Protein 3I4F (pdb70)

Secondary structure (DSSP, 8-state):
---EEEETTTTSHHHHHHHHHHHHTT-EEEEEESS-HHHHHHHHHHTGGGGGGEEEEE--TTSHHHHHHHHHHHHHHHS---EEE--------S---GGG--HHHHHHHHIIIIIHHHHHHHHHHHHHHHHT-EEEEEE--TTGGG----TT-HHHHHHHHHHHHHHHHHHHHHGGGTEEEEEEEE----GGGGS--HHHHHH-----HHHHHHHHHHHHSGGGTT--S-EEEES-S-----/---EEEETT-SSHHHHHHHHHHHHTT-EEEEEESS-SHHHHHHHHHTGGGGGGEEEEE--TTSHHHHHHHHHHHHHHHS---EEE--------S---GGG--HHHHHHHHIIIIIHHHHHHHHHHHHHHHHT-EEEEEE--TTGGG----TT-HHHHHHHHHHHHHHHHHHHHHGGGTEEEEEEEE----GGGGG--HHHHHT-----HHHHHHHHHHHHSGGGTT--S-EEEES-S-----/---EEEETT-SSHHHHHHHHHHHHTT-EEEEEE---HHHHHHHHTGGGGGGEEEEE--TT-HHHHHHHHHHHHHHHS---EEE--------S---GGG--HHHHHHHHIIIIIHHHHHHHHHHHHHHHHT-EEEEEE--TTGGG----TT-HHHHHHHHHHHHHHHHHHHHHGGGTEEEEEEEE----GGGGT--HHHHHH-----HHHHHHHHHHHHSTT-TT--S-EEEES-S-----/---EEEETTTTSHHHHHHHHHHHHTT-EEEEEE--HHHHHHHHHTGGGGGGEEEEE--TT-HHHHHHHHHHHHHHHS---EEEE-------S---GGG--HHHHHHHHIIIIIHHHHHHHHHHHHHHHHT-EEEEEE--TTGGG----TT-HHHHHHHHHHHHHHHHHHHHHGGGTEEEEEEEE----GGGGS--HHHHHH---SPP-HHHHHHHHHHHHSGGGTT--S-EEEESTT-----

CATH classification: 3.40.50.720

Nearest PDB structures (foldseek):
  3i4f-assembly1_B  TM=1.004E+00  e=1.789E-51  Bacillus thuringiensis serovar kurstaki str. T03a001
  3i4f-assembly1_C  TM=9.992E-01  e=1.287E-49  Bacillus thuringiensis serovar kurstaki str. T03a001
  7krm-assembly1_A  TM=8.337E-01  e=8.372E-19  Acinetobacter baumannii
  2bgl-assembly1_A  TM=7.981E-01  e=5.604E-16  Podophyllum peltatum
  7btm-assembly3_H-2  TM=8.554E-01  e=1.242E-14  Streptomyces lusitanus

Foldseek 3Di:
DFAEAEEEQLLDFLNVLLVVLCVVVVAAYEYEDEPPPVSVVVVCVVCVVVNLRYHYDYADLLDLVRLVVSLVVCCVSPVAHQEYAHPWADADPDQDAPVPDDPVRLCRRQSRQAVSVVSNCVRHVVRLLVVLHHEYEHEAAPPLQVLDAFHSRRSNSVNRNVVLVVQLVCQVVCLVSLYAGEYEHEYCQDDPQSNDAPVVCVVVVGHHSNLVSVVSVVCSDSVNSVDHSYYHYSYVPDDDRD/DAAEAEEEQQLDFLNVLLVVLCVVVVAAYEYEHEPDPVSVVVVCVVPVVPNLRYHYDYADLLDLVRLCVSLVVRCVRPVAHAEYAHPDADFDPFQDAPVPDDPVNLSCRQSGLAVSVVSNCVRHVVRLLVVLHYEYEHEAAPPLCVLDAFHSRRSNSVNRNVVLVVQQVCQVVRLRSLYAGEYEHEYDQDDPQRNDAPVVCVVVVGHHSNLVSVVSVVCSDPVNSVDHSYYHYPYVPDDDRD/DAAEAEEEQLLDFLNVLLVVLCVVVVAAYEYEDCDVSVVVVCVVVVVPNLRYHYAYADLLDLVRLVVSLVVCCVSPVAHQEYHHPWADFDPDQDAPVPDDPVRLSCRQSRQAVSVVSNCVRHVVRLLVVLHHEYEHEAAPPLCVLDAFHSRHSNSVNRNVVLVVQQVCQVVRLRSHYAGEYEHEYDDDDPQRNDDPVVCVVVVGHHSNLVSVVSVVCSDPVVSVDHSYYHYPYVPDDHRD/DAAEAEEEQQLDFLNVLLVVLQVVVVAAYEYEHCPVSVVVVCVVCVVVNLSYHYDYADLLDLVRLVVSLVVCCVSPVAHQEYAHPFADADPDQDAPVPDDPVRLSCLQSRQAVSVVSNCVRHLVRLLVVLHHEYEHEAAPPLCVLDAFHSRHSNSVNRNVVLVVQQVCQVVRLVSLYAGEYEHEYDQDDPQRNDDPVVQQVPLHGGHHSNLVSVVSVVCSDSVNSVDHSYYHYPYNPDDDRD

B-factor: mean 38.09, std 6.53, range [19.84, 70.98]

Solvent-accessible surface area: 34879 Å² total; per-residue (Å²): 151,81,66,0,0,0,0,4,37,0,7,115,18,21,0,52,12,0,0,46,51,0,4,89,110,28,27,3,0,0,0,2,30,111,87,52,79,93,12,30,91,82,4,86,125,100,42,75,108,46,52,93,65,11,23,30,4,70,2,24,20,33,108,95,129,35,2,94,76,0,10,100,68,0,62,87,130,52,48,54,0,2,0,0,0,9,21,20,34,24,68,16,150,88,169,49,26,3,9,82,1,46,60,119,36,0,50,94,1,6,56,6,2,0,8,8,9,2,10,4,2,62,47,0,2,56,22,0,52,185,53,100,22,0,2,0,2,1,12,6,10,23,23,0,32,34,0,15,3,23,61,83,26,0,0,20,0,0,0,11,0,0,2,0,0,0,1,22,0,4,0,84,1,3,40,139,73,33,3,5,0,0,0,0,0,19,13,85,16,143,46,79,35,70,61,8,40,5,71,97,2,120,91,162,104,50,8,0,0,30,3,0,1,23,0,0,3,13,1,0,52,73,53,1,36,20,3,7,8,2,13,1,31,3,8,19,22,83,75,41,11,114,147,76,66,0,0,0,0,3,38,0,12,110,16,28,0,54,10,0,0,40,51,1,10,88,107,33,33,3,0,0,0,1,32,108,96,49,81,100,21,22,83,86,8,86,132,92,46,58,106,38,97,141,52,17,18,37,6,67,1,24,17,35,109,86,126,34,1,105,78,0,10,60,61,0,59,86,122,51,53,50,0,3,1,0,0,9,21,18,38,25,67,14,155,109,179,49,27,4,13,78,1,105,64,117,35,0,57,89,1,4,66,3,1,0,2,7,9,1,10,4,2,63,54,0,3,55,32,0,58,193,56,103,25,0,3,1,1,1,14,7,10,23,16,0,32,38,0,16,4,27,73,82,10,0,0,21,0,0,0,9,0,0,2,0,0,0,1,25,0,5,0,84,2,5,14,107,73,28,2,5,0,2,0,0,0,19,13,90,9,126,42,82,44,74,69,2,40,5,62,98,2,110,134,165,106,38,10,0,0,34,3,0,1,21,0,0,4,9,2,1,61,75,50,1,38,19,3,8,8,2,14,0,32,3,10,21,26,79,63,41,8,118,146,83,70,0,0,0,0,3,33,0,5,125,13,27,0,49,20,0,0,48,49,1,9,91,98,34,32,5,0,0,0,2,36,155,98,102,25,25,73,86,3,99,129,98,43,72,134,42,69,128,43,17,19,35,4,99,2,32,19,45,118,94,132,39,1,88,76,0,13,92,57,0,59,96,128,50,50,49,0,5,1,0,0,6,22,17,31,30,62,18,148,108,165,51,32,5,16,70,2,113,68,114,32,0,45,84,1,3,59,3,2,0,1,6,7,2,16,3,1,67,48,0,0,55,29,0,58,190,54,105,25,0,3,0,1,1,11,6,9,23,18,0,31,35,0,15,5,25,68,73,10,0,0,22,0,0,0,7,0,0,1,0,0,0,2,23,0,2,0,94,4,3,39,131,65,34,3,6,0,1,0,0,0,18,11,89,14,132,52,81,30,67,75,6,42,5,101,93,2,102,136,165,95,49,5,0,0,29,3,0,1,26,0,0,4,12,1,1,61,79,55,1,38,19,2,8,4,2,14,1,33,1,7,20,24,73,69,33,9,117,145,78,70,0,0,0,0,2,34,0,5,132,17,26,0,64,23,0,0,52,57,0,7,87,95,34,34,5,0,0,0,2,30,153,114,108,33,27,87,84,8,100,101,101,45,137,138,47,108,116,50,12,20,36,4,113,4,33,17,45,111,103,130,43,1,94,85,0,12,103,56,0,58,85,131,44,51,52,0,3,0,0,0,6,20,15,33,29,94,19,160,92,167,34,30,2,13,66,0,101,63,116,40,0,54,88,0,1,56,2,1,0,0,5,7,2,19,2,1,68,50,0,1,62,29,0,62,176,57,99,23,0,1,1,1,1,11,6,8,19,19,0,30,40,0,15,6,24,66,76,13,0,0,18,0,0,0,6,0,0,1,0,0,0,2,21,0,3,0,82,1,3,37,135,68,31,3,5,0,0,0,0,0,20,15,99,15,70,55,94,32,87,72,10,36,4,125,100,3,114,148,192,114,64,43,49,5,0,0,38,3,0,2,25,0,0,5,13,0,0,58,77,60,0,35,17,2,5,12,3,14,0,34,2,11,6,14,64,69,38,10,117

Structure (mmCIF, N/CA/C/O backbone):
data_3I4F
#
_entry.id   3I4F
#
_cell.length_a   69.418
_cell.length_b   86.592
_cell.length_c   78.413
_cell.angle_alpha   90.000
_cell.angle_beta   97.050
_cell.angle_gamma   90.000
#
_symmetry.space_group_name_H-M   'P 1 21 1'
#
loop_
_entity.id
_entity.type
_entity.pdbx_description
1 polymer '3-oxoacyl-[acyl-carrier protein] reductase'
2 water water
#
loop_
_atom_site.group_PDB
_atom_site.id
_atom_site.type_symbol
_atom_site.label_atom_id
_atom_site.label_alt_id
_atom_site.label_comp_id
_atom_site.label_asym_id
_atom_site.label_entity_id
_atom_site.label_seq_id
_atom_site.pdbx_PDB_ins_code
_atom_site.Cartn_x
_atom_site.Cartn_y
_atom_site.Cartn_z
_atom_site.occupancy
_atom_site.B_iso_or_equiv
_atom_site.auth_seq_id
_atom_site.auth_comp_id
_atom_site.auth_asym_id
_atom_site.auth_atom_id
_atom_site.pdbx_PDB_model_num
ATOM 1 N N . PHE A 1 6 ? 22.543 10.769 -1.187 1.00 40.39 37 PHE A N 1
ATOM 2 C CA . PHE A 1 6 ? 21.598 11.296 -0.162 1.00 40.15 37 PHE A CA 1
ATOM 3 C C . PHE A 1 6 ? 20.868 10.163 0.579 1.00 40.05 37 PHE A C 1
ATOM 4 O O . PHE A 1 6 ? 19.744 10.351 1.059 1.00 40.43 37 PHE A O 1
ATOM 6 N N . VAL A 1 7 ? 21.524 9.002 0.692 1.00 39.37 38 VAL A N 1
ATOM 7 C CA . VAL A 1 7 ? 20.930 7.795 1.305 1.00 38.15 38 VAL A CA 1
ATOM 8 C C . VAL A 1 7 ? 21.584 7.404 2.660 1.00 37.36 38 VAL A C 1
ATOM 9 O O . VAL A 1 7 ? 22.794 7.561 2.847 1.00 36.85 38 VAL A O 1
ATOM 13 N N . ARG A 1 8 ? 20.772 6.889 3.585 1.00 36.23 39 ARG A N 1
ATOM 14 C CA . ARG A 1 8 ? 21.184 6.685 4.979 1.00 35.54 39 ARG A CA 1
ATOM 15 C C . ARG A 1 8 ? 22.240 5.593 5.168 1.00 34.79 39 ARG A C 1
ATOM 16 O O . ARG A 1 8 ? 22.078 4.461 4.691 1.00 34.87 39 ARG A O 1
ATOM 24 N N . HIS A 1 9 ? 23.314 5.938 5.876 1.00 33.44 40 HIS A N 1
ATOM 25 C CA . HIS A 1 9 ? 24.372 4.983 6.173 1.00 32.74 40 HIS A CA 1
ATOM 26 C C . HIS A 1 9 ? 24.346 4.506 7.627 1.00 32.40 40 HIS A C 1
ATOM 27 O O . HIS A 1 9 ? 24.117 5.289 8.540 1.00 32.05 40 HIS A O 1
ATOM 34 N N . ALA A 1 10 ? 24.589 3.213 7.819 1.00 32.18 41 ALA A N 1
ATOM 35 C CA . ALA A 1 10 ? 24.655 2.618 9.140 1.00 32.33 41 ALA A CA 1
ATOM 36 C C . ALA A 1 10 ? 26.037 2.080 9.458 1.00 32.55 41 ALA A C 1
ATOM 37 O O . ALA A 1 10 ? 26.724 1.566 8.583 1.00 32.46 41 ALA A O 1
ATOM 39 N N . LEU A 1 11 ? 26.418 2.184 10.728 1.00 32.84 42 LEU A N 1
ATOM 40 C CA . LEU A 1 11 ? 27.615 1.542 11.250 1.00 32.92 42 LEU A CA 1
ATOM 41 C C . LEU A 1 11 ? 27.195 0.521 12.291 1.00 33.78 42 LEU A C 1
ATOM 42 O O . LEU A 1 11 ? 26.641 0.877 13.338 1.00 34.33 42 LEU A O 1
ATOM 47 N N . ILE A 1 12 ? 27.427 -0.752 11.990 1.00 34.28 43 ILE A N 1
ATOM 48 C CA . ILE A 1 12 ? 27.080 -1.830 12.910 1.00 34.66 43 ILE A CA 1
ATOM 49 C C . ILE A 1 12 ? 28.290 -2.682 13.302 1.00 34.54 43 ILE A C 1
ATOM 50 O O . ILE A 1 12 ? 28.942 -3.315 12.466 1.00 34.78 43 ILE A O 1
ATOM 55 N N . THR A 1 13 ? 28.580 -2.672 14.591 1.00 34.15 44 THR A N 1
ATOM 56 C CA . THR A 1 13 ? 29.670 -3.430 15.137 1.00 34.19 44 THR A CA 1
ATOM 57 C C . THR A 1 13 ? 29.293 -4.910 15.253 1.00 34.36 44 THR A C 1
ATOM 58 O O . THR A 1 13 ? 28.231 -5.239 15.766 1.00 34.10 44 THR A O 1
ATOM 62 N N . ALA A 1 14 ? 30.182 -5.779 14.764 1.00 34.56 45 ALA A N 1
ATOM 63 C CA . ALA A 1 14 ? 30.006 -7.237 14.764 1.00 34.71 45 ALA A CA 1
ATOM 64 C C . ALA A 1 14 ? 28.830 -7.660 13.897 1.00 35.01 45 ALA A C 1
ATOM 65 O O . ALA A 1 14 ? 28.063 -8.539 14.266 1.00 35.26 45 ALA A O 1
ATOM 67 N N . GLY A 1 15 ? 28.721 -7.049 12.723 1.00 35.36 46 GLY A N 1
ATOM 68 C CA . GLY A 1 15 ? 27.565 -7.234 11.860 1.00 36.17 46 GLY A CA 1
ATOM 69 C C . GLY A 1 15 ? 27.544 -8.414 10.897 1.00 36.68 46 GLY A C 1
ATOM 70 O O . GLY A 1 15 ? 26.645 -8.491 10.052 1.00 36.67 46 GLY A O 1
ATOM 71 N N . THR A 1 16 ? 28.500 -9.336 11.010 1.00 36.91 47 THR A N 1
ATOM 72 C CA . THR A 1 16 ? 28.512 -10.512 10.130 1.00 37.13 47 THR A CA 1
ATOM 73 C C . THR A 1 16 ? 28.138 -11.816 10.844 1.00 37.28 47 THR A C 1
ATOM 74 O O . THR A 1 16 ? 28.093 -12.873 10.229 1.00 37.09 47 THR A O 1
ATOM 78 N N . LYS A 1 17 ? 27.866 -11.745 12.139 1.00 37.98 48 LYS A N 1
ATOM 79 C CA . LYS A 1 17 ? 27.493 -12.945 12.902 1.00 38.33 48 LYS A CA 1
ATOM 80 C C . LYS A 1 17 ? 26.336 -12.679 13.844 1.00 38.06 48 LYS A C 1
ATOM 81 O O . LYS A 1 17 ? 26.030 -11.523 14.161 1.00 38.43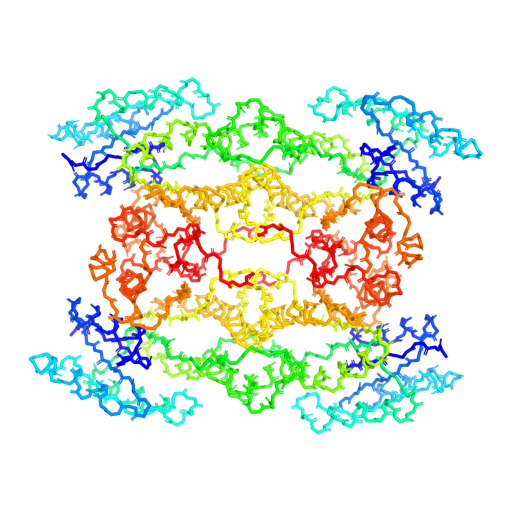 48 LYS A O 1
ATOM 87 N N . GLY A 1 18 ? 25.709 -13.760 14.301 1.00 37.85 49 GLY A N 1
ATOM 88 C CA . GLY A 1 18 ? 24.626 -13.694 15.275 1.00 37.18 49 GLY A CA 1
ATOM 89 C C . GLY A 1 18 ? 23.591 -12.644 14.941 1.00 37.24 49 GLY A C 1
ATOM 90 O O . GLY A 1 18 ? 23.218 -12.463 13.777 1.00 37.00 49 GLY A O 1
ATOM 91 N N . LEU A 1 19 ? 23.137 -11.943 15.973 1.00 37.35 50 LEU A N 1
ATOM 92 C CA . LEU A 1 19 ? 22.112 -10.912 15.844 1.00 37.52 50 LEU A CA 1
ATOM 93 C C . LEU A 1 19 ? 22.456 -9.893 14.756 1.00 37.58 50 LEU A C 1
ATOM 94 O O . LEU A 1 19 ? 21.630 -9.612 13.882 1.00 37.99 50 LEU A O 1
ATOM 99 N N . GLY A 1 20 ? 23.686 -9.370 14.806 1.00 37.37 51 GLY A N 1
ATOM 100 C CA . GLY A 1 20 ? 24.195 -8.400 13.834 1.00 36.45 51 GLY A CA 1
ATOM 101 C C . GLY A 1 20 ? 23.970 -8.781 12.388 1.00 35.90 51 GLY A C 1
ATOM 102 O O . GLY A 1 20 ? 23.728 -7.911 11.547 1.00 35.68 51 GLY A O 1
ATOM 103 N N . LYS A 1 21 ? 24.033 -10.080 12.099 1.00 35.63 52 LYS A N 1
ATOM 104 C CA . LYS A 1 21 ? 23.846 -10.586 10.729 1.00 35.00 52 LYS A CA 1
ATOM 105 C C . LYS A 1 21 ? 22.447 -10.244 10.197 1.00 34.90 52 LYS A C 1
ATOM 106 O O . LYS A 1 21 ? 22.297 -9.749 9.060 1.00 34.29 52 LYS A O 1
ATOM 112 N N . GLN A 1 22 ? 21.431 -10.485 11.029 1.00 34.45 53 GLN A N 1
ATOM 113 C CA . GLN A 1 22 ? 20.056 -10.170 10.653 1.00 34.31 53 GLN A CA 1
ATOM 114 C C . GLN A 1 22 ? 19.839 -8.666 10.583 1.00 33.67 53 GLN A C 1
ATOM 115 O O . GLN A 1 22 ? 19.125 -8.181 9.718 1.00 33.68 53 GLN A O 1
ATOM 121 N N . VAL A 1 23 ? 20.493 -7.932 11.470 1.00 33.24 54 VAL A N 1
ATOM 122 C CA . VAL A 1 23 ? 20.355 -6.491 11.489 1.00 32.97 54 VAL A CA 1
ATOM 123 C C . VAL A 1 23 ? 20.918 -5.937 10.203 1.00 32.90 54 VAL A C 1
ATOM 124 O O . VAL A 1 23 ? 20.224 -5.190 9.524 1.00 33.05 54 VAL A O 1
ATOM 128 N N . THR A 1 24 ? 22.151 -6.328 9.852 1.00 32.98 55 THR A N 1
ATOM 129 C CA . THR A 1 24 ? 22.740 -5.958 8.562 1.00 33.48 55 THR A CA 1
ATOM 130 C C . THR A 1 24 ? 21.847 -6.362 7.386 1.00 33.81 55 THR A C 1
ATOM 131 O O . THR A 1 24 ? 21.672 -5.591 6.435 1.00 34.05 55 THR A O 1
ATOM 135 N N . GLU A 1 25 ? 21.303 -7.574 7.420 1.00 34.13 56 GLU A N 1
ATOM 136 C CA . GLU A 1 25 ? 20.467 -8.021 6.292 1.00 35.03 56 GLU A CA 1
ATOM 137 C C . GLU A 1 25 ? 19.207 -7.169 6.161 1.00 34.64 56 GLU A C 1
ATOM 138 O O . GLU A 1 25 ? 18.776 -6.877 5.050 1.00 34.61 56 GLU A O 1
ATOM 144 N N . LYS A 1 26 ? 18.652 -6.746 7.298 1.00 34.13 57 LYS A N 1
ATOM 145 C CA . LYS A 1 26 ? 17.452 -5.909 7.313 1.00 33.68 57 LYS A CA 1
ATOM 146 C C . LYS A 1 26 ? 17.702 -4.527 6.695 1.00 33.02 57 LYS A C 1
ATOM 147 O O . LYS A 1 26 ? 16.941 -4.083 5.833 1.00 33.15 57 LYS A O 1
ATOM 153 N N . LEU A 1 27 ? 18.773 -3.865 7.134 1.00 32.22 58 LEU A N 1
ATOM 154 C CA . LEU A 1 27 ? 19.101 -2.508 6.688 1.00 31.19 58 LEU A CA 1
ATOM 155 C C . LEU A 1 27 ? 19.457 -2.474 5.207 1.00 30.48 58 LEU A C 1
ATOM 156 O O . LEU A 1 27 ? 19.136 -1.508 4.523 1.00 30.13 58 LEU A O 1
ATOM 161 N N . LEU A 1 28 ? 20.122 -3.523 4.724 1.00 30.32 59 LEU A N 1
ATOM 162 C CA . LEU A 1 28 ? 20.410 -3.673 3.284 1.00 30.37 59 LEU A CA 1
ATOM 163 C C . LEU A 1 28 ? 19.144 -3.821 2.474 1.00 30.74 59 LEU A C 1
ATOM 164 O O . LEU A 1 28 ? 19.004 -3.196 1.424 1.00 30.89 59 LEU A O 1
ATOM 169 N N . ALA A 1 29 ? 18.230 -4.647 2.980 1.00 31.54 60 ALA A N 1
ATOM 170 C CA . ALA A 1 29 ? 16.892 -4.841 2.393 1.00 32.19 60 ALA A CA 1
ATOM 171 C C . ALA A 1 29 ? 16.026 -3.567 2.383 1.00 32.48 60 ALA A C 1
ATOM 172 O O . ALA A 1 29 ? 15.235 -3.373 1.473 1.00 32.72 60 ALA A O 1
ATOM 174 N N . LYS A 1 30 ? 16.165 -2.717 3.397 1.00 33.11 61 LYS A N 1
ATOM 175 C CA . LYS A 1 30 ? 15.469 -1.429 3.413 1.00 33.76 61 LYS A CA 1
ATOM 176 C C . LYS A 1 30 ? 16.139 -0.376 2.516 1.00 33.96 61 LYS A C 1
ATOM 177 O O . LYS A 1 30 ? 15.676 0.755 2.434 1.00 34.39 61 LYS A O 1
ATOM 183 N N . GLY A 1 31 ? 17.233 -0.748 1.853 1.00 34.16 62 GLY A N 1
ATOM 184 C CA . GLY A 1 31 ? 17.913 0.139 0.905 1.00 33.98 62 GLY A CA 1
ATOM 185 C C . GLY A 1 31 ? 19.103 0.918 1.446 1.00 33.95 62 GLY A C 1
ATOM 186 O O . GLY A 1 31 ? 19.727 1.690 0.711 1.00 34.45 62 GLY A O 1
ATOM 187 N N . TYR A 1 32 ? 19.434 0.703 2.718 1.00 33.30 63 TYR A N 1
ATOM 188 C CA . TYR A 1 32 ? 20.494 1.445 3.390 1.00 32.50 63 TYR A CA 1
ATOM 189 C C . TYR A 1 32 ? 21.886 0.970 3.020 1.00 31.87 63 TYR A C 1
ATOM 190 O O . TYR A 1 32 ? 22.072 -0.197 2.671 1.00 31.89 63 TYR A O 1
ATOM 199 N N . SER A 1 33 ? 22.855 1.885 3.098 1.00 31.17 64 SER A N 1
ATOM 200 C CA . SER A 1 33 ? 24.277 1.512 3.067 1.00 30.65 64 SER A CA 1
ATOM 201 C C . SER A 1 33 ? 24.772 1.176 4.489 1.00 30.36 64 SER A C 1
ATOM 202 O O . SER A 1 33 ? 24.280 1.728 5.472 1.00 29.87 64 SER A O 1
ATOM 205 N N . VAL A 1 34 ? 25.722 0.246 4.577 1.00 30.02 65 VAL A N 1
ATOM 206 C CA . VAL A 1 34 ? 26.200 -0.259 5.855 1.00 29.84 65 VAL A CA 1
ATOM 207 C C . VAL A 1 34 ? 27.716 -0.458 5.877 1.00 29.75 65 VAL A C 1
ATOM 208 O O . VAL A 1 34 ? 28.304 -0.985 4.919 1.00 29.71 65 VAL A O 1
ATOM 212 N N . THR A 1 35 ? 28.345 -0.003 6.962 1.00 29.58 66 THR A N 1
ATOM 213 C CA . THR A 1 35 ? 29.710 -0.394 7.290 1.00 28.92 66 THR A CA 1
ATOM 214 C C . THR A 1 35 ? 29.594 -1.399 8.421 1.00 29.28 66 THR A C 1
ATOM 215 O O . THR A 1 35 ? 29.072 -1.080 9.490 1.00 28.87 66 THR A O 1
ATOM 219 N N . VAL A 1 36 ? 30.088 -2.609 8.183 1.00 29.49 67 VAL A N 1
ATOM 220 C CA . VAL A 1 36 ? 30.039 -3.663 9.189 1.00 30.28 67 VAL A CA 1
ATOM 221 C C . VAL A 1 36 ? 31.451 -4.005 9.684 1.00 30.33 67 VAL A C 1
ATOM 222 O O . VAL A 1 36 ? 32.406 -4.031 8.905 1.00 30.77 67 VAL A O 1
ATOM 226 N N . THR A 1 37 ? 31.586 -4.240 10.980 1.00 30.65 68 THR A N 1
ATOM 227 C CA . THR A 1 37 ? 32.873 -4.605 11.540 1.00 31.09 68 THR A CA 1
ATOM 228 C C . THR A 1 37 ? 32.905 -6.093 11.776 1.00 31.75 68 THR A C 1
ATOM 229 O O . THR A 1 37 ? 31.871 -6.713 12.005 1.00 31.90 68 THR A O 1
ATOM 233 N N . TYR A 1 38 ? 34.098 -6.661 11.694 1.00 33.03 69 TYR A N 1
ATOM 234 C CA . TYR A 1 38 ? 34.334 -8.047 12.055 1.00 34.66 69 TYR A CA 1
ATOM 235 C C . TYR A 1 38 ? 35.676 -8.141 12.776 1.00 36.09 69 TYR A C 1
ATOM 236 O O . TYR A 1 38 ? 36.666 -7.539 12.355 1.00 36.22 69 TYR A O 1
ATOM 245 N N . HIS A 1 39 ? 35.692 -8.884 13.873 1.00 37.84 70 HIS A N 1
ATOM 246 C CA . HIS A 1 39 ? 36.908 -9.149 14.613 1.00 39.42 70 HIS A CA 1
ATOM 247 C C . HIS A 1 39 ? 37.767 -10.161 13.851 1.00 40.67 70 HIS A C 1
ATOM 248 O O . HIS A 1 39 ? 38.583 -9.796 12.994 1.00 41.01 70 HIS A O 1
ATOM 255 N N . SER A 1 40 ? 37.551 -11.438 14.145 1.00 41.92 71 SER A N 1
ATOM 256 C CA . SER A 1 40 ? 38.425 -12.495 13.659 1.00 43.12 71 SER A CA 1
ATOM 257 C C . SER A 1 40 ? 37.883 -13.255 12.449 1.00 43.82 71 SER A C 1
ATOM 258 O O . SER A 1 40 ? 38.595 -13.436 11.459 1.00 43.87 71 SER A O 1
ATOM 261 N N . ASP A 1 41 ? 36.627 -13.691 12.539 1.00 44.76 72 ASP A N 1
ATOM 262 C CA . ASP A 1 41 ? 36.043 -14.626 11.574 1.00 45.70 72 ASP A CA 1
ATOM 263 C C . ASP A 1 41 ? 35.979 -14.076 10.145 1.00 45.87 72 ASP A C 1
ATOM 264 O O . ASP A 1 41 ? 34.963 -13.514 9.725 1.00 45.74 72 ASP A O 1
ATOM 269 N N . THR A 1 42 ? 37.068 -14.260 9.401 1.00 46.29 73 THR A N 1
ATOM 270 C CA . THR A 1 42 ? 37.102 -13.833 8.007 1.00 46.72 73 THR A CA 1
ATOM 271 C C . THR A 1 42 ? 36.075 -14.599 7.175 1.00 47.09 73 THR A C 1
ATOM 272 O O . THR A 1 42 ? 35.456 -14.010 6.295 1.00 47.41 73 THR A O 1
ATOM 276 N N . THR A 1 43 ? 35.880 -15.891 7.477 1.00 47.37 74 THR A N 1
ATOM 277 C CA . THR A 1 43 ? 34.909 -16.750 6.760 1.00 47.67 74 THR A CA 1
ATOM 278 C C . THR A 1 43 ? 33.485 -16.183 6.764 1.00 48.03 74 THR A C 1
ATOM 279 O O . THR A 1 43 ? 32.782 -16.246 5.746 1.00 48.09 74 THR A O 1
ATOM 283 N N . ALA A 1 44 ? 33.068 -15.634 7.906 1.00 48.30 75 ALA A N 1
ATOM 284 C CA . ALA A 1 44 ? 31.746 -15.031 8.025 1.00 48.57 75 ALA A CA 1
ATOM 285 C C . ALA A 1 44 ? 31.573 -13.883 7.029 1.00 48.90 75 ALA A C 1
ATOM 286 O O . ALA A 1 44 ? 30.627 -13.889 6.234 1.00 48.80 75 ALA A O 1
ATOM 288 N N . MET A 1 45 ? 32.504 -12.926 7.052 1.00 49.28 76 MET A N 1
ATOM 289 C CA . MET A 1 45 ? 32.436 -11.763 6.162 1.00 49.71 76 MET A CA 1
ATOM 290 C C . MET A 1 45 ? 32.589 -12.143 4.687 1.00 49.78 76 MET A C 1
ATOM 291 O O . MET A 1 45 ? 32.135 -11.412 3.810 1.00 49.83 76 MET A O 1
ATOM 296 N N . GLU A 1 46 ? 33.211 -13.293 4.435 1.00 49.90 77 GLU A N 1
ATOM 297 C CA . GLU A 1 46 ? 33.418 -13.799 3.079 1.00 50.12 77 GLU A CA 1
ATOM 298 C C . GLU A 1 46 ? 32.126 -14.291 2.437 1.00 50.06 77 GLU A C 1
ATOM 299 O O . GLU A 1 46 ? 31.886 -14.053 1.254 1.00 49.84 77 GLU A O 1
ATOM 305 N N . THR A 1 47 ? 31.298 -14.973 3.224 1.00 50.14 78 THR A N 1
ATOM 306 C CA . THR A 1 47 ? 30.016 -15.484 2.735 1.00 50.23 78 THR A CA 1
ATOM 307 C C . THR A 1 47 ? 28.945 -14.390 2.677 1.00 49.89 78 THR A C 1
ATOM 308 O O . THR A 1 47 ? 27.948 -14.537 1.969 1.00 49.84 78 THR A O 1
ATOM 312 N N . MET A 1 48 ? 29.158 -13.304 3.422 1.00 49.60 79 MET A N 1
ATOM 313 C CA . MET A 1 48 ? 28.317 -12.109 3.329 1.00 49.36 79 MET A CA 1
ATOM 314 C C . MET A 1 48 ? 28.807 -11.205 2.189 1.00 49.27 79 MET A C 1
ATOM 315 O O . MET A 1 48 ? 28.022 -10.460 1.596 1.00 49.25 79 MET A O 1
ATOM 320 N N . LYS A 1 49 ? 30.105 -11.281 1.895 1.00 49.09 80 LYS A N 1
ATOM 321 C CA . LYS A 1 49 ? 30.685 -10.660 0.702 1.00 49.30 80 LYS A CA 1
ATOM 322 C C . LYS A 1 49 ? 29.990 -11.150 -0.565 1.00 49.12 80 LYS A C 1
ATOM 323 O O . LYS A 1 49 ? 29.479 -10.349 -1.348 1.00 48.98 80 LYS A O 1
ATOM 329 N N . GLU A 1 50 ? 29.968 -12.470 -0.745 1.00 49.13 81 GLU A N 1
ATOM 330 C CA . GLU A 1 50 ? 29.462 -13.084 -1.973 1.00 49.20 81 GLU A CA 1
ATOM 331 C C . GLU A 1 50 ? 27.938 -12.974 -2.095 1.00 49.03 81 GLU A C 1
ATOM 332 O O . GLU A 1 50 ? 27.430 -12.636 -3.165 1.00 49.08 81 GLU A O 1
ATOM 338 N N . THR A 1 51 ? 27.222 -13.238 -1.000 1.00 48.92 82 THR A N 1
ATOM 339 C CA . THR A 1 51 ? 25.764 -13.053 -0.958 1.00 48.71 82 THR A CA 1
ATOM 340 C C . THR A 1 51 ? 25.362 -11.692 -1.541 1.00 48.59 82 THR A C 1
ATOM 341 O O . THR A 1 51 ? 24.423 -11.604 -2.333 1.00 48.69 82 THR A O 1
ATOM 345 N N . TYR A 1 52 ? 26.102 -10.649 -1.167 1.00 48.41 83 TYR A N 1
ATOM 346 C CA . TYR A 1 52 ? 25.751 -9.272 -1.516 1.00 48.19 83 TYR A CA 1
ATOM 347 C C . TYR A 1 52 ? 26.644 -8.613 -2.574 1.00 47.91 83 TYR A C 1
ATOM 348 O O . TYR A 1 52 ? 26.707 -7.383 -2.653 1.00 48.12 83 TYR A O 1
ATOM 357 N N . LYS A 1 53 ? 27.311 -9.425 -3.393 1.00 47.43 84 LYS A N 1
ATOM 358 C CA . LYS A 1 53 ? 28.129 -8.918 -4.501 1.00 47.07 84 LYS A CA 1
ATOM 359 C C . LYS A 1 53 ? 27.367 -7.919 -5.393 1.00 46.90 84 LYS A C 1
ATOM 360 O O . LYS A 1 53 ? 27.923 -6.893 -5.799 1.00 46.74 84 LYS A O 1
ATOM 363 N N . ASP A 1 54 ? 26.099 -8.228 -5.683 1.00 46.64 85 ASP A N 1
ATOM 364 C CA . ASP A 1 54 ? 25.226 -7.364 -6.495 1.00 46.45 85 ASP A CA 1
ATOM 365 C C . ASP A 1 54 ? 25.095 -5.938 -5.930 1.00 46.25 85 ASP A C 1
ATOM 366 O O . ASP A 1 54 ? 25.123 -4.958 -6.686 1.00 46.17 85 ASP A O 1
ATOM 368 N N . VAL A 1 55 ? 24.963 -5.836 -4.607 1.00 45.77 86 VAL A N 1
ATOM 369 C CA . VAL A 1 55 ? 24.900 -4.546 -3.916 1.00 45.30 86 VAL A CA 1
ATOM 370 C C . VAL A 1 55 ? 26.239 -4.164 -3.266 1.00 45.02 86 VAL A C 1
ATOM 371 O O . VAL A 1 55 ? 26.255 -3.508 -2.217 1.00 45.27 86 VAL A O 1
ATOM 375 N N . GLU A 1 56 ? 27.348 -4.573 -3.887 1.00 44.40 87 GLU A N 1
ATOM 376 C CA . GLU A 1 56 ? 28.707 -4.255 -3.406 1.00 43.95 87 GLU A CA 1
ATOM 377 C C . GLU A 1 56 ? 28.905 -2.789 -2.995 1.00 43.66 87 GLU A C 1
ATOM 378 O O . GLU A 1 56 ? 29.528 -2.505 -1.968 1.00 43.73 87 GLU A O 1
ATOM 380 N N . GLU A 1 57 ? 28.369 -1.871 -3.798 1.00 43.12 88 GLU A N 1
ATOM 381 C CA . GLU A 1 57 ? 28.521 -0.433 -3.570 1.00 42.35 88 GLU A CA 1
ATOM 382 C C . GLU A 1 57 ? 27.979 0.026 -2.211 1.00 41.68 88 GLU A C 1
ATOM 383 O O . GLU A 1 57 ? 28.553 0.914 -1.587 1.00 41.68 88 GLU A O 1
ATOM 385 N N . ARG A 1 58 ? 26.896 -0.600 -1.749 1.00 40.92 89 ARG A N 1
ATOM 386 C CA . ARG A 1 58 ? 26.228 -0.218 -0.489 1.00 39.99 89 ARG A CA 1
ATOM 387 C C . ARG A 1 58 ? 26.822 -0.825 0.801 1.00 39.36 89 ARG A C 1
ATOM 388 O O . ARG A 1 58 ? 26.405 -0.481 1.920 1.00 39.10 89 ARG A O 1
ATOM 396 N N . LEU A 1 59 ? 27.793 -1.717 0.647 1.00 38.22 90 LEU A N 1
ATOM 397 C CA . LEU A 1 59 ? 28.258 -2.519 1.767 1.00 37.75 90 LEU A CA 1
ATOM 398 C C . LEU A 1 59 ? 29.787 -2.521 1.901 1.00 37.52 90 LEU A C 1
ATOM 399 O O . LEU A 1 59 ? 30.504 -2.579 0.904 1.00 38.14 90 LEU A O 1
ATOM 404 N N . GLN A 1 60 ? 30.268 -2.465 3.139 1.00 37.26 91 GLN A N 1
ATOM 405 C CA . GLN A 1 60 ? 31.689 -2.300 3.440 1.00 37.10 91 GLN A CA 1
ATOM 406 C C . GLN A 1 60 ? 32.089 -3.007 4.733 1.00 37.04 91 GLN A C 1
ATOM 407 O O . GLN A 1 60 ? 31.572 -2.692 5.805 1.00 37.11 91 GLN A O 1
ATOM 413 N N . PHE A 1 61 ? 33.022 -3.948 4.613 1.00 36.96 92 PHE A N 1
ATOM 414 C CA . PHE A 1 61 ? 33.554 -4.699 5.745 1.00 36.91 92 PHE A CA 1
ATOM 415 C C . PHE A 1 61 ? 34.821 -4.044 6.292 1.00 36.96 92 PHE A C 1
ATOM 416 O O . PHE A 1 61 ? 35.722 -3.678 5.535 1.00 36.90 92 PHE A O 1
ATOM 424 N N . VAL A 1 62 ? 34.883 -3.881 7.610 1.00 36.96 93 VAL A N 1
ATOM 425 C CA . VAL A 1 62 ? 36.073 -3.328 8.244 1.00 36.64 93 VAL A CA 1
ATOM 426 C C . VAL A 1 62 ? 36.466 -4.211 9.418 1.00 36.97 93 VAL A C 1
ATOM 427 O O . VAL A 1 62 ? 35.652 -4.445 10.318 1.00 36.80 93 VAL A O 1
ATOM 431 N N . GLN A 1 63 ? 37.705 -4.707 9.401 1.00 37.27 94 GLN A N 1
ATOM 432 C CA . GLN A 1 63 ? 38.247 -5.492 10.520 1.00 37.77 94 GLN A CA 1
ATOM 433 C C . GLN A 1 63 ? 38.507 -4.586 11.722 1.00 37.81 94 GLN A C 1
ATOM 434 O O . GLN A 1 63 ? 39.118 -3.531 11.581 1.00 37.73 94 GLN A O 1
ATOM 440 N N . ALA A 1 64 ? 38.023 -4.993 12.895 1.00 38.26 95 ALA A N 1
ATOM 441 C CA . ALA A 1 64 ? 38.203 -4.208 14.117 1.00 38.62 95 ALA A CA 1
ATOM 442 C C . ALA A 1 64 ? 37.975 -5.006 15.393 1.00 39.05 95 ALA A C 1
ATOM 443 O O . ALA A 1 64 ? 37.001 -5.749 15.524 1.00 39.18 95 ALA A O 1
ATOM 445 N N . ASP A 1 65 ? 38.893 -4.852 16.333 1.00 39.49 96 ASP A N 1
ATOM 446 C CA . ASP A 1 65 ? 38.645 -5.269 17.694 1.00 40.34 96 ASP A CA 1
ATOM 447 C C . ASP A 1 65 ? 37.985 -4.061 18.373 1.00 40.51 96 ASP A C 1
ATOM 448 O O . ASP A 1 65 ? 38.644 -3.051 18.645 1.00 40.32 96 ASP A O 1
ATOM 453 N N . VAL A 1 66 ? 36.679 -4.158 18.622 1.00 40.97 97 VAL A N 1
ATOM 454 C CA . VAL A 1 66 ? 35.896 -3.003 19.096 1.00 41.53 97 VAL A CA 1
ATOM 455 C C . VAL A 1 66 ? 36.100 -2.667 20.584 1.00 41.74 97 VAL A C 1
ATOM 456 O O . VAL A 1 66 ? 35.445 -1.784 21.129 1.00 41.98 97 VAL A O 1
ATOM 460 N N . THR A 1 67 ? 37.025 -3.371 21.219 1.00 41.97 98 THR A N 1
ATOM 461 C CA . THR A 1 67 ? 37.417 -3.112 22.598 1.00 42.19 98 THR A CA 1
ATOM 462 C C . THR A 1 67 ? 38.665 -2.214 22.638 1.00 42.14 98 THR A C 1
ATOM 463 O O . THR A 1 67 ? 39.091 -1.783 23.714 1.00 41.98 98 THR A O 1
ATOM 467 N N . LYS A 1 68 ? 39.248 -1.962 21.461 1.00 41.70 99 LYS A N 1
ATOM 468 C CA . LYS A 1 68 ? 40.446 -1.134 21.313 1.00 41.38 99 LYS A CA 1
ATOM 469 C C . LYS A 1 68 ? 40.095 0.239 20.769 1.00 41.23 99 LYS A C 1
ATOM 470 O O . LYS A 1 68 ? 39.468 0.351 19.716 1.00 41.00 99 LYS A O 1
ATOM 476 N N . LYS A 1 69 ? 40.526 1.281 21.476 1.00 41.29 100 LYS A N 1
ATOM 477 C CA . LYS A 1 69 ? 40.223 2.658 21.099 1.00 41.08 100 LYS A CA 1
ATOM 478 C C . LYS A 1 69 ? 40.658 2.930 19.657 1.00 40.98 100 LYS A C 1
ATOM 479 O O . LYS A 1 69 ? 39.896 3.496 18.861 1.00 40.73 100 LYS A O 1
ATOM 485 N N . GLU A 1 70 ? 41.873 2.489 19.328 1.00 40.55 101 GLU A N 1
ATOM 486 C CA . GLU A 1 70 ? 42.472 2.718 18.016 1.00 40.35 101 GLU A CA 1
ATOM 487 C C . GLU A 1 70 ? 41.653 2.115 16.879 1.00 39.94 101 GLU A C 1
ATOM 488 O O . GLU A 1 70 ? 41.485 2.736 15.835 1.00 39.47 101 GLU A O 1
ATOM 494 N N . ASP A 1 71 ? 41.132 0.912 17.092 1.00 39.81 102 ASP A N 1
ATOM 495 C CA . ASP A 1 71 ? 40.258 0.276 16.104 1.00 39.80 102 ASP A CA 1
ATOM 496 C C . ASP A 1 71 ? 38.880 0.962 15.975 1.00 38.91 102 ASP A C 1
ATOM 497 O O . ASP A 1 71 ? 38.294 0.984 14.894 1.00 38.57 102 ASP A O 1
ATOM 502 N N . LEU A 1 72 ? 38.387 1.542 17.064 1.00 38.26 103 LEU A N 1
ATOM 503 C CA . LEU A 1 72 ? 37.139 2.300 17.020 1.00 37.97 103 LEU A CA 1
ATOM 504 C C . LEU A 1 72 ? 37.269 3.549 16.162 1.00 37.89 103 LEU A C 1
ATOM 505 O O . LEU A 1 72 ? 36.352 3.876 15.395 1.00 38.28 103 LEU A O 1
ATOM 510 N N . HIS A 1 73 ? 38.406 4.233 16.286 1.00 37.59 104 HIS A N 1
ATOM 511 C CA A HIS A 1 73 ? 38.699 5.379 15.429 0.50 37.42 104 HIS A CA 1
ATOM 512 C CA B HIS A 1 73 ? 38.743 5.371 15.442 0.50 37.41 104 HIS A CA 1
ATOM 513 C C . HIS A 1 73 ? 38.811 4.957 13.971 1.00 37.30 104 HIS A C 1
ATOM 514 O O . HIS A 1 73 ? 38.448 5.720 13.081 1.00 37.52 104 HIS A O 1
ATOM 527 N N . LYS A 1 74 ? 39.295 3.742 13.724 1.00 37.08 105 LYS A N 1
ATOM 528 C CA . LYS A 1 74 ? 39.537 3.296 12.355 1.00 36.90 105 LYS A CA 1
ATOM 529 C C . LYS A 1 74 ? 38.250 3.039 11.580 1.00 36.77 105 LYS A C 1
ATOM 530 O O . LYS A 1 74 ? 38.140 3.421 10.405 1.00 36.91 105 LYS A O 1
ATOM 536 N N . ILE A 1 75 ? 37.288 2.392 12.236 1.00 36.25 106 ILE A N 1
ATOM 537 C CA . ILE A 1 75 ? 35.979 2.136 11.630 1.00 35.98 106 ILE A CA 1
ATOM 538 C C . ILE A 1 75 ? 35.227 3.427 11.309 1.00 35.69 106 ILE A C 1
ATOM 539 O O . ILE A 1 75 ? 34.652 3.546 10.223 1.00 35.84 106 ILE A O 1
ATOM 544 N N . VAL A 1 76 ? 35.259 4.396 12.226 1.00 35.24 107 VAL A N 1
ATOM 545 C CA . VAL A 1 76 ? 34.603 5.689 11.993 1.00 35.00 107 VAL A CA 1
ATOM 546 C C . VAL A 1 76 ? 35.259 6.407 10.825 1.00 35.40 107 VAL A C 1
ATOM 547 O O . VAL A 1 76 ? 34.578 6.868 9.910 1.00 35.65 107 VAL A O 1
ATOM 551 N N . GLU A 1 77 ? 36.583 6.462 10.847 1.00 35.71 108 GLU A N 1
ATOM 552 C CA . GLU A 1 77 ? 37.352 7.081 9.776 1.00 36.25 108 GLU A CA 1
ATOM 553 C C . GLU A 1 77 ? 37.117 6.393 8.427 1.00 36.21 108 GLU A C 1
ATOM 554 O O . GLU A 1 77 ? 37.139 7.052 7.383 1.00 36.53 108 GLU A O 1
ATOM 560 N N . GLU A 1 78 ? 36.893 5.082 8.439 1.00 35.94 109 GLU A N 1
ATOM 561 C CA . GLU A 1 78 ? 36.659 4.368 7.184 1.00 36.14 109 GLU A CA 1
ATOM 562 C C . GLU A 1 78 ? 35.234 4.538 6.631 1.00 35.88 109 GLU A C 1
ATOM 563 O O . GLU A 1 78 ? 35.052 4.667 5.420 1.00 35.61 109 GLU A O 1
ATOM 569 N N . ALA A 1 79 ? 34.233 4.542 7.518 1.00 35.66 110 ALA A N 1
ATOM 570 C CA . ALA A 1 79 ? 32.862 4.861 7.115 1.00 35.31 110 ALA A CA 1
ATOM 571 C C . ALA A 1 79 ? 32.750 6.285 6.563 1.00 34.97 110 ALA A C 1
ATOM 572 O O . ALA A 1 79 ? 32.135 6.492 5.514 1.00 35.11 110 ALA A O 1
ATOM 574 N N . MET A 1 80 ? 33.345 7.251 7.266 1.00 34.34 111 MET A N 1
ATOM 575 C CA . MET A 1 80 ? 33.357 8.639 6.813 1.00 34.01 111 MET A CA 1
ATOM 576 C C . MET A 1 80 ? 34.079 8.769 5.486 1.00 33.88 111 MET A C 1
ATOM 577 O O . MET A 1 80 ? 33.694 9.580 4.658 1.00 33.72 111 MET A O 1
ATOM 582 N N . SER A 1 81 ? 35.109 7.948 5.290 1.00 34.15 112 SER A N 1
ATOM 583 C CA . SER A 1 81 ? 35.887 7.926 4.047 1.00 34.24 112 SER A CA 1
ATOM 584 C C . SER A 1 81 ? 35.052 7.557 2.838 1.00 34.27 112 SER A C 1
ATOM 585 O O . SER A 1 81 ? 35.017 8.296 1.863 1.00 34.45 112 SER A O 1
ATOM 588 N N . HIS A 1 82 ? 34.386 6.409 2.919 1.00 34.49 113 HIS A N 1
ATOM 589 C CA . HIS A 1 82 ? 33.631 5.856 1.800 1.00 34.89 113 HIS A CA 1
ATOM 590 C C . HIS A 1 82 ? 32.245 6.475 1.608 1.00 34.72 113 HIS A C 1
ATOM 591 O O . HIS A 1 82 ? 31.801 6.665 0.471 1.00 34.73 113 HIS A O 1
ATOM 598 N N . PHE A 1 83 ? 31.568 6.801 2.709 1.00 34.32 114 PHE A N 1
ATOM 599 C CA . PHE A 1 83 ? 30.182 7.245 2.609 1.00 34.01 114 PHE A CA 1
ATOM 600 C C . PHE A 1 83 ? 29.937 8.684 3.036 1.00 33.66 114 PHE A C 1
ATOM 601 O O . PHE A 1 83 ? 28.887 9.235 2.748 1.00 33.80 114 PHE A O 1
ATOM 609 N N . GLY A 1 84 ? 30.910 9.297 3.698 1.00 33.50 115 GLY A N 1
ATOM 610 C CA . GLY A 1 84 ? 30.778 10.693 4.122 1.00 33.41 115 GLY A CA 1
ATOM 611 C C . GLY A 1 84 ? 29.840 10.940 5.300 1.00 33.16 115 GLY A C 1
ATOM 612 O O . GLY A 1 84 ? 29.755 12.062 5.795 1.00 33.57 115 GLY A O 1
ATOM 613 N N . LYS A 1 85 ? 29.135 9.907 5.754 1.00 32.36 116 LYS A N 1
ATOM 614 C CA . LYS A 1 85 ? 28.192 10.069 6.878 1.00 32.07 116 LYS A CA 1
ATOM 615 C C . LYS A 1 85 ? 27.979 8.821 7.745 1.00 31.54 116 LYS A C 1
ATOM 616 O O . LYS A 1 85 ? 28.191 7.691 7.308 1.00 31.08 116 LYS A O 1
ATOM 622 N N . ILE A 1 86 ? 27.584 9.044 8.989 1.00 31.90 117 ILE A N 1
ATOM 623 C CA . ILE A 1 86 ? 27.074 7.961 9.835 1.00 32.14 117 ILE A CA 1
ATOM 624 C C . ILE A 1 86 ? 25.703 8.398 10.344 1.00 32.38 117 ILE A C 1
ATOM 625 O O . ILE A 1 86 ? 25.596 9.321 11.147 1.00 32.73 117 ILE A O 1
ATOM 630 N N . ASP A 1 87 ? 24.660 7.746 9.843 1.00 32.83 118 ASP A N 1
ATOM 631 C CA . ASP A 1 87 ? 23.285 8.085 10.191 1.00 33.17 118 ASP A CA 1
ATOM 632 C C . ASP A 1 87 ? 22.760 7.237 11.332 1.00 32.70 118 ASP A C 1
ATOM 633 O O . ASP A 1 87 ? 22.084 7.756 12.217 1.00 32.53 118 ASP A O 1
ATOM 638 N N . PHE A 1 88 ? 23.042 5.931 11.289 1.00 32.64 119 PHE A N 1
ATOM 639 C CA . PHE A 1 88 ? 22.683 5.015 12.387 1.00 32.68 119 PHE A CA 1
ATOM 640 C C . PHE A 1 88 ? 23.924 4.349 12.999 1.00 32.29 119 PHE A C 1
ATOM 641 O O . PHE A 1 88 ? 24.786 3.830 12.272 1.00 32.74 119 PHE A O 1
ATOM 649 N N . LEU A 1 89 ? 24.022 4.381 14.324 1.00 31.57 120 LEU A N 1
ATOM 650 C CA . LEU A 1 89 ? 25.048 3.633 15.038 1.00 31.13 120 LEU A CA 1
ATOM 651 C C . LEU A 1 89 ? 24.378 2.510 15.800 1.00 31.49 120 LEU A C 1
ATOM 652 O O . LEU A 1 89 ? 23.518 2.759 16.661 1.00 31.04 120 LEU A O 1
ATOM 657 N N . ILE A 1 90 ? 24.754 1.278 15.462 1.00 31.72 121 ILE A N 1
ATOM 658 C CA . ILE A 1 90 ? 24.145 0.092 16.053 1.00 32.37 121 ILE A CA 1
ATOM 659 C C . ILE A 1 90 ? 25.235 -0.709 16.734 1.00 33.19 121 ILE A C 1
ATOM 660 O O . ILE A 1 90 ? 26.042 -1.385 16.075 1.00 32.55 121 ILE A O 1
ATOM 665 N N . ASN A 1 91 ? 25.234 -0.604 18.066 1.00 33.92 122 ASN A N 1
ATOM 666 C CA . ASN A 1 91 ? 26.250 -1.175 18.934 1.00 35.08 122 ASN A CA 1
ATOM 667 C C . ASN A 1 91 ? 25.942 -2.635 19.232 1.00 36.04 122 ASN A C 1
ATOM 668 O O . ASN A 1 91 ? 25.645 -3.027 20.368 1.00 36.09 122 ASN A O 1
ATOM 673 N N . ASN A 1 92 ? 26.023 -3.432 18.180 1.00 36.98 123 ASN A N 1
ATOM 674 C CA . ASN A 1 92 ? 25.632 -4.825 18.234 1.00 38.75 123 ASN A CA 1
ATOM 675 C C . ASN A 1 92 ? 26.677 -5.694 18.945 1.00 39.61 123 ASN A C 1
ATOM 676 O O . ASN A 1 92 ? 26.331 -6.716 19.533 1.00 39.92 123 ASN A O 1
ATOM 681 N N . ALA A 1 93 ? 27.942 -5.277 18.910 1.00 40.67 124 ALA A N 1
ATOM 682 C CA . ALA A 1 93 ? 29.006 -6.031 19.576 1.00 41.99 124 ALA A CA 1
ATOM 683 C C . ALA A 1 93 ? 28.909 -5.942 21.099 1.00 43.06 124 ALA A C 1
ATOM 684 O O . ALA A 1 93 ? 28.220 -5.072 21.654 1.00 43.29 124 ALA A O 1
ATOM 686 N N . GLY A 1 94 ? 29.596 -6.858 21.773 1.00 44.09 125 GLY A N 1
ATOM 687 C CA . GLY A 1 94 ? 29.562 -6.899 23.225 1.00 45.31 125 GLY A CA 1
ATOM 688 C C . GLY A 1 94 ? 29.932 -8.268 23.741 1.00 45.69 125 GLY A C 1
ATOM 689 O O . GLY A 1 94 ? 29.153 -9.215 23.616 1.00 46.47 125 GLY A O 1
ATOM 690 N N . PRO A 1 95 ? 31.140 -8.384 24.300 1.00 45.67 126 PRO A N 1
ATOM 691 C CA . PRO A 1 95 ? 31.651 -9.566 24.990 1.00 45.56 126 PRO A CA 1
ATOM 692 C C . PRO A 1 95 ? 30.635 -10.152 25.984 1.00 45.39 126 PRO A C 1
ATOM 693 O O . PRO A 1 95 ? 29.873 -9.411 26.616 1.00 44.97 126 PRO A O 1
ATOM 697 N N . TYR A 1 96 ? 30.638 -11.473 26.120 1.00 45.51 127 TYR A N 1
ATOM 698 C CA . TYR A 1 96 ? 29.749 -12.165 27.059 1.00 45.72 127 TYR A CA 1
ATOM 699 C C . TYR A 1 96 ? 30.483 -13.349 27.664 1.00 45.45 127 TYR A C 1
ATOM 700 O O . TYR A 1 96 ? 31.020 -14.194 26.938 1.00 45.70 127 TYR A O 1
ATOM 709 N N . VAL A 1 97 ? 30.524 -13.397 28.991 1.00 45.06 128 VAL A N 1
ATOM 710 C CA . VAL A 1 97 ? 31.149 -14.506 29.694 1.00 44.74 128 VAL A CA 1
ATOM 711 C C . VAL A 1 97 ? 30.113 -15.616 29.845 1.00 44.56 128 VAL A C 1
ATOM 712 O O . VAL A 1 97 ? 29.182 -15.506 30.644 1.00 44.82 128 VAL A O 1
ATOM 716 N N . PHE A 1 98 ? 30.272 -16.673 29.051 1.00 44.40 129 PHE A N 1
ATOM 717 C CA . PHE A 1 98 ? 29.345 -17.801 29.066 1.00 44.27 129 PHE A CA 1
ATOM 718 C C . PHE A 1 98 ? 29.389 -18.630 30.364 1.00 43.83 129 PHE A C 1
ATOM 719 O O . PHE A 1 98 ? 28.358 -19.159 30.777 1.00 44.02 129 PHE A O 1
ATOM 727 N N . GLU A 1 99 ? 30.556 -18.729 31.012 1.00 43.05 130 GLU A N 1
ATOM 728 C CA . GLU A 1 99 ? 30.660 -19.440 32.297 1.00 42.48 130 GLU A CA 1
ATOM 729 C C . GLU A 1 99 ? 29.817 -18.754 33.372 1.00 41.40 130 GLU A C 1
ATOM 730 O O . GLU A 1 99 ? 29.834 -17.531 33.505 1.00 41.35 130 GLU A O 1
ATOM 736 N N . ARG A 1 100 ? 29.079 -19.558 34.131 1.00 40.20 131 ARG A N 1
ATOM 737 C CA . ARG A 1 100 ? 28.301 -19.069 35.259 1.00 38.97 131 ARG A CA 1
ATOM 738 C C . ARG A 1 100 ? 29.182 -19.146 36.498 1.00 37.79 131 ARG A C 1
ATOM 739 O O . ARG A 1 100 ? 29.582 -20.227 36.928 1.00 37.40 131 ARG A O 1
ATOM 747 N N . LYS A 1 101 ? 29.507 -17.980 37.041 1.00 36.57 132 LYS A N 1
ATOM 748 C CA . LYS A 1 101 ? 30.364 -17.869 38.220 1.00 35.18 132 LYS A CA 1
ATOM 749 C C . LYS A 1 101 ? 30.051 -16.607 39.027 1.00 34.03 132 LYS A C 1
ATOM 750 O O . LYS A 1 101 ? 29.729 -15.544 38.472 1.00 32.90 132 LYS A O 1
ATOM 756 N N . LYS A 1 102 ? 30.141 -16.745 40.346 1.00 33.09 133 LYS A N 1
ATOM 757 C CA . LYS A 1 102 ? 29.918 -15.626 41.250 1.00 31.98 133 LYS A CA 1
ATOM 758 C C . LYS A 1 102 ? 30.977 -14.561 41.024 1.00 31.65 133 LYS A C 1
ATOM 759 O O . LYS A 1 102 ? 32.089 -14.870 40.591 1.00 31.21 133 LYS A O 1
ATOM 765 N N . LEU A 1 103 ? 30.612 -13.307 41.281 1.00 31.58 134 LEU A N 1
ATOM 766 C CA . LEU A 1 103 ? 31.519 -12.164 41.122 1.00 31.53 134 LEU A CA 1
ATOM 767 C C . LEU A 1 103 ? 32.850 -12.351 41.859 1.00 31.61 134 LEU A C 1
ATOM 768 O O . LEU A 1 103 ? 33.909 -11.995 41.339 1.00 31.55 134 LEU A O 1
ATOM 773 N N . VAL A 1 104 ? 32.785 -12.899 43.070 1.00 31.44 135 VAL A N 1
ATOM 774 C CA . VAL A 1 104 ? 33.968 -13.103 43.892 1.00 31.77 135 VAL A CA 1
ATOM 775 C C . VAL A 1 104 ? 34.951 -14.080 43.222 1.00 32.52 135 VAL A C 1
ATOM 776 O O . VAL A 1 104 ? 36.089 -14.251 43.674 1.00 32.38 135 VAL A O 1
ATOM 780 N N . ASP A 1 105 ? 34.502 -14.730 42.153 1.00 33.08 136 ASP A N 1
ATOM 781 C CA . ASP A 1 105 ? 35.342 -15.693 41.457 1.00 34.00 136 ASP A CA 1
ATOM 782 C C . ASP A 1 105 ? 35.885 -15.137 40.148 1.00 33.74 136 ASP A C 1
ATOM 783 O O . ASP A 1 105 ? 36.704 -15.774 39.504 1.00 34.34 136 ASP A O 1
ATOM 788 N N . TYR A 1 106 ? 35.442 -13.944 39.773 1.00 33.74 137 TYR A N 1
ATOM 789 C CA . TYR A 1 106 ? 35.889 -13.301 38.537 1.00 33.95 137 TYR A CA 1
ATOM 790 C C . TYR A 1 106 ? 37.359 -12.898 38.586 1.00 33.95 137 TYR A C 1
ATOM 791 O O . TYR A 1 106 ? 37.810 -12.266 39.539 1.00 33.46 137 TYR A O 1
ATOM 800 N N . GLU A 1 107 ? 38.100 -13.276 37.551 1.00 34.35 138 GLU A N 1
ATOM 801 C CA . GLU A 1 107 ? 39.446 -12.762 37.350 1.00 34.87 138 GLU A CA 1
ATOM 802 C C . GLU A 1 107 ? 39.354 -11.302 36.905 1.00 35.42 138 GLU A C 1
ATOM 803 O O . GLU A 1 107 ? 38.377 -10.891 36.272 1.00 35.33 138 GLU A O 1
ATOM 805 N N . GLU A 1 108 ? 40.366 -10.519 37.254 1.00 36.33 139 GLU A N 1
ATOM 806 C CA . GLU A 1 108 ? 40.378 -9.093 36.961 1.00 37.28 139 GLU A CA 1
ATOM 807 C C . GLU A 1 108 ? 40.240 -8.835 35.467 1.00 37.26 139 GLU A C 1
ATOM 808 O O . GLU A 1 108 ? 39.598 -7.873 35.062 1.00 37.43 139 GLU A O 1
ATOM 814 N N . ASP A 1 109 ? 40.857 -9.695 34.664 1.00 37.65 140 ASP A N 1
ATOM 815 C CA . ASP A 1 109 ? 40.798 -9.606 33.204 1.00 38.15 140 ASP A CA 1
ATOM 816 C C . ASP A 1 109 ? 39.377 -9.782 32.705 1.00 37.43 140 ASP A C 1
ATOM 817 O O . ASP A 1 109 ? 38.953 -9.073 31.796 1.00 37.75 140 ASP A O 1
ATOM 822 N N . GLU A 1 110 ? 38.644 -10.723 33.303 1.00 37.02 141 GLU A N 1
ATOM 823 C CA . GLU A 1 110 ? 37.230 -10.960 32.952 1.00 36.42 141 GLU A CA 1
ATOM 824 C C . GLU A 1 110 ? 36.379 -9.723 33.233 1.00 35.03 141 GLU A C 1
ATOM 825 O O . GLU A 1 110 ? 35.681 -9.235 32.359 1.00 34.80 141 GLU A O 1
ATOM 831 N N . TRP A 1 111 ? 36.462 -9.210 34.456 1.00 34.08 142 TRP A N 1
ATOM 832 C CA . TRP A 1 111 ? 35.743 -8.010 34.839 1.00 33.32 142 TRP A CA 1
ATOM 833 C C . TRP A 1 111 ? 36.015 -6.851 33.879 1.00 33.44 142 TRP A C 1
ATOM 834 O O . TRP A 1 111 ? 35.095 -6.171 33.438 1.00 32.47 142 TRP A O 1
ATOM 845 N N . ASN A 1 112 ? 37.288 -6.628 33.574 1.00 33.85 143 ASN A N 1
ATOM 846 C CA . ASN A 1 112 ? 37.676 -5.549 32.680 1.00 34.40 143 ASN A CA 1
ATOM 847 C C . ASN A 1 112 ? 37.204 -5.729 31.234 1.00 34.87 143 ASN A C 1
ATOM 848 O O . ASN A 1 112 ? 36.845 -4.754 30.589 1.00 35.38 143 ASN A O 1
ATOM 853 N N . GLU A 1 113 ? 37.162 -6.962 30.734 1.00 35.32 144 GLU A N 1
ATOM 854 C CA . GLU A 1 113 ? 36.651 -7.187 29.379 1.00 36.16 144 GLU A CA 1
ATOM 855 C C . GLU A 1 113 ? 35.175 -6.800 29.279 1.00 35.77 144 GLU A C 1
ATOM 856 O O . GLU A 1 113 ? 34.767 -6.148 28.307 1.00 35.67 144 GLU A O 1
ATOM 862 N N . MET A 1 114 ? 34.397 -7.201 30.288 1.00 35.34 145 MET A N 1
ATOM 863 C CA . MET A 1 114 ? 32.971 -6.892 30.371 1.00 34.89 145 MET A CA 1
ATOM 864 C C . MET A 1 114 ? 32.698 -5.394 30.406 1.00 35.38 145 MET A C 1
ATOM 865 O O . MET A 1 114 ? 31.863 -4.893 29.649 1.00 35.51 145 MET A O 1
ATOM 870 N N . ILE A 1 115 ? 33.403 -4.679 31.276 1.00 35.85 146 ILE A N 1
ATOM 871 C CA . ILE A 1 115 ? 33.203 -3.246 31.406 1.00 36.72 146 ILE A CA 1
ATOM 872 C C . ILE A 1 115 ? 33.663 -2.544 30.133 1.00 37.04 146 ILE A C 1
ATOM 873 O O . ILE A 1 115 ? 32.915 -1.776 29.540 1.00 37.60 146 ILE A O 1
ATOM 878 N N . GLN A 1 116 ? 34.893 -2.827 29.718 1.00 37.38 147 GLN A N 1
ATOM 879 C CA . GLN A 1 116 ? 35.486 -2.170 28.565 1.00 37.53 147 GLN A CA 1
ATOM 880 C C . GLN A 1 116 ? 34.702 -2.473 27.285 1.00 36.90 147 GLN A C 1
ATOM 881 O O . GLN A 1 116 ? 34.483 -1.586 26.465 1.00 37.28 147 GLN A O 1
ATOM 887 N N . GLY A 1 117 ? 34.250 -3.708 27.122 1.00 36.09 148 GLY A N 1
ATOM 888 C CA . GLY A 1 117 ? 33.593 -4.096 25.876 1.00 35.33 148 GLY A CA 1
ATOM 889 C C . GLY A 1 117 ? 32.139 -3.669 25.741 1.00 34.89 148 GLY A C 1
ATOM 890 O O . GLY A 1 117 ? 31.672 -3.434 24.631 1.00 34.31 148 GLY A O 1
ATOM 891 N N . ASN A 1 118 ? 31.432 -3.567 26.870 1.00 34.64 149 ASN A N 1
ATOM 892 C CA . ASN A 1 118 ? 29.994 -3.285 26.879 1.00 34.60 149 ASN A CA 1
ATOM 893 C C . ASN A 1 118 ? 29.613 -1.878 27.298 1.00 34.91 149 ASN A C 1
ATOM 894 O O . ASN A 1 118 ? 28.496 -1.433 27.021 1.00 35.62 149 ASN A O 1
ATOM 899 N N . LEU A 1 119 ? 30.511 -1.192 27.996 1.00 34.84 150 LEU A N 1
ATOM 900 C CA . LEU A 1 119 ? 30.206 0.148 28.481 1.00 34.39 150 LEU A CA 1
ATOM 901 C C . LEU A 1 119 ? 31.192 1.178 27.925 1.00 34.22 150 LEU A C 1
ATOM 902 O O . LEU A 1 119 ? 30.804 2.042 27.130 1.00 34.24 150 LEU A O 1
ATOM 907 N N . THR A 1 120 ? 32.460 1.068 28.327 1.00 33.46 151 THR A N 1
ATOM 908 C CA . THR A 1 120 ? 33.494 1.983 27.857 1.00 32.47 151 THR A CA 1
ATOM 909 C C . THR A 1 120 ? 33.611 2.042 26.322 1.00 31.91 151 THR A C 1
ATOM 910 O O . THR A 1 120 ? 33.844 3.105 25.773 1.00 31.92 151 THR A O 1
ATOM 914 N N . ALA A 1 121 ? 33.431 0.922 25.632 1.00 31.57 152 ALA A N 1
ATOM 915 C CA . ALA A 1 121 ? 33.555 0.935 24.160 1.00 31.75 152 ALA A CA 1
ATOM 916 C C . ALA A 1 121 ? 32.493 1.800 23.512 1.00 31.40 152 ALA A C 1
ATOM 917 O O . ALA A 1 121 ? 32.775 2.479 22.535 1.00 32.29 152 ALA A O 1
ATOM 919 N N . VAL A 1 122 ? 31.284 1.774 24.065 1.00 30.62 153 VAL A N 1
ATOM 920 C CA . VAL A 1 122 ? 30.198 2.637 23.624 1.00 30.40 153 VAL A CA 1
ATOM 921 C C . VAL A 1 122 ? 30.540 4.107 23.823 1.00 30.64 153 VAL A C 1
ATOM 922 O O . VAL A 1 122 ? 30.340 4.913 22.916 1.00 31.15 153 VAL A O 1
ATOM 926 N N . PHE A 1 123 ? 31.037 4.458 25.005 1.00 30.36 154 PHE A N 1
ATOM 927 C CA . PHE A 1 123 ? 31.458 5.816 25.259 1.00 30.57 154 PHE A CA 1
ATOM 928 C C . PHE A 1 123 ? 32.479 6.248 24.199 1.00 30.89 154 PHE A C 1
ATOM 929 O O . PHE A 1 123 ? 32.391 7.354 23.672 1.00 30.53 154 PHE A O 1
ATOM 937 N N . HIS A 1 124 ? 33.428 5.366 23.879 1.00 31.58 155 HIS A N 1
ATOM 938 C CA . HIS A 1 124 ? 34.449 5.669 22.868 1.00 32.07 155 HIS A CA 1
ATOM 939 C C . HIS A 1 124 ? 33.864 5.880 21.477 1.00 32.06 155 HIS A C 1
ATOM 940 O O . HIS A 1 124 ? 34.321 6.755 20.747 1.00 32.48 155 HIS A O 1
ATOM 947 N N . LEU A 1 125 ? 32.868 5.076 21.109 1.00 31.98 156 LEU A N 1
ATOM 948 C CA . LEU A 1 125 ? 32.185 5.250 19.826 1.00 32.31 156 LEU A CA 1
ATOM 949 C C . LEU A 1 125 ? 31.335 6.512 19.756 1.00 32.41 156 LEU A C 1
ATOM 950 O O . LEU A 1 125 ? 31.335 7.216 18.749 1.00 32.45 156 LEU A O 1
ATOM 955 N N . LEU A 1 126 ? 30.604 6.774 20.828 1.00 32.62 157 LEU A N 1
ATOM 956 C CA . LEU A 1 126 ? 29.786 7.964 20.938 1.00 33.26 157 LEU A CA 1
ATOM 957 C C . LEU A 1 126 ? 30.659 9.195 20.784 1.00 33.50 157 LEU A C 1
ATOM 958 O O . LEU A 1 126 ? 30.363 10.068 19.973 1.00 34.10 157 LEU A O 1
ATOM 963 N N . LYS A 1 127 ? 31.749 9.228 21.542 1.00 33.53 158 LYS A N 1
ATOM 964 C CA . LYS A 1 127 ? 32.756 10.283 21.476 1.00 33.73 158 LYS A CA 1
ATOM 965 C C . LYS A 1 127 ? 33.187 10.608 20.021 1.00 33.30 158 LYS A C 1
ATOM 966 O O . LYS A 1 127 ? 33.391 11.769 19.687 1.00 33.13 158 LYS A O 1
ATOM 972 N N . LEU A 1 128 ? 33.278 9.593 19.161 1.00 32.88 159 LEU A N 1
ATOM 973 C CA . LEU A 1 128 ? 33.628 9.794 17.742 1.00 32.69 159 LEU A CA 1
ATOM 974 C C . LEU A 1 128 ? 32.445 10.109 16.838 1.00 32.73 159 LEU A C 1
ATOM 975 O O . LEU A 1 128 ? 32.527 10.981 15.976 1.00 33.01 159 LEU A O 1
ATOM 980 N N . VAL A 1 129 ? 31.349 9.387 17.029 1.00 32.68 160 VAL A N 1
ATOM 981 C CA . VAL A 1 129 ? 30.235 9.424 16.083 1.00 32.41 160 VAL A CA 1
ATOM 982 C C . VAL A 1 129 ? 29.242 10.553 16.351 1.00 32.48 160 VAL A C 1
ATOM 983 O O . VAL A 1 129 ? 28.647 11.077 15.409 1.00 32.76 160 VAL A O 1
ATOM 987 N N . VAL A 1 130 ? 29.053 10.910 17.623 1.00 32.26 161 VAL A N 1
ATOM 988 C CA . VAL A 1 130 ? 28.092 11.954 17.994 1.00 32.22 161 VAL A CA 1
ATOM 989 C C . VAL A 1 130 ? 28.428 13.332 17.384 1.00 32.37 161 VAL A C 1
ATOM 990 O O . VAL A 1 130 ? 27.522 14.009 16.907 1.00 32.68 161 VAL A O 1
ATOM 994 N N . PRO A 1 131 ? 29.720 13.740 17.372 1.00 32.38 162 PRO A N 1
ATOM 995 C CA . PRO A 1 131 ? 30.052 15.009 16.704 1.00 32.40 162 PRO A CA 1
ATOM 996 C C . PRO A 1 131 ? 29.585 15.016 15.251 1.00 32.55 162 PRO A C 1
ATOM 997 O O . PRO A 1 131 ? 29.064 16.027 14.782 1.00 33.13 162 PRO A O 1
ATOM 1001 N N . VAL A 1 132 ? 29.731 13.892 14.554 1.00 32.32 163 VAL A N 1
ATOM 1002 C CA . VAL A 1 132 ? 29.308 13.813 13.152 1.00 32.21 163 VAL A CA 1
ATOM 1003 C C . VAL A 1 132 ? 27.779 13.907 13.026 1.00 32.40 163 VAL A C 1
ATOM 1004 O O . VAL A 1 132 ? 27.259 14.523 12.081 1.00 32.54 163 VAL A O 1
ATOM 1008 N N . MET A 1 133 ? 27.064 13.290 13.969 1.00 31.66 164 MET A N 1
ATOM 1009 C CA . MET A 1 133 ? 25.606 13.314 13.935 1.00 31.49 164 MET A CA 1
ATOM 1010 C C . MET A 1 133 ? 25.079 14.733 14.166 1.00 32.04 164 MET A C 1
ATOM 1011 O O . MET A 1 133 ? 24.120 15.149 13.518 1.00 32.05 164 MET A O 1
ATOM 1016 N N . ARG A 1 134 ? 25.716 15.466 15.080 1.00 32.90 165 ARG A N 1
ATOM 1017 C CA . ARG A 1 134 ? 25.356 16.867 15.348 1.00 33.80 165 ARG A CA 1
ATOM 1018 C C . ARG A 1 134 ? 25.440 17.678 14.074 1.00 33.75 165 ARG A C 1
ATOM 1019 O O . ARG A 1 134 ? 24.498 18.389 13.733 1.00 34.01 165 ARG A O 1
ATOM 1027 N N . LYS A 1 135 ? 26.565 17.545 13.369 1.00 33.99 166 LYS A N 1
ATOM 1028 C CA . LYS A 1 135 ? 26.769 18.201 12.071 1.00 34.29 166 LYS A CA 1
ATOM 1029 C C . LYS A 1 135 ? 25.650 17.889 11.094 1.00 34.10 166 LYS A C 1
ATOM 1030 O O . LYS A 1 135 ? 25.137 18.789 10.441 1.00 34.10 166 LYS A O 1
ATOM 1036 N N . GLN A 1 136 ? 25.283 16.608 11.017 1.00 34.25 167 GLN A N 1
ATOM 1037 C CA . GLN A 1 136 ? 24.208 16.103 10.152 1.00 34.19 167 GLN A CA 1
ATOM 1038 C C . GLN A 1 136 ? 22.808 16.552 10.580 1.00 34.20 167 GLN A C 1
ATOM 1039 O O . GLN A 1 136 ? 21.860 16.492 9.783 1.00 33.66 167 GLN A O 1
ATOM 1045 N N . ASN A 1 137 ? 22.684 16.977 11.841 1.00 34.31 168 ASN A N 1
ATOM 1046 C CA . ASN A 1 137 ? 21.384 17.199 12.473 1.00 34.67 168 ASN A CA 1
ATOM 1047 C C . ASN A 1 137 ? 20.488 15.973 12.335 1.00 34.41 168 ASN A C 1
ATOM 1048 O O . ASN A 1 137 ? 19.306 16.083 12.008 1.00 35.09 168 ASN A O 1
ATOM 1053 N N . PHE A 1 138 ? 21.080 14.802 12.561 1.00 33.49 169 PHE A N 1
ATOM 1054 C CA . PHE A 1 138 ? 20.385 13.538 12.451 1.00 32.69 169 PHE A CA 1
ATOM 1055 C C . PHE A 1 138 ? 21.221 12.412 13.041 1.00 32.41 169 PHE A C 1
ATOM 1056 O O . PHE A 1 138 ? 22.372 12.214 12.654 1.00 32.51 169 PHE A O 1
ATOM 1064 N N . GLY A 1 139 ? 20.626 11.660 13.958 1.00 31.90 170 GLY A N 1
ATOM 1065 C CA . GLY A 1 139 ? 21.288 10.495 14.509 1.00 31.28 170 GLY A CA 1
ATOM 1066 C C . GLY A 1 139 ? 20.340 9.478 15.098 1.00 31.00 170 GLY A C 1
ATOM 1067 O O . GLY A 1 139 ? 19.300 9.824 15.669 1.00 30.54 170 GLY A O 1
ATOM 1068 N N . ARG A 1 140 ? 20.713 8.212 14.943 1.00 30.88 171 ARG A N 1
ATOM 1069 C CA . ARG A 1 140 ? 20.020 7.102 15.581 1.00 30.53 171 ARG A CA 1
ATOM 1070 C C . ARG A 1 140 ? 21.043 6.199 16.251 1.00 30.46 171 ARG A C 1
ATOM 1071 O O . ARG A 1 140 ? 21.835 5.541 15.575 1.00 30.88 171 ARG A O 1
ATOM 1079 N N . ILE A 1 141 ? 21.013 6.160 17.576 1.00 30.03 172 ILE A N 1
ATOM 1080 C CA . ILE A 1 141 ? 21.926 5.331 18.340 1.00 29.89 172 ILE A CA 1
ATOM 1081 C C . ILE A 1 141 ? 21.150 4.159 18.902 1.00 30.06 172 ILE A C 1
ATOM 1082 O O . ILE A 1 141 ? 20.134 4.334 19.566 1.00 30.18 172 ILE A O 1
ATOM 1087 N N . ILE A 1 142 ? 21.620 2.952 18.618 1.00 30.55 173 ILE A N 1
ATOM 1088 C CA . ILE A 1 142 ? 21.009 1.763 19.185 1.00 30.94 173 ILE A CA 1
ATOM 1089 C C . ILE A 1 142 ? 22.008 0.989 20.024 1.00 31.41 173 ILE A C 1
ATOM 1090 O O . ILE A 1 142 ? 23.075 0.612 19.541 1.00 31.79 173 ILE A O 1
ATOM 1095 N N . ASN A 1 143 ? 21.639 0.766 21.279 1.00 31.78 174 ASN A N 1
ATOM 1096 C CA . ASN A 1 143 ? 22.391 -0.067 22.205 1.00 32.54 174 ASN A CA 1
ATOM 1097 C C . ASN A 1 143 ? 21.598 -1.332 22.572 1.00 33.41 174 ASN A C 1
ATOM 1098 O O . ASN A 1 143 ? 20.384 -1.417 22.341 1.00 33.74 174 ASN A O 1
ATOM 1103 N N . TYR A 1 144 ? 22.289 -2.321 23.125 1.00 34.07 175 TYR A N 1
ATOM 1104 C CA . TYR A 1 144 ? 21.669 -3.597 23.454 1.00 35.31 175 TYR A CA 1
ATOM 1105 C C . TYR A 1 144 ? 21.721 -3.757 24.960 1.00 35.51 175 TYR A C 1
ATOM 1106 O O . TYR A 1 144 ? 22.742 -3.451 25.577 1.00 36.11 175 TYR A O 1
ATOM 1115 N N . GLY A 1 145 ? 20.617 -4.226 25.535 1.00 35.39 176 GLY A N 1
ATOM 1116 C CA . GLY A 1 145 ? 20.578 -4.622 26.918 1.00 35.39 176 GLY A CA 1
ATOM 1117 C C . GLY A 1 145 ? 20.164 -6.080 27.009 1.00 36.22 176 GLY A C 1
ATOM 1118 O O . GLY A 1 145 ? 20.577 -6.917 26.199 1.00 36.37 176 GLY A O 1
ATOM 1119 N N . PHE A 1 146 ? 19.338 -6.382 28.004 1.00 36.45 177 PHE A N 1
ATOM 1120 C CA . PHE A 1 146 ? 18.897 -7.730 28.261 1.00 36.72 177 PHE A CA 1
ATOM 1121 C C . PHE A 1 146 ? 17.589 -7.611 29.015 1.00 37.49 177 PHE A C 1
ATOM 1122 O O . PHE A 1 146 ? 17.298 -6.568 29.602 1.00 37.53 177 PHE A O 1
ATOM 1130 N N . GLN A 1 147 ? 16.814 -8.687 29.021 1.00 38.38 178 GLN A N 1
ATOM 1131 C CA . GLN A 1 147 ? 15.464 -8.663 29.557 1.00 39.04 178 GLN A CA 1
ATOM 1132 C C . GLN A 1 147 ? 15.398 -8.228 31.013 1.00 38.67 178 GLN A C 1
ATOM 1133 O O . GLN A 1 147 ? 16.053 -8.828 31.870 1.00 38.69 178 GLN A O 1
ATOM 1139 N N . GLY A 1 148 ? 14.594 -7.200 31.285 1.00 38.15 179 GLY A N 1
ATOM 1140 C CA . GLY A 1 148 ? 14.429 -6.674 32.629 1.00 38.01 179 GLY A CA 1
ATOM 1141 C C . GLY A 1 148 ? 15.446 -5.613 33.016 1.00 38.21 179 GLY A C 1
ATOM 1142 O O . GLY A 1 148 ? 15.344 -5.028 34.101 1.00 37.97 179 GLY A O 1
ATOM 1143 N N . ALA A 1 149 ? 16.403 -5.344 32.124 1.00 38.33 180 ALA A N 1
ATOM 1144 C CA . ALA A 1 149 ? 17.470 -4.364 32.371 1.00 39.05 180 ALA A CA 1
ATOM 1145 C C . ALA A 1 149 ? 16.988 -3.005 32.862 1.00 39.30 180 ALA A C 1
ATOM 1146 O O . ALA A 1 149 ? 17.690 -2.332 33.621 1.00 39.63 180 ALA A O 1
ATOM 1148 N N . ASP A 1 150 ? 15.806 -2.591 32.423 1.00 39.39 181 ASP A N 1
ATOM 1149 C CA . ASP A 1 150 ? 15.320 -1.253 32.730 1.00 39.94 181 ASP A CA 1
ATOM 1150 C C . ASP A 1 150 ? 15.075 -1.047 34.234 1.00 39.30 181 ASP A C 1
ATOM 1151 O O . ASP A 1 150 ? 15.016 0.086 34.719 1.00 39.91 181 ASP A O 1
ATOM 1156 N N . SER A 1 151 ? 14.935 -2.132 34.981 1.00 37.94 182 SER A N 1
ATOM 1157 C CA . SER A 1 151 ? 14.734 -1.990 36.406 1.00 36.91 182 SER A CA 1
ATOM 1158 C C . SER A 1 151 ? 16.038 -2.169 37.225 1.00 35.79 182 SER A C 1
ATOM 1159 O O . SER A 1 151 ? 15.995 -2.325 38.451 1.00 35.24 182 SER A O 1
ATOM 1162 N N . ALA A 1 152 ? 17.186 -2.121 36.540 1.00 34.64 183 ALA A N 1
ATOM 1163 C CA . ALA A 1 152 ? 18.508 -2.307 37.169 1.00 33.63 183 ALA A CA 1
ATOM 1164 C C . ALA A 1 152 ? 18.583 -3.547 38.103 1.00 32.72 183 ALA A C 1
ATOM 1165 O O . ALA A 1 152 ? 18.911 -3.418 39.289 1.00 31.84 183 ALA A O 1
ATOM 1167 N N . PRO A 1 153 ? 18.277 -4.748 37.562 1.00 32.00 184 PRO A N 1
ATOM 1168 C CA . PRO A 1 153 ? 18.263 -5.960 38.372 1.00 31.59 184 PRO A CA 1
ATOM 1169 C C . PRO A 1 153 ? 19.654 -6.542 38.621 1.00 31.29 184 PRO A C 1
ATOM 1170 O O . PRO A 1 153 ? 20.601 -6.279 37.868 1.00 30.80 184 PRO A O 1
ATOM 1174 N N . GLY A 1 154 ? 19.761 -7.331 39.682 1.00 31.25 185 GLY A N 1
ATOM 1175 C CA . GLY A 1 154 ? 20.873 -8.250 39.825 1.00 31.58 185 GLY A CA 1
ATOM 1176 C C . GLY A 1 154 ? 20.682 -9.394 38.848 1.00 31.69 185 GLY A C 1
ATOM 1177 O O . GLY A 1 154 ? 19.582 -9.610 38.339 1.00 32.80 185 GLY A O 1
ATOM 1178 N N . TRP A 1 155 ? 21.758 -10.102 38.544 1.00 31.00 186 TRP A N 1
ATOM 1179 C CA . TRP A 1 155 ? 21.687 -11.286 37.716 1.00 30.46 186 TRP A CA 1
ATOM 1180 C C . TRP A 1 155 ? 22.780 -12.209 38.216 1.00 30.56 186 TRP A C 1
ATOM 1181 O O . TRP A 1 155 ? 23.958 -12.045 37.881 1.00 30.23 186 TRP A O 1
ATOM 1192 N N . ILE A 1 156 ? 22.359 -13.164 39.042 1.00 30.78 187 ILE A N 1
ATOM 1193 C CA . ILE A 1 156 ? 23.219 -14.171 39.628 1.00 31.17 187 ILE A CA 1
ATOM 1194 C C . ILE A 1 156 ? 23.996 -14.901 38.527 1.00 30.99 187 ILE A C 1
ATOM 1195 O O . ILE A 1 156 ? 23.432 -15.262 37.491 1.00 31.11 187 ILE A O 1
ATOM 1200 N N . TYR A 1 157 ? 25.304 -15.030 38.747 1.00 30.92 188 TYR A N 1
ATOM 1201 C CA . TYR A 1 157 ? 26.288 -15.605 37.797 1.00 31.13 188 TYR A CA 1
ATOM 1202 C C . TYR A 1 157 ? 26.624 -14.740 36.584 1.00 31.19 188 TYR A C 1
ATOM 1203 O O . TYR A 1 157 ? 27.418 -15.158 35.731 1.00 31.38 188 TYR A O 1
ATOM 1212 N N . ARG A 1 158 ? 26.050 -13.533 36.537 1.00 31.07 189 ARG A N 1
ATOM 1213 C CA . ARG A 1 158 ? 26.256 -12.589 35.429 1.00 30.82 189 ARG A CA 1
ATOM 1214 C C . ARG A 1 158 ? 26.579 -11.175 35.919 1.00 30.09 189 ARG A C 1
ATOM 1215 O O . ARG A 1 158 ? 26.328 -10.192 35.219 1.00 30.05 189 ARG A O 1
ATOM 1223 N N . SER A 1 159 ? 27.128 -11.069 37.123 1.00 29.46 190 SER A N 1
ATOM 1224 C CA . SER A 1 159 ? 27.366 -9.772 37.746 1.00 28.59 190 SER A CA 1
ATOM 1225 C C . SER A 1 159 ? 28.032 -8.735 36.812 1.00 28.40 190 SER A C 1
ATOM 1226 O O . SER A 1 159 ? 27.491 -7.653 36.599 1.00 28.14 190 SER A O 1
ATOM 1229 N N . ALA A 1 160 ? 29.189 -9.066 36.247 1.00 28.17 191 ALA A N 1
ATOM 1230 C CA . ALA A 1 160 ? 29.895 -8.117 35.380 1.00 28.05 191 ALA A CA 1
ATOM 1231 C C . ALA A 1 160 ? 29.084 -7.716 34.141 1.00 28.21 191 ALA A C 1
ATOM 1232 O O . ALA A 1 160 ? 29.005 -6.539 33.813 1.00 28.43 191 ALA A O 1
ATOM 1234 N N . PHE A 1 161 ? 28.459 -8.676 33.468 1.00 28.56 192 PHE A N 1
ATOM 1235 C CA . PHE A 1 161 ? 27.608 -8.348 32.314 1.00 29.20 192 PHE A CA 1
ATOM 1236 C C . PHE A 1 161 ? 26.369 -7.521 32.695 1.00 29.16 192 PHE A C 1
ATOM 1237 O O . PHE A 1 161 ? 26.052 -6.544 32.022 1.00 29.40 192 PHE A O 1
ATOM 1245 N N . ALA A 1 162 ? 25.676 -7.901 33.770 1.00 29.04 193 ALA A N 1
ATOM 1246 C CA . ALA A 1 162 ? 24.500 -7.144 34.213 1.00 28.79 193 ALA A CA 1
ATOM 1247 C C . ALA A 1 162 ? 24.892 -5.720 34.570 1.00 29.03 193 ALA A C 1
ATOM 1248 O O . ALA A 1 162 ? 24.321 -4.762 34.050 1.00 30.20 193 ALA A O 1
ATOM 1250 N N . ALA A 1 163 ? 25.920 -5.571 35.392 1.00 29.02 194 ALA A N 1
ATOM 1251 C CA . ALA A 1 163 ? 26.375 -4.242 35.780 1.00 29.26 194 ALA A CA 1
ATOM 1252 C C . ALA A 1 163 ? 26.714 -3.362 34.562 1.00 29.34 194 ALA A C 1
ATOM 1253 O O . ALA A 1 163 ? 26.265 -2.223 34.470 1.00 29.89 194 ALA A O 1
ATOM 1255 N N . ALA A 1 164 ? 27.473 -3.893 33.613 1.00 29.71 195 ALA A N 1
ATOM 1256 C CA . ALA A 1 164 ? 27.866 -3.106 32.443 1.00 29.45 195 ALA A CA 1
ATOM 1257 C C . ALA A 1 164 ? 26.683 -2.720 31.556 1.00 29.44 195 ALA A C 1
ATOM 1258 O O . ALA A 1 164 ? 26.623 -1.603 31.070 1.00 30.31 195 ALA A O 1
ATOM 1260 N N . LYS A 1 165 ? 25.731 -3.622 31.353 1.00 29.59 196 LYS A N 1
ATOM 1261 C CA . LYS A 1 165 ? 24.561 -3.295 30.529 1.00 29.62 196 LYS A CA 1
ATOM 1262 C C . LYS A 1 165 ? 23.538 -2.407 31.254 1.00 29.62 196 LYS A C 1
ATOM 1263 O O . LYS A 1 165 ? 22.777 -1.694 30.615 1.00 29.59 196 LYS A O 1
ATOM 1269 N N . VAL A 1 166 ? 23.516 -2.458 32.584 1.00 29.62 197 VAL A N 1
ATOM 1270 C CA . VAL A 1 166 ? 22.611 -1.620 33.357 1.00 28.80 197 VAL A CA 1
ATOM 1271 C C . VAL A 1 166 ? 23.142 -0.191 33.429 1.00 28.51 197 VAL A C 1
ATOM 1272 O O . VAL A 1 166 ? 22.392 0.766 33.298 1.00 28.70 197 VAL A O 1
ATOM 1276 N N . GLY A 1 167 ? 24.449 -0.043 33.586 1.00 28.71 198 GLY A N 1
ATOM 1277 C CA . GLY A 1 167 ? 25.093 1.257 33.406 1.00 28.03 198 GLY A CA 1
ATOM 1278 C C . GLY A 1 167 ? 24.840 1.801 32.007 1.00 28.13 198 GLY A C 1
ATOM 1279 O O . GLY A 1 167 ? 24.670 3.007 31.831 1.00 28.48 198 GLY A O 1
ATOM 1280 N N . LEU A 1 168 ? 24.785 0.916 31.019 1.00 27.83 199 LEU A N 1
ATOM 1281 C CA . LEU A 1 168 ? 24.511 1.312 29.643 1.00 28.56 199 LEU A CA 1
ATOM 1282 C C . LEU A 1 168 ? 23.070 1.787 29.458 1.00 29.23 199 LEU A C 1
ATOM 1283 O O . LEU A 1 168 ? 22.807 2.642 28.614 1.00 29.11 199 LEU A O 1
ATOM 1288 N N . VAL A 1 169 ? 22.141 1.236 30.247 1.00 29.96 200 VAL A N 1
ATOM 1289 C CA . VAL A 1 169 ? 20.748 1.705 30.241 1.00 30.24 200 VAL A CA 1
ATOM 1290 C C . VAL A 1 169 ? 20.690 3.210 30.583 1.00 30.88 200 VAL A C 1
ATOM 1291 O O . VAL A 1 169 ? 20.011 3.997 29.926 1.00 31.51 200 VAL A O 1
ATOM 1295 N N . SER A 1 170 ? 21.438 3.591 31.606 1.00 31.21 201 SER A N 1
ATOM 1296 C CA . SER A 1 170 ? 21.453 4.946 32.112 1.00 31.49 201 SER A CA 1
ATOM 1297 C C . SER A 1 170 ? 22.161 5.875 31.142 1.00 31.48 201 SER A C 1
ATOM 1298 O O . SER A 1 170 ? 21.718 6.996 30.909 1.00 31.12 201 SER A O 1
ATOM 1301 N N . LEU A 1 171 ? 23.279 5.388 30.606 1.00 32.00 202 LEU A N 1
ATOM 1302 C CA . LEU A 1 171 ? 24.068 6.091 29.607 1.00 32.08 202 LEU A CA 1
ATOM 1303 C C . LEU A 1 171 ? 23.230 6.412 28.378 1.00 32.34 202 LEU A C 1
ATOM 1304 O O . LEU A 1 171 ? 23.292 7.537 27.867 1.00 32.74 202 LEU A O 1
ATOM 1309 N N . THR A 1 172 ? 22.459 5.424 27.918 1.00 32.37 203 THR A N 1
ATOM 1310 C CA . THR A 1 172 ? 21.593 5.547 26.754 1.00 32.53 203 THR A CA 1
ATOM 1311 C C . THR A 1 172 ? 20.570 6.670 26.954 1.00 32.95 203 THR A C 1
ATOM 1312 O O . THR A 1 172 ? 20.351 7.487 26.051 1.00 33.21 203 THR A O 1
ATOM 1316 N N . LYS A 1 173 ? 19.955 6.710 28.137 1.00 32.75 204 LYS A N 1
ATOM 1317 C CA . LYS A 1 173 ? 18.991 7.753 28.469 1.00 33.03 204 LYS A CA 1
ATOM 1318 C C . LYS A 1 173 ? 19.668 9.119 28.591 1.00 32.95 204 LYS A C 1
ATOM 1319 O O . LYS A 1 173 ? 19.139 10.117 28.116 1.00 33.13 204 LYS A O 1
ATOM 1325 N N . THR A 1 174 ? 20.839 9.159 29.223 1.00 32.80 205 THR A N 1
ATOM 1326 C CA . THR A 1 174 ? 21.559 10.417 29.385 1.00 32.64 205 THR A CA 1
ATOM 1327 C C . THR A 1 174 ? 21.892 11.015 28.018 1.00 32.49 205 THR A C 1
ATOM 1328 O O . THR A 1 174 ? 21.591 12.171 27.757 1.00 32.60 205 THR A O 1
ATOM 1332 N N . VAL A 1 175 ? 22.492 10.208 27.150 1.00 32.79 206 VAL A N 1
ATOM 1333 C CA . VAL A 1 175 ? 22.799 10.605 25.777 1.00 32.48 206 VAL A CA 1
ATOM 1334 C C . VAL A 1 175 ? 21.548 11.069 25.024 1.00 32.49 206 VAL A C 1
ATOM 1335 O O . VAL A 1 175 ? 21.582 12.080 24.333 1.00 33.08 206 VAL A O 1
ATOM 1339 N N . ALA A 1 176 ? 20.438 10.357 25.191 1.00 32.71 207 ALA A N 1
ATOM 1340 C CA . ALA A 1 176 ? 19.147 10.827 24.686 1.00 32.97 207 ALA A CA 1
ATOM 1341 C C . ALA A 1 176 ? 18.761 12.252 25.142 1.00 33.42 207 ALA A C 1
ATOM 1342 O O . ALA A 1 176 ? 18.281 13.039 24.328 1.00 33.08 207 ALA A O 1
ATOM 1344 N N . TYR A 1 177 ? 18.947 12.584 26.423 1.00 34.34 208 TYR A N 1
ATOM 1345 C CA . TYR A 1 177 ? 18.569 13.926 26.903 1.00 35.62 208 TYR A CA 1
ATOM 1346 C C . TYR A 1 177 ? 19.531 14.983 26.371 1.00 35.54 208 TYR A C 1
ATOM 1347 O O . TYR A 1 177 ? 19.120 16.090 26.021 1.00 35.57 208 TYR A O 1
ATOM 1356 N N . GLU A 1 178 ? 20.807 14.617 26.301 1.00 35.54 209 GLU A N 1
ATOM 1357 C CA . GLU A 1 178 ? 21.861 15.554 25.953 1.00 35.70 209 GLU A CA 1
ATOM 1358 C C . GLU A 1 178 ? 21.860 15.866 24.465 1.00 35.64 209 GLU A C 1
ATOM 1359 O O . GLU A 1 178 ? 22.304 16.923 24.065 1.00 35.65 209 GLU A O 1
ATOM 1365 N N . GLU A 1 179 ? 21.344 14.962 23.643 1.00 36.17 210 GLU A N 1
ATOM 1366 C CA . GLU A 1 179 ? 21.492 15.130 22.201 1.00 36.85 210 GLU A CA 1
ATOM 1367 C C . GLU A 1 179 ? 20.180 15.310 21.441 1.00 36.95 210 GLU A C 1
ATOM 1368 O O . GLU A 1 179 ? 20.170 15.319 20.208 1.00 36.91 210 GLU A O 1
ATOM 1374 N N . ALA A 1 180 ? 19.080 15.459 22.174 1.00 37.28 211 ALA A N 1
ATOM 1375 C CA . ALA A 1 180 ? 17.763 15.620 21.559 1.00 37.73 211 ALA A CA 1
ATOM 1376 C C . ALA A 1 180 ? 17.681 16.878 20.692 1.00 38.20 211 ALA A C 1
ATOM 1377 O O . ALA A 1 180 ? 17.023 16.864 19.654 1.00 38.62 211 ALA A O 1
ATOM 1379 N N . GLU A 1 181 ? 18.365 17.944 21.110 1.00 38.63 212 GLU A N 1
ATOM 1380 C CA . GLU A 1 181 ? 18.414 19.209 20.358 1.00 39.24 212 GLU A CA 1
ATOM 1381 C C . GLU A 1 181 ? 18.995 19.065 18.962 1.00 38.75 212 GLU A C 1
ATOM 1382 O O . GLU A 1 181 ? 18.737 19.885 18.102 1.00 38.77 212 GLU A O 1
ATOM 1388 N N . TYR A 1 182 ? 19.813 18.043 18.758 1.00 38.51 213 TYR A N 1
ATOM 1389 C CA . TYR A 1 182 ? 20.534 17.882 17.513 1.00 38.24 213 TYR A CA 1
ATOM 1390 C C . TYR A 1 182 ? 19.831 16.957 16.513 1.00 37.96 213 TYR A C 1
ATOM 1391 O O . TYR A 1 182 ? 20.352 16.691 15.429 1.00 38.44 213 TYR A O 1
ATOM 1400 N N . GLY A 1 183 ? 18.641 16.485 16.867 1.00 37.25 214 GLY A N 1
ATOM 1401 C CA . GLY A 1 183 ? 17.930 15.513 16.042 1.00 36.33 214 GLY A CA 1
ATOM 1402 C C . GLY A 1 183 ? 18.487 14.109 16.179 1.00 35.87 214 GLY A C 1
ATOM 1403 O O . GLY A 1 183 ? 18.457 13.336 15.224 1.00 35.83 214 GLY A O 1
ATOM 1404 N N . ILE A 1 184 ? 18.986 13.790 17.376 1.00 35.29 215 ILE A N 1
ATOM 1405 C CA . ILE A 1 184 ? 19.602 12.502 17.677 1.00 34.80 215 ILE A CA 1
ATOM 1406 C C . ILE A 1 184 ? 18.834 11.747 18.767 1.00 34.70 215 ILE A C 1
ATOM 1407 O O . ILE A 1 184 ? 18.641 12.255 19.881 1.00 34.47 215 ILE A O 1
ATOM 1412 N N . THR A 1 185 ? 18.407 10.530 18.438 1.00 34.20 216 THR A N 1
ATOM 1413 C CA . THR A 1 185 ? 17.760 9.655 19.407 1.00 33.93 216 THR A CA 1
ATOM 1414 C C . THR A 1 185 ? 18.720 8.563 19.865 1.00 33.50 216 THR A C 1
ATOM 1415 O O . THR A 1 185 ? 19.630 8.165 19.133 1.00 33.25 216 THR A O 1
ATOM 1419 N N . ALA A 1 186 ? 18.509 8.085 21.084 1.00 33.06 217 ALA A N 1
ATOM 1420 C CA . ALA A 1 186 ? 19.280 6.971 21.614 1.00 32.65 217 ALA A CA 1
ATOM 1421 C C . ALA A 1 186 ? 18.309 6.047 22.301 1.00 32.27 217 ALA A C 1
ATOM 1422 O O . ALA A 1 186 ? 17.578 6.461 23.193 1.00 31.91 217 ALA A O 1
ATOM 1424 N N . ASN A 1 187 ? 18.294 4.797 21.860 1.00 32.39 218 ASN A N 1
ATOM 1425 C CA . ASN A 1 187 ? 17.401 3.799 22.409 1.00 32.83 218 ASN A CA 1
ATOM 1426 C C . ASN A 1 187 ? 18.099 2.467 22.635 1.00 33.31 218 ASN A C 1
ATOM 1427 O O . ASN A 1 187 ? 19.181 2.219 22.100 1.00 33.11 218 ASN A O 1
ATOM 1432 N N . MET A 1 188 ? 17.453 1.616 23.422 1.00 33.88 219 MET A N 1
ATOM 1433 C CA . MET A 1 188 ? 17.948 0.284 23.714 1.00 34.89 219 MET A CA 1
ATOM 1434 C C . MET A 1 188 ? 16.945 -0.815 23.305 1.00 35.32 219 MET A C 1
ATOM 1435 O O . MET A 1 188 ? 15.752 -0.700 23.554 1.00 35.74 219 MET A O 1
ATOM 1440 N N . VAL A 1 189 ? 17.447 -1.854 22.649 1.00 35.92 220 VAL A N 1
ATOM 1441 C CA . VAL A 1 189 ? 16.690 -3.060 22.355 1.00 36.65 220 VAL A CA 1
ATOM 1442 C C . VAL A 1 189 ? 17.221 -4.195 23.248 1.00 37.56 220 VAL A C 1
ATOM 1443 O O . VAL A 1 189 ? 18.439 -4.418 23.342 1.00 37.32 220 VAL A O 1
ATOM 1447 N N . CYS A 1 190 ? 16.307 -4.893 23.910 1.00 38.45 221 CYS A N 1
ATOM 1448 C CA . CYS A 1 190 ? 16.667 -6.001 24.773 1.00 40.05 221 CYS A CA 1
ATOM 1449 C C . CYS A 1 190 ? 16.272 -7.356 24.184 1.00 41.19 221 CYS A C 1
ATOM 1450 O O . CYS A 1 190 ? 15.108 -7.766 24.267 1.00 41.33 221 CYS A O 1
ATOM 1453 N N . PRO A 1 191 ? 17.241 -8.066 23.590 1.00 42.30 222 PRO A N 1
ATOM 1454 C CA . PRO A 1 191 ? 16.892 -9.383 23.096 1.00 43.29 222 PRO A CA 1
ATOM 1455 C C . PRO A 1 191 ? 16.665 -10.358 24.244 1.00 44.60 222 PRO A C 1
ATOM 1456 O O . PRO A 1 191 ? 17.215 -10.190 25.334 1.00 44.83 222 PRO A O 1
ATOM 1460 N N . GLY A 1 192 ? 15.841 -11.367 23.995 1.00 46.14 223 GLY A N 1
ATOM 1461 C CA . GLY A 1 192 ? 15.704 -12.489 24.909 1.00 47.62 223 GLY A CA 1
ATOM 1462 C C . GLY A 1 192 ? 16.821 -13.475 24.643 1.00 48.78 223 GLY A C 1
ATOM 1463 O O . GLY A 1 192 ? 17.708 -13.222 23.811 1.00 48.51 223 GLY A O 1
ATOM 1464 N N . ASP A 1 193 ? 16.770 -14.607 25.342 1.00 49.90 224 ASP A N 1
ATOM 1465 C CA . ASP A 1 193 ? 17.812 -15.623 25.238 1.00 51.01 224 ASP A CA 1
ATOM 1466 C C . ASP A 1 193 ? 17.620 -16.456 23.966 1.00 51.22 224 ASP A C 1
ATOM 1467 O O . ASP A 1 193 ? 17.297 -17.648 24.019 1.00 51.35 224 ASP A O 1
ATOM 1472 N N . ILE A 1 194 ? 17.804 -15.796 22.825 1.00 51.49 225 ILE A N 1
ATOM 1473 C CA . ILE A 1 194 ? 17.786 -16.435 21.512 1.00 51.51 225 ILE A CA 1
ATOM 1474 C C . ILE A 1 194 ? 19.088 -17.212 21.404 1.00 51.24 225 ILE A C 1
ATOM 1475 O O . ILE A 1 194 ? 20.174 -16.626 21.392 1.00 51.64 225 ILE A O 1
ATOM 1480 N N . ILE A 1 195 ? 18.988 -18.533 21.345 1.00 50.76 226 ILE A N 1
ATOM 1481 C CA . ILE A 1 195 ? 20.180 -19.369 21.458 1.00 50.22 226 ILE A CA 1
ATOM 1482 C C . ILE A 1 195 ? 20.604 -19.996 20.129 1.00 49.34 226 ILE A C 1
ATOM 1483 O O . ILE A 1 195 ? 19.900 -20.851 19.585 1.00 49.39 226 ILE A O 1
ATOM 1488 N N . GLY A 1 196 ? 21.756 -19.555 19.625 1.00 48.34 227 GLY A N 1
ATOM 1489 C CA . GLY A 1 196 ? 22.462 -20.238 18.541 1.00 46.91 227 GLY A CA 1
ATOM 1490 C C . GLY A 1 196 ? 22.117 -19.821 17.126 1.00 45.75 227 GLY A C 1
ATOM 1491 O O . GLY A 1 196 ? 22.373 -18.684 16.723 1.00 45.53 227 GLY A O 1
ATOM 1492 N N . GLU A 1 197 ? 21.548 -20.763 16.377 1.00 44.66 228 GLU A N 1
ATOM 1493 C CA . GLU A 1 197 ? 21.195 -20.568 14.968 1.00 43.72 228 GLU A CA 1
ATOM 1494 C C . GLU A 1 197 ? 19.989 -19.644 14.789 1.00 42.97 228 GLU A C 1
ATOM 1495 O O . GLU A 1 197 ? 19.810 -19.040 13.731 1.00 42.92 228 GLU A O 1
ATOM 1497 N N . MET A 1 198 ? 19.168 -19.542 15.830 1.00 42.01 229 MET A N 1
ATOM 1498 C CA . MET A 1 198 ? 18.023 -18.643 15.831 1.00 40.93 229 MET A CA 1
ATOM 1499 C C . MET A 1 198 ? 18.436 -17.174 15.779 1.00 40.68 229 MET A C 1
ATOM 1500 O O . MET A 1 198 ? 17.672 -16.341 15.296 1.00 40.64 229 MET A O 1
ATOM 1505 N N . LYS A 1 199 ? 19.646 -16.871 16.260 1.00 40.17 230 LYS A N 1
ATOM 1506 C CA . LYS A 1 199 ? 20.207 -15.514 16.214 1.00 39.90 230 LYS A CA 1
ATOM 1507 C C . LYS A 1 199 ? 20.353 -14.970 14.788 1.00 39.64 230 LYS A C 1
ATOM 1508 O O . LYS A 1 199 ? 20.213 -13.769 14.558 1.00 39.66 230 LYS A O 1
ATOM 1514 N N . GLU A 1 200 ? 20.639 -15.848 13.834 1.00 39.27 231 GLU A N 1
ATOM 1515 C CA . GLU A 1 200 ? 20.690 -15.432 12.437 1.00 39.25 231 GLU A CA 1
ATOM 1516 C C . GLU A 1 200 ? 19.559 -15.981 11.563 1.00 38.65 231 GLU A C 1
ATOM 1517 O O . GLU A 1 200 ? 19.568 -15.814 10.345 1.00 38.56 231 GLU A O 1
ATOM 1523 N N . ALA A 1 201 ? 18.583 -16.628 12.194 1.00 38.10 232 ALA A N 1
ATOM 1524 C CA . ALA A 1 201 ? 17.390 -17.084 11.490 1.00 37.39 232 ALA A CA 1
ATOM 1525 C C . ALA A 1 201 ? 16.416 -15.922 11.295 1.00 36.90 232 ALA A C 1
ATOM 1526 O O . ALA A 1 201 ? 16.485 -14.911 12.001 1.00 36.41 232 ALA A O 1
ATOM 1528 N N . THR A 1 202 ? 15.532 -16.073 10.313 1.00 36.10 233 THR A N 1
ATOM 1529 C CA . THR A 1 202 ? 14.427 -15.148 10.103 1.00 35.45 233 THR A CA 1
ATOM 1530 C C . THR A 1 202 ? 13.189 -15.631 10.860 1.00 35.05 233 THR A C 1
ATOM 1531 O O . THR A 1 202 ? 13.163 -16.740 11.399 1.00 34.82 233 THR A O 1
ATOM 1535 N N . ILE A 1 203 ? 12.161 -14.791 10.877 1.00 34.47 234 ILE A N 1
ATOM 1536 C CA . ILE A 1 203 ? 10.886 -15.120 11.494 1.00 34.06 234 ILE A CA 1
ATOM 1537 C C . ILE A 1 203 ? 10.205 -16.282 10.759 1.00 34.09 234 ILE A C 1
ATOM 1538 O O . ILE A 1 203 ? 9.662 -17.203 11.396 1.00 34.04 234 ILE A O 1
ATOM 1543 N N . GLN A 1 204 ? 10.243 -16.239 9.425 1.00 33.80 235 GLN A N 1
ATOM 1544 C CA . GLN A 1 204 ? 9.675 -17.305 8.604 1.00 33.91 235 GLN A CA 1
ATOM 1545 C C . GLN A 1 204 ? 10.314 -18.650 8.966 1.00 33.86 235 GLN A C 1
ATOM 1546 O O . GLN A 1 204 ? 9.613 -19.648 9.150 1.00 33.64 235 GLN A O 1
ATOM 1548 N N . GLU A 1 205 ? 11.637 -18.654 9.098 1.00 33.75 236 GLU A N 1
ATOM 1549 C CA . GLU A 1 205 ? 12.365 -19.840 9.537 1.00 34.18 236 GLU A CA 1
ATOM 1550 C C . GLU A 1 205 ? 11.970 -20.324 10.941 1.00 34.07 236 GLU A C 1
ATOM 1551 O O . GLU A 1 205 ? 12.003 -21.521 11.202 1.00 33.97 236 GLU A O 1
ATOM 1557 N N . ALA A 1 206 ? 11.588 -19.411 11.835 1.00 34.24 237 ALA A N 1
ATOM 1558 C CA . ALA A 1 206 ? 11.088 -19.820 13.153 1.00 34.64 237 ALA A CA 1
ATOM 1559 C C . ALA A 1 206 ? 9.669 -20.401 13.082 1.00 34.90 237 ALA A C 1
ATOM 1560 O O . ALA A 1 206 ? 9.325 -21.308 13.844 1.00 34.85 237 ALA A O 1
ATOM 1562 N N . ARG A 1 207 ? 8.865 -19.887 12.151 1.00 35.15 238 ARG A N 1
ATOM 1563 C CA . ARG A 1 207 ? 7.486 -20.327 11.989 1.00 35.13 238 ARG A CA 1
ATOM 1564 C C . ARG A 1 207 ? 7.401 -21.715 11.354 1.00 35.48 238 ARG A C 1
ATOM 1565 O O . ARG A 1 207 ? 6.443 -22.465 11.607 1.00 35.30 238 ARG A O 1
ATOM 1573 N N . GLN A 1 208 ? 8.394 -22.049 10.528 1.00 35.60 239 GLN A N 1
ATOM 1574 C CA . GLN A 1 208 ? 8.510 -23.390 9.946 1.00 35.71 239 GLN A CA 1
ATOM 1575 C C . GLN A 1 208 ? 8.811 -24.421 11.044 1.00 35.78 239 GLN A C 1
ATOM 1576 O O . GLN A 1 208 ? 8.223 -25.509 11.063 1.00 36.20 239 GLN A O 1
ATOM 1578 N N . LEU A 1 209 ? 9.730 -24.067 11.944 1.00 35.51 240 LEU A N 1
ATOM 1579 C CA . LEU A 1 209 ? 9.944 -24.784 13.203 1.00 35.34 240 LEU A CA 1
ATOM 1580 C C . LEU A 1 209 ? 8.779 -24.537 14.160 1.00 35.28 240 LEU A C 1
ATOM 1581 O O . LEU A 1 209 ? 7.806 -25.288 14.174 1.00 35.49 240 LEU A O 1
ATOM 1586 N N . ARG A 1 218 ? 6.672 -19.934 19.305 1.00 34.53 249 ARG A N 1
ATOM 1587 C CA . ARG A 1 218 ? 7.817 -19.934 18.396 1.00 34.64 249 ARG A CA 1
ATOM 1588 C C . ARG A 1 218 ? 9.029 -19.243 19.014 1.00 34.63 249 ARG A C 1
ATOM 1589 O O . ARG A 1 218 ? 8.892 -18.437 19.945 1.00 34.90 249 ARG A O 1
ATOM 1597 N N . SER A 1 219 ? 10.213 -19.549 18.488 1.00 34.19 250 SER A N 1
ATOM 1598 C CA . SER A 1 219 ? 11.426 -18.947 18.995 1.00 33.95 250 SER A CA 1
ATOM 1599 C C . SER A 1 219 ? 11.573 -17.502 18.517 1.00 33.90 250 SER A C 1
ATOM 1600 O O . SER A 1 219 ? 11.085 -17.141 17.439 1.00 33.76 250 SER A O 1
ATOM 1603 N N . GLY A 1 220 ? 12.249 -16.689 19.334 1.00 33.71 251 GLY A N 1
ATOM 1604 C CA . GLY A 1 220 ? 12.744 -15.382 18.923 1.00 33.51 251 GLY A CA 1
ATOM 1605 C C . GLY A 1 220 ? 13.885 -15.547 17.926 1.00 33.78 251 GLY A C 1
ATOM 1606 O O . GLY A 1 220 ? 14.516 -16.617 17.855 1.00 33.74 251 GLY A O 1
ATOM 1607 N N . THR A 1 221 ? 14.138 -14.499 17.139 1.00 33.48 252 THR A N 1
ATOM 1608 C CA . THR A 1 221 ? 15.163 -14.546 16.092 1.00 33.05 252 THR A CA 1
ATOM 1609 C C . THR A 1 221 ? 15.871 -13.205 15.969 1.00 33.12 252 THR A C 1
ATOM 1610 O O . THR A 1 221 ? 15.465 -12.220 16.586 1.00 32.60 252 THR A O 1
ATOM 1614 N N . GLY A 1 222 ? 16.927 -13.175 15.157 1.00 33.34 253 GLY A N 1
ATOM 1615 C CA . GLY A 1 222 ? 17.589 -11.920 14.819 1.00 33.53 253 GLY A CA 1
ATOM 1616 C C . GLY A 1 222 ? 16.644 -10.942 14.135 1.00 33.55 253 GLY A C 1
ATOM 1617 O O . GLY A 1 222 ? 16.716 -9.746 14.381 1.00 33.39 253 GLY A O 1
ATOM 1618 N N . GLU A 1 223 ? 15.756 -11.449 13.282 1.00 33.73 254 GLU A N 1
ATOM 1619 C CA . GLU A 1 223 ? 14.796 -10.588 12.585 1.00 34.50 254 GLU A CA 1
ATOM 1620 C C . GLU A 1 223 ? 13.876 -9.804 13.539 1.00 34.19 254 GLU A C 1
ATOM 1621 O O . GLU A 1 223 ? 13.632 -8.622 13.330 1.00 34.05 254 GLU A O 1
ATOM 1627 N N . ASP A 1 224 ? 13.370 -10.456 14.576 1.00 34.29 255 ASP A N 1
ATOM 1628 C CA . ASP A 1 224 ? 12.555 -9.762 15.576 1.00 34.81 255 ASP A CA 1
ATOM 1629 C C . ASP A 1 224 ? 13.300 -8.537 16.130 1.00 34.56 255 ASP A C 1
ATOM 1630 O O . ASP A 1 224 ? 12.711 -7.474 16.338 1.00 34.59 255 ASP A O 1
ATOM 1635 N N . ILE A 1 225 ? 14.601 -8.699 16.346 1.00 34.26 256 ILE A N 1
ATOM 1636 C CA . ILE A 1 225 ? 15.459 -7.619 16.805 1.00 34.59 256 ILE A CA 1
ATOM 1637 C C . ILE A 1 225 ? 15.679 -6.600 15.693 1.00 34.24 256 ILE A C 1
ATOM 1638 O O . ILE A 1 225 ? 15.620 -5.382 15.916 1.00 34.21 256 ILE A O 1
ATOM 1643 N N . ALA A 1 226 ? 15.927 -7.116 14.494 1.00 34.07 257 ALA A N 1
ATOM 1644 C CA . ALA A 1 226 ? 16.309 -6.288 13.367 1.00 33.61 257 ALA A CA 1
ATOM 1645 C C . ALA A 1 226 ? 15.154 -5.378 12.979 1.00 33.27 257 ALA A C 1
ATOM 1646 O O . ALA A 1 226 ? 15.351 -4.195 12.737 1.00 33.54 257 ALA A O 1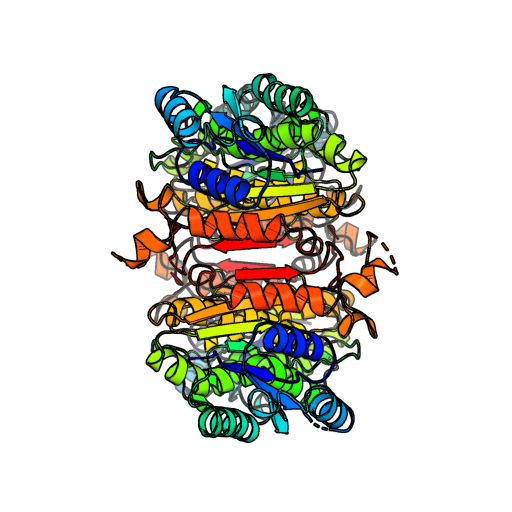
ATOM 1648 N N . ARG A 1 227 ? 13.945 -5.915 12.955 1.00 33.15 258 ARG A N 1
ATOM 1649 C CA . ARG A 1 227 ? 12.798 -5.104 12.563 1.00 33.37 258 ARG A CA 1
ATOM 1650 C C . ARG A 1 227 ? 12.438 -4.035 13.600 1.00 33.25 258 ARG A C 1
ATOM 1651 O O . ARG A 1 227 ? 11.929 -2.983 13.225 1.00 32.82 258 ARG A O 1
ATOM 1659 N N . THR A 1 228 ? 12.721 -4.303 14.881 1.00 33.73 259 THR A N 1
ATOM 1660 C CA . THR A 1 228 ? 12.623 -3.285 15.933 1.00 34.11 259 THR A CA 1
ATOM 1661 C C . THR A 1 228 ? 13.631 -2.156 15.701 1.00 34.39 259 THR A C 1
ATOM 1662 O O . THR A 1 228 ? 13.279 -0.978 15.758 1.00 34.44 259 THR A O 1
ATOM 1666 N N . ILE A 1 229 ? 14.879 -2.524 15.422 1.00 34.46 260 ILE A N 1
ATOM 1667 C CA . ILE A 1 229 ? 15.923 -1.553 15.122 1.00 34.53 260 ILE A CA 1
ATOM 1668 C C . ILE A 1 229 ? 15.550 -0.661 13.913 1.00 34.71 260 ILE A C 1
ATOM 1669 O O . ILE A 1 229 ? 15.683 0.576 13.972 1.00 35.10 260 ILE A O 1
ATOM 1674 N N . SER A 1 230 ? 15.054 -1.271 12.837 1.00 34.17 261 SER A N 1
ATOM 1675 C CA . SER A 1 230 ? 14.722 -0.498 11.645 1.00 33.77 261 SER A CA 1
ATOM 1676 C C . SER A 1 230 ? 13.447 0.356 11.804 1.00 33.68 261 SER A C 1
ATOM 1677 O O . SER A 1 230 ? 13.315 1.399 11.175 1.00 33.79 261 SER A O 1
ATOM 1680 N N . PHE A 1 231 ? 12.524 -0.052 12.669 1.00 33.52 262 PHE A N 1
ATOM 1681 C CA . PHE A 1 231 ? 11.456 0.869 13.062 1.00 33.50 262 PHE A CA 1
ATOM 1682 C C . PHE A 1 231 ? 12.053 2.128 13.738 1.00 33.66 262 PHE A C 1
ATOM 1683 O O . PHE A 1 231 ? 11.651 3.243 13.430 1.00 33.32 262 PHE A O 1
ATOM 1691 N N . LEU A 1 232 ? 13.031 1.928 14.625 1.00 34.10 263 LEU A N 1
ATOM 1692 C CA . LEU A 1 232 ? 13.640 3.013 15.405 1.00 34.74 263 LEU A CA 1
ATOM 1693 C C . LEU A 1 232 ? 14.516 3.937 14.568 1.00 35.21 263 LEU A C 1
ATOM 1694 O O . LEU A 1 232 ? 14.649 5.115 14.880 1.00 34.84 263 LEU A O 1
ATOM 1699 N N . CYS A 1 233 ? 15.092 3.405 13.497 1.00 36.23 264 CYS A N 1
ATOM 1700 C CA . CYS A 1 233 ? 15.958 4.188 12.622 1.00 37.51 264 CYS A CA 1
ATOM 1701 C C . CYS A 1 233 ? 15.210 5.023 11.585 1.00 38.04 264 CYS A C 1
ATOM 1702 O O . CYS A 1 233 ? 15.808 5.879 10.916 1.00 38.50 264 CYS A O 1
ATOM 1705 N N . GLU A 1 234 ? 13.906 4.780 11.461 1.00 38.35 265 GLU A N 1
ATOM 1706 C CA . GLU A 1 234 ? 13.052 5.561 10.572 1.00 38.71 265 GLU A CA 1
ATOM 1707 C C . GLU A 1 234 ? 13.065 7.041 10.946 1.00 38.53 265 GLU A C 1
ATOM 1708 O O . GLU A 1 234 ? 13.230 7.391 12.119 1.00 38.16 265 GLU A O 1
ATOM 1714 N N . ASP A 1 235 ? 12.926 7.895 9.934 1.00 38.56 266 ASP A N 1
ATOM 1715 C CA . ASP A 1 235 ? 12.908 9.351 10.114 1.00 38.86 266 ASP A CA 1
ATOM 1716 C C . ASP A 1 235 ? 11.810 9.824 11.067 1.00 38.72 266 ASP A C 1
ATOM 1717 O O . ASP A 1 235 ? 12.055 10.678 11.917 1.00 38.94 266 ASP A O 1
ATOM 1722 N N . ASP A 1 236 ? 10.614 9.252 10.927 1.00 38.51 267 ASP A N 1
ATOM 1723 C CA . ASP A 1 236 ? 9.451 9.650 11.714 1.00 38.50 267 ASP A CA 1
ATOM 1724 C C . ASP A 1 236 ? 9.446 9.056 13.127 1.00 38.32 267 ASP A C 1
ATOM 1725 O O . ASP A 1 236 ? 8.475 9.229 13.878 1.00 38.38 267 ASP A O 1
ATOM 1730 N N . SER A 1 237 ? 10.534 8.367 13.479 1.00 37.78 268 SER A N 1
ATOM 1731 C CA . SER A 1 237 ? 10.744 7.833 14.831 1.00 37.42 268 SER A CA 1
ATOM 1732 C C . SER A 1 237 ? 11.476 8.817 15.751 1.00 37.14 268 SER A C 1
ATOM 1733 O O . SER A 1 237 ? 11.922 8.449 16.834 1.00 36.86 268 SER A O 1
ATOM 1736 N N . ASP A 1 238 ? 11.593 10.069 15.322 1.00 37.04 269 ASP A N 1
ATOM 1737 C CA . ASP A 1 238 ? 12.320 11.073 16.096 1.00 36.67 269 ASP A CA 1
ATOM 1738 C C . ASP A 1 238 ? 11.760 11.415 17.486 1.00 36.12 269 ASP A C 1
ATOM 1739 O O . ASP A 1 238 ? 12.480 11.962 18.314 1.00 36.19 269 ASP A O 1
ATOM 1744 N N . MET A 1 239 ? 10.514 11.066 17.778 1.00 35.57 270 MET A N 1
ATOM 1745 C CA . MET A 1 239 ? 10.026 11.269 19.154 1.00 35.51 270 MET A CA 1
ATOM 1746 C C . MET A 1 239 ? 10.280 10.083 20.099 1.00 35.02 270 MET A C 1
ATOM 1747 O O . MET A 1 239 ? 10.060 10.185 21.310 1.00 34.90 270 MET A O 1
ATOM 1752 N N . ILE A 1 240 ? 10.739 8.962 19.556 1.00 34.74 271 ILE A N 1
ATOM 1753 C CA . ILE A 1 240 ? 11.073 7.812 20.391 1.00 34.97 271 ILE A CA 1
ATOM 1754 C C . ILE A 1 240 ? 12.540 7.868 20.801 1.00 35.12 271 ILE A C 1
ATOM 1755 O O . ILE A 1 240 ? 13.446 7.629 19.986 1.00 35.48 271 ILE A O 1
ATOM 1760 N N . THR A 1 241 ? 12.777 8.192 22.063 1.00 35.05 272 THR A N 1
ATOM 1761 C CA . THR A 1 241 ? 14.141 8.294 22.551 1.00 35.44 272 THR A CA 1
ATOM 1762 C C . THR A 1 241 ? 14.205 8.054 24.055 1.00 35.98 272 THR A C 1
ATOM 1763 O O . THR A 1 241 ? 13.269 8.387 24.775 1.00 36.21 272 THR A O 1
ATOM 1767 N N . GLY A 1 242 ? 15.312 7.466 24.509 1.00 36.51 273 GLY A N 1
ATOM 1768 C CA . GLY A 1 242 ? 15.483 7.059 25.888 1.00 37.56 273 GLY A CA 1
ATOM 1769 C C . GLY A 1 242 ? 14.634 5.858 26.284 1.00 38.84 273 GLY A C 1
ATOM 1770 O O . GLY A 1 242 ? 14.370 5.649 27.471 1.00 38.82 273 GLY A O 1
ATOM 1771 N N . THR A 1 243 ? 14.200 5.059 25.311 1.00 39.72 274 THR A N 1
ATOM 1772 C CA . THR A 1 243 ? 13.328 3.928 25.633 1.00 41.21 274 THR A CA 1
ATOM 1773 C C . THR A 1 243 ? 14.021 2.581 25.492 1.00 41.42 274 THR A C 1
ATOM 1774 O O . THR A 1 243 ? 14.866 2.384 24.629 1.00 41.27 274 THR A O 1
ATOM 1778 N N . ILE A 1 244 ? 13.664 1.667 26.382 1.00 42.43 275 ILE A N 1
ATOM 1779 C CA . ILE A 1 244 ? 14.231 0.333 26.401 1.00 43.37 275 ILE A CA 1
ATOM 1780 C C . ILE A 1 244 ? 13.133 -0.611 25.924 1.00 43.53 275 ILE A C 1
ATOM 1781 O O . ILE A 1 244 ? 12.169 -0.859 26.644 1.00 43.82 275 ILE A O 1
ATOM 1786 N N . ILE A 1 245 ? 13.256 -1.092 24.690 1.00 43.53 276 ILE A N 1
ATOM 1787 C CA . ILE A 1 245 ? 12.230 -1.937 24.087 1.00 43.42 276 ILE A CA 1
ATOM 1788 C C . ILE A 1 245 ? 12.620 -3.395 24.229 1.00 43.77 276 ILE A C 1
ATOM 1789 O O . ILE A 1 245 ? 13.660 -3.824 23.724 1.00 43.94 276 ILE A O 1
ATOM 1794 N N . GLU A 1 246 ? 11.782 -4.156 24.919 1.00 43.89 277 GLU A N 1
ATOM 1795 C CA . GLU A 1 246 ? 12.010 -5.586 25.089 1.00 44.34 277 GLU A CA 1
ATOM 1796 C C . GLU A 1 246 ? 11.379 -6.421 23.972 1.00 44.00 277 GLU A C 1
ATOM 1797 O O . GLU A 1 246 ? 10.195 -6.312 23.690 1.00 43.79 277 GLU A O 1
ATOM 1803 N N . VAL A 1 247 ? 12.201 -7.252 23.347 1.00 44.31 278 VAL A N 1
ATOM 1804 C CA . VAL A 1 247 ? 11.782 -8.154 22.285 1.00 44.87 278 VAL A CA 1
ATOM 1805 C C . VAL A 1 247 ? 12.099 -9.556 22.773 1.00 45.95 278 VAL A C 1
ATOM 1806 O O . VAL A 1 247 ? 13.040 -10.192 22.300 1.00 46.20 278 VAL A O 1
ATOM 1810 N N . THR A 1 248 ? 11.319 -10.026 23.740 1.00 47.53 279 THR A N 1
ATOM 1811 C CA . THR A 1 248 ? 11.602 -11.290 24.424 1.00 48.93 279 THR A CA 1
ATOM 1812 C C . THR A 1 248 ? 10.541 -12.349 24.150 1.00 49.66 279 THR A C 1
ATOM 1813 O O . THR A 1 248 ? 10.850 -13.532 24.070 1.00 50.16 279 THR A O 1
ATOM 1817 N N . GLY A 1 249 ? 9.290 -11.915 24.026 1.00 50.57 280 GLY A N 1
ATOM 1818 C CA . GLY A 1 249 ? 8.154 -12.823 23.934 1.00 51.41 280 GLY A CA 1
ATOM 1819 C C . GLY A 1 249 ? 7.655 -13.324 25.284 1.00 52.31 280 GLY A C 1
ATOM 1820 O O . GLY A 1 249 ? 7.080 -14.415 25.363 1.00 52.13 280 GLY A O 1
ATOM 1821 N N . ALA A 1 250 ? 7.872 -12.538 26.344 1.00 53.16 281 ALA A N 1
ATOM 1822 C CA . ALA A 1 250 ? 7.350 -12.849 27.689 1.00 54.24 281 ALA A CA 1
ATOM 1823 C C . ALA A 1 250 ? 7.874 -14.184 28.223 1.00 54.99 281 ALA A C 1
ATOM 1824 O O . ALA A 1 250 ? 7.116 -15.136 28.446 1.00 54.93 281 ALA A O 1
ATOM 1826 N N . VAL A 1 251 ? 9.183 -14.238 28.431 1.00 56.11 282 VAL A N 1
ATOM 1827 C CA . VAL A 1 251 ? 9.858 -15.489 28.731 1.00 57.08 282 VAL A CA 1
ATOM 1828 C C . VAL A 1 251 ? 11.050 -15.183 29.628 1.00 57.75 282 VAL A C 1
ATOM 1829 O O . VAL A 1 251 ? 12.091 -14.717 29.162 1.00 58.00 282 VAL A O 1
ATOM 1833 N N . ASP A 1 252 ? 10.889 -15.439 30.921 1.00 58.60 283 ASP A N 1
ATOM 1834 C CA . ASP A 1 252 ? 11.917 -15.086 31.893 1.00 59.34 283 ASP A CA 1
ATOM 1835 C C . ASP A 1 252 ? 13.284 -15.732 31.622 1.00 59.61 283 ASP A C 1
ATOM 1836 O O . ASP A 1 252 ? 13.382 -16.937 31.390 1.00 59.55 283 ASP A O 1
ATOM 1841 N N . VAL A 1 253 ? 14.328 -14.904 31.657 1.00 60.11 284 VAL A N 1
ATOM 1842 C CA . VAL A 1 253 ? 15.707 -15.338 31.409 1.00 60.29 284 VAL A CA 1
ATOM 1843 C C . VAL A 1 253 ? 16.553 -15.264 32.687 1.00 60.32 284 VAL A C 1
ATOM 1844 O O . VAL A 1 253 ? 17.329 -16.178 32.981 1.00 60.25 284 VAL A O 1
ATOM 1848 N N . ILE A 1 254 ? 16.366 -14.187 33.452 1.00 60.44 285 ILE A N 1
ATOM 1849 C CA . ILE A 1 254 ? 17.280 -13.815 34.539 1.00 60.58 285 ILE A CA 1
ATOM 1850 C C . ILE A 1 254 ? 16.892 -14.284 35.967 1.00 60.82 285 ILE A C 1
ATOM 1851 O O . ILE A 1 254 ? 17.516 -13.861 36.951 1.00 60.73 285 ILE A O 1
ATOM 1856 N N . HIS A 1 255 ? 15.889 -15.165 36.073 1.00 60.88 286 HIS A N 1
ATOM 1857 C CA . HIS A 1 255 ? 15.476 -15.737 37.370 1.00 60.99 286 HIS A CA 1
ATOM 1858 C C . HIS A 1 255 ? 15.355 -17.267 37.331 1.00 60.72 286 HIS A C 1
ATOM 1859 O O . HIS A 1 255 ? 16.175 -17.962 36.729 1.00 60.31 286 HIS A O 1
ATOM 1866 N N . PHE B 1 6 ? 2.223 12.615 76.066 1.00 41.47 37 PHE B N 1
ATOM 1867 C CA . PHE B 1 6 ? 3.286 12.899 75.032 1.00 41.36 37 PHE B CA 1
ATOM 1868 C C . PHE B 1 6 ? 3.961 11.617 74.497 1.00 41.20 37 PHE B C 1
ATOM 1869 O O . PHE B 1 6 ? 5.103 11.638 74.003 1.00 41.44 37 PHE B O 1
ATOM 1871 N N . VAL B 1 7 ? 3.241 10.504 74.615 1.00 40.45 38 VAL B N 1
ATOM 1872 C CA . VAL B 1 7 ? 3.634 9.215 74.038 1.00 39.26 38 VAL B CA 1
ATOM 1873 C C . VAL B 1 7 ? 3.019 9.102 72.633 1.00 38.20 38 VAL B C 1
ATOM 1874 O O . VAL B 1 7 ? 1.855 9.448 72.427 1.00 38.00 38 VAL B O 1
ATOM 1878 N N . ARG B 1 8 ? 3.806 8.631 71.672 1.00 37.08 39 ARG B N 1
ATOM 1879 C CA . ARG B 1 8 ? 3.379 8.592 70.277 1.00 36.17 39 ARG B CA 1
ATOM 1880 C C . ARG B 1 8 ? 2.340 7.498 70.046 1.00 35.54 39 ARG B C 1
ATOM 1881 O O . ARG B 1 8 ? 2.441 6.398 70.594 1.00 36.17 39 ARG B O 1
ATOM 1889 N N . HIS B 1 9 ? 1.335 7.796 69.240 1.00 34.11 40 HIS B N 1
ATOM 1890 C CA . HIS B 1 9 ? 0.270 6.837 69.037 1.00 32.99 40 HIS B CA 1
ATOM 1891 C C . HIS B 1 9 ? 0.258 6.203 67.633 1.00 32.45 40 HIS B C 1
ATOM 1892 O O . HIS B 1 9 ? 0.280 6.909 66.627 1.00 31.64 40 HIS B O 1
ATOM 1899 N N . ALA B 1 10 ? 0.226 4.872 67.585 1.00 31.69 41 ALA B N 1
ATOM 1900 C CA . ALA B 1 10 ? 0.107 4.170 66.317 1.00 32.01 41 ALA B CA 1
ATOM 1901 C C . ALA B 1 10 ? -1.303 3.590 66.050 1.00 31.62 41 ALA B C 1
ATOM 1902 O O . ALA B 1 10 ? -1.995 3.132 66.967 1.00 31.45 41 ALA B O 1
ATOM 1904 N N . LEU B 1 11 ? -1.708 3.645 64.785 1.00 30.75 42 LEU B N 1
ATOM 1905 C CA . LEU B 1 11 ? -2.911 2.990 64.315 1.00 30.84 42 LEU B CA 1
ATOM 1906 C C . LEU B 1 11 ? -2.520 1.926 63.292 1.00 30.83 42 LEU B C 1
ATOM 1907 O O . LEU B 1 11 ? -1.875 2.215 62.269 1.00 30.67 42 LEU B O 1
ATOM 1912 N N . ILE B 1 12 ? -2.896 0.691 63.597 1.00 31.43 43 ILE B N 1
ATOM 1913 C CA . ILE B 1 12 ? -2.480 -0.461 62.821 1.00 32.55 43 ILE B CA 1
ATOM 1914 C C . ILE B 1 12 ? -3.641 -1.362 62.441 1.00 32.84 43 ILE B C 1
ATOM 1915 O O . ILE B 1 12 ? -4.298 -1.961 63.297 1.00 33.42 43 ILE B O 1
ATOM 1920 N N . THR B 1 13 ? -3.882 -1.450 61.142 1.00 33.08 44 THR B N 1
ATOM 1921 C CA . THR B 1 13 ? -4.923 -2.312 60.620 1.00 33.61 44 THR B CA 1
ATOM 1922 C C . THR B 1 13 ? -4.536 -3.788 60.710 1.00 33.98 44 THR B C 1
ATOM 1923 O O . THR B 1 13 ? -3.419 -4.159 60.344 1.00 34.00 44 THR B O 1
ATOM 1927 N N . ALA B 1 14 ? -5.457 -4.617 61.215 1.00 34.13 45 ALA B N 1
ATOM 1928 C CA . ALA B 1 14 ? -5.250 -6.067 61.311 1.00 34.37 45 ALA B CA 1
ATOM 1929 C C . ALA B 1 14 ? -4.013 -6.408 62.134 1.00 34.90 45 ALA B C 1
ATOM 1930 O O . ALA B 1 14 ? -3.083 -7.064 61.644 1.00 35.87 45 ALA B O 1
ATOM 1932 N N . GLY B 1 15 ? -3.997 -5.972 63.385 1.00 34.94 46 GLY B N 1
ATOM 1933 C CA . GLY B 1 15 ? -2.807 -6.130 64.205 1.00 35.21 46 GLY B CA 1
ATOM 1934 C C . GLY B 1 15 ? -2.813 -7.157 65.318 1.00 35.50 46 GLY B C 1
ATOM 1935 O O . GLY B 1 15 ? -1.937 -7.102 66.186 1.00 35.56 46 GLY B O 1
ATOM 1936 N N . THR B 1 16 ? -3.789 -8.070 65.313 1.00 35.92 47 THR B N 1
ATOM 1937 C CA . THR B 1 16 ? -3.871 -9.159 66.308 1.00 36.33 47 THR B CA 1
ATOM 1938 C C . THR B 1 16 ? -3.404 -10.506 65.751 1.00 36.69 47 THR B C 1
ATOM 1939 O O . THR B 1 16 ? -3.342 -11.485 66.475 1.00 36.99 47 THR B O 1
ATOM 1943 N N . LYS B 1 17 ? -3.074 -10.551 64.464 1.00 37.43 48 LYS B N 1
ATOM 1944 C CA . LYS B 1 17 ? -2.642 -11.792 63.815 1.00 38.10 48 LYS B CA 1
ATOM 1945 C C . LYS B 1 17 ? -1.493 -11.551 62.846 1.00 37.81 48 LYS B C 1
ATOM 1946 O O . LYS B 1 17 ? -1.333 -10.447 62.337 1.00 37.77 48 LYS B O 1
ATOM 1952 N N . GLY B 1 18 ? -0.716 -12.600 62.576 1.00 37.76 49 GLY B N 1
ATOM 1953 C CA . GLY B 1 18 ? 0.275 -12.594 61.491 1.00 37.25 49 GLY B CA 1
ATOM 1954 C C . GLY B 1 18 ? 1.310 -11.511 61.669 1.00 36.91 49 GLY B C 1
ATOM 1955 O O . GLY B 1 18 ? 1.670 -11.171 62.795 1.00 36.74 49 GLY B O 1
ATOM 1956 N N . LEU B 1 19 ? 1.789 -10.956 60.560 1.00 36.71 50 LEU B N 1
ATOM 1957 C CA . LEU B 1 19 ? 2.773 -9.880 60.641 1.00 36.59 50 LEU B CA 1
ATOM 1958 C C . LEU B 1 19 ? 2.293 -8.782 61.604 1.00 36.37 50 LEU B C 1
ATOM 1959 O O . LEU B 1 19 ? 3.069 -8.301 62.428 1.00 36.25 50 LEU B O 1
ATOM 1964 N N . GLY B 1 20 ? 1.005 -8.436 61.521 1.00 35.77 51 GLY B N 1
ATOM 1965 C CA . GLY B 1 20 ? 0.421 -7.353 62.309 1.00 35.45 51 GLY B CA 1
ATOM 1966 C C . GLY B 1 20 ? 0.698 -7.474 63.792 1.00 34.89 51 GLY B C 1
ATOM 1967 O O . GLY B 1 20 ? 1.069 -6.495 64.448 1.00 34.50 51 GLY B O 1
ATOM 1968 N N . LYS B 1 21 ? 0.543 -8.691 64.301 1.00 34.63 52 LYS B N 1
ATOM 1969 C CA . LYS B 1 21 ? 0.812 -9.001 65.701 1.00 34.79 52 LYS B CA 1
ATOM 1970 C C . LYS B 1 21 ? 2.235 -8.640 66.136 1.00 34.09 52 LYS B C 1
ATOM 1971 O O . LYS B 1 21 ? 2.432 -8.081 67.223 1.00 33.91 52 LYS B O 1
ATOM 1977 N N . GLN B 1 22 ? 3.220 -8.965 65.302 1.00 33.43 53 GLN B N 1
ATOM 1978 C CA . GLN B 1 22 ? 4.604 -8.662 65.654 1.00 32.89 53 GLN B CA 1
ATOM 1979 C C . GLN B 1 22 ? 4.839 -7.155 65.641 1.00 32.20 53 GLN B C 1
ATOM 1980 O O . GLN B 1 22 ? 5.444 -6.611 66.551 1.00 32.24 53 GLN B O 1
ATOM 1986 N N . VAL B 1 23 ? 4.308 -6.473 64.641 1.00 31.43 54 VAL B N 1
ATOM 1987 C CA . VAL B 1 23 ? 4.455 -5.035 64.606 1.00 31.06 54 VAL B CA 1
ATOM 1988 C C . VAL B 1 23 ? 3.852 -4.427 65.872 1.00 31.05 54 VAL B C 1
ATOM 1989 O O . VAL B 1 23 ? 4.474 -3.593 66.519 1.00 30.83 54 VAL B O 1
ATOM 1993 N N . THR B 1 24 ? 2.650 -4.868 66.227 1.00 31.14 55 THR B N 1
ATOM 1994 C CA . THR B 1 24 ? 1.980 -4.374 67.417 1.00 31.68 55 THR B CA 1
ATOM 1995 C C . THR B 1 24 ? 2.828 -4.595 68.675 1.00 32.12 55 THR B C 1
ATOM 1996 O O . THR B 1 24 ? 3.049 -3.657 69.439 1.00 32.25 55 THR B O 1
ATOM 2000 N N . GLU B 1 25 ? 3.332 -5.809 68.866 1.00 32.52 56 GLU B N 1
ATOM 2001 C CA . GLU B 1 25 ? 4.182 -6.082 70.015 1.00 33.54 56 GLU B CA 1
ATOM 2002 C C . GLU B 1 25 ? 5.434 -5.210 70.064 1.00 33.18 56 GLU B C 1
ATOM 2003 O O . GLU B 1 25 ? 5.819 -4.774 71.136 1.00 33.36 56 GLU B O 1
ATOM 2009 N N . LYS B 1 26 ? 6.045 -4.941 68.912 1.00 33.02 57 LYS B N 1
ATOM 2010 C CA . LYS B 1 26 ? 7.239 -4.081 68.834 1.00 33.17 57 LYS B CA 1
ATOM 2011 C C . LYS B 1 26 ? 6.962 -2.647 69.301 1.00 32.72 57 LYS B C 1
ATOM 2012 O O . LYS B 1 26 ? 7.694 -2.102 70.126 1.00 32.46 57 LYS B O 1
ATOM 2018 N N . LEU B 1 27 ? 5.899 -2.048 68.771 1.00 32.11 58 LEU B N 1
ATOM 2019 C CA . LEU B 1 27 ? 5.537 -0.684 69.127 1.00 31.25 58 LEU B CA 1
ATOM 2020 C C . LEU B 1 27 ? 5.267 -0.560 70.629 1.00 31.15 58 LEU B C 1
ATOM 2021 O O . LEU B 1 27 ? 5.751 0.367 71.264 1.00 31.67 58 LEU B O 1
ATOM 2026 N N . LEU B 1 28 ? 4.548 -1.517 71.200 1.00 30.79 59 LEU B N 1
ATOM 2027 C CA . LEU B 1 28 ? 4.358 -1.559 72.652 1.00 31.23 59 LEU B CA 1
ATOM 2028 C C . LEU B 1 28 ? 5.681 -1.595 73.414 1.00 30.92 59 LEU B C 1
ATOM 2029 O O . LEU B 1 28 ? 5.872 -0.841 74.359 1.00 30.44 59 LEU B O 1
ATOM 2034 N N . ALA B 1 29 ? 6.594 -2.455 72.974 1.00 31.11 60 ALA B N 1
ATOM 2035 C CA . ALA B 1 29 ? 7.934 -2.554 73.565 1.00 31.54 60 ALA B CA 1
ATOM 2036 C C . ALA B 1 29 ? 8.764 -1.281 73.386 1.00 31.91 60 ALA B C 1
ATOM 2037 O O . ALA B 1 29 ? 9.707 -1.045 74.131 1.00 32.54 60 ALA B O 1
ATOM 2039 N N . LYS B 1 30 ? 8.405 -0.453 72.414 1.00 32.66 61 LYS B N 1
ATOM 2040 C CA . LYS B 1 30 ? 9.106 0.808 72.201 1.00 33.33 61 LYS B CA 1
ATOM 2041 C C . LYS B 1 30 ? 8.524 1.989 72.994 1.00 33.33 61 LYS B C 1
ATOM 2042 O O . LYS B 1 30 ? 9.015 3.112 72.870 1.00 33.49 61 LYS B O 1
ATOM 2048 N N . GLY B 1 31 ? 7.494 1.722 73.804 1.00 33.29 62 GLY B N 1
ATOM 2049 C CA . GLY B 1 31 ? 6.848 2.730 74.653 1.00 32.86 62 GLY B CA 1
ATOM 2050 C C . GLY B 1 31 ? 5.605 3.393 74.061 1.00 32.97 62 GLY B C 1
ATOM 2051 O O . GLY B 1 31 ? 4.989 4.261 74.693 1.00 32.68 62 GLY B O 1
ATOM 2052 N N . TYR B 1 32 ? 5.222 2.999 72.851 1.00 32.80 63 TYR B N 1
ATOM 2053 C CA . TYR B 1 32 ? 4.101 3.664 72.178 1.00 32.65 63 TYR B CA 1
ATOM 2054 C C . TYR B 1 32 ? 2.743 3.162 72.660 1.00 32.26 63 TYR B C 1
ATOM 2055 O O . TYR B 1 32 ? 2.639 2.082 73.253 1.00 32.19 63 TYR B O 1
ATOM 2064 N N . SER B 1 33 ? 1.714 3.977 72.432 1.00 31.73 64 SER B N 1
ATOM 2065 C CA . SER B 1 33 ? 0.339 3.500 72.497 1.00 31.39 64 SER B CA 1
ATOM 2066 C C . SER B 1 33 ? -0.129 3.060 71.092 1.00 31.38 64 SER B C 1
ATOM 2067 O O . SER B 1 33 ? 0.367 3.558 70.078 1.00 30.95 64 SER B O 1
ATOM 2070 N N . VAL B 1 34 ? -1.060 2.109 71.057 1.00 31.27 65 VAL B N 1
ATOM 2071 C CA . VAL B 1 34 ? -1.546 1.537 69.818 1.00 31.17 65 VAL B CA 1
ATOM 2072 C C . VAL B 1 34 ? -3.057 1.308 69.824 1.00 31.19 65 VAL B C 1
ATOM 2073 O O . VAL B 1 34 ? -3.613 0.803 70.806 1.00 30.75 65 VAL B O 1
ATOM 2077 N N . THR B 1 35 ? -3.702 1.719 68.729 1.00 31.34 66 THR B N 1
ATOM 2078 C CA . THR B 1 35 ? -5.032 1.253 68.355 1.00 31.89 66 THR B CA 1
ATOM 2079 C C . THR B 1 35 ? -4.862 0.157 67.302 1.00 32.48 66 THR B C 1
ATOM 2080 O O . THR B 1 35 ? -4.368 0.422 66.188 1.00 32.49 66 THR B O 1
ATOM 2084 N N . VAL B 1 36 ? -5.259 -1.063 67.653 1.00 32.96 67 VAL B N 1
ATOM 2085 C CA . VAL B 1 36 ? -5.251 -2.183 66.708 1.00 33.89 67 VAL B CA 1
ATOM 2086 C C . VAL B 1 36 ? -6.667 -2.601 66.269 1.00 34.72 67 VAL B C 1
ATOM 2087 O O . VAL B 1 36 ? -7.591 -2.699 67.076 1.00 34.06 67 VAL B O 1
ATOM 2091 N N . THR B 1 37 ? -6.817 -2.827 64.965 1.00 36.05 68 THR B N 1
ATOM 2092 C CA . THR B 1 37 ? -8.077 -3.262 64.407 1.00 37.15 68 THR B CA 1
ATOM 2093 C C . THR B 1 37 ? -8.068 -4.761 64.172 1.00 38.50 68 THR B C 1
ATOM 2094 O O . THR B 1 37 ? -7.034 -5.348 63.862 1.00 38.90 68 THR B O 1
ATOM 2098 N N . TYR B 1 38 ? -9.228 -5.377 64.351 1.00 39.99 69 TYR B N 1
ATOM 2099 C CA . TYR B 1 38 ? -9.418 -6.773 64.027 1.00 41.44 69 TYR B CA 1
ATOM 2100 C C . TYR B 1 38 ? -10.729 -6.930 63.266 1.00 43.01 69 TYR B C 1
ATOM 2101 O O . TYR B 1 38 ? -11.701 -6.216 63.522 1.00 43.14 69 TYR B O 1
ATOM 2110 N N . HIS B 1 39 ? -10.738 -7.856 62.315 1.00 45.14 70 HIS B N 1
ATOM 2111 C CA . HIS B 1 39 ? -11.917 -8.150 61.513 1.00 46.97 70 HIS B CA 1
ATOM 2112 C C . HIS B 1 39 ? -12.807 -9.187 62.234 1.00 48.03 70 HIS B C 1
ATOM 2113 O O . HIS B 1 39 ? -13.550 -8.849 63.162 1.00 47.95 70 HIS B O 1
ATOM 2120 N N . SER B 1 40 ? -12.713 -10.448 61.824 1.00 49.54 71 SER B N 1
ATOM 2121 C CA . SER B 1 40 ? -13.603 -11.484 62.348 1.00 51.11 71 SER B CA 1
ATOM 2122 C C . SER B 1 40 ? -13.220 -11.955 63.751 1.00 51.97 71 SER B C 1
ATOM 2123 O O . SER B 1 40 ? -13.940 -11.673 64.710 1.00 52.25 71 SER B O 1
ATOM 2126 N N . ASP B 1 41 ? -12.076 -12.643 63.854 1.00 52.91 72 ASP B N 1
ATOM 2127 C CA . ASP B 1 41 ? -11.682 -13.410 65.050 1.00 53.41 72 ASP B CA 1
ATOM 2128 C C . ASP B 1 41 ? -11.633 -12.597 66.327 1.00 53.55 72 ASP B C 1
ATOM 2129 O O . ASP B 1 41 ? -10.886 -11.629 66.438 1.00 53.77 72 ASP B O 1
ATOM 2134 N N . THR B 1 42 ? -12.417 -13.037 67.298 1.00 53.68 73 THR B N 1
ATOM 2135 C CA . THR B 1 42 ? -12.521 -12.358 68.572 1.00 53.68 73 THR B CA 1
ATOM 2136 C C . THR B 1 42 ? -11.676 -13.037 69.658 1.00 53.62 73 THR B C 1
ATOM 2137 O O . THR B 1 42 ? -11.291 -12.393 70.639 1.00 53.84 73 THR B O 1
ATOM 2141 N N . THR B 1 43 ? -11.386 -14.327 69.475 1.00 53.30 74 THR B N 1
ATOM 2142 C CA . THR B 1 43 ? -10.551 -15.075 70.422 1.00 52.91 74 THR B CA 1
ATOM 2143 C C . THR B 1 43 ? -9.119 -14.537 70.395 1.00 52.52 74 THR B C 1
ATOM 2144 O O . THR B 1 43 ? -8.500 -14.344 71.451 1.00 52.52 74 THR B O 1
ATOM 2148 N N . ALA B 1 44 ? -8.613 -14.292 69.183 1.00 51.69 75 ALA B N 1
ATOM 2149 C CA . ALA B 1 44 ? -7.278 -13.727 68.980 1.00 50.94 75 ALA B CA 1
ATOM 2150 C C . ALA B 1 44 ? -7.078 -12.386 69.685 1.00 50.33 75 ALA B C 1
ATOM 2151 O O . ALA B 1 44 ? -6.044 -12.167 70.308 1.00 50.11 75 ALA B O 1
ATOM 2153 N N . MET B 1 45 ? -8.061 -11.494 69.589 1.00 49.72 76 MET B N 1
ATOM 2154 C CA . MET B 1 45 ? -7.932 -10.189 70.225 1.00 49.45 76 MET B CA 1
ATOM 2155 C C . MET B 1 45 ? -8.099 -10.247 71.754 1.00 49.12 76 MET B C 1
ATOM 2156 O O . MET B 1 45 ? -7.496 -9.441 72.459 1.00 49.25 76 MET B O 1
ATOM 2161 N N . GLU B 1 46 ? -8.885 -11.204 72.254 1.00 48.71 77 GLU B N 1
ATOM 2162 C CA . GLU B 1 46 ? -9.009 -11.432 73.708 1.00 48.50 77 GLU B CA 1
ATOM 2163 C C . GLU B 1 46 ? -7.720 -11.961 74.340 1.00 47.91 77 GLU B C 1
ATOM 2164 O O . GLU B 1 46 ? -7.398 -11.627 75.484 1.00 47.69 77 GLU B O 1
ATOM 2170 N N . THR B 1 47 ? -7.000 -12.791 73.587 1.00 47.20 78 THR B N 1
ATOM 2171 C CA . THR B 1 47 ? -5.743 -13.382 74.044 1.00 46.67 78 THR B CA 1
ATOM 2172 C C . THR B 1 47 ? -4.636 -12.337 74.126 1.00 46.24 78 THR B C 1
ATOM 2173 O O . THR B 1 47 ? -3.850 -12.334 75.077 1.00 46.32 78 THR B O 1
ATOM 2177 N N . MET B 1 48 ? -4.590 -11.456 73.128 1.00 45.64 79 MET B N 1
ATOM 2178 C CA . MET B 1 48 ? -3.663 -10.340 73.111 1.00 45.07 79 MET B CA 1
ATOM 2179 C C . MET B 1 48 ? -3.986 -9.364 74.240 1.00 45.00 79 MET B C 1
ATOM 2180 O O . MET B 1 48 ? -3.078 -8.852 74.903 1.00 45.09 79 MET B O 1
ATOM 2185 N N . LYS B 1 49 ? -5.281 -9.125 74.459 1.00 44.65 80 LYS B N 1
ATOM 2186 C CA . LYS B 1 49 ? -5.761 -8.245 75.527 1.00 44.61 80 LYS B CA 1
ATOM 2187 C C . LYS B 1 49 ? -5.455 -8.800 76.928 1.00 44.34 80 LYS B C 1
ATOM 2188 O O . LYS B 1 49 ? -5.265 -8.027 77.866 1.00 44.41 80 LYS B O 1
ATOM 2194 N N . GLU B 1 50 ? -5.400 -10.128 77.059 1.00 43.89 81 GLU B N 1
ATOM 2195 C CA . GLU B 1 50 ? -4.913 -10.780 78.283 1.00 43.47 81 GLU B CA 1
ATOM 2196 C C . GLU B 1 50 ? -3.410 -10.546 78.460 1.00 42.83 81 GLU B C 1
ATOM 2197 O O . GLU B 1 50 ? -2.976 -10.032 79.498 1.00 42.42 81 GLU B O 1
ATOM 2203 N N . THR B 1 51 ? -2.640 -10.917 77.433 1.00 41.97 82 THR B N 1
ATOM 2204 C CA . THR B 1 51 ? -1.178 -10.818 77.438 1.00 41.44 82 THR B CA 1
ATOM 2205 C C . THR B 1 51 ? -0.702 -9.452 77.910 1.00 41.12 82 THR B C 1
ATOM 2206 O O . THR B 1 51 ? 0.305 -9.359 78.602 1.00 41.29 82 THR B O 1
ATOM 2210 N N . TYR B 1 52 ? -1.430 -8.398 77.547 1.00 40.76 83 TYR B N 1
ATOM 2211 C CA . TYR B 1 52 ? -1.013 -7.034 77.866 1.00 40.42 83 TYR B CA 1
ATOM 2212 C C . TYR B 1 52 ? -1.869 -6.277 78.889 1.00 40.13 83 TYR B C 1
ATOM 2213 O O . TYR B 1 52 ? -1.970 -5.053 78.823 1.00 39.93 83 TYR B O 1
ATOM 2222 N N . LYS B 1 53 ? -2.459 -6.998 79.839 1.00 40.03 84 LYS B N 1
ATOM 2223 C CA . LYS B 1 53 ? -3.263 -6.378 80.903 1.00 40.43 84 LYS B CA 1
ATOM 2224 C C . LYS B 1 53 ? -2.538 -5.211 81.583 1.00 40.57 84 LYS B C 1
ATOM 2225 O O . LYS B 1 53 ? -3.127 -4.153 81.811 1.00 40.55 84 LYS B O 1
ATOM 2227 N N . ASP B 1 54 ? -1.257 -5.407 81.888 1.00 40.87 85 ASP B N 1
ATOM 2228 C CA . ASP B 1 54 ? -0.466 -4.410 82.608 1.00 41.24 85 ASP B CA 1
ATOM 2229 C C . ASP B 1 54 ? -0.217 -3.104 81.825 1.00 41.57 85 ASP B C 1
ATOM 2230 O O . ASP B 1 54 ? 0.245 -2.117 82.402 1.00 41.76 85 ASP B O 1
ATOM 2232 N N . VAL B 1 55 ? -0.508 -3.096 80.524 1.00 41.38 86 VAL B N 1
ATOM 2233 C CA . VAL B 1 55 ? -0.374 -1.873 79.730 1.00 41.41 86 VAL B CA 1
ATOM 2234 C C . VAL B 1 55 ? -1.662 -1.530 78.960 1.00 41.37 86 VAL B C 1
ATOM 2235 O O . VAL B 1 55 ? -1.611 -0.988 77.847 1.00 40.91 86 VAL B O 1
ATOM 2239 N N . GLU B 1 56 ? -2.809 -1.842 79.572 1.00 41.24 87 GLU B N 1
ATOM 2240 C CA . GLU B 1 56 ? -4.131 -1.630 78.954 1.00 41.52 87 GLU B CA 1
ATOM 2241 C C . GLU B 1 56 ? -4.344 -0.222 78.394 1.00 41.09 87 GLU B C 1
ATOM 2242 O O . GLU B 1 56 ? -4.865 -0.069 77.292 1.00 40.81 87 GLU B O 1
ATOM 2248 N N . GLU B 1 57 ? -3.922 0.782 79.164 1.00 40.61 88 GLU B N 1
ATOM 2249 C CA . GLU B 1 57 ? -3.990 2.204 78.792 1.00 40.40 88 GLU B CA 1
ATOM 2250 C C . GLU B 1 57 ? -3.325 2.584 77.450 1.00 39.82 88 GLU B C 1
ATOM 2251 O O . GLU B 1 57 ? -3.738 3.561 76.805 1.00 40.08 88 GLU B O 1
ATOM 2257 N N . ARG B 1 58 ? -2.303 1.832 77.038 1.00 38.70 89 ARG B N 1
ATOM 2258 C CA . ARG B 1 58 ? -1.602 2.098 75.768 1.00 37.65 89 ARG B CA 1
ATOM 2259 C C . ARG B 1 58 ? -2.058 1.197 74.600 1.00 36.85 89 ARG B C 1
ATOM 2260 O O . ARG B 1 58 ? -1.465 1.230 73.506 1.00 36.32 89 ARG B O 1
ATOM 2268 N N . LEU B 1 59 ? -3.105 0.404 74.832 1.00 35.80 90 LEU B N 1
ATOM 2269 C CA . LEU B 1 59 ? -3.577 -0.577 73.855 1.00 35.37 90 LEU B CA 1
ATOM 2270 C C . LEU B 1 59 ? -5.110 -0.584 73.719 1.00 35.38 90 LEU B C 1
ATOM 2271 O O . LEU B 1 59 ? -5.831 -0.905 74.667 1.00 35.51 90 LEU B O 1
ATOM 2276 N N . GLN B 1 60 ? -5.593 -0.227 72.533 1.00 35.22 91 GLN B N 1
ATOM 2277 C CA . GLN B 1 60 ? -7.017 -0.136 72.262 1.00 35.00 91 GLN B CA 1
ATOM 2278 C C . GLN B 1 60 ? -7.383 -1.030 71.088 1.00 35.67 91 GLN B C 1
ATOM 2279 O O . GLN B 1 60 ? -6.768 -0.957 70.016 1.00 35.83 91 GLN B O 1
ATOM 2285 N N . PHE B 1 61 ? -8.392 -1.866 71.291 1.00 36.04 92 PHE B N 1
ATOM 2286 C CA . PHE B 1 61 ? -8.899 -2.738 70.240 1.00 36.54 92 PHE B CA 1
ATOM 2287 C C . PHE B 1 61 ? -10.189 -2.195 69.654 1.00 36.85 92 PHE B C 1
ATOM 2288 O O . PHE B 1 61 ? -11.082 -1.758 70.389 1.00 36.51 92 PHE B O 1
ATOM 2296 N N . VAL B 1 62 ? -10.277 -2.237 68.327 1.00 37.26 93 VAL B N 1
ATOM 2297 C CA . VAL B 1 62 ? -11.457 -1.778 67.606 1.00 38.15 93 VAL B CA 1
ATOM 2298 C C . VAL B 1 62 ? -11.780 -2.753 66.477 1.00 38.58 93 VAL B C 1
ATOM 2299 O O . VAL B 1 62 ? -10.925 -3.059 65.654 1.00 38.48 93 VAL B O 1
ATOM 2303 N N . GLN B 1 63 ? -13.017 -3.244 66.456 1.00 39.37 94 GLN B N 1
ATOM 2304 C CA . GLN B 1 63 ? -13.488 -4.151 65.410 1.00 40.24 94 GLN B CA 1
ATOM 2305 C C . GLN B 1 63 ? -13.695 -3.364 64.113 1.00 40.38 94 GLN B C 1
ATOM 2306 O O . GLN B 1 63 ? -14.287 -2.283 64.140 1.00 40.24 94 GLN B O 1
ATOM 2312 N N . ALA B 1 64 ? -13.209 -3.890 62.986 1.00 40.74 95 ALA B N 1
ATOM 2313 C CA . ALA B 1 64 ? -13.342 -3.181 61.709 1.00 41.42 95 ALA B CA 1
ATOM 2314 C C . ALA B 1 64 ? -13.065 -4.007 60.463 1.00 41.97 95 ALA B C 1
ATOM 2315 O O . ALA B 1 64 ? -12.039 -4.674 60.359 1.00 42.16 95 ALA B O 1
ATOM 2317 N N . ASP B 1 65 ? -13.970 -3.924 59.496 1.00 42.55 96 ASP B N 1
ATOM 2318 C CA . ASP B 1 65 ? -13.650 -4.359 58.146 1.00 42.99 96 ASP B CA 1
ATOM 2319 C C . ASP B 1 65 ? -13.026 -3.169 57.420 1.00 43.17 96 ASP B C 1
ATOM 2320 O O . ASP B 1 65 ? -13.667 -2.129 57.261 1.00 43.39 96 ASP B O 1
ATOM 2325 N N . VAL B 1 66 ? -11.780 -3.325 56.978 1.00 43.40 97 VAL B N 1
ATOM 2326 C CA . VAL B 1 66 ? -11.035 -2.216 56.382 1.00 43.80 97 VAL B CA 1
ATOM 2327 C C . VAL B 1 66 ? -11.434 -1.903 54.934 1.00 44.14 97 VAL B C 1
ATOM 2328 O O . VAL B 1 66 ? -11.009 -0.898 54.373 1.00 44.66 97 VAL B O 1
ATOM 2332 N N . THR B 1 67 ? -12.252 -2.755 54.335 1.00 44.41 98 THR B N 1
ATOM 2333 C CA . THR B 1 67 ? -12.721 -2.527 52.970 1.00 44.53 98 THR B CA 1
ATOM 2334 C C . THR B 1 67 ? -14.012 -1.712 52.972 1.00 44.56 98 THR B C 1
ATOM 2335 O O . THR B 1 67 ? -14.585 -1.441 51.908 1.00 44.26 98 THR B O 1
ATOM 2339 N N . LYS B 1 68 ? -14.470 -1.350 54.175 1.00 44.30 99 LYS B N 1
ATOM 2340 C CA . LYS B 1 68 ? -15.685 -0.559 54.376 1.00 43.70 99 LYS B CA 1
ATOM 2341 C C . LYS B 1 68 ? -15.341 0.850 54.853 1.00 43.08 99 LYS B C 1
ATOM 2342 O O . LYS B 1 68 ? -14.781 1.026 55.946 1.00 42.92 99 LYS B O 1
ATOM 2348 N N . LYS B 1 69 ? -15.679 1.851 54.040 1.00 42.34 100 LYS B N 1
ATOM 2349 C CA . LYS B 1 69 ? -15.439 3.260 54.391 1.00 41.79 100 LYS B CA 1
ATOM 2350 C C . LYS B 1 69 ? -15.921 3.621 55.814 1.00 41.12 100 LYS B C 1
ATOM 2351 O O . LYS B 1 69 ? -15.202 4.290 56.572 1.00 40.45 100 LYS B O 1
ATOM 2357 N N . GLU B 1 70 ? -17.121 3.162 56.172 1.00 40.26 101 GLU B N 1
ATOM 2358 C CA . GLU B 1 70 ? -17.711 3.477 57.473 1.00 39.86 101 GLU B CA 1
ATOM 2359 C C . GLU B 1 70 ? -16.905 2.943 58.668 1.00 39.63 101 GLU B C 1
ATOM 2360 O O . GLU B 1 70 ? -16.816 3.609 59.706 1.00 39.44 101 GLU B O 1
ATOM 2366 N N . ASP B 1 71 ? -16.310 1.763 58.514 1.00 39.02 102 ASP B N 1
ATOM 2367 C CA . ASP B 1 71 ? -15.479 1.190 59.570 1.00 38.80 102 ASP B CA 1
ATOM 2368 C C . ASP B 1 71 ? -14.136 1.921 59.712 1.00 38.05 102 ASP B C 1
ATOM 2369 O O . ASP B 1 71 ? -13.605 2.045 60.818 1.00 37.42 102 ASP B O 1
ATOM 2374 N N . LEU B 1 72 ? -13.611 2.410 58.589 1.00 37.18 103 LEU B N 1
ATOM 2375 C CA . LEU B 1 72 ? -12.412 3.240 58.588 1.00 36.60 103 LEU B CA 1
ATOM 2376 C C . LEU B 1 72 ? -12.619 4.545 59.362 1.00 36.70 103 LEU B C 1
ATOM 2377 O O . LEU B 1 72 ? -11.763 4.906 60.173 1.00 37.09 103 LEU B O 1
ATOM 2382 N N . HIS B 1 73 ? -13.737 5.240 59.129 1.00 36.50 104 HIS B N 1
ATOM 2383 C CA A HIS B 1 73 ? -14.080 6.411 59.944 0.50 36.42 104 HIS B CA 1
ATOM 2384 C CA B HIS B 1 73 ? -14.118 6.408 59.928 0.50 36.32 104 HIS B CA 1
ATOM 2385 C C . HIS B 1 73 ? -14.190 6.026 61.410 1.00 36.44 104 HIS B C 1
ATOM 2386 O O . HIS B 1 73 ? -13.903 6.837 62.289 1.00 36.75 104 HIS B O 1
ATOM 2399 N N . LYS B 1 74 ? -14.599 4.785 61.675 1.00 36.18 105 LYS B N 1
ATOM 2400 C CA . LYS B 1 74 ? -14.852 4.348 63.028 1.00 35.71 105 LYS B CA 1
ATOM 2401 C C . LYS B 1 74 ? -13.565 4.220 63.815 1.00 35.30 105 LYS B C 1
ATOM 2402 O O . LYS B 1 74 ? -13.482 4.713 64.939 1.00 34.83 105 LYS B O 1
ATOM 2408 N N . ILE B 1 75 ? -12.562 3.578 63.216 1.00 34.91 106 ILE B N 1
ATOM 2409 C CA . ILE B 1 75 ? -11.275 3.394 63.873 1.00 34.42 106 ILE B CA 1
ATOM 2410 C C . ILE B 1 75 ? -10.506 4.689 64.087 1.00 34.56 106 ILE B C 1
ATOM 2411 O O . ILE B 1 75 ? -9.937 4.900 65.157 1.00 34.43 106 ILE B O 1
ATOM 2416 N N . VAL B 1 76 ? -10.496 5.565 63.089 1.00 34.79 107 VAL B N 1
ATOM 2417 C CA . VAL B 1 76 ? -9.846 6.857 63.268 1.00 35.34 107 VAL B CA 1
ATOM 2418 C C . VAL B 1 76 ? -10.540 7.603 64.425 1.00 35.76 107 VAL B C 1
ATOM 2419 O O . VAL B 1 76 ? -9.886 8.108 65.332 1.00 35.55 107 VAL B O 1
ATOM 2423 N N . GLU B 1 77 ? -11.869 7.615 64.387 1.00 36.28 108 GLU B N 1
ATOM 2424 C CA . GLU B 1 77 ? -12.710 8.260 65.383 1.00 36.95 108 GLU B CA 1
ATOM 2425 C C . GLU B 1 77 ? -12.440 7.708 66.775 1.00 37.46 108 GLU B C 1
ATOM 2426 O O . GLU B 1 77 ? -12.391 8.463 67.741 1.00 37.50 108 GLU B O 1
ATOM 2429 N N . GLU B 1 78 ? -12.257 6.393 66.868 1.00 37.97 109 GLU B N 1
ATOM 2430 C CA . GLU B 1 78 ? -12.068 5.735 68.151 1.00 38.53 109 GLU B CA 1
ATOM 2431 C C . GLU B 1 78 ? -10.689 6.031 68.702 1.00 38.43 109 GLU B C 1
ATOM 2432 O O . GLU B 1 78 ? -10.507 6.182 69.914 1.00 39.03 109 GLU B O 1
ATOM 2438 N N . ALA B 1 79 ? -9.727 6.117 67.792 1.00 38.38 110 ALA B N 1
ATOM 2439 C CA . ALA B 1 79 ? -8.349 6.434 68.117 1.00 38.21 110 ALA B CA 1
ATOM 2440 C C . ALA B 1 79 ? -8.244 7.842 68.685 1.00 37.89 110 ALA B C 1
ATOM 2441 O O . ALA B 1 79 ? -7.677 8.032 69.752 1.00 37.31 110 ALA B O 1
ATOM 2443 N N . MET B 1 80 ? -8.787 8.814 67.948 1.00 38.05 111 MET B N 1
ATOM 2444 C CA . MET B 1 80 ? -8.797 10.218 68.368 1.00 38.31 111 MET B CA 1
ATOM 2445 C C . MET B 1 80 ? -9.493 10.404 69.721 1.00 38.50 111 MET B C 1
ATOM 2446 O O . MET B 1 80 ? -9.046 11.197 70.537 1.00 38.50 111 MET B O 1
ATOM 2451 N N . SER B 1 81 ? -10.567 9.654 69.963 1.00 39.05 112 SER B N 1
ATOM 2452 C CA . SER B 1 81 ? -11.348 9.783 71.197 1.00 39.63 112 SER B CA 1
ATOM 2453 C C . SER B 1 81 ? -10.531 9.463 72.434 1.00 39.81 112 SER B C 1
ATOM 2454 O O . SER B 1 81 ? -10.722 10.079 73.482 1.00 39.81 112 SER B O 1
ATOM 2457 N N . HIS B 1 82 ? -9.630 8.494 72.308 1.00 39.69 113 HIS B N 1
ATOM 2458 C CA . HIS B 1 82 ? -8.920 7.976 73.464 1.00 39.75 113 HIS B CA 1
ATOM 2459 C C . HIS B 1 82 ? -7.523 8.549 73.592 1.00 39.37 113 HIS B C 1
ATOM 2460 O O . HIS B 1 82 ? -7.002 8.680 74.708 1.00 39.93 113 HIS B O 1
ATOM 2467 N N . PHE B 1 83 ? -6.925 8.908 72.460 1.00 38.41 114 PHE B N 1
ATOM 2468 C CA . PHE B 1 83 ? -5.534 9.332 72.444 1.00 37.62 114 PHE B CA 1
ATOM 2469 C C . PHE B 1 83 ? -5.311 10.754 71.940 1.00 37.35 114 PHE B C 1
ATOM 2470 O O . PHE B 1 83 ? -4.284 11.351 72.231 1.00 36.87 114 PHE B O 1
ATOM 2478 N N . GLY B 1 84 ? -6.279 11.292 71.205 1.00 37.39 115 GLY B N 1
ATOM 2479 C CA . GLY B 1 84 ? -6.229 12.683 70.740 1.00 37.47 115 GLY B CA 1
ATOM 2480 C C . GLY B 1 84 ? -5.184 12.957 69.670 1.00 37.76 115 GLY B C 1
ATOM 2481 O O . GLY B 1 84 ? -4.877 14.112 69.382 1.00 37.91 115 GLY B O 1
ATOM 2482 N N . LYS B 1 85 ? -4.648 11.897 69.071 1.00 37.77 116 LYS B N 1
ATOM 2483 C CA . LYS B 1 85 ? -3.549 12.010 68.115 1.00 37.81 116 LYS B CA 1
ATOM 2484 C C . LYS B 1 85 ? -3.331 10.701 67.383 1.00 37.51 116 LYS B C 1
ATOM 2485 O O . LYS B 1 85 ? -3.553 9.626 67.940 1.00 37.24 116 LYS B O 1
ATOM 2491 N N . ILE B 1 86 ? -2.890 10.799 66.131 1.00 37.52 117 ILE B N 1
ATOM 2492 C CA . ILE B 1 86 ? -2.403 9.633 65.401 1.00 37.10 117 ILE B CA 1
ATOM 2493 C C . ILE B 1 86 ? -1.032 9.930 64.804 1.00 36.69 117 ILE B C 1
ATOM 2494 O O . ILE B 1 86 ? -0.908 10.698 63.847 1.00 36.87 117 ILE B O 1
ATOM 2499 N N . ASP B 1 87 ? -0.010 9.304 65.381 1.00 36.07 118 ASP B N 1
ATOM 2500 C CA . ASP B 1 87 ? 1.379 9.538 64.987 1.00 35.52 118 ASP B CA 1
ATOM 2501 C C . ASP B 1 87 ? 1.891 8.613 63.905 1.00 34.58 118 ASP B C 1
ATOM 2502 O O . ASP B 1 87 ? 2.624 9.060 63.018 1.00 34.44 118 ASP B O 1
ATOM 2507 N N . PHE B 1 88 ? 1.544 7.326 63.989 1.00 33.93 119 PHE B N 1
ATOM 2508 C CA . PHE B 1 88 ? 1.915 6.364 62.934 1.00 33.30 119 PHE B CA 1
ATOM 2509 C C . PHE B 1 88 ? 0.697 5.671 62.362 1.00 32.42 119 PHE B C 1
ATOM 2510 O O . PHE B 1 88 ? -0.208 5.274 63.093 1.00 32.14 119 PHE B O 1
ATOM 2518 N N . LEU B 1 89 ? 0.680 5.536 61.046 1.00 31.80 120 LEU B N 1
ATOM 2519 C CA . LEU B 1 89 ? -0.349 4.772 60.371 1.00 31.30 120 LEU B CA 1
ATOM 2520 C C . LEU B 1 89 ? 0.308 3.565 59.707 1.00 31.35 120 LEU B C 1
ATOM 2521 O O . LEU B 1 89 ? 1.049 3.705 58.752 1.00 31.16 120 LEU B O 1
ATOM 2526 N N . ILE B 1 90 ? 0.056 2.380 60.252 1.00 32.12 121 ILE B N 1
ATOM 2527 C CA . ILE B 1 90 ? 0.617 1.156 59.684 1.00 32.67 121 ILE B CA 1
ATOM 2528 C C . ILE B 1 90 ? -0.501 0.365 59.023 1.00 33.84 121 ILE B C 1
ATOM 2529 O O . ILE B 1 90 ? -1.336 -0.276 59.702 1.00 34.07 121 ILE B O 1
ATOM 2534 N N . ASN B 1 91 ? -0.524 0.465 57.692 1.00 34.34 122 ASN B N 1
ATOM 2535 C CA . ASN B 1 91 ? -1.526 -0.181 56.864 1.00 35.82 122 ASN B CA 1
ATOM 2536 C C . ASN B 1 91 ? -1.188 -1.656 56.636 1.00 36.59 122 ASN B C 1
ATOM 2537 O O . ASN B 1 91 ? -0.865 -2.083 55.518 1.00 35.87 122 ASN B O 1
ATOM 2542 N N . ASN B 1 92 ? -1.282 -2.422 57.718 1.00 37.14 123 ASN B N 1
ATOM 2543 C CA . ASN B 1 92 ? -0.903 -3.817 57.711 1.00 38.35 123 ASN B CA 1
ATOM 2544 C C . ASN B 1 92 ? -1.909 -4.713 56.979 1.00 39.35 123 ASN B C 1
ATOM 2545 O O . ASN B 1 92 ? -1.510 -5.652 56.305 1.00 39.38 123 ASN B O 1
ATOM 2550 N N . ALA B 1 93 ? -3.202 -4.425 57.123 1.00 40.76 124 ALA B N 1
ATOM 2551 C CA . ALA B 1 93 ? -4.254 -5.171 56.421 1.00 42.58 124 ALA B CA 1
ATOM 2552 C C . ALA B 1 93 ? -4.031 -5.229 54.903 1.00 43.94 124 ALA B C 1
ATOM 2553 O O . ALA B 1 93 ? -3.478 -4.306 54.301 1.00 44.40 124 ALA B O 1
ATOM 2555 N N . GLY B 1 94 ? -4.449 -6.334 54.299 1.00 45.32 125 GLY B N 1
ATOM 2556 C CA . GLY B 1 94 ? -4.278 -6.540 52.868 1.00 46.42 125 GLY B CA 1
ATOM 2557 C C . GLY B 1 94 ? -5.016 -7.793 52.454 1.00 47.25 125 GLY B C 1
ATOM 2558 O O . GLY B 1 94 ? -4.539 -8.905 52.713 1.00 47.39 125 GLY B O 1
ATOM 2559 N N . PRO B 1 95 ? -6.210 -7.628 51.854 1.00 47.71 126 PRO B N 1
ATOM 2560 C CA . PRO B 1 95 ? -6.922 -8.737 51.206 1.00 48.14 126 PRO B CA 1
ATOM 2561 C C . PRO B 1 95 ? -6.032 -9.423 50.156 1.00 48.36 126 PRO B C 1
ATOM 2562 O O . PRO B 1 95 ? -5.290 -8.750 49.436 1.00 48.12 126 PRO B O 1
ATOM 2566 N N . TYR B 1 96 ? -6.110 -10.748 50.081 1.00 48.98 127 TYR B N 1
ATOM 2567 C CA . TYR B 1 96 ? -5.244 -11.526 49.196 1.00 49.66 127 TYR B CA 1
ATOM 2568 C C . TYR B 1 96 ? -5.994 -12.727 48.628 1.00 49.33 127 TYR B C 1
ATOM 2569 O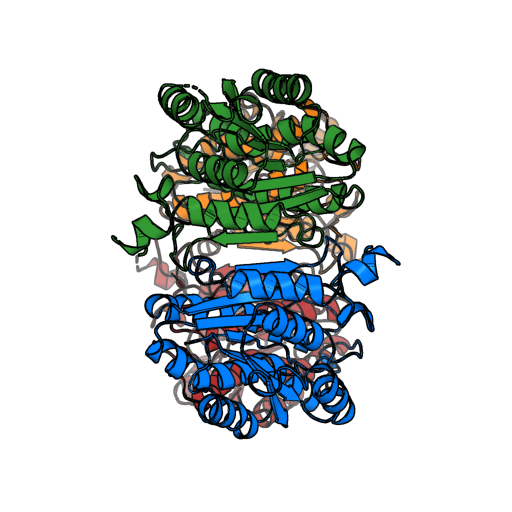 O . TYR B 1 96 ? -6.468 -13.564 49.387 1.00 49.56 127 TYR B O 1
ATOM 2578 N N . VAL B 1 97 ? -6.112 -12.814 47.304 1.00 49.08 128 VAL B N 1
ATOM 2579 C CA . VAL B 1 97 ? -6.746 -13.987 46.675 1.00 48.78 128 VAL B CA 1
ATOM 2580 C C . VAL B 1 97 ? -5.723 -15.125 46.611 1.00 48.60 128 VAL B C 1
ATOM 2581 O O . VAL B 1 97 ? -4.766 -15.065 45.831 1.00 48.65 128 VAL B O 1
ATOM 2585 N N . PHE B 1 98 ? -5.917 -16.145 47.445 1.00 48.28 129 PHE B N 1
ATOM 2586 C CA . PHE B 1 98 ? -4.977 -17.276 47.508 1.00 48.13 129 PHE B CA 1
ATOM 2587 C C . PHE B 1 98 ? -5.042 -18.175 46.266 1.00 47.10 129 PHE B C 1
ATOM 2588 O O . PHE B 1 98 ? -4.012 -18.675 45.808 1.00 46.93 129 PHE B O 1
ATOM 2596 N N . GLU B 1 99 ? -6.248 -18.355 45.727 1.00 46.07 1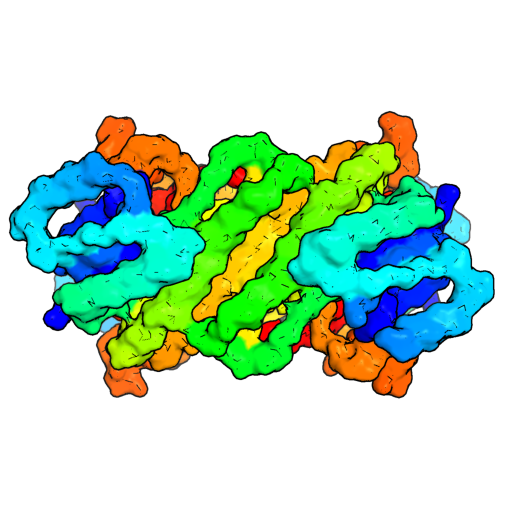30 GLU B N 1
ATOM 2597 C CA . GLU B 1 99 ? -6.466 -19.037 44.444 1.00 45.61 130 GLU B CA 1
ATOM 2598 C C . GLU B 1 99 ? -5.614 -18.435 43.315 1.00 44.29 130 GLU B C 1
ATOM 2599 O O . GLU B 1 99 ? -5.666 -17.235 43.051 1.00 44.33 130 GLU B O 1
ATOM 2605 N N . ARG B 1 100 ? -4.830 -19.284 42.666 1.00 42.88 131 ARG B N 1
ATOM 2606 C CA . ARG B 1 100 ? -3.970 -18.875 41.571 1.00 41.64 131 ARG B CA 1
ATOM 2607 C C . ARG B 1 100 ? -4.692 -18.995 40.232 1.00 40.49 131 ARG B C 1
ATOM 2608 O O . ARG B 1 100 ? -4.757 -20.079 39.642 1.00 39.94 131 ARG B O 1
ATOM 2616 N N . LYS B 1 101 ? -5.237 -17.883 39.750 1.00 39.11 132 LYS B N 1
ATOM 2617 C CA . LYS B 1 101 ? -5.890 -17.883 38.440 1.00 37.85 132 LYS B CA 1
ATOM 2618 C C . LYS B 1 101 ? -5.552 -16.694 37.547 1.00 36.97 132 LYS B C 1
ATOM 2619 O O . LYS B 1 101 ? -5.134 -15.633 38.013 1.00 36.36 132 LYS B O 1
ATOM 2625 N N . LYS B 1 102 ? -5.742 -16.893 36.251 1.00 36.25 133 LYS B N 1
ATOM 2626 C CA . LYS B 1 102 ? -5.528 -15.847 35.270 1.00 35.89 133 LYS B CA 1
ATOM 2627 C C . LYS B 1 102 ? -6.581 -14.750 35.413 1.00 36.08 133 LYS B C 1
ATOM 2628 O O . LYS B 1 102 ? -7.700 -14.999 35.874 1.00 35.87 133 LYS B O 1
ATOM 2634 N N . LEU B 1 103 ? -6.193 -13.539 35.035 1.00 36.25 134 LEU B N 1
ATOM 2635 C CA . LEU B 1 103 ? -7.045 -12.361 35.132 1.00 37.02 134 LEU B CA 1
ATOM 2636 C C . LEU B 1 103 ? -8.432 -12.514 34.484 1.00 37.14 134 LEU B C 1
ATOM 2637 O O . LEU B 1 103 ? -9.431 -12.094 35.066 1.00 36.92 134 LEU B O 1
ATOM 2642 N N . VAL B 1 104 ? -8.485 -13.103 33.289 1.00 37.43 135 VAL B N 1
ATOM 2643 C CA . VAL B 1 104 ? -9.746 -13.298 32.575 1.00 37.98 135 VAL B CA 1
ATOM 2644 C C . VAL B 1 104 ? -10.766 -14.139 33.389 1.00 38.63 135 VAL B C 1
ATOM 2645 O O . VAL B 1 104 ? -11.978 -13.978 33.234 1.00 38.75 135 VAL B O 1
ATOM 2649 N N . ASP B 1 105 ? -10.269 -15.016 34.264 1.00 39.31 136 ASP B N 1
ATOM 2650 C CA . ASP B 1 105 ? -11.118 -15.863 35.112 1.00 39.68 136 ASP B CA 1
ATOM 2651 C C . ASP B 1 105 ? -11.495 -15.181 36.423 1.00 39.67 136 ASP B C 1
ATOM 2652 O O . ASP B 1 105 ? -12.084 -15.803 37.296 1.00 39.99 136 ASP B O 1
ATOM 2657 N N . TYR B 1 106 ? -11.152 -13.908 36.569 1.00 39.84 137 TYR B N 1
ATOM 2658 C CA . TYR B 1 106 ? -11.525 -13.152 37.765 1.00 40.23 137 TYR B CA 1
ATOM 2659 C C . TYR B 1 106 ? -12.995 -12.735 37.778 1.00 40.34 137 TYR B C 1
ATOM 2660 O O . TYR B 1 106 ? -13.509 -12.229 36.786 1.00 40.33 137 TYR B O 1
ATOM 2669 N N . GLU B 1 107 ? -13.664 -12.956 38.905 1.00 40.83 138 GLU B N 1
ATOM 2670 C CA . GLU B 1 107 ? -15.023 -12.451 39.115 1.00 41.65 138 GLU B CA 1
ATOM 2671 C C . GLU B 1 107 ? -14.982 -10.957 39.367 1.00 41.43 138 GLU B C 1
ATOM 2672 O O . GLU B 1 107 ? -14.099 -10.479 40.065 1.00 41.73 138 GLU B O 1
ATOM 2678 N N . GLU B 1 108 ? -15.946 -10.223 38.820 1.00 41.71 139 GLU B N 1
ATOM 2679 C CA . GLU B 1 108 ? -16.034 -8.778 39.034 1.00 42.15 139 GLU B CA 1
ATOM 2680 C C . GLU B 1 108 ? -15.795 -8.438 40.499 1.00 41.66 139 GLU B C 1
ATOM 2681 O O . GLU B 1 108 ? -15.138 -7.447 40.810 1.00 41.44 139 GLU B O 1
ATOM 2687 N N . ASP B 1 109 ? -16.318 -9.293 41.380 1.00 41.52 140 ASP B N 1
ATOM 2688 C CA . ASP B 1 109 ? -16.164 -9.166 42.832 1.00 41.32 140 ASP B CA 1
ATOM 2689 C C . ASP B 1 109 ? -14.767 -9.432 43.395 1.00 40.51 140 ASP B C 1
ATOM 2690 O O . ASP B 1 109 ? -14.398 -8.850 44.414 1.00 40.36 140 ASP B O 1
ATOM 2695 N N . GLU B 1 110 ? -14.003 -10.326 42.772 1.00 39.61 141 GLU B N 1
ATOM 2696 C CA . GLU B 1 110 ? -12.638 -10.587 43.252 1.00 39.08 141 GLU B CA 1
ATOM 2697 C C . GLU B 1 110 ? -11.711 -9.410 42.946 1.00 37.93 141 GLU B C 1
ATOM 2698 O O . GLU B 1 110 ? -10.963 -8.947 43.813 1.00 36.98 141 GLU B O 1
ATOM 2704 N N . TRP B 1 111 ? -11.794 -8.932 41.708 1.00 36.93 142 TRP B N 1
ATOM 2705 C CA . TRP B 1 111 ? -11.108 -7.732 41.287 1.00 36.07 142 TRP B CA 1
ATOM 2706 C C . TRP B 1 111 ? -11.384 -6.563 42.236 1.00 36.10 142 TRP B C 1
ATOM 2707 O O . TRP B 1 111 ? -10.449 -5.899 42.703 1.00 35.39 142 TRP B O 1
ATOM 2718 N N . ASN B 1 112 ? -12.664 -6.318 42.511 1.00 36.53 143 ASN B N 1
ATOM 2719 C CA . ASN B 1 112 ? -13.082 -5.197 43.360 1.00 37.59 143 ASN B CA 1
ATOM 2720 C C . ASN B 1 112 ? -12.580 -5.239 44.805 1.00 38.15 143 ASN B C 1
ATOM 2721 O O . ASN B 1 112 ? -12.238 -4.205 45.371 1.00 38.74 143 ASN B O 1
ATOM 2726 N N . GLU B 1 113 ? -12.515 -6.429 45.392 1.00 38.68 144 GLU B N 1
ATOM 2727 C CA . GLU B 1 113 ? -11.973 -6.584 46.740 1.00 39.34 144 GLU B CA 1
ATOM 2728 C C . GLU B 1 113 ? -10.485 -6.267 46.774 1.00 38.69 144 GLU B C 1
ATOM 2729 O O . GLU B 1 113 ? -10.003 -5.623 47.726 1.00 38.79 144 GLU B O 1
ATOM 2735 N N . MET B 1 114 ? -9.756 -6.714 45.752 1.00 37.79 145 MET B N 1
ATOM 2736 C CA . MET B 1 114 ? -8.315 -6.448 45.680 1.00 37.19 145 MET B CA 1
ATOM 2737 C C . MET B 1 114 ? -8.007 -4.936 45.621 1.00 37.13 145 MET B C 1
ATOM 2738 O O . MET B 1 114 ? -7.182 -4.424 46.390 1.00 37.02 145 MET B O 1
ATOM 2743 N N . ILE B 1 115 ? -8.696 -4.231 44.733 1.00 37.01 146 ILE B N 1
ATOM 2744 C CA . ILE B 1 115 ? -8.515 -2.798 44.577 1.00 37.14 146 ILE B CA 1
ATOM 2745 C C . ILE B 1 115 ? -9.021 -2.082 45.818 1.00 37.48 146 ILE B C 1
ATOM 2746 O O . ILE B 1 115 ? -8.326 -1.250 46.395 1.00 37.67 146 ILE B O 1
ATOM 2751 N N . GLN B 1 116 ? -10.236 -2.405 46.232 1.00 37.89 147 GLN B N 1
ATOM 2752 C CA . GLN B 1 116 ? -10.840 -1.698 47.347 1.00 38.62 147 GLN B CA 1
ATOM 2753 C C . GLN B 1 116 ? -10.040 -1.878 4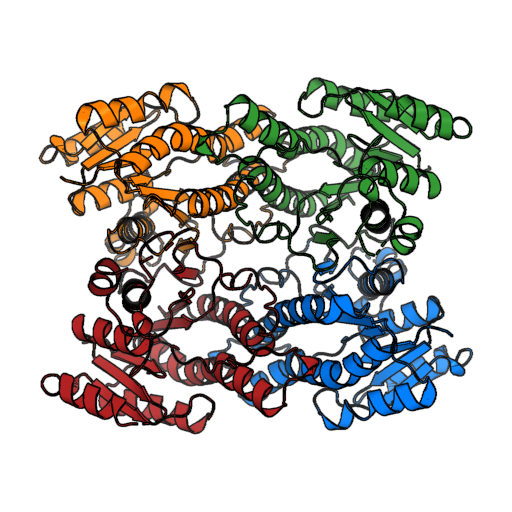8.632 1.00 38.26 147 GLN B C 1
ATOM 2754 O O . GLN B 1 116 ? -9.904 -0.931 49.396 1.00 38.64 147 GLN B O 1
ATOM 2760 N N . GLY B 1 117 ? -9.492 -3.073 48.845 1.00 37.57 148 GLY B N 1
ATOM 2761 C CA . GLY B 1 117 ? -8.788 -3.385 50.081 1.00 37.65 148 GLY B CA 1
ATOM 2762 C C . GLY B 1 117 ? -7.310 -3.023 50.127 1.00 37.61 148 GLY B C 1
ATOM 2763 O O . GLY B 1 117 ? -6.779 -2.729 51.194 1.00 37.69 148 GLY B O 1
ATOM 2764 N N . ASN B 1 118 ? -6.639 -3.051 48.982 1.00 37.42 149 ASN B N 1
ATOM 2765 C CA . ASN B 1 118 ? -5.220 -2.738 48.940 1.00 37.70 149 ASN B CA 1
ATOM 2766 C C . ASN B 1 118 ? -4.902 -1.289 48.540 1.00 37.66 149 ASN B C 1
ATOM 2767 O O . ASN B 1 118 ? -3.828 -0.789 48.869 1.00 38.04 149 ASN B O 1
ATOM 2772 N N . LEU B 1 119 ? -5.831 -0.606 47.870 1.00 36.98 150 LEU B N 1
ATOM 2773 C CA . LEU B 1 119 ? -5.536 0.713 47.307 1.00 36.70 150 LEU B CA 1
ATOM 2774 C C . LEU B 1 119 ? -6.512 1.832 47.728 1.00 36.27 150 LEU B C 1
ATOM 2775 O O . LEU B 1 119 ? -6.101 2.869 48.257 1.00 36.22 150 LEU B O 1
ATOM 2780 N N . THR B 1 120 ? -7.795 1.621 47.477 1.00 35.66 151 THR B N 1
ATOM 2781 C CA . THR B 1 120 ? -8.818 2.571 47.853 1.00 35.55 151 THR B CA 1
ATOM 2782 C C . THR B 1 120 ? -8.933 2.734 49.374 1.00 35.46 151 THR B C 1
ATOM 2783 O O . THR B 1 120 ? -9.120 3.852 49.866 1.00 35.68 151 THR B O 1
ATOM 2787 N N . ALA B 1 121 ? -8.809 1.628 50.105 1.00 35.21 152 ALA B N 1
ATOM 2788 C CA . ALA B 1 121 ? -8.862 1.643 51.566 1.00 35.03 152 ALA B CA 1
ATOM 2789 C C . ALA B 1 121 ? -7.790 2.552 52.130 1.00 35.13 152 ALA B C 1
ATOM 2790 O O . ALA B 1 121 ? -8.020 3.266 53.110 1.00 35.17 152 ALA B O 1
ATOM 2792 N N . VAL B 1 122 ? -6.617 2.516 51.509 1.00 34.80 153 VAL B N 1
ATOM 2793 C CA . VAL B 1 122 ? -5.512 3.346 51.939 1.00 35.09 153 VAL B CA 1
ATOM 2794 C C . VAL B 1 122 ? -5.849 4.815 51.694 1.00 35.00 153 VAL B C 1
ATOM 2795 O O . VAL B 1 122 ? -5.657 5.655 52.577 1.00 35.31 153 VAL B O 1
ATOM 2799 N N . PHE B 1 123 ? -6.380 5.111 50.510 1.00 34.69 154 PHE B N 1
ATOM 2800 C CA . PHE B 1 123 ? -6.834 6.454 50.178 1.00 34.34 154 PHE B CA 1
ATOM 2801 C C . PHE B 1 123 ? -7.815 6.997 51.222 1.00 34.50 154 PHE B C 1
ATOM 2802 O O . PHE B 1 123 ? -7.648 8.125 51.685 1.00 34.40 154 PHE B O 1
ATOM 2810 N N . HIS B 1 124 ? -8.826 6.201 51.588 1.00 34.49 155 HIS B N 1
ATOM 2811 C CA . HIS B 1 124 ? -9.820 6.620 52.584 1.00 34.42 155 HIS B CA 1
ATOM 2812 C C . HIS B 1 124 ? -9.179 6.912 53.930 1.00 34.68 155 HIS B C 1
ATOM 2813 O O . HIS B 1 124 ? -9.478 7.939 54.537 1.00 35.03 155 HIS B O 1
ATOM 2820 N N . LEU B 1 125 ? -8.301 6.021 54.393 1.00 34.53 156 LEU B N 1
ATOM 2821 C CA . LEU B 1 125 ? -7.525 6.263 55.615 1.00 34.79 156 LEU B CA 1
ATOM 2822 C C . LEU B 1 125 ? -6.634 7.489 55.558 1.00 35.18 156 LEU B C 1
ATOM 2823 O O . LEU B 1 125 ? -6.547 8.237 56.526 1.00 35.18 156 LEU B O 1
ATOM 2828 N N . LEU B 1 126 ? -5.955 7.689 54.432 1.00 35.90 157 LEU B N 1
ATOM 2829 C CA . LEU B 1 126 ? -5.115 8.872 54.267 1.00 36.27 157 LEU B CA 1
ATOM 2830 C C . LEU B 1 126 ? -5.998 10.122 54.273 1.00 36.20 157 LEU B C 1
ATOM 2831 O O . LEU B 1 126 ? -5.627 11.154 54.828 1.00 36.31 157 LEU B O 1
ATOM 2836 N N . LYS B 1 127 ? -7.178 10.003 53.676 1.00 35.89 158 LYS B N 1
ATOM 2837 C CA . LYS B 1 127 ? -8.139 11.088 53.646 1.00 36.33 158 LYS B CA 1
ATOM 2838 C C . LYS B 1 127 ? -8.505 11.499 55.089 1.00 35.66 158 LYS B C 1
ATOM 2839 O O . LYS B 1 127 ? -8.705 12.679 55.379 1.00 35.63 158 LYS B O 1
ATOM 2845 N N . LEU B 1 128 ? -8.526 10.527 55.994 1.00 35.08 159 LEU B N 1
ATOM 2846 C CA . LEU B 1 128 ? -8.896 10.763 57.390 1.00 34.25 159 LEU B CA 1
ATOM 2847 C C . LEU B 1 128 ? -7.725 11.096 58.316 1.00 33.93 159 LEU B C 1
ATOM 2848 O O . LEU B 1 128 ? -7.855 11.911 59.229 1.00 33.97 159 LEU B O 1
ATOM 2853 N N . VAL B 1 129 ? -6.578 10.473 58.079 1.00 33.51 160 VAL B N 1
ATOM 2854 C CA . VAL B 1 129 ? -5.457 10.579 59.016 1.00 32.60 160 VAL B CA 1
ATOM 2855 C C . VAL B 1 129 ? -4.469 11.703 58.674 1.00 32.86 160 VAL B C 1
ATOM 2856 O O . VAL B 1 129 ? -3.918 12.348 59.576 1.00 32.89 160 VAL B O 1
ATOM 2860 N N . VAL B 1 130 ? -4.250 11.938 57.383 1.00 32.81 161 VAL B N 1
ATOM 2861 C CA . VAL B 1 130 ? -3.325 12.988 56.939 1.00 33.24 161 VAL B CA 1
ATOM 2862 C C . VAL B 1 130 ? -3.671 14.383 57.503 1.00 33.91 161 VAL B C 1
ATOM 2863 O O . VAL B 1 130 ? -2.760 15.111 57.913 1.00 34.36 161 VAL B O 1
ATOM 2867 N N . PRO B 1 131 ? -4.970 14.757 57.554 1.00 33.99 162 PRO B N 1
ATOM 2868 C CA . PRO B 1 131 ? -5.217 16.089 58.101 1.00 34.32 162 PRO B CA 1
ATOM 2869 C C . PRO B 1 131 ? -4.923 16.193 59.589 1.00 34.50 162 PRO B C 1
ATOM 2870 O O . PRO B 1 131 ? -4.618 17.285 60.065 1.00 35.33 162 PRO B O 1
ATOM 2874 N N . VAL B 1 132 ? -4.992 15.079 60.311 1.00 34.59 163 VAL B N 1
ATOM 2875 C CA . VAL B 1 132 ? -4.607 15.067 61.723 1.00 34.56 163 VAL B CA 1
ATOM 2876 C C . VAL B 1 132 ? -3.087 15.226 61.867 1.00 34.58 163 VAL B C 1
ATOM 2877 O O . VAL B 1 132 ? -2.610 16.009 62.698 1.00 34.87 163 VAL B O 1
ATOM 2881 N N . MET B 1 133 ? -2.339 14.487 61.046 1.00 34.37 164 MET B N 1
ATOM 2882 C CA . MET B 1 133 ? -0.871 14.568 61.020 1.00 33.97 164 MET B CA 1
ATOM 2883 C C . MET B 1 133 ? -0.359 15.982 60.694 1.00 34.00 164 MET B C 1
ATOM 2884 O O . MET B 1 133 ? 0.607 16.451 61.287 1.00 33.52 164 MET B O 1
ATOM 2889 N N . ARG B 1 134 ? -1.027 16.654 59.766 1.00 34.67 165 ARG B N 1
ATOM 2890 C CA . ARG B 1 134 ? -0.662 18.012 59.387 1.00 35.83 165 ARG B CA 1
ATOM 2891 C C . ARG B 1 134 ? -0.639 18.945 60.594 1.00 36.14 165 ARG B C 1
ATOM 2892 O O . ARG B 1 134 ? 0.342 19.664 60.817 1.00 36.27 165 ARG B O 1
ATOM 2900 N N . LYS B 1 135 ? -1.711 18.896 61.379 1.00 36.37 166 LYS B N 1
ATOM 2901 C CA . LYS B 1 135 ? -1.865 19.758 62.541 1.00 36.29 166 LYS B CA 1
ATOM 2902 C C . LYS B 1 135 ? -0.854 19.446 63.622 1.00 35.85 166 LYS B C 1
ATOM 2903 O O . LYS B 1 135 ? -0.400 20.353 64.327 1.00 35.90 166 LYS B O 1
ATOM 2909 N N . GLN B 1 136 ? -0.512 18.166 63.754 1.00 35.37 167 GLN B N 1
ATOM 2910 C CA . GLN B 1 136 ? 0.543 17.726 64.669 1.00 34.77 167 GLN B CA 1
ATOM 2911 C C . GLN B 1 136 ? 1.916 18.126 64.135 1.00 34.75 167 GLN B C 1
ATOM 2912 O O . GLN B 1 136 ? 2.900 18.085 64.863 1.00 34.85 167 GLN B O 1
ATOM 2918 N N . ASN B 1 137 ? 1.997 18.461 62.848 1.00 34.67 168 ASN B N 1
ATOM 2919 C CA . ASN B 1 137 ? 3.288 18.653 62.187 1.00 34.60 168 ASN B CA 1
ATOM 2920 C C . ASN B 1 137 ? 4.184 17.382 62.236 1.00 34.04 168 ASN B C 1
ATOM 2921 O O . ASN B 1 137 ? 5.424 17.466 62.176 1.00 33.69 168 ASN B O 1
ATOM 2926 N N . PHE B 1 138 ? 3.547 16.209 62.323 1.00 33.02 169 PHE B N 1
ATOM 2927 C CA . PHE B 1 138 ? 4.268 14.939 62.450 1.00 32.34 169 PHE B CA 1
ATOM 2928 C C . PHE B 1 138 ? 3.485 13.737 61.910 1.00 32.33 169 PHE B C 1
ATOM 2929 O O . PHE B 1 138 ? 2.292 13.569 62.184 1.00 32.18 169 PHE B O 1
ATOM 2937 N N . GLY B 1 139 ? 4.171 12.887 61.153 1.00 32.51 170 GLY B N 1
ATOM 2938 C CA . GLY B 1 139 ? 3.533 11.692 60.617 1.00 32.26 170 GLY B CA 1
ATOM 2939 C C . GLY B 1 139 ? 4.455 10.656 60.024 1.00 32.23 170 GLY B C 1
ATOM 2940 O O . GLY B 1 139 ? 5.457 10.972 59.378 1.00 32.56 170 GLY B O 1
ATOM 2941 N N . ARG B 1 140 ? 4.095 9.400 60.239 1.00 32.22 171 ARG B N 1
ATOM 2942 C CA . ARG B 1 140 ? 4.801 8.283 59.646 1.00 31.97 171 ARG B CA 1
ATOM 2943 C C . ARG B 1 140 ? 3.772 7.367 59.022 1.00 32.43 171 ARG B C 1
ATOM 2944 O O . ARG B 1 140 ? 2.957 6.769 59.728 1.00 32.91 171 ARG B O 1
ATOM 2952 N N . ILE B 1 141 ? 3.785 7.284 57.696 1.00 32.41 172 ILE B N 1
ATOM 2953 C CA . ILE B 1 141 ? 2.879 6.380 56.990 1.00 32.31 172 ILE B CA 1
ATOM 2954 C C . ILE B 1 141 ? 3.676 5.179 56.512 1.00 32.27 172 ILE B C 1
ATOM 2955 O O . ILE B 1 141 ? 4.719 5.327 55.873 1.00 32.13 172 ILE B O 1
ATOM 2960 N N . ILE B 1 142 ? 3.186 3.996 56.868 1.00 32.65 173 ILE B N 1
ATOM 2961 C CA . ILE B 1 142 ? 3.747 2.723 56.422 1.00 33.19 173 ILE B CA 1
ATOM 2962 C C . ILE B 1 142 ? 2.731 1.890 55.605 1.00 33.39 173 ILE B C 1
ATOM 2963 O O . ILE B 1 142 ? 1.691 1.491 56.104 1.00 33.55 173 ILE B O 1
ATOM 2968 N N . ASN B 1 143 ? 3.056 1.643 54.346 1.00 34.20 174 ASN B N 1
ATOM 2969 C CA . ASN B 1 143 ? 2.302 0.733 53.484 1.00 34.72 174 ASN B CA 1
ATOM 2970 C C . ASN B 1 143 ? 3.094 -0.552 53.221 1.00 35.02 174 ASN B C 1
ATOM 2971 O O . ASN B 1 143 ? 4.318 -0.602 53.410 1.00 34.35 174 ASN B O 1
ATOM 2976 N N . TYR B 1 144 ? 2.391 -1.595 52.793 1.00 35.50 175 TYR B N 1
ATOM 2977 C CA . TYR B 1 144 ? 3.029 -2.864 52.465 1.00 36.39 175 TYR B CA 1
ATOM 2978 C C . TYR B 1 144 ? 2.990 -3.115 50.968 1.00 36.13 175 TYR B C 1
ATOM 2979 O O . TYR B 1 144 ? 2.007 -2.825 50.304 1.00 36.40 175 TYR B O 1
ATOM 2988 N N . GLY B 1 145 ? 4.079 -3.646 50.439 1.00 36.09 176 GLY B N 1
ATOM 2989 C CA . GLY B 1 145 ? 4.101 -4.099 49.064 1.00 35.88 176 GLY B CA 1
ATOM 2990 C C . GLY B 1 145 ? 4.494 -5.557 49.038 1.00 35.76 176 GLY B C 1
ATOM 2991 O O . GLY B 1 145 ? 4.306 -6.282 50.010 1.00 36.15 176 GLY B O 1
ATOM 2992 N N . PHE B 1 146 ? 5.053 -5.988 47.921 1.00 35.60 177 PHE B N 1
ATOM 2993 C CA . PHE B 1 146 ? 5.545 -7.350 47.794 1.00 35.23 177 PHE B CA 1
ATOM 2994 C C . PHE B 1 146 ? 6.946 -7.271 47.206 1.00 35.82 177 PHE B C 1
ATOM 2995 O O . PHE B 1 146 ? 7.349 -6.226 46.693 1.00 35.93 177 PHE B O 1
ATOM 3003 N N . GLN B 1 147 ? 7.694 -8.361 47.287 1.00 36.78 178 GLN B N 1
ATOM 3004 C CA . GLN B 1 147 ? 9.068 -8.370 46.785 1.00 37.39 178 GLN B CA 1
ATOM 3005 C C . GLN B 1 147 ? 9.083 -7.955 45.322 1.00 36.89 178 GLN B C 1
ATOM 3006 O O . GLN B 1 147 ? 8.378 -8.537 44.505 1.00 37.22 178 GLN B O 1
ATOM 3012 N N . GLY B 1 148 ? 9.883 -6.947 45.001 1.00 36.70 179 GLY B N 1
ATOM 3013 C CA . GLY B 1 148 ? 10.036 -6.491 43.621 1.00 36.79 179 GLY B CA 1
ATOM 3014 C C . GLY B 1 148 ? 8.979 -5.507 43.122 1.00 36.94 179 GLY B C 1
ATOM 3015 O O . GLY B 1 148 ? 9.048 -5.056 41.974 1.00 37.00 179 GLY B O 1
ATOM 3016 N N . ALA B 1 149 ? 8.017 -5.163 43.975 1.00 36.85 180 ALA B N 1
ATOM 3017 C CA . ALA B 1 149 ? 7.002 -4.164 43.637 1.00 37.57 180 ALA B CA 1
ATOM 3018 C C . ALA B 1 149 ? 7.558 -2.841 43.088 1.00 37.93 180 ALA B C 1
ATOM 3019 O O . ALA B 1 149 ? 6.914 -2.197 42.263 1.00 38.46 180 ALA B O 1
ATOM 3021 N N . ASP B 1 150 ? 8.753 -2.448 43.531 1.00 38.44 181 ASP B N 1
ATOM 3022 C CA . ASP B 1 150 ? 9.356 -1.171 43.139 1.00 38.86 181 ASP B CA 1
ATOM 3023 C C . ASP B 1 150 ? 9.571 -1.067 41.625 1.00 38.30 181 ASP B C 1
ATOM 3024 O O . ASP B 1 150 ? 9.600 0.036 41.084 1.00 38.77 181 ASP B O 1
ATOM 3029 N N . SER B 1 151 ? 9.719 -2.200 40.940 1.00 37.19 182 SER B N 1
ATOM 3030 C CA . SER B 1 151 ? 9.897 -2.169 39.489 1.00 36.49 182 SER B CA 1
ATOM 3031 C C . SER B 1 151 ? 8.599 -2.398 38.677 1.00 35.62 182 SER B C 1
ATOM 3032 O O . SER B 1 151 ? 8.654 -2.716 37.497 1.00 34.26 182 SER B O 1
ATOM 3035 N N . ALA B 1 152 ? 7.437 -2.230 39.321 1.00 35.52 183 ALA B N 1
ATOM 3036 C CA . ALA B 1 152 ? 6.125 -2.404 38.659 1.00 34.90 183 ALA B CA 1
ATOM 3037 C C . ALA B 1 152 ? 6.071 -3.642 37.736 1.00 34.20 183 ALA B C 1
ATOM 3038 O O . ALA B 1 152 ? 5.852 -3.520 36.525 1.00 33.40 183 ALA B O 1
ATOM 3040 N N . PRO B 1 153 ? 6.301 -4.838 38.309 1.00 33.76 184 PRO B N 1
ATOM 3041 C CA . PRO B 1 153 ? 6.305 -6.043 37.476 1.00 33.26 184 PRO B CA 1
ATOM 3042 C C . PRO B 1 153 ? 4.901 -6.621 37.307 1.00 32.84 184 PRO B C 1
ATOM 3043 O O . PRO B 1 153 ? 3.986 -6.263 38.043 1.00 32.77 184 PRO B O 1
ATOM 3047 N N . GLY B 1 154 ? 4.749 -7.525 36.358 1.00 32.73 185 GLY B N 1
ATOM 3048 C CA . GLY B 1 154 ? 3.592 -8.411 36.338 1.00 33.02 185 GLY B CA 1
ATOM 3049 C C . GLY B 1 154 ? 3.817 -9.573 37.289 1.00 33.02 185 GLY B C 1
ATOM 3050 O O . GLY B 1 154 ? 4.946 -9.848 37.687 1.00 32.91 185 GLY B O 1
ATOM 3051 N N . TRP B 1 155 ? 2.738 -10.246 37.671 1.00 33.23 186 TRP B N 1
ATOM 3052 C CA . TRP B 1 155 ? 2.833 -11.422 38.534 1.00 32.85 186 TRP B CA 1
ATOM 3053 C C . TRP B 1 155 ? 1.726 -12.389 38.146 1.00 32.66 186 TRP B C 1
ATOM 3054 O O . TRP B 1 155 ? 0.578 -12.236 38.569 1.00 32.57 186 TRP B O 1
ATOM 3065 N N . ILE B 1 156 ? 2.072 -13.376 37.324 1.00 32.85 187 ILE B N 1
ATOM 3066 C CA . ILE B 1 156 ? 1.106 -14.373 36.844 1.00 32.88 187 ILE B CA 1
ATOM 3067 C C . ILE B 1 156 ? 0.321 -14.994 37.992 1.00 32.52 187 ILE B C 1
ATOM 3068 O O . ILE B 1 156 ? 0.873 -15.282 39.047 1.00 32.33 187 ILE B O 1
ATOM 3073 N N . TYR B 1 157 ? -0.984 -15.130 37.791 1.00 32.49 188 TYR B N 1
ATOM 3074 C CA . TYR B 1 157 ? -1.908 -15.668 38.799 1.00 32.73 188 TYR B CA 1
ATOM 3075 C C . TYR B 1 157 ? -2.120 -14.784 40.015 1.00 32.93 188 TYR B C 1
ATOM 3076 O O . TYR B 1 157 ? -2.799 -15.191 40.953 1.00 33.81 188 TYR B O 1
ATOM 3085 N N . ARG B 1 158 ? -1.559 -13.577 39.991 1.00 33.14 189 ARG B N 1
ATOM 3086 C CA . ARG B 1 158 ? -1.697 -12.622 41.091 1.00 33.28 189 ARG B CA 1
ATOM 3087 C C . ARG B 1 158 ? -1.947 -11.222 40.561 1.00 33.16 189 ARG B C 1
ATOM 3088 O O . ARG B 1 158 ? -1.634 -10.241 41.241 1.00 33.68 189 ARG B O 1
ATOM 3096 N N . SER B 1 159 ? -2.517 -11.134 39.356 1.00 32.49 190 SER B N 1
ATOM 3097 C CA . SER B 1 159 ? -2.699 -9.858 38.656 1.00 31.54 190 SER B CA 1
ATOM 3098 C C . SER B 1 159 ? -3.370 -8.737 39.457 1.00 31.38 190 SER B C 1
ATOM 3099 O O . SER B 1 159 ? -2.888 -7.596 39.467 1.00 31.07 190 SER B O 1
ATOM 3102 N N . ALA B 1 160 ? -4.494 -9.039 40.099 1.00 30.83 191 ALA B N 1
ATOM 3103 C CA . ALA B 1 160 ? -5.233 -7.996 40.800 1.00 30.44 191 ALA B CA 1
ATOM 3104 C C . ALA B 1 160 ? -4.430 -7.488 42.009 1.00 30.19 191 ALA B C 1
ATOM 3105 O O . ALA B 1 160 ? -4.327 -6.275 42.230 1.00 29.80 191 ALA B O 1
ATOM 3107 N N . PHE B 1 161 ? -3.833 -8.416 42.755 1.00 29.80 192 PHE B N 1
ATOM 3108 C CA . PHE B 1 161 ? -2.994 -8.060 43.894 1.00 29.98 192 PHE B CA 1
ATOM 3109 C C . PHE B 1 161 ? -1.755 -7.266 43.449 1.00 30.00 192 PHE B C 1
ATOM 3110 O O . PHE B 1 161 ? -1.453 -6.215 44.020 1.00 30.80 192 PHE B O 1
ATOM 3118 N N . ALA B 1 162 ? -1.056 -7.746 42.426 1.00 29.46 193 ALA B N 1
ATOM 3119 C CA . ALA B 1 162 ? 0.111 -7.026 41.898 1.00 29.61 193 ALA B CA 1
ATOM 3120 C C . ALA B 1 162 ? -0.238 -5.610 41.457 1.00 29.66 193 ALA B C 1
ATOM 3121 O O . ALA B 1 162 ? 0.429 -4.654 41.856 1.00 29.62 193 ALA B O 1
ATOM 3123 N N . ALA B 1 163 ? -1.302 -5.484 40.666 1.00 29.63 194 ALA B N 1
ATOM 3124 C CA . ALA B 1 163 ? -1.740 -4.192 40.164 1.00 30.26 194 ALA B CA 1
ATOM 3125 C C . ALA B 1 163 ? -2.057 -3.229 41.308 1.00 30.36 194 ALA B C 1
ATOM 3126 O O . ALA B 1 163 ? -1.617 -2.073 41.302 1.00 30.74 194 ALA B O 1
ATOM 3128 N N . ALA B 1 164 ? -2.815 -3.700 42.284 1.00 30.71 195 ALA B N 1
ATOM 3129 C CA . ALA B 1 164 ? -3.194 -2.846 43.415 1.00 31.18 195 ALA B CA 1
ATOM 3130 C C . ALA B 1 164 ? -1.965 -2.459 44.247 1.00 31.56 195 ALA B C 1
ATOM 3131 O O . ALA B 1 164 ? -1.864 -1.317 44.713 1.00 32.19 195 ALA B O 1
ATOM 3133 N N . LYS B 1 165 ? -1.019 -3.386 44.400 1.00 31.52 196 LYS B N 1
ATOM 3134 C CA . LYS B 1 165 ? 0.169 -3.107 45.206 1.00 31.82 196 LYS B CA 1
ATOM 3135 C C . LYS B 1 165 ? 1.194 -2.223 44.495 1.00 31.45 196 LYS B C 1
ATOM 3136 O O . LYS B 1 165 ? 1.900 -1.434 45.144 1.00 31.55 196 LYS B O 1
ATOM 3142 N N . VAL B 1 166 ? 1.281 -2.362 43.174 1.00 30.66 197 VAL B N 1
ATOM 3143 C CA . VAL B 1 166 ? 2.156 -1.527 42.370 1.00 29.80 197 VAL B CA 1
ATOM 3144 C C . VAL B 1 166 ? 1.583 -0.109 42.293 1.00 30.16 197 VAL B C 1
ATOM 3145 O O . VAL B 1 166 ? 2.316 0.873 42.400 1.00 30.39 197 VAL B O 1
ATOM 3149 N N . GLY B 1 167 ? 0.263 0.007 42.168 1.00 30.36 198 GLY B N 1
ATOM 3150 C CA . GLY B 1 167 ? -0.389 1.315 42.223 1.00 29.83 198 GLY B CA 1
ATOM 3151 C C . GLY B 1 167 ? -0.141 1.981 43.571 1.00 30.10 198 GLY B C 1
ATOM 3152 O O . GLY B 1 167 ? 0.031 3.209 43.656 1.00 30.07 198 GLY B O 1
ATOM 3153 N N . LEU B 1 168 ? -0.118 1.165 44.624 1.00 29.85 199 LEU B N 1
ATOM 3154 C CA . LEU B 1 168 ? 0.140 1.642 45.970 1.00 30.11 199 LEU B CA 1
ATOM 3155 C C . LEU B 1 168 ? 1.573 2.147 46.128 1.00 30.27 199 LEU B C 1
ATOM 3156 O O . LEU B 1 168 ? 1.809 3.084 46.876 1.00 30.41 199 LEU B O 1
ATOM 3161 N N . VAL B 1 169 ? 2.526 1.522 45.438 1.00 30.37 200 VAL B N 1
ATOM 3162 C CA . VAL B 1 169 ? 3.895 2.030 45.407 1.00 31.03 200 VAL B CA 1
ATOM 3163 C C . VAL B 1 169 ? 3.938 3.512 45.014 1.00 31.22 200 VAL B C 1
ATOM 3164 O O . VAL B 1 169 ? 4.585 4.332 45.669 1.00 31.18 200 VAL B O 1
ATOM 3168 N N . SER B 1 170 ? 3.263 3.822 43.911 1.00 31.63 201 SER B N 1
ATOM 3169 C CA . SER B 1 170 ? 3.222 5.151 43.348 1.00 31.75 201 SER B CA 1
ATOM 3170 C C . SER B 1 170 ? 2.509 6.104 44.320 1.00 31.65 201 SER B C 1
ATOM 3171 O O . SER B 1 170 ? 2.989 7.185 44.627 1.00 31.73 201 SER B O 1
ATOM 3174 N N . LEU B 1 171 ? 1.359 5.670 44.803 1.00 32.02 202 LEU B N 1
ATOM 3175 C CA . LEU B 1 171 ? 0.574 6.438 45.744 1.00 32.13 202 LEU B CA 1
ATOM 3176 C C . LEU B 1 171 ? 1.435 6.862 46.957 1.00 32.35 202 LEU B C 1
ATOM 3177 O O . LEU B 1 171 ? 1.360 8.020 47.414 1.00 31.87 202 LEU B O 1
ATOM 3182 N N . THR B 1 172 ? 2.250 5.921 47.442 1.00 32.41 203 THR B N 1
ATOM 3183 C CA . THR B 1 172 ? 3.147 6.116 48.574 1.00 33.08 203 THR B CA 1
ATOM 3184 C C . THR B 1 172 ? 4.134 7.251 48.341 1.00 33.27 203 THR B C 1
ATOM 3185 O O . THR B 1 172 ? 4.315 8.112 49.201 1.00 34.17 203 THR B O 1
ATOM 3189 N N . LYS B 1 173 ? 4.775 7.248 47.183 1.00 33.39 204 LYS B N 1
ATOM 3190 C CA . LYS B 1 173 ? 5.744 8.278 46.849 1.00 33.73 204 LYS B CA 1
ATOM 3191 C C . LYS B 1 173 ? 5.067 9.642 46.682 1.00 33.89 204 LYS B C 1
ATOM 3192 O O . LYS B 1 173 ? 5.602 10.662 47.137 1.00 33.83 204 LYS B O 1
ATOM 3198 N N . THR B 1 174 ? 3.907 9.647 46.014 1.00 33.93 205 THR B N 1
ATOM 3199 C CA . THR B 1 174 ? 3.133 10.862 45.783 1.00 33.94 205 THR B CA 1
ATOM 3200 C C . THR B 1 174 ? 2.773 11.501 47.123 1.00 34.60 205 THR B C 1
ATOM 3201 O O . THR B 1 174 ? 3.003 12.695 47.315 1.00 35.33 205 THR B O 1
ATOM 3205 N N . VAL B 1 175 ? 2.217 10.703 48.038 1.00 34.73 206 VAL B N 1
ATOM 3206 C CA . VAL B 1 175 ? 1.906 11.157 49.386 1.00 34.83 206 VAL B CA 1
ATOM 3207 C C . VAL B 1 175 ? 3.157 11.692 50.065 1.00 35.19 206 VAL B C 1
ATOM 3208 O O . VAL B 1 175 ? 3.111 12.737 50.718 1.00 35.21 206 VAL B O 1
ATOM 3212 N N . ALA B 1 176 ? 4.277 10.996 49.884 1.00 35.41 207 ALA B N 1
ATOM 3213 C CA . ALA B 1 176 ? 5.567 11.462 50.418 1.00 35.71 207 ALA B CA 1
ATOM 3214 C C . ALA B 1 176 ? 5.958 12.874 49.949 1.00 36.13 207 ALA B C 1
ATOM 3215 O O . ALA B 1 176 ? 6.381 13.689 50.773 1.00 36.03 207 ALA B O 1
ATOM 3217 N N . TYR B 1 177 ? 5.808 13.169 48.650 1.00 36.89 208 TYR B N 1
ATOM 3218 C CA . TYR B 1 177 ? 6.193 14.497 48.125 1.00 38.05 208 TYR B CA 1
ATOM 3219 C C . TYR B 1 177 ? 5.221 15.583 48.546 1.00 38.02 208 TYR B C 1
ATOM 3220 O O . TYR B 1 177 ? 5.639 16.664 48.944 1.00 38.52 208 TYR B O 1
ATOM 3229 N N . GLU B 1 178 ? 3.929 15.278 48.462 1.00 38.21 209 GLU B N 1
ATOM 3230 C CA . GLU B 1 178 ? 2.870 16.208 48.839 1.00 38.19 209 GLU B CA 1
ATOM 3231 C C . GLU B 1 178 ? 2.868 16.576 50.333 1.00 38.59 209 GLU B C 1
ATOM 3232 O O . GLU B 1 178 ? 2.477 17.689 50.691 1.00 38.96 209 GLU B O 1
ATOM 3238 N N . GLU B 1 179 ? 3.331 15.676 51.197 1.00 38.82 210 GLU B N 1
ATOM 3239 C CA . GLU B 1 179 ? 3.184 15.888 52.643 1.00 38.97 210 GLU B CA 1
ATOM 3240 C C . GLU B 1 179 ? 4.489 16.120 53.432 1.00 39.06 210 GLU B C 1
ATOM 3241 O O . GLU B 1 179 ? 4.458 16.269 54.652 1.00 38.63 210 GLU B O 1
ATOM 3247 N N . ALA B 1 180 ? 5.623 16.181 52.737 1.00 39.52 211 ALA B N 1
ATOM 3248 C CA . ALA B 1 180 ? 6.918 16.432 53.390 1.00 39.99 211 ALA B CA 1
ATOM 3249 C C . ALA B 1 180 ? 6.973 17.765 54.157 1.00 40.42 211 ALA B C 1
ATOM 3250 O O . ALA B 1 180 ? 7.554 17.837 55.243 1.00 40.58 211 ALA B O 1
ATOM 3252 N N . GLU B 1 181 ? 6.347 18.799 53.595 1.00 40.64 212 GLU B N 1
ATOM 3253 C CA . GLU B 1 181 ? 6.210 20.116 54.235 1.00 41.01 212 GLU B CA 1
ATOM 3254 C C . GLU B 1 181 ? 5.721 20.063 55.682 1.00 40.40 212 GLU B C 1
ATOM 3255 O O . GLU B 1 181 ? 6.090 20.909 56.497 1.00 40.11 212 GLU B O 1
ATOM 3261 N N . TYR B 1 182 ? 4.889 19.070 55.985 1.00 39.86 213 TYR B N 1
ATOM 3262 C CA . TYR B 1 182 ? 4.218 18.978 57.272 1.00 39.08 213 TYR B CA 1
ATOM 3263 C C . TYR B 1 182 ? 4.904 18.006 58.221 1.00 38.68 213 TYR B C 1
ATOM 3264 O O . TYR B 1 182 ? 4.354 17.678 59.280 1.00 38.84 213 TYR B O 1
ATOM 3273 N N . GLY B 1 183 ? 6.085 17.526 57.846 1.00 37.75 214 GLY B N 1
ATOM 3274 C CA . GLY B 1 183 ? 6.807 16.577 58.688 1.00 36.96 214 GLY B CA 1
ATOM 3275 C C . GLY B 1 183 ? 6.201 15.186 58.634 1.00 36.33 214 GLY B C 1
ATOM 3276 O O . GLY B 1 183 ? 6.345 14.399 59.563 1.00 36.25 214 GLY B O 1
ATOM 3277 N N . ILE B 1 184 ? 5.509 14.898 57.539 1.00 35.90 215 ILE B N 1
ATOM 3278 C CA . ILE B 1 184 ? 4.951 13.578 57.294 1.00 35.75 215 ILE B CA 1
ATOM 3279 C C . ILE B 1 184 ? 5.802 12.826 56.267 1.00 35.25 215 ILE B C 1
ATOM 3280 O O . ILE B 1 184 ? 6.101 13.347 55.198 1.00 35.89 215 ILE B O 1
ATOM 3285 N N . THR B 1 185 ? 6.216 11.616 56.618 1.00 34.68 216 THR B N 1
ATOM 3286 C CA . THR B 1 185 ? 6.933 10.740 55.700 1.00 33.76 216 THR B CA 1
ATOM 3287 C C . THR B 1 185 ? 6.026 9.580 55.312 1.00 33.54 216 THR B C 1
ATOM 3288 O O . THR B 1 185 ? 5.106 9.222 56.049 1.00 33.48 216 THR B O 1
ATOM 3292 N N . ALA B 1 186 ? 6.282 8.988 54.155 1.00 33.24 217 ALA B N 1
ATOM 3293 C CA . ALA B 1 186 ? 5.515 7.820 53.731 1.00 32.69 217 ALA B CA 1
ATOM 3294 C C . ALA B 1 186 ? 6.447 6.842 53.069 1.00 32.27 217 ALA B C 1
ATOM 3295 O O . ALA B 1 186 ? 7.144 7.190 52.110 1.00 32.10 217 ALA B O 1
ATOM 3297 N N . ASN B 1 187 ? 6.464 5.620 53.591 1.00 32.00 218 ASN B N 1
ATOM 3298 C CA . ASN B 1 187 ? 7.362 4.588 53.088 1.00 32.40 218 ASN B CA 1
ATOM 3299 C C . ASN B 1 187 ? 6.666 3.256 52.940 1.00 33.09 218 ASN B C 1
ATOM 3300 O O . ASN B 1 187 ? 5.614 3.009 53.546 1.00 32.97 218 ASN B O 1
ATOM 3305 N N . MET B 1 188 ? 7.269 2.397 52.134 1.00 34.01 219 MET B N 1
ATOM 3306 C CA . MET B 1 188 ? 6.775 1.046 51.932 1.00 35.06 219 MET B CA 1
ATOM 3307 C C . MET B 1 188 ? 7.764 0.004 52.455 1.00 35.34 219 MET B C 1
ATOM 3308 O O . MET B 1 188 ? 8.984 0.130 52.290 1.00 35.38 219 MET B O 1
ATOM 3313 N N . VAL B 1 189 ? 7.218 -1.025 53.084 1.00 35.87 220 VAL B N 1
ATOM 3314 C CA . VAL B 1 189 ? 7.969 -2.223 53.405 1.00 36.71 220 VAL B CA 1
ATOM 3315 C C . VAL B 1 189 ? 7.424 -3.379 52.563 1.00 37.63 220 VAL B C 1
ATOM 3316 O O . VAL B 1 189 ? 6.190 -3.568 52.451 1.00 37.90 220 VAL B O 1
ATOM 3320 N N . CYS B 1 190 ? 8.336 -4.141 51.959 1.00 38.13 221 CYS B N 1
ATOM 3321 C CA . CYS B 1 190 ? 7.954 -5.326 51.196 1.00 39.59 221 CYS B CA 1
ATOM 3322 C C . CYS B 1 190 ? 8.391 -6.632 51.874 1.00 40.80 221 CYS B C 1
ATOM 3323 O O . CYS B 1 190 ? 9.563 -7.013 51.793 1.00 40.54 221 CYS B O 1
ATOM 3326 N N . PRO B 1 191 ? 7.451 -7.321 52.556 1.00 42.17 222 PRO B N 1
ATOM 3327 C CA . PRO B 1 191 ? 7.791 -8.624 53.126 1.00 43.38 222 PRO B CA 1
ATOM 3328 C C . PRO B 1 191 ? 7.988 -9.629 52.010 1.00 44.96 222 PRO B C 1
ATOM 3329 O O . PRO B 1 191 ? 7.376 -9.494 50.955 1.00 45.45 222 PRO B O 1
ATOM 3333 N N . GLY B 1 192 ? 8.858 -10.611 52.226 1.00 46.75 223 GLY B N 1
ATOM 3334 C CA . GLY B 1 192 ? 9.019 -11.715 51.285 1.00 48.73 223 GLY B CA 1
ATOM 3335 C C . GLY B 1 192 ? 8.010 -12.775 51.671 1.00 50.32 223 GLY B C 1
ATOM 3336 O O . GLY B 1 192 ? 7.024 -12.473 52.350 1.00 50.84 223 GLY B O 1
ATOM 3337 N N . ASP B 1 193 ? 8.252 -14.016 51.260 1.00 51.64 224 ASP B N 1
ATOM 3338 C CA . ASP B 1 193 ? 7.389 -15.126 51.659 1.00 52.86 224 ASP B CA 1
ATOM 3339 C C . ASP B 1 193 ? 7.676 -15.551 53.093 1.00 53.13 224 ASP B C 1
ATOM 3340 O O . ASP B 1 193 ? 8.557 -16.378 53.350 1.00 53.24 224 ASP B O 1
ATOM 3345 N N . ILE B 1 194 ? 6.943 -14.960 54.028 1.00 53.37 225 ILE B N 1
ATOM 3346 C CA . ILE B 1 194 ? 6.996 -15.398 55.416 1.00 53.59 225 ILE B CA 1
ATOM 3347 C C . ILE B 1 194 ? 5.809 -16.336 55.633 1.00 53.82 225 ILE B C 1
ATOM 3348 O O . ILE B 1 194 ? 4.661 -15.967 55.382 1.00 54.01 225 ILE B O 1
ATOM 3353 N N . ILE B 1 195 ? 6.091 -17.552 56.086 1.00 54.18 226 ILE B N 1
ATOM 3354 C CA . ILE B 1 195 ? 5.086 -18.615 56.066 1.00 54.34 226 ILE B CA 1
ATOM 3355 C C . ILE B 1 195 ? 4.482 -18.980 57.427 1.00 54.19 226 ILE B C 1
ATOM 3356 O O . ILE B 1 195 ? 5.203 -19.292 58.387 1.00 54.29 226 ILE B O 1
ATOM 3361 N N . GLY B 1 196 ? 3.148 -18.920 57.480 1.00 53.85 227 GLY B N 1
ATOM 3362 C CA . GLY B 1 196 ? 2.353 -19.408 58.605 1.00 53.06 227 GLY B CA 1
ATOM 3363 C C . GLY B 1 196 ? 2.798 -18.896 59.956 1.00 52.70 227 GLY B C 1
ATOM 3364 O O . GLY B 1 196 ? 2.703 -17.698 60.229 1.00 52.96 227 GLY B O 1
ATOM 3365 N N . GLU B 1 197 ? 3.298 -19.812 60.788 1.00 52.06 228 GLU B N 1
ATOM 3366 C CA . GLU B 1 197 ? 3.728 -19.513 62.158 1.00 51.47 228 GLU B CA 1
ATOM 3367 C C . GLU B 1 197 ? 4.865 -18.490 62.226 1.00 50.98 228 GLU B C 1
ATOM 3368 O O . GLU B 1 197 ? 4.940 -17.713 63.179 1.00 51.27 228 GLU B O 1
ATOM 3370 N N . MET B 1 198 ? 5.733 -18.486 61.213 1.00 50.08 229 MET B N 1
ATOM 3371 C CA . MET B 1 198 ? 6.851 -17.537 61.138 1.00 49.20 229 MET B CA 1
ATOM 3372 C C . MET B 1 198 ? 6.417 -16.071 61.055 1.00 48.64 229 MET B C 1
ATOM 3373 O O . MET B 1 198 ? 7.213 -15.172 61.324 1.00 48.40 229 MET B O 1
ATOM 3378 N N . LYS B 1 199 ? 5.155 -15.843 60.690 1.00 48.06 230 LYS B N 1
ATOM 3379 C CA . LYS B 1 199 ? 4.569 -14.508 60.665 1.00 47.60 230 LYS B CA 1
ATOM 3380 C C . LYS B 1 199 ? 4.413 -13.934 62.081 1.00 47.06 230 LYS B C 1
ATOM 3381 O O . LYS B 1 199 ? 4.570 -12.730 62.283 1.00 46.50 230 LYS B O 1
ATOM 3387 N N . GLU B 1 200 ? 4.099 -14.798 63.050 1.00 46.48 231 GLU B N 1
ATOM 3388 C CA . GLU B 1 200 ? 3.935 -14.376 64.445 1.00 46.36 231 GLU B CA 1
ATOM 3389 C C . GLU B 1 200 ? 5.192 -14.631 65.276 1.00 45.77 231 GLU B C 1
ATOM 3390 O O . GLU B 1 200 ? 5.163 -14.522 66.503 1.00 45.61 231 GLU B O 1
ATOM 3396 N N . ALA B 1 201 ? 6.289 -14.970 64.602 1.00 45.23 232 ALA B N 1
ATOM 3397 C CA . ALA B 1 201 ? 7.522 -15.394 65.273 1.00 44.93 232 ALA B CA 1
ATOM 3398 C C . ALA B 1 201 ? 8.504 -14.248 65.539 1.00 44.60 232 ALA B C 1
ATOM 3399 O O . ALA B 1 201 ? 8.444 -13.190 64.893 1.00 44.68 232 ALA B O 1
ATOM 3401 N N . THR B 1 202 ? 9.391 -14.466 66.507 1.00 44.04 233 THR B N 1
ATOM 3402 C CA . THR B 1 202 ? 10.497 -13.556 66.763 1.00 43.59 233 THR B CA 1
ATOM 3403 C C . THR B 1 202 ? 11.708 -14.050 65.986 1.00 43.58 233 THR B C 1
ATOM 3404 O O . THR B 1 202 ? 11.855 -15.256 65.764 1.00 43.58 233 THR B O 1
ATOM 3408 N N . ILE B 1 203 ? 12.567 -13.120 65.573 1.00 43.63 234 ILE B N 1
ATOM 3409 C CA . ILE B 1 203 ? 13.862 -13.461 64.967 1.00 43.98 234 ILE B CA 1
ATOM 3410 C C . ILE B 1 203 ? 14.589 -14.506 65.814 1.00 44.26 234 ILE B C 1
ATOM 3411 O O . ILE B 1 203 ? 15.152 -15.464 65.277 1.00 44.04 234 ILE B O 1
ATOM 3416 N N . GLN B 1 204 ? 14.553 -14.303 67.135 1.00 44.79 235 GLN B N 1
ATOM 3417 C CA . GLN B 1 204 ? 15.143 -15.212 68.118 1.00 45.42 235 GLN B CA 1
ATOM 3418 C C . GLN B 1 204 ? 14.645 -16.655 67.970 1.00 45.96 235 GLN B C 1
ATOM 3419 O O . GLN B 1 204 ? 15.450 -17.589 68.008 1.00 45.97 235 GLN B O 1
ATOM 3421 N N . GLU B 1 205 ? 13.332 -16.830 67.790 1.00 46.63 236 GLU B N 1
ATOM 3422 C CA . GLU B 1 205 ? 12.752 -18.159 67.544 1.00 47.27 236 GLU B CA 1
ATOM 3423 C C . GLU B 1 205 ? 13.286 -18.763 66.244 1.00 47.11 236 GLU B C 1
ATOM 3424 O O . GLU B 1 205 ? 13.649 -19.936 66.206 1.00 47.22 236 GLU B O 1
ATOM 3430 N N . ALA B 1 206 ? 13.339 -17.948 65.192 1.00 47.10 237 ALA B N 1
ATOM 3431 C CA . ALA B 1 206 ? 13.793 -18.381 63.870 1.00 47.11 237 ALA B CA 1
ATOM 3432 C C . ALA B 1 206 ? 15.260 -18.828 63.827 1.00 47.26 237 ALA B C 1
ATOM 3433 O O . ALA B 1 206 ? 15.636 -19.645 62.985 1.00 47.38 237 ALA B O 1
ATOM 3435 N N . ARG B 1 207 ? 16.082 -18.285 64.722 1.00 47.31 238 ARG B N 1
ATOM 3436 C CA . ARG B 1 207 ? 17.488 -18.675 64.806 1.00 47.34 238 ARG B CA 1
ATOM 3437 C C . ARG B 1 207 ? 17.638 -20.068 65.423 1.00 47.65 238 ARG B C 1
ATOM 3438 O O . ARG B 1 207 ? 18.374 -20.906 64.894 1.00 47.70 238 ARG B O 1
ATOM 3446 N N . GLN B 1 208 ? 16.931 -20.311 66.528 1.00 47.83 239 GLN B N 1
ATOM 3447 C CA . GLN B 1 208 ? 17.010 -21.590 67.249 1.00 48.03 239 GLN B CA 1
ATOM 3448 C C . GLN B 1 208 ? 16.446 -22.776 66.453 1.00 47.96 239 GLN B C 1
ATOM 3449 O O . GLN B 1 208 ? 16.312 -23.879 66.979 1.00 47.78 239 GLN B O 1
ATOM 3453 N N . LEU B 1 209 ? 16.134 -22.541 65.182 1.00 48.04 240 LEU B N 1
ATOM 3454 C CA . LEU B 1 209 ? 15.627 -23.582 64.298 1.00 48.22 240 LEU B CA 1
ATOM 3455 C C . LEU B 1 209 ? 16.727 -24.564 63.869 1.00 48.30 240 LEU B C 1
ATOM 3456 O O . LEU B 1 209 ? 17.489 -24.307 62.933 1.00 48.23 240 LEU B O 1
ATOM 3461 N N . ARG B 1 218 ? 18.020 -19.101 57.551 1.00 43.34 249 ARG B N 1
ATOM 3462 C CA . ARG B 1 218 ? 16.902 -18.915 58.473 1.00 43.21 249 ARG B CA 1
ATOM 3463 C C . ARG B 1 218 ? 15.699 -18.242 57.805 1.00 43.12 249 ARG B C 1
ATOM 3464 O O . ARG B 1 218 ? 15.836 -17.535 56.801 1.00 43.45 249 ARG B O 1
ATOM 3472 N N . SER B 1 219 ? 14.523 -18.462 58.382 1.00 42.84 250 SER B N 1
ATOM 3473 C CA . SER B 1 219 ? 13.296 -17.874 57.878 1.00 42.60 250 SER B CA 1
ATOM 3474 C C . SER B 1 219 ? 13.137 -16.423 58.324 1.00 42.03 250 SER B C 1
ATOM 3475 O O . SER B 1 219 ? 13.546 -16.057 59.427 1.00 42.07 250 SER B O 1
ATOM 3478 N N . GLY B 1 220 ? 12.545 -15.606 57.452 1.00 41.67 251 GLY B N 1
ATOM 3479 C CA . GLY B 1 220 ? 12.071 -14.268 57.820 1.00 41.01 251 GLY B CA 1
ATOM 3480 C C . GLY B 1 220 ? 10.896 -14.356 58.792 1.00 40.60 251 GLY B C 1
ATOM 3481 O O . GLY B 1 220 ? 10.230 -15.391 58.881 1.00 40.05 251 GLY B O 1
ATOM 3482 N N . THR B 1 221 ? 10.663 -13.278 59.540 1.00 40.25 252 THR B N 1
ATOM 3483 C CA . THR B 1 221 ? 9.601 -13.242 60.534 1.00 39.89 252 THR B CA 1
ATOM 3484 C C . THR B 1 221 ? 8.884 -11.890 60.557 1.00 40.09 252 THR B C 1
ATOM 3485 O O . THR B 1 221 ? 9.319 -10.914 59.940 1.00 39.76 252 THR B O 1
ATOM 3489 N N . GLY B 1 222 ? 7.775 -11.852 61.287 1.00 40.11 253 GLY B N 1
ATOM 3490 C CA . GLY B 1 222 ? 7.085 -10.612 61.568 1.00 40.09 253 GLY B CA 1
ATOM 3491 C C . GLY B 1 222 ? 7.992 -9.602 62.238 1.00 39.98 253 GLY B C 1
ATOM 3492 O O . GLY B 1 222 ? 7.893 -8.417 61.950 1.00 40.03 253 GLY B O 1
ATOM 3493 N N . GLU B 1 223 ? 8.868 -10.073 63.127 1.00 40.00 254 GLU B N 1
ATOM 3494 C CA . GLU B 1 223 ? 9.842 -9.210 63.789 1.00 40.33 254 GLU B CA 1
ATOM 3495 C C . GLU B 1 223 ? 10.820 -8.509 62.824 1.00 40.11 254 GLU B C 1
ATOM 3496 O O . GLU B 1 223 ? 11.219 -7.375 63.087 1.00 40.51 254 GLU B O 1
ATOM 3502 N N . ASP B 1 224 ? 11.199 -9.160 61.723 1.00 39.51 255 ASP B N 1
ATOM 3503 C CA . ASP B 1 224 ? 12.069 -8.518 60.722 1.00 39.36 255 ASP B CA 1
ATOM 3504 C C . ASP B 1 224 ? 11.395 -7.303 60.103 1.00 39.12 255 ASP B C 1
ATOM 3505 O O . ASP B 1 224 ? 12.032 -6.272 59.867 1.00 39.30 255 ASP B O 1
ATOM 3510 N N . ILE B 1 225 ? 10.099 -7.444 59.843 1.00 38.63 256 ILE B N 1
ATOM 3511 C CA . ILE B 1 225 ? 9.296 -6.380 59.288 1.00 37.99 256 ILE B CA 1
ATOM 3512 C C . ILE B 1 225 ? 9.055 -5.353 60.385 1.00 37.27 256 ILE B C 1
ATOM 3513 O O . ILE B 1 225 ? 9.209 -4.150 60.162 1.00 37.10 256 ILE B O 1
ATOM 3518 N N . ALA B 1 226 ? 8.724 -5.839 61.579 1.00 36.43 257 ALA B N 1
ATOM 3519 C CA . ALA B 1 226 ? 8.385 -4.976 62.715 1.00 35.78 257 ALA B CA 1
ATOM 3520 C C . ALA B 1 226 ? 9.511 -4.000 63.080 1.00 35.30 257 ALA B C 1
ATOM 3521 O O . ALA B 1 226 ? 9.267 -2.823 63.325 1.00 34.85 257 ALA B O 1
ATOM 3523 N N . ARG B 1 227 ? 10.742 -4.491 63.106 1.00 35.05 258 ARG B N 1
ATOM 3524 C CA . ARG B 1 227 ? 11.895 -3.646 63.424 1.00 35.03 258 ARG B CA 1
ATOM 3525 C C . ARG B 1 227 ? 12.225 -2.594 62.353 1.00 34.87 258 ARG B C 1
ATOM 3526 O O . ARG B 1 227 ? 12.807 -1.560 62.664 1.00 34.64 258 ARG B O 1
ATOM 3534 N N . THR B 1 228 ? 11.848 -2.860 61.104 1.00 35.23 259 THR B N 1
ATOM 3535 C CA . THR B 1 228 ? 12.013 -1.894 60.008 1.00 35.39 259 THR B CA 1
ATOM 3536 C C . THR B 1 228 ? 11.052 -0.719 60.203 1.00 35.29 259 THR B C 1
ATOM 3537 O O . THR B 1 228 ? 11.450 0.449 60.186 1.00 34.81 259 THR B O 1
ATOM 3541 N N . ILE B 1 229 ? 9.781 -1.052 60.388 1.00 35.78 260 ILE B N 1
ATOM 3542 C CA . ILE B 1 229 ? 8.744 -0.082 60.681 1.00 36.08 260 ILE B CA 1
ATOM 3543 C C . ILE B 1 229 ? 9.143 0.718 61.924 1.00 36.67 260 ILE B C 1
ATOM 3544 O O . ILE B 1 229 ? 9.083 1.962 61.925 1.00 36.99 260 ILE B O 1
ATOM 3549 N N . SER B 1 230 ? 9.589 -0.003 62.953 1.00 36.31 261 SER B N 1
ATOM 3550 C CA . SER B 1 230 ? 10.100 0.593 64.179 1.00 36.73 261 SER B CA 1
ATOM 3551 C C . SER B 1 230 ? 11.162 1.656 63.893 1.00 36.73 261 SER B C 1
ATOM 3552 O O . SER B 1 230 ? 11.072 2.786 64.385 1.00 37.38 261 SER B O 1
ATOM 3555 N N . PHE B 1 231 ? 12.164 1.287 63.098 1.00 35.98 262 PHE B N 1
ATOM 3556 C CA . PHE B 1 231 ? 13.206 2.214 62.655 1.00 35.38 262 PHE B CA 1
ATOM 3557 C C . PHE B 1 231 ? 12.638 3.398 61.859 1.00 35.39 262 PHE B C 1
ATOM 3558 O O . PHE B 1 231 ? 13.081 4.530 62.042 1.00 35.45 262 PHE B O 1
ATOM 3566 N N . LEU B 1 232 ? 11.667 3.143 60.981 1.00 35.34 263 LEU B N 1
ATOM 3567 C CA . LEU B 1 232 ? 11.100 4.210 60.143 1.00 35.31 263 LEU B CA 1
ATOM 3568 C C . LEU B 1 232 ? 10.230 5.204 60.921 1.00 35.95 263 LEU B C 1
ATOM 3569 O O . LEU B 1 232 ? 10.111 6.362 60.533 1.00 36.40 263 LEU B O 1
ATOM 3574 N N . CYS B 1 233 ? 9.634 4.757 62.018 1.00 36.45 264 CYS B N 1
ATOM 3575 C CA . CYS B 1 233 ? 8.812 5.622 62.855 1.00 37.36 264 CYS B CA 1
ATOM 3576 C C . CYS B 1 233 ? 9.624 6.541 63.762 1.00 37.54 264 CYS B C 1
ATOM 3577 O O . CYS B 1 233 ? 9.074 7.484 64.326 1.00 38.05 264 CYS B O 1
ATOM 3580 N N . GLU B 1 234 ? 10.914 6.267 63.919 1.00 37.54 265 GLU B N 1
ATOM 3581 C CA . GLU B 1 234 ? 11.759 7.087 64.789 1.00 38.43 265 GLU B CA 1
ATOM 3582 C C . GLU B 1 234 ? 11.778 8.576 64.375 1.00 38.49 265 GLU B C 1
ATOM 3583 O O . GLU B 1 234 ? 11.678 8.904 63.183 1.00 38.12 265 GLU B O 1
ATOM 3589 N N . ASP B 1 235 ? 11.883 9.457 65.375 1.00 38.48 266 ASP B N 1
ATOM 3590 C CA . ASP B 1 235 ? 11.905 10.913 65.180 1.00 38.69 266 ASP B CA 1
ATOM 3591 C C . ASP B 1 235 ? 13.007 11.369 64.234 1.00 38.49 266 ASP B C 1
ATOM 3592 O O . ASP B 1 235 ? 12.802 12.279 63.423 1.00 38.28 266 ASP B O 1
ATOM 3597 N N . ASP B 1 236 ? 14.167 10.731 64.344 1.00 38.07 267 ASP B N 1
ATOM 3598 C CA . ASP B 1 236 ? 15.303 11.068 63.502 1.00 38.12 267 ASP B CA 1
ATOM 3599 C C . ASP B 1 236 ? 15.304 10.386 62.134 1.00 37.84 267 ASP B C 1
ATOM 3600 O O . ASP B 1 236 ? 16.253 10.564 61.353 1.00 37.67 267 ASP B O 1
ATOM 3605 N N . SER B 1 237 ? 14.246 9.626 61.839 1.00 37.49 268 SER B N 1
ATOM 3606 C CA . SER B 1 237 ? 14.073 9.012 60.504 1.00 37.44 268 SER B CA 1
ATOM 3607 C C . SER B 1 237 ? 13.286 9.882 59.515 1.00 37.21 268 SER B C 1
ATOM 3608 O O . SER B 1 237 ? 12.804 9.388 58.499 1.00 37.36 268 SER B O 1
ATOM 3611 N N . ASP B 1 238 ? 13.184 11.179 59.800 1.00 37.09 269 ASP B N 1
ATOM 3612 C CA . ASP B 1 238 ? 12.341 12.071 58.999 1.00 36.81 269 ASP B CA 1
ATOM 3613 C C . ASP B 1 238 ? 12.869 12.407 57.598 1.00 36.29 269 ASP B C 1
ATOM 3614 O O . ASP B 1 238 ? 12.134 12.958 56.787 1.00 36.36 269 ASP B O 1
ATOM 3619 N N . MET B 1 239 ? 14.121 12.071 57.302 1.00 35.95 270 MET B N 1
ATOM 3620 C CA . MET B 1 239 ? 14.646 12.273 55.945 1.00 35.57 270 MET B CA 1
ATOM 3621 C C . MET B 1 239 ? 14.438 11.060 55.027 1.00 35.03 270 MET B C 1
ATOM 3622 O O . MET B 1 239 ? 14.685 11.143 53.821 1.00 34.40 270 MET B O 1
ATOM 3627 N N . ILE B 1 240 ? 13.997 9.941 55.611 1.00 34.72 271 ILE B N 1
ATOM 3628 C CA . ILE B 1 240 ? 13.607 8.746 54.848 1.00 34.67 271 ILE B CA 1
ATOM 3629 C C . ILE B 1 240 ? 12.129 8.790 54.468 1.00 34.80 271 ILE B C 1
ATOM 3630 O O . ILE B 1 240 ? 11.250 8.626 55.318 1.00 34.83 271 ILE B O 1
ATOM 3635 N N . THR B 1 241 ? 11.868 9.001 53.182 1.00 35.00 272 THR B N 1
ATOM 3636 C CA . THR B 1 241 ? 10.514 9.164 52.682 1.00 35.25 272 THR B CA 1
ATOM 3637 C C . THR B 1 241 ? 10.444 8.745 51.215 1.00 36.23 272 THR B C 1
ATOM 3638 O O . THR B 1 241 ? 11.409 8.929 50.464 1.00 36.27 272 THR B O 1
ATOM 3642 N N . GLY B 1 242 ? 9.319 8.150 50.817 1.00 37.15 273 GLY B N 1
ATOM 3643 C CA . GLY B 1 242 ? 9.170 7.614 49.462 1.00 38.50 273 GLY B CA 1
ATOM 3644 C C . GLY B 1 242 ? 10.099 6.457 49.089 1.00 39.50 273 GLY B C 1
ATOM 3645 O O . GLY B 1 242 ? 10.374 6.240 47.912 1.00 39.98 273 GLY B O 1
ATOM 3646 N N . THR B 1 243 ? 10.574 5.709 50.079 1.00 40.32 274 THR B N 1
ATOM 3647 C CA . THR B 1 243 ? 11.457 4.569 49.836 1.00 41.74 274 THR B CA 1
ATOM 3648 C C . THR B 1 243 ? 10.777 3.213 50.053 1.00 42.33 274 THR B C 1
ATOM 3649 O O . THR B 1 243 ? 10.021 3.034 50.995 1.00 42.14 274 THR B O 1
ATOM 3653 N N . ILE B 1 244 ? 11.060 2.268 49.158 1.00 43.64 275 ILE B N 1
ATOM 3654 C CA . ILE B 1 244 ? 10.460 0.931 49.188 1.00 44.80 275 ILE B CA 1
ATOM 3655 C C . ILE B 1 244 ? 11.505 -0.038 49.697 1.00 45.17 275 ILE B C 1
ATOM 3656 O O . ILE B 1 244 ? 12.427 -0.371 48.977 1.00 45.82 275 ILE B O 1
ATOM 3661 N N . ILE B 1 245 ? 11.378 -0.466 50.947 1.00 45.89 276 ILE B N 1
ATOM 3662 C CA . ILE B 1 245 ? 12.419 -1.279 51.587 1.00 46.42 276 ILE B CA 1
ATOM 3663 C C . ILE B 1 245 ? 12.054 -2.751 51.548 1.00 46.96 276 ILE B C 1
ATOM 3664 O O . ILE B 1 245 ? 11.063 -3.163 52.163 1.00 47.19 276 ILE B O 1
ATOM 3669 N N . GLU B 1 246 ? 12.858 -3.540 50.844 1.00 47.42 277 GLU B N 1
ATOM 3670 C CA . GLU B 1 246 ? 12.651 -4.987 50.797 1.00 48.37 277 GLU B CA 1
ATOM 3671 C C . GLU B 1 246 ? 13.300 -5.757 51.952 1.00 48.40 277 GLU B C 1
ATOM 3672 O O . GLU B 1 246 ? 14.511 -5.726 52.145 1.00 48.18 277 GLU B O 1
ATOM 3678 N N . VAL B 1 247 ? 12.458 -6.433 52.725 1.00 48.75 278 VAL B N 1
ATOM 3679 C CA . VAL B 1 247 ? 12.902 -7.265 53.832 1.00 49.37 278 VAL B CA 1
ATOM 3680 C C . VAL B 1 247 ? 12.623 -8.711 53.438 1.00 50.07 278 VAL B C 1
ATOM 3681 O O . VAL B 1 247 ? 11.889 -9.437 54.104 1.00 50.04 278 VAL B O 1
ATOM 3685 N N . THR B 1 248 ? 13.225 -9.109 52.329 1.00 51.13 279 THR B N 1
ATOM 3686 C CA . THR B 1 248 ? 12.978 -10.408 51.727 1.00 52.15 279 THR B CA 1
ATOM 3687 C C . THR B 1 248 ? 13.927 -11.478 52.262 1.00 52.78 279 THR B C 1
ATOM 3688 O O . THR B 1 248 ? 13.480 -12.538 52.698 1.00 52.87 279 THR B O 1
ATOM 3692 N N . GLY B 1 249 ? 15.225 -11.177 52.242 1.00 53.75 280 GLY B N 1
ATOM 3693 C CA . GLY B 1 249 ? 16.286 -12.154 52.505 1.00 54.90 280 GLY B CA 1
ATOM 3694 C C . GLY B 1 249 ? 16.953 -12.644 51.226 1.00 55.98 280 GLY B C 1
ATOM 3695 O O . GLY B 1 249 ? 17.656 -13.660 51.231 1.00 55.87 280 GLY B O 1
ATOM 3696 N N . ALA B 1 250 ? 16.736 -11.910 50.131 1.00 57.18 281 ALA B N 1
ATOM 3697 C CA . ALA B 1 250 ? 17.264 -12.250 48.800 1.00 58.56 281 ALA B CA 1
ATOM 3698 C C . ALA B 1 250 ? 16.668 -13.556 48.288 1.00 59.57 281 ALA B C 1
ATOM 3699 O O . ALA B 1 250 ? 17.312 -14.311 47.549 1.00 59.56 281 ALA B O 1
ATOM 3701 N N . VAL B 1 251 ? 15.432 -13.811 48.713 1.00 60.76 282 VAL B N 1
ATOM 3702 C CA . VAL B 1 251 ? 14.644 -14.934 48.234 1.00 61.83 282 VAL B CA 1
ATOM 3703 C C . VAL B 1 251 ? 13.565 -14.376 47.303 1.00 62.47 282 VAL B C 1
ATOM 3704 O O . VAL B 1 251 ? 12.706 -13.597 47.724 1.00 62.51 282 VAL B O 1
ATOM 3708 N N . ASP B 1 252 ? 13.648 -14.748 46.027 1.00 63.51 283 ASP B N 1
ATOM 3709 C CA . ASP B 1 252 ? 12.679 -14.312 45.017 1.00 64.45 283 ASP B CA 1
ATOM 3710 C C . ASP B 1 252 ? 11.389 -15.132 45.134 1.00 64.87 283 ASP B C 1
ATOM 3711 O O . ASP B 1 252 ? 11.435 -16.355 45.246 1.00 64.90 283 ASP B O 1
ATOM 3716 N N . VAL B 1 253 ? 10.243 -14.455 45.123 1.00 65.59 284 VAL B N 1
ATOM 3717 C CA . VAL B 1 253 ? 8.947 -15.138 45.242 1.00 66.28 284 VAL B CA 1
ATOM 3718 C C . VAL B 1 253 ? 8.079 -15.030 43.973 1.00 66.63 284 VAL B C 1
ATOM 3719 O O . VAL B 1 253 ? 7.365 -15.976 43.621 1.00 66.62 284 VAL B O 1
ATOM 3723 N N . ILE B 1 254 ? 8.181 -13.896 43.280 1.00 67.13 285 ILE B N 1
ATOM 3724 C CA . ILE B 1 254 ? 7.244 -13.536 42.206 1.00 67.59 285 ILE B CA 1
ATOM 3725 C C . ILE B 1 254 ? 7.561 -14.121 40.809 1.00 68.02 285 ILE B C 1
ATOM 3726 O O . ILE B 1 254 ? 7.093 -13.591 39.793 1.00 68.17 285 ILE B O 1
ATOM 3731 N N . HIS B 1 255 ? 8.330 -15.210 40.760 1.00 68.37 286 HIS B N 1
ATOM 3732 C CA . HIS B 1 255 ? 8.734 -15.807 39.480 1.00 68.84 286 HIS B CA 1
ATOM 3733 C C . HIS B 1 255 ? 8.613 -17.331 39.438 1.00 68.78 286 HIS B C 1
ATOM 3734 O O . HIS B 1 255 ? 8.997 -18.024 40.377 1.00 68.82 286 HIS B O 1
ATOM 3741 N N . PHE C 1 6 ? -11.333 -11.307 5.767 1.00 41.65 37 PHE C N 1
ATOM 3742 C CA . PHE C 1 6 ? -10.200 -11.498 6.730 1.00 41.53 37 PHE C CA 1
ATOM 3743 C C . PHE C 1 6 ? -9.319 -10.239 6.955 1.00 41.41 37 PHE C C 1
ATOM 3744 O O . PHE C 1 6 ? -8.110 -10.351 7.190 1.00 41.79 37 PHE C O 1
ATOM 3746 N N . VAL C 1 7 ? -9.936 -9.051 6.890 1.00 40.98 38 VAL C N 1
ATOM 3747 C CA . VAL C 1 7 ? -9.295 -7.766 7.250 1.00 39.77 38 VAL C CA 1
ATOM 3748 C C . VAL C 1 7 ? -9.372 -7.560 8.765 1.00 38.74 38 VAL C C 1
ATOM 3749 O O . VAL C 1 7 ? -10.424 -7.770 9.350 1.00 38.72 38 VAL C O 1
ATOM 3753 N N . ARG C 1 8 ? -8.265 -7.137 9.386 1.00 37.56 39 ARG C N 1
ATOM 3754 C CA . ARG C 1 8 ? -8.160 -7.015 10.847 1.00 35.97 39 ARG C CA 1
ATOM 3755 C C . ARG C 1 8 ? -9.017 -5.882 11.416 1.00 35.18 39 ARG C C 1
ATOM 3756 O O . ARG C 1 8 ? -9.216 -4.855 10.761 1.00 35.08 39 ARG C O 1
ATOM 3764 N N . HIS C 1 9 ? -9.510 -6.074 12.641 1.00 33.74 40 HIS C N 1
ATOM 3765 C CA . HIS C 1 9 ? -10.429 -5.131 13.272 1.00 32.57 40 HIS C CA 1
ATOM 3766 C C . HIS C 1 9 ? -9.940 -4.574 14.629 1.00 32.62 40 HIS C C 1
ATOM 3767 O O . HIS C 1 9 ? -9.483 -5.318 15.514 1.00 32.10 40 HIS C O 1
ATOM 3774 N N . ALA C 1 10 ? -10.055 -3.259 14.782 1.00 32.05 41 ALA C N 1
ATOM 3775 C CA . ALA C 1 10 ? -9.589 -2.594 15.985 1.00 32.01 41 ALA C CA 1
ATOM 3776 C C . ALA C 1 10 ? -10.763 -2.063 16.816 1.00 32.09 41 ALA C C 1
ATOM 3777 O O . ALA C 1 10 ? -11.748 -1.560 16.276 1.00 32.51 41 ALA C O 1
ATOM 3779 N N . LEU C 1 11 ? -10.672 -2.219 18.124 1.00 31.54 42 LEU C N 1
ATOM 3780 C CA . LEU C 1 11 ? -11.594 -1.568 19.023 1.00 31.48 42 LEU C CA 1
ATOM 3781 C C . LEU C 1 11 ? -10.794 -0.518 19.759 1.00 31.37 42 LEU C C 1
ATOM 3782 O O . LEU C 1 11 ? -9.842 -0.845 20.450 1.00 31.24 42 LEU C O 1
ATOM 3787 N N . ILE C 1 12 ? -11.154 0.748 19.580 1.00 31.47 43 ILE C N 1
ATOM 3788 C CA . ILE C 1 12 ? -10.446 1.822 20.269 1.00 31.62 43 ILE C CA 1
ATOM 3789 C C . ILE C 1 12 ? -11.410 2.656 21.124 1.00 31.54 43 ILE C C 1
ATOM 3790 O O . ILE C 1 12 ? -12.478 3.042 20.669 1.00 31.53 43 ILE C O 1
ATOM 3795 N N . THR C 1 13 ? -11.046 2.897 22.377 1.00 31.52 44 THR C N 1
ATOM 3796 C CA . THR C 1 13 ? -11.906 3.691 23.237 1.00 31.65 44 THR C CA 1
ATOM 3797 C C . THR C 1 13 ? -11.562 5.169 23.052 1.00 32.20 44 THR C C 1
ATOM 3798 O O . THR C 1 13 ? -10.388 5.506 22.880 1.00 32.06 44 THR C O 1
ATOM 3802 N N . ALA C 1 14 ? -12.587 6.028 23.050 1.00 32.31 45 ALA C N 1
ATOM 3803 C CA . ALA C 1 14 ? -12.441 7.489 22.874 1.00 32.79 45 ALA C CA 1
ATOM 3804 C C . ALA C 1 14 ? -11.640 7.878 21.612 1.00 33.24 45 ALA C C 1
ATOM 3805 O O . ALA C 1 14 ? -10.733 8.719 21.654 1.00 33.01 45 ALA C O 1
ATOM 3807 N N . GLY C 1 15 ? -11.996 7.280 20.484 1.00 33.70 46 GLY C N 1
ATOM 3808 C CA . GLY C 1 15 ? -11.210 7.452 19.268 1.00 34.39 46 GLY C CA 1
ATOM 3809 C C . GLY C 1 15 ? -11.652 8.533 18.303 1.00 34.77 46 GLY C C 1
ATOM 3810 O O . GLY C 1 15 ? -11.217 8.518 17.146 1.00 34.91 46 GLY C O 1
ATOM 3811 N N . THR C 1 16 ? -12.511 9.454 18.753 1.00 35.25 47 THR C N 1
ATOM 3812 C CA . THR C 1 16 ? -13.026 10.537 17.878 1.00 36.15 47 THR C CA 1
ATOM 3813 C C . THR C 1 16 ? -12.284 11.853 18.076 1.00 36.75 47 THR C C 1
ATOM 3814 O O . THR C 1 16 ? -12.289 12.704 17.188 1.00 36.72 47 THR C O 1
ATOM 3818 N N . LYS C 1 17 ? -11.678 12.022 19.254 1.00 37.41 48 LYS C N 1
ATOM 3819 C CA . LYS C 1 17 ? -10.919 13.231 19.586 1.00 38.18 48 LYS C CA 1
ATOM 3820 C C . LYS C 1 17 ? -9.533 12.905 20.180 1.00 37.76 48 LYS C C 1
ATOM 3821 O O . LYS C 1 17 ? -9.186 11.743 20.367 1.00 37.22 48 LYS C O 1
ATOM 3827 N N . GLY C 1 18 ? -8.750 13.955 20.445 1.00 37.98 49 GLY C N 1
ATOM 3828 C CA . GLY C 1 18 ? -7.399 13.846 21.005 1.00 37.14 49 GLY C CA 1
ATOM 3829 C C . GLY C 1 18 ? -6.472 12.897 20.270 1.00 36.82 49 GLY C C 1
ATOM 3830 O O . GLY C 1 18 ? -6.510 12.774 19.045 1.00 36.79 49 GLY C O 1
ATOM 3831 N N . LEU C 1 19 ? -5.628 12.230 21.043 1.00 36.78 50 LEU C N 1
ATOM 3832 C CA . LEU C 1 19 ? -4.701 11.232 20.542 1.00 36.65 50 LEU C CA 1
ATOM 3833 C C . LEU C 1 19 ? -5.423 10.115 19.766 1.00 36.64 50 LEU C C 1
ATOM 3834 O O . LEU C 1 19 ? -4.982 9.730 18.677 1.00 35.91 50 LEU C O 1
ATOM 3839 N N . GLY C 1 20 ? -6.535 9.622 20.333 1.00 36.96 51 GLY C N 1
ATOM 3840 C CA . GLY C 1 20 ? -7.364 8.559 19.726 1.00 36.69 51 GLY C CA 1
ATOM 3841 C C . GLY C 1 20 ? -7.745 8.814 18.276 1.00 36.41 51 GLY C C 1
ATOM 3842 O O . GLY C 1 20 ? -7.723 7.895 17.444 1.00 36.43 51 GLY C O 1
ATOM 3843 N N . LYS C 1 21 ? -8.074 10.067 17.975 1.00 36.11 52 LYS C N 1
ATOM 3844 C CA . LYS C 1 21 ? -8.450 10.472 16.628 1.00 36.34 52 LYS C CA 1
ATOM 3845 C C . LYS C 1 21 ? -7.378 10.116 15.583 1.00 36.19 52 LYS C C 1
ATOM 3846 O O . LYS C 1 21 ? -7.684 9.497 14.561 1.00 35.96 52 LYS C O 1
ATOM 3852 N N . GLN C 1 22 ? -6.132 10.515 15.850 1.00 36.05 53 GLN C N 1
ATOM 3853 C CA . GLN C 1 22 ? -5.004 10.184 14.985 1.00 36.07 53 GLN C CA 1
ATOM 3854 C C . GLN C 1 22 ? -4.748 8.680 14.884 1.00 35.66 53 GLN C C 1
ATOM 3855 O O . GLN C 1 22 ? -4.341 8.180 13.834 1.00 35.90 53 GLN C O 1
ATOM 3861 N N . VAL C 1 23 ? -5.004 7.964 15.971 1.00 35.18 54 VAL C N 1
ATOM 3862 C CA . VAL C 1 23 ? -4.856 6.511 15.985 1.00 34.87 54 VAL C CA 1
ATOM 3863 C C . VAL C 1 23 ? -5.894 5.847 15.070 1.00 35.01 54 VAL C C 1
ATOM 3864 O O . VAL C 1 23 ? -5.542 4.980 14.271 1.00 35.16 54 VAL C O 1
ATOM 3868 N N . THR C 1 24 ? -7.161 6.256 15.186 1.00 34.95 55 THR C N 1
ATOM 3869 C CA . THR C 1 24 ? -8.212 5.776 14.284 1.00 35.17 55 THR C CA 1
ATOM 3870 C C . THR C 1 24 ? -7.853 6.041 12.823 1.00 35.72 55 THR C C 1
ATOM 3871 O O . THR C 1 24 ? -7.913 5.133 11.988 1.00 35.73 55 THR C O 1
ATOM 3875 N N . GLU C 1 25 ? -7.464 7.279 12.522 1.00 36.05 56 GLU C N 1
ATOM 3876 C CA . GLU C 1 25 ? -7.152 7.652 11.142 1.00 37.00 56 GLU C CA 1
ATOM 3877 C C . GLU C 1 25 ? -5.985 6.824 10.604 1.00 36.64 56 GLU C C 1
ATOM 3878 O O . GLU C 1 25 ? -5.937 6.504 9.415 1.00 36.42 56 GLU C O 1
ATOM 3884 N N . LYS C 1 26 ? -5.085 6.442 11.505 1.00 36.68 57 LYS C N 1
ATOM 3885 C CA . LYS C 1 26 ? -3.906 5.660 11.150 1.00 36.85 57 LYS C CA 1
ATOM 3886 C C . LYS C 1 26 ? -4.266 4.247 10.697 1.00 36.67 57 LYS C C 1
ATOM 3887 O O . LYS C 1 26 ? -3.811 3.796 9.646 1.00 36.68 57 LYS C O 1
ATOM 3893 N N . LEU C 1 27 ? -5.085 3.572 11.500 1.00 36.36 58 LEU C N 1
ATOM 3894 C CA . LEU C 1 27 ? -5.525 2.209 11.233 1.00 36.08 58 LEU C CA 1
ATOM 3895 C C . LEU C 1 27 ? -6.413 2.158 10.014 1.00 35.94 58 LEU C C 1
ATOM 3896 O O . LEU C 1 27 ? -6.325 1.223 9.220 1.00 36.30 58 LEU C O 1
ATOM 3901 N N . LEU C 1 28 ? -7.262 3.168 9.850 1.00 35.55 59 LEU C N 1
ATOM 3902 C CA . LEU C 1 28 ? -8.070 3.261 8.641 1.00 35.29 59 LEU C CA 1
ATOM 3903 C C . LEU C 1 28 ? -7.174 3.320 7.408 1.00 35.05 59 LEU C C 1
ATOM 3904 O O . LEU C 1 28 ? -7.375 2.569 6.475 1.00 35.04 59 LEU C O 1
ATOM 3909 N N . ALA C 1 29 ? -6.170 4.188 7.424 1.00 35.22 60 ALA C N 1
ATOM 3910 C CA . ALA C 1 29 ? -5.246 4.318 6.289 1.00 35.79 60 ALA C CA 1
ATOM 3911 C C . ALA C 1 29 ? -4.526 3.002 5.963 1.00 36.06 60 ALA C C 1
ATOM 3912 O O . ALA C 1 29 ? -4.308 2.678 4.802 1.00 36.63 60 ALA C O 1
ATOM 3914 N N . LYS C 1 30 ? -4.186 2.248 6.998 1.00 36.66 61 LYS C N 1
ATOM 3915 C CA . LYS C 1 30 ? -3.580 0.923 6.882 1.00 37.13 61 LYS C CA 1
ATOM 3916 C C . LYS C 1 30 ? -4.490 -0.152 6.275 1.00 37.01 61 LYS C C 1
ATOM 3917 O O . LYS C 1 30 ? -4.065 -1.288 6.099 1.00 37.79 61 LYS C O 1
ATOM 3923 N N . GLY C 1 31 ? -5.738 0.192 5.980 1.00 36.76 62 GLY C N 1
ATOM 3924 C CA . GLY C 1 31 ? -6.712 -0.782 5.487 1.00 36.56 62 GLY C CA 1
ATOM 3925 C C . GLY C 1 31 ? -7.562 -1.517 6.533 1.00 36.36 62 GLY C C 1
ATOM 3926 O O . GLY C 1 31 ? -8.351 -2.392 6.174 1.00 36.49 62 GLY C O 1
ATOM 3927 N N . TYR C 1 32 ? -7.417 -1.174 7.814 1.00 35.89 63 TYR C N 1
ATOM 3928 C CA . TYR C 1 32 ? -8.171 -1.845 8.888 1.00 35.43 63 TYR C CA 1
ATOM 3929 C C . TYR C 1 32 ? -9.619 -1.338 9.056 1.00 34.81 63 TYR C C 1
ATOM 3930 O O . TYR C 1 32 ? -10.013 -0.290 8.522 1.00 34.42 63 TYR C O 1
ATOM 3939 N N . SER C 1 33 ? -10.409 -2.109 9.794 1.00 34.08 64 SER C N 1
ATOM 3940 C CA . SER C 1 33 ? -11.720 -1.656 10.219 1.00 33.89 64 SER C CA 1
ATOM 3941 C C . SER C 1 33 ? -11.673 -1.315 11.706 1.00 33.80 64 SER C C 1
ATOM 3942 O O . SER C 1 33 ? -10.855 -1.878 12.451 1.00 34.05 64 SER C O 1
ATOM 3945 N N . VAL C 1 34 ? -12.523 -0.377 12.126 1.00 33.47 65 VAL C N 1
ATOM 3946 C CA . VAL C 1 34 ? -12.450 0.195 13.469 1.00 33.90 65 VAL C CA 1
ATOM 3947 C C . VAL C 1 34 ? -13.818 0.448 14.126 1.00 33.81 65 VAL C C 1
ATOM 3948 O O . VAL C 1 34 ? -14.735 0.962 13.484 1.00 34.23 65 VAL C O 1
ATOM 3952 N N . THR C 1 35 ? -13.932 0.081 15.401 1.00 33.24 66 THR C N 1
ATOM 3953 C CA . THR C 1 35 ? -15.032 0.500 16.257 1.00 33.05 66 THR C CA 1
ATOM 3954 C C . THR C 1 35 ? -14.510 1.575 17.217 1.00 32.96 66 THR C C 1
ATOM 3955 O O . THR C 1 35 ? -13.641 1.299 18.048 1.00 32.47 66 THR C O 1
ATOM 3959 N N . VAL C 1 36 ? -15.023 2.795 17.112 1.00 32.87 67 VAL C N 1
ATOM 3960 C CA . VAL C 1 36 ? -14.570 3.836 18.026 1.00 33.36 67 VAL C CA 1
ATOM 3961 C C . VAL C 1 36 ? -15.658 4.228 19.015 1.00 33.58 67 VAL C C 1
ATOM 3962 O O . VAL C 1 36 ? -16.838 4.305 18.646 1.00 33.57 67 VAL C O 1
ATOM 3966 N N . THR C 1 37 ? -15.274 4.451 20.273 1.00 33.39 68 THR C N 1
ATOM 3967 C CA . THR C 1 37 ? -16.234 4.949 21.257 1.00 33.91 68 THR C CA 1
ATOM 3968 C C . THR C 1 37 ? -16.155 6.466 21.418 1.00 34.56 68 THR C C 1
ATOM 3969 O O . THR C 1 37 ? -15.161 7.085 21.065 1.00 34.60 68 THR C O 1
ATOM 3973 N N . TYR C 1 38 ? -17.235 7.054 21.912 1.00 35.52 69 TYR C N 1
ATOM 3974 C CA . TYR C 1 38 ? -17.273 8.458 22.292 1.00 36.75 69 TYR C CA 1
ATOM 3975 C C . TYR C 1 38 ? -18.255 8.542 23.445 1.00 37.58 69 TYR C C 1
ATOM 3976 O O . TYR C 1 38 ? -19.075 7.645 23.628 1.00 37.39 69 TYR C O 1
ATOM 3985 N N . HIS C 1 39 ? -18.174 9.620 24.215 1.00 38.99 70 HIS C N 1
ATOM 3986 C CA . HIS C 1 39 ? -18.984 9.777 25.421 1.00 40.04 70 HIS C CA 1
ATOM 3987 C C . HIS C 1 39 ? -19.752 11.095 25.422 1.00 39.74 70 HIS C C 1
ATOM 3988 O O . HIS C 1 39 ? -20.569 11.341 24.540 1.00 40.18 70 HIS C O 1
ATOM 3995 N N . THR C 1 42 ? -19.095 13.737 20.111 1.00 51.95 73 THR C N 1
ATOM 3996 C CA . THR C 1 42 ? -20.495 13.808 19.680 1.00 52.08 73 THR C CA 1
ATOM 3997 C C . THR C 1 42 ? -20.651 14.563 18.353 1.00 51.87 73 THR C C 1
ATOM 3998 O O . THR C 1 42 ? -21.294 14.080 17.414 1.00 51.64 73 THR C O 1
ATOM 4002 N N . THR C 1 43 ? -20.067 15.755 18.298 1.00 51.67 74 THR C N 1
ATOM 4003 C CA . THR C 1 43 ? -19.971 16.517 17.063 1.00 51.45 74 THR C CA 1
ATOM 4004 C C . THR C 1 43 ? -18.603 16.242 16.446 1.00 51.07 74 THR C C 1
ATOM 4005 O O . THR C 1 43 ? -18.405 16.408 15.238 1.00 51.03 74 THR C O 1
ATOM 4009 N N . ALA C 1 44 ? -17.667 15.822 17.299 1.00 50.43 75 ALA C N 1
ATOM 4010 C CA . ALA C 1 44 ? -16.394 15.253 16.862 1.00 49.92 75 ALA C CA 1
ATOM 4011 C C . ALA C 1 44 ? -16.628 13.919 16.150 1.00 49.61 75 ALA C C 1
ATOM 4012 O O . ALA C 1 44 ? -15.917 13.588 15.197 1.00 49.48 75 ALA C O 1
ATOM 4014 N N . MET C 1 45 ? -17.630 13.167 16.610 1.00 49.24 76 MET C N 1
ATOM 4015 C CA . MET C 1 45 ? -18.006 11.906 15.967 1.00 49.02 76 MET C CA 1
ATOM 4016 C C . MET C 1 45 ? -18.656 12.147 14.606 1.00 48.91 76 MET C C 1
ATOM 4017 O O . MET C 1 45 ? -18.463 11.362 13.679 1.00 48.47 76 MET C O 1
ATOM 4022 N N . GLU C 1 46 ? -19.409 13.239 14.491 1.00 49.21 77 GLU C N 1
ATOM 4023 C CA . GLU C 1 46 ? -20.126 13.550 13.247 1.00 49.52 77 GLU C CA 1
ATOM 4024 C C . GLU C 1 46 ? -19.197 14.038 12.142 1.00 49.40 77 GLU C C 1
ATOM 4025 O O . GLU C 1 46 ? -19.367 13.677 10.978 1.00 49.45 77 GLU C O 1
ATOM 4031 N N . THR C 1 47 ? -18.217 14.856 12.514 1.00 49.48 78 THR C N 1
ATOM 4032 C CA . THR C 1 47 ? -17.234 15.367 11.562 1.00 49.60 78 THR C CA 1
ATOM 4033 C C . THR C 1 47 ? -16.374 14.220 11.041 1.00 49.61 78 THR C C 1
ATOM 4034 O O . THR C 1 47 ? -16.080 14.154 9.843 1.00 49.70 78 THR C O 1
ATOM 4038 N N . MET C 1 48 ? -15.993 13.314 11.942 1.00 49.64 79 MET C N 1
ATOM 4039 C CA . MET C 1 48 ? -15.298 12.081 11.566 1.00 49.73 79 MET C CA 1
ATOM 4040 C C . MET C 1 48 ? -16.177 11.174 10.703 1.00 49.85 79 MET C C 1
ATOM 4041 O O . MET C 1 48 ? -15.700 10.617 9.715 1.00 49.95 79 MET C O 1
ATOM 4046 N N . LYS C 1 49 ? -17.456 11.044 11.065 1.00 50.10 80 LYS C N 1
ATOM 4047 C CA . LYS C 1 49 ? -18.402 10.227 10.295 1.00 50.17 80 LYS C CA 1
ATOM 4048 C C . LYS C 1 49 ? -18.550 10.766 8.882 1.00 50.18 80 LYS C C 1
ATOM 4049 O O . LYS C 1 49 ? -18.689 9.997 7.933 1.00 50.27 80 LYS C O 1
ATOM 4055 N N . GLU C 1 50 ? -18.504 12.092 8.757 1.00 50.29 81 GLU C N 1
ATOM 4056 C CA . GLU C 1 50 ? -18.602 12.765 7.465 1.00 50.30 81 GLU C CA 1
ATOM 4057 C C . GLU C 1 50 ? -17.363 12.526 6.600 1.00 50.09 81 GLU C C 1
ATOM 4058 O O . GLU C 1 50 ? -17.483 12.257 5.402 1.00 50.04 81 GLU C O 1
ATOM 4064 N N . THR C 1 51 ? -16.184 12.613 7.216 1.00 49.80 82 THR C N 1
ATOM 4065 C CA . THR C 1 51 ? -14.904 12.460 6.513 1.00 49.50 82 THR C CA 1
ATOM 4066 C C . THR C 1 51 ? -14.727 11.076 5.872 1.00 49.31 82 THR C C 1
ATOM 4067 O O . THR C 1 51 ? -14.113 10.958 4.808 1.00 49.21 82 THR C O 1
ATOM 4071 N N . TYR C 1 52 ? -15.278 10.041 6.506 1.00 49.08 83 TYR C N 1
ATOM 4072 C CA . TYR C 1 52 ? -15.107 8.666 6.020 1.00 48.99 83 TYR C CA 1
ATOM 4073 C C . TYR C 1 52 ? -16.381 8.028 5.468 1.00 48.74 83 TYR C C 1
ATOM 4074 O O . TYR C 1 52 ? -16.567 6.809 5.560 1.00 48.77 83 TYR C O 1
ATOM 4083 N N . LYS C 1 53 ? -17.242 8.857 4.882 1.00 48.49 84 LYS C N 1
ATOM 4084 C CA . LYS C 1 53 ? -18.447 8.385 4.209 1.00 48.29 84 LYS C CA 1
ATOM 4085 C C . LYS C 1 53 ? -18.107 7.290 3.206 1.00 48.26 84 LYS C C 1
ATOM 4086 O O . LYS C 1 53 ? -18.832 6.302 3.090 1.00 48.29 84 LYS C O 1
ATOM 4088 N N . ASP C 1 54 ? -16.985 7.463 2.504 1.00 48.27 85 ASP C N 1
ATOM 4089 C CA . ASP C 1 54 ? -16.587 6.556 1.426 1.00 48.14 85 ASP C CA 1
ATOM 4090 C C . ASP C 1 54 ? -16.416 5.129 1.919 1.00 47.72 85 ASP C C 1
ATOM 4091 O O . ASP C 1 54 ? -16.845 4.180 1.253 1.00 47.85 85 ASP C O 1
ATOM 4096 N N . VAL C 1 55 ? -15.790 4.991 3.085 1.00 46.95 86 VAL C N 1
ATOM 4097 C CA . VAL C 1 55 ? -15.523 3.682 3.667 1.00 46.26 86 VAL C CA 1
ATOM 4098 C C . VAL C 1 55 ? -16.344 3.451 4.945 1.00 45.68 86 VAL C C 1
ATOM 4099 O O . VAL C 1 55 ? -15.799 3.131 6.001 1.00 45.84 86 VAL C O 1
ATOM 4103 N N . GLU C 1 56 ? -17.663 3.614 4.825 1.00 44.94 87 GLU C N 1
ATOM 4104 C CA . GLU C 1 56 ? -18.601 3.385 5.930 1.00 44.13 87 GLU C CA 1
ATOM 4105 C C . GLU C 1 56 ? -18.476 1.977 6.520 1.00 43.51 87 GLU C C 1
ATOM 4106 O O . GLU C 1 56 ? -18.499 1.806 7.734 1.00 43.30 87 GLU C O 1
ATOM 4108 N N . GLU C 1 57 ? -18.324 0.986 5.645 1.00 42.96 88 GLU C N 1
ATOM 4109 C CA . GLU C 1 57 ? -18.263 -0.426 6.018 1.00 42.52 88 GLU C CA 1
ATOM 4110 C C . GLU C 1 57 ? -17.151 -0.752 7.034 1.00 41.85 88 GLU C C 1
ATOM 4111 O O . GLU C 1 57 ? -17.254 -1.730 7.778 1.00 41.69 88 GLU C O 1
ATOM 4117 N N . ARG C 1 58 ? -16.108 0.078 7.060 1.00 41.00 89 ARG C N 1
ATOM 4118 C CA . ARG C 1 58 ? -14.917 -0.151 7.891 1.00 40.16 89 ARG C CA 1
ATOM 4119 C C . ARG C 1 58 ? -14.828 0.711 9.163 1.00 39.19 89 ARG C C 1
ATOM 4120 O O . ARG C 1 58 ? -13.829 0.665 9.874 1.00 38.82 89 ARG C O 1
ATOM 4128 N N . LEU C 1 59 ? -15.873 1.490 9.438 1.00 38.35 90 LEU C N 1
ATOM 4129 C CA . LEU C 1 59 ? -15.896 2.420 10.575 1.00 37.30 90 LEU C CA 1
ATOM 4130 C C . LEU C 1 59 ? -17.262 2.428 11.282 1.00 36.88 90 LEU C C 1
ATOM 4131 O O . LEU C 1 59 ? -18.288 2.733 10.670 1.00 36.57 90 LEU C O 1
ATOM 4136 N N . GLN C 1 60 ? -17.250 2.088 12.570 1.00 36.44 91 GLN C N 1
ATOM 4137 C CA . GLN C 1 60 ? -18.445 1.977 13.403 1.00 35.94 91 GLN C CA 1
ATOM 4138 C C . GLN C 1 60 ? -18.256 2.800 14.680 1.00 35.97 91 GLN C C 1
ATOM 4139 O O . GLN C 1 60 ? -17.188 2.761 15.285 1.00 36.03 91 GLN C O 1
ATOM 4145 N N . PHE C 1 61 ? -19.287 3.536 15.087 1.00 35.91 92 PHE C N 1
ATOM 4146 C CA . PHE C 1 61 ? -19.204 4.418 16.252 1.00 35.90 92 PHE C CA 1
ATOM 4147 C C . PHE C 1 61 ? -20.158 3.943 17.343 1.00 35.90 92 PHE C C 1
ATOM 4148 O O . PHE C 1 61 ? -21.317 3.693 17.078 1.00 35.95 92 PHE C O 1
ATOM 4156 N N . VAL C 1 62 ? -19.675 3.829 18.572 1.00 35.87 93 VAL C N 1
ATOM 4157 C CA . VAL C 1 62 ? -20.541 3.471 19.686 1.00 35.92 93 VAL C CA 1
ATOM 4158 C C . VAL C 1 62 ? -20.357 4.469 20.825 1.00 35.82 93 VAL C C 1
ATOM 4159 O O . VAL C 1 62 ? -19.232 4.728 21.243 1.00 35.59 93 VAL C O 1
ATOM 4163 N N . GLN C 1 63 ? -21.452 5.038 21.312 1.00 35.88 94 GLN C N 1
ATOM 4164 C CA . GLN C 1 63 ? -21.388 5.861 22.518 1.00 36.94 94 GLN C CA 1
ATOM 4165 C C . GLN C 1 63 ? -21.133 4.982 23.743 1.00 37.21 94 GLN C C 1
ATOM 4166 O O . GLN C 1 63 ? -21.753 3.932 23.886 1.00 36.82 94 GLN C O 1
ATOM 4172 N N . ALA C 1 64 ? -20.212 5.409 24.610 1.00 38.34 95 ALA C N 1
ATOM 4173 C CA . ALA C 1 64 ? -19.920 4.687 25.855 1.00 39.41 95 ALA C CA 1
ATOM 4174 C C . ALA C 1 64 ? -19.273 5.556 26.915 1.00 40.28 95 ALA C C 1
ATOM 4175 O O . ALA C 1 64 ? -18.414 6.381 26.619 1.00 40.45 95 ALA C O 1
ATOM 4177 N N . ASP C 1 65 ? -19.717 5.374 28.154 1.00 41.35 96 ASP C N 1
ATOM 4178 C CA . ASP C 1 65 ? -18.974 5.835 29.314 1.00 42.13 96 ASP C CA 1
ATOM 4179 C C . ASP C 1 65 ? -18.090 4.659 29.733 1.00 42.33 96 ASP C C 1
ATOM 4180 O O . ASP C 1 65 ? -18.597 3.623 30.168 1.00 42.45 96 ASP C O 1
ATOM 4185 N N . VAL C 1 66 ? -16.777 4.821 29.592 1.00 42.51 97 VAL C N 1
ATOM 4186 C CA . VAL C 1 66 ? -15.824 3.744 29.879 1.00 42.87 97 VAL C CA 1
ATOM 4187 C C . VAL C 1 66 ? -15.768 3.312 31.362 1.00 43.01 97 VAL C C 1
ATOM 4188 O O . VAL C 1 66 ? -15.251 2.240 31.671 1.00 43.43 97 VAL C O 1
ATOM 4192 N N . THR C 1 67 ? -16.294 4.149 32.258 1.00 43.06 98 THR C N 1
ATOM 4193 C CA . THR C 1 67 ? -16.352 3.864 33.703 1.00 43.10 98 THR C CA 1
ATOM 4194 C C . THR C 1 67 ? -17.579 3.033 34.065 1.00 43.23 98 THR C C 1
ATOM 4195 O O . THR C 1 67 ? -17.754 2.633 35.224 1.00 42.85 98 THR C O 1
ATOM 4199 N N . LYS C 1 68 ? -18.440 2.806 33.074 1.00 43.44 99 LYS C N 1
ATOM 4200 C CA . LYS C 1 68 ? -19.635 1.988 33.250 1.00 43.62 99 LYS C CA 1
ATOM 4201 C C . LYS C 1 68 ? -19.511 0.651 32.534 1.00 43.52 99 LYS C C 1
ATOM 4202 O O . LYS C 1 68 ? -19.437 0.586 31.304 1.00 43.41 99 LYS C O 1
ATOM 4208 N N . LYS C 1 69 ? -19.489 -0.412 33.328 1.00 43.41 100 LYS C N 1
ATOM 4209 C CA . LYS C 1 69 ? -19.286 -1.768 32.843 1.00 43.32 100 LYS C CA 1
ATOM 4210 C C . LYS C 1 69 ? -20.335 -2.200 31.803 1.00 43.16 100 LYS C C 1
ATOM 4211 O O . LYS C 1 69 ? -20.001 -2.900 30.843 1.00 42.84 100 LYS C O 1
ATOM 4217 N N . GLU C 1 70 ? -21.584 -1.761 31.982 1.00 43.03 101 GLU C N 1
ATOM 4218 C CA . GLU C 1 70 ? -22.669 -2.030 31.015 1.00 43.15 101 GLU C CA 1
ATOM 4219 C C . GLU C 1 70 ? -22.366 -1.518 29.606 1.00 42.31 101 GLU C C 1
ATOM 4220 O O . GLU C 1 70 ? -22.613 -2.215 28.622 1.00 41.96 101 GLU C O 1
ATOM 4226 N N . ASP C 1 71 ? -21.848 -0.293 29.527 1.00 41.61 102 ASP C N 1
ATOM 4227 C CA . ASP C 1 71 ? -21.467 0.320 28.257 1.00 41.18 102 ASP C CA 1
ATOM 4228 C C . ASP C 1 71 ? -20.319 -0.440 27.586 1.00 40.29 102 ASP C C 1
ATOM 4229 O O . ASP C 1 71 ? -20.297 -0.583 26.370 1.00 39.46 102 ASP C O 1
ATOM 4234 N N . LEU C 1 72 ? -19.403 -0.959 28.397 1.00 39.79 103 LEU C N 1
ATOM 4235 C CA . LEU C 1 72 ? -18.256 -1.728 27.907 1.00 39.89 103 LEU C CA 1
ATOM 4236 C C . LEU C 1 72 ? -18.673 -3.046 27.257 1.00 39.61 103 LEU C C 1
ATOM 4237 O O . LEU C 1 72 ? -18.155 -3.407 26.198 1.00 39.38 103 LEU C O 1
ATOM 4242 N N . HIS C 1 73 ? -19.600 -3.755 27.898 1.00 39.53 104 HIS C N 1
ATOM 4243 C CA . HIS C 1 73 ? -20.242 -4.938 27.307 1.00 39.90 104 HIS C CA 1
ATOM 4244 C C . HIS C 1 73 ? -20.946 -4.595 25.985 1.00 39.45 104 HIS C C 1
ATOM 4245 O O . HIS C 1 73 ? -20.947 -5.388 25.051 1.00 39.28 104 HIS C O 1
ATOM 4252 N N . LYS C 1 74 ? -21.533 -3.405 25.919 1.00 39.23 105 LYS C N 1
ATOM 4253 C CA . LYS C 1 74 ? -22.247 -2.985 24.736 1.00 39.47 105 LYS C CA 1
ATOM 4254 C C . LYS C 1 74 ? -21.300 -2.756 23.549 1.00 39.24 105 LYS C C 1
ATOM 4255 O O . LYS C 1 74 ? -21.599 -3.209 22.446 1.00 39.57 105 LYS C O 1
ATOM 4261 N N . ILE C 1 75 ? -20.160 -2.098 23.773 1.00 38.65 106 ILE C N 1
ATOM 4262 C CA . ILE C 1 75 ? -19.193 -1.853 22.691 1.00 38.71 106 ILE C CA 1
ATOM 4263 C C . ILE C 1 75 ? -18.627 -3.150 22.107 1.00 38.33 106 ILE C C 1
ATOM 4264 O O . ILE C 1 75 ? -18.404 -3.247 20.907 1.00 37.80 106 ILE C O 1
ATOM 4269 N N . VAL C 1 76 ? -18.414 -4.143 22.968 1.00 38.07 107 VAL C N 1
ATOM 4270 C CA . VAL C 1 76 ? -17.880 -5.432 22.550 1.00 37.87 107 VAL C CA 1
ATOM 4271 C C . VAL C 1 76 ? -18.912 -6.152 21.688 1.00 37.95 107 VAL C C 1
ATOM 4272 O O . VAL C 1 76 ? -18.609 -6.580 20.578 1.00 38.18 107 VAL C O 1
ATOM 4276 N N . GLU C 1 77 ? -20.129 -6.270 22.209 1.00 37.89 108 GLU C N 1
ATOM 4277 C CA . GLU C 1 77 ? -21.247 -6.809 21.460 1.00 38.19 108 GLU C CA 1
ATOM 4278 C C . GLU C 1 77 ? -21.371 -6.169 20.080 1.00 37.39 108 GLU C C 1
ATOM 4279 O O . GLU C 1 77 ? -21.404 -6.872 19.079 1.00 37.20 108 GLU C O 1
ATOM 4285 N N . GLU C 1 78 ? -21.431 -4.839 20.038 1.00 36.66 109 GLU C N 1
ATOM 4286 C CA . GLU C 1 78 ? -21.704 -4.118 18.797 1.00 36.43 109 GLU C CA 1
ATOM 4287 C C . GLU C 1 78 ? -20.605 -4.324 17.757 1.00 36.07 109 GLU C C 1
ATOM 4288 O O . GLU C 1 78 ? -20.885 -4.369 16.559 1.00 35.83 109 GLU C O 1
ATOM 4294 N N . ALA C 1 79 ? -19.367 -4.453 18.233 1.00 35.56 110 ALA C N 1
ATOM 4295 C CA . ALA C 1 79 ? -18.213 -4.698 17.387 1.00 35.25 110 ALA C CA 1
ATOM 4296 C C . ALA C 1 79 ? -18.245 -6.109 16.824 1.00 35.04 110 ALA C C 1
ATOM 4297 O O . ALA C 1 79 ? -17.940 -6.320 15.649 1.00 34.60 110 ALA C O 1
ATOM 4299 N N . MET C 1 80 ? -18.585 -7.067 17.684 1.00 34.76 111 MET C N 1
ATOM 4300 C CA . MET C 1 80 ? -18.686 -8.466 17.295 1.00 34.76 111 MET C CA 1
ATOM 4301 C C . MET C 1 80 ? -19.850 -8.741 16.318 1.00 34.87 111 MET C C 1
ATOM 4302 O O . MET C 1 80 ? -19.686 -9.490 15.358 1.00 34.74 111 MET C O 1
ATOM 4307 N N . SER C 1 81 ? -21.010 -8.130 16.563 1.00 34.78 112 SER C N 1
ATOM 4308 C CA . SER C 1 81 ? -22.152 -8.239 15.666 1.00 34.94 112 SER C CA 1
ATOM 4309 C C . SER C 1 81 ? -21.787 -7.753 14.276 1.00 34.94 112 SER C C 1
ATOM 4310 O O . SER C 1 81 ? -22.111 -8.396 13.284 1.00 35.21 112 SER C O 1
ATOM 4313 N N . HIS C 1 82 ? -21.110 -6.612 14.219 1.00 34.85 113 HIS C N 1
ATOM 4314 C CA . HIS C 1 82 ? -20.801 -5.960 12.959 1.00 35.13 113 HIS C CA 1
ATOM 4315 C C . HIS C 1 82 ? -19.603 -6.585 12.244 1.00 34.80 113 HIS C C 1
ATOM 4316 O O . HIS C 1 82 ? -19.609 -6.684 11.014 1.00 34.81 113 HIS C O 1
ATOM 4323 N N . PHE C 1 83 ? -18.600 -7.023 13.007 1.00 34.21 114 PHE C N 1
ATOM 4324 C CA . PHE C 1 83 ? -17.316 -7.442 12.425 1.00 33.91 114 PHE C CA 1
ATOM 4325 C C . PHE C 1 83 ? -16.892 -8.880 12.712 1.00 33.80 114 PHE C C 1
ATOM 4326 O O . PHE C 1 83 ? -16.103 -9.447 11.962 1.00 33.78 114 PHE C O 1
ATOM 4334 N N . GLY C 1 84 ? -17.421 -9.461 13.783 1.00 33.75 115 GLY C N 1
ATOM 4335 C CA . GLY C 1 84 ? -17.192 -10.870 14.102 1.00 33.94 115 GLY C CA 1
ATOM 4336 C C . GLY C 1 84 ? -15.830 -11.180 14.697 1.00 34.08 115 GLY C C 1
ATOM 4337 O O . GLY C 1 84 ? -15.482 -12.342 14.883 1.00 33.99 115 GLY C O 1
ATOM 4338 N N . LYS C 1 85 ? -15.063 -10.138 15.001 1.00 34.19 116 LYS C N 1
ATOM 4339 C CA . LYS C 1 85 ? -13.720 -10.308 15.549 1.00 34.38 116 LYS C CA 1
ATOM 4340 C C . LYS C 1 85 ? -13.175 -9.019 16.140 1.00 34.16 116 LYS C C 1
ATOM 4341 O O . LYS C 1 85 ? -13.540 -7.926 15.718 1.00 33.99 116 LYS C O 1
ATOM 4347 N N . ILE C 1 86 ? -12.322 -9.167 17.147 1.00 34.11 117 ILE C N 1
ATOM 4348 C CA . ILE C 1 86 ? -11.536 -8.065 17.657 1.00 33.86 117 ILE C CA 1
ATOM 4349 C C . ILE C 1 86 ? -10.057 -8.462 17.620 1.00 34.38 117 ILE C C 1
ATOM 4350 O O . ILE C 1 86 ? -9.599 -9.329 18.389 1.00 34.35 117 ILE C O 1
ATOM 4355 N N . ASP C 1 87 ? -9.322 -7.838 16.704 1.00 34.32 118 ASP C N 1
ATOM 4356 C CA . ASP C 1 87 ? -7.904 -8.133 16.542 1.00 34.56 118 ASP C CA 1
ATOM 4357 C C . ASP C 1 87 ? -7.051 -7.227 17.436 1.00 34.10 118 ASP C C 1
ATOM 4358 O O . ASP C 1 87 ? -6.128 -7.701 18.092 1.00 34.20 118 ASP C O 1
ATOM 4363 N N . PHE C 1 88 ? -7.364 -5.929 17.455 1.00 33.62 119 PHE C N 1
ATOM 4364 C CA . PHE C 1 88 ? -6.629 -4.962 18.263 1.00 33.59 119 PHE C CA 1
ATOM 4365 C C . PHE C 1 88 ? -7.529 -4.286 19.285 1.00 32.94 119 PHE C C 1
ATOM 4366 O O . PHE C 1 88 ? -8.628 -3.864 18.969 1.00 32.79 119 PHE C O 1
ATOM 4374 N N . LEU C 1 89 ? -7.039 -4.158 20.511 1.00 33.09 120 LEU C N 1
ATOM 4375 C CA . LEU C 1 89 ? -7.769 -3.435 21.550 1.00 32.56 120 LEU C CA 1
ATOM 4376 C C . LEU C 1 89 ? -6.886 -2.319 22.048 1.00 32.83 120 LEU C C 1
ATOM 4377 O O . LEU C 1 89 ? -5.816 -2.567 22.594 1.00 32.44 120 LEU C O 1
ATOM 4382 N N . ILE C 1 90 ? -7.352 -1.091 21.852 1.00 33.30 121 ILE C N 1
ATOM 4383 C CA . ILE C 1 90 ? -6.567 0.095 22.143 1.00 33.71 121 ILE C CA 1
ATOM 4384 C C . ILE C 1 90 ? -7.288 0.958 23.170 1.00 34.71 121 ILE C C 1
ATOM 4385 O O . ILE C 1 90 ? -8.246 1.685 22.840 1.00 35.04 121 ILE C O 1
ATOM 4390 N N . ASN C 1 91 ? -6.808 0.877 24.410 1.00 35.08 122 ASN C N 1
ATOM 4391 C CA . ASN C 1 91 ? -7.481 1.490 25.546 1.00 35.96 122 ASN C CA 1
ATOM 4392 C C . ASN C 1 91 ? -7.044 2.920 25.666 1.00 36.11 122 ASN C C 1
ATOM 4393 O O . ASN C 1 91 ? -6.372 3.301 26.621 1.00 36.63 122 ASN C O 1
ATOM 4398 N N . ASN C 1 92 ? -7.433 3.697 24.665 1.00 35.97 123 ASN C N 1
ATOM 4399 C CA . ASN C 1 92 ? -6.986 5.057 24.499 1.00 36.41 123 ASN C CA 1
ATOM 4400 C C . ASN C 1 92 ? -7.628 6.008 25.499 1.00 36.61 123 ASN C C 1
ATOM 4401 O O . ASN C 1 92 ? -7.037 7.024 25.862 1.00 36.88 123 ASN C O 1
ATOM 4406 N N . ALA C 1 93 ? -8.848 5.684 25.908 1.00 37.14 124 ALA C N 1
ATOM 4407 C CA . ALA C 1 93 ? -9.575 6.481 26.878 1.00 37.72 124 ALA C CA 1
ATOM 4408 C C . ALA C 1 93 ? -8.852 6.446 28.197 1.00 38.35 124 ALA C C 1
ATOM 4409 O O . ALA C 1 93 ? -8.172 5.476 28.542 1.00 38.40 124 ALA C O 1
ATOM 4411 N N . GLY C 1 94 ? -9.008 7.520 28.945 1.00 39.03 125 GLY C N 1
ATOM 4412 C CA . GLY C 1 94 ? -8.363 7.625 30.222 1.00 39.29 125 GLY C CA 1
ATOM 4413 C C . GLY C 1 94 ? -8.748 8.968 30.760 1.00 39.38 125 GLY C C 1
ATOM 4414 O O . GLY C 1 94 ? -8.077 9.964 30.472 1.00 39.93 125 GLY C O 1
ATOM 4415 N N . PRO C 1 95 ? -9.843 9.012 31.529 1.00 38.88 126 PRO C N 1
ATOM 4416 C CA . PRO C 1 95 ? -10.155 10.237 32.231 1.00 38.84 126 PRO C CA 1
ATOM 4417 C C . PRO C 1 95 ? -8.970 10.693 33.091 1.00 38.68 126 PRO C C 1
ATOM 4418 O O . PRO C 1 95 ? -8.154 9.882 33.545 1.00 37.95 126 PRO C O 1
ATOM 4422 N N . TYR C 1 96 ? -8.925 12.000 33.316 1.00 38.80 127 TYR C N 1
ATOM 4423 C CA . TYR C 1 96 ? -7.798 12.684 33.898 1.00 38.83 127 TYR C CA 1
ATOM 4424 C C . TYR C 1 96 ? -8.370 13.877 34.646 1.00 38.87 127 TYR C C 1
ATOM 4425 O O . TYR C 1 96 ? -9.217 14.589 34.113 1.00 39.18 127 TYR C O 1
ATOM 4434 N N . VAL C 1 97 ? -7.929 14.087 35.882 1.00 38.77 128 VAL C N 1
ATOM 4435 C CA . VAL C 1 97 ? -8.305 15.281 36.624 1.00 38.62 128 VAL C CA 1
ATOM 4436 C C . VAL C 1 97 ? -7.280 16.354 36.283 1.00 38.99 128 VAL C C 1
ATOM 4437 O O . VAL C 1 97 ? -6.092 16.221 36.631 1.00 38.89 128 VAL C O 1
ATOM 4441 N N . PHE C 1 98 ? -7.732 17.390 35.571 1.00 39.21 129 PHE C N 1
ATOM 4442 C CA . PHE C 1 98 ? -6.858 18.493 35.139 1.00 39.58 129 PHE C CA 1
ATOM 4443 C C . PHE C 1 98 ? -6.461 19.446 36.273 1.00 39.16 129 PHE C C 1
ATOM 4444 O O . PHE C 1 98 ? -5.365 20.006 36.238 1.00 38.70 129 PHE C O 1
ATOM 4452 N N . GLU C 1 99 ? -7.344 19.624 37.263 1.00 39.07 130 GLU C N 1
ATOM 4453 C CA . GLU C 1 99 ? -7.027 20.415 38.465 1.00 39.32 130 GLU C CA 1
ATOM 4454 C C . GLU C 1 99 ? -5.852 19.812 39.207 1.00 38.60 130 GLU C C 1
ATOM 4455 O O . GLU C 1 99 ? -5.734 18.600 39.287 1.00 38.85 130 GLU C O 1
ATOM 4461 N N . ARG C 1 100 ? -5.003 20.665 39.764 1.00 38.04 131 ARG C N 1
ATOM 4462 C CA . ARG C 1 100 ? -3.856 20.234 40.559 1.00 37.57 131 ARG C CA 1
ATOM 4463 C C . ARG C 1 100 ? -4.151 20.281 42.058 1.00 36.67 131 ARG C C 1
ATOM 4464 O O . ARG C 1 100 ? -3.934 21.298 42.707 1.00 36.87 131 ARG C O 1
ATOM 4472 N N . LYS C 1 101 ? -4.645 19.188 42.614 1.00 35.77 132 LYS C N 1
ATOM 4473 C CA . LYS C 1 101 ? -4.852 19.135 44.061 1.00 35.20 132 LYS C CA 1
ATOM 4474 C C . LYS C 1 101 ? -4.132 17.946 44.699 1.00 34.50 132 LYS C C 1
ATOM 4475 O O . LYS C 1 101 ? -3.919 16.918 44.063 1.00 33.35 132 LYS C O 1
ATOM 4481 N N . LYS C 1 102 ? -3.730 18.119 45.955 1.00 34.05 133 LYS C N 1
ATOM 4482 C CA . LYS C 1 102 ? -3.115 17.046 46.728 1.00 33.37 133 LYS C CA 1
ATOM 4483 C C . LYS C 1 102 ? -4.112 15.898 46.911 1.00 33.12 133 LYS C C 1
ATOM 4484 O O . LYS C 1 102 ? -5.326 16.115 46.851 1.00 32.48 133 LYS C O 1
ATOM 4490 N N . LEU C 1 103 ? -3.595 14.682 47.114 1.00 32.95 134 LEU C N 1
ATOM 4491 C CA . LEU C 1 103 ? -4.424 13.479 47.234 1.00 32.90 134 LEU C CA 1
ATOM 4492 C C . LEU C 1 103 ? -5.546 13.607 48.259 1.00 33.05 134 LEU C C 1
ATOM 4493 O O . LEU C 1 103 ? -6.672 13.162 48.012 1.00 32.92 134 LEU C O 1
ATOM 4498 N N . VAL C 1 104 ? -5.231 14.209 49.400 1.00 33.16 135 VAL C N 1
ATOM 4499 C CA . VAL C 1 104 ? -6.164 14.305 50.510 1.00 33.58 135 VAL C CA 1
ATOM 4500 C C . VAL C 1 104 ? -7.314 15.286 50.212 1.00 34.03 135 VAL C C 1
ATOM 4501 O O . VAL C 1 104 ? -8.313 15.323 50.934 1.00 34.11 135 VAL C O 1
ATOM 4505 N N . ASP C 1 105 ? -7.165 16.079 49.152 1.00 34.51 136 ASP C N 1
ATOM 4506 C CA . ASP C 1 105 ? -8.221 17.001 48.718 1.00 35.26 136 ASP C CA 1
ATOM 4507 C C . ASP C 1 105 ? -9.206 16.333 47.754 1.00 35.43 136 ASP C C 1
ATOM 4508 O O . ASP C 1 105 ? -10.237 16.924 47.423 1.00 35.71 136 ASP C O 1
ATOM 4513 N N . TYR C 1 106 ? -8.890 15.126 47.286 1.00 35.28 137 TYR C N 1
ATOM 4514 C CA . TYR C 1 106 ? -9.766 14.435 46.342 1.00 35.39 137 TYR C CA 1
ATOM 4515 C C . TYR C 1 106 ? -11.106 14.087 46.955 1.00 35.74 137 TYR C C 1
ATOM 4516 O O . TYR C 1 106 ? -11.185 13.632 48.106 1.00 35.72 137 TYR C O 1
ATOM 4525 N N . GLU C 1 107 ? -12.158 14.313 46.177 1.00 35.93 138 GLU C N 1
ATOM 4526 C CA . GLU C 1 107 ? -13.481 13.814 46.511 1.00 36.29 138 GLU C CA 1
ATOM 4527 C C . GLU C 1 107 ? -13.521 12.320 46.189 1.00 36.00 138 GLU C C 1
ATOM 4528 O O . GLU C 1 107 ? -12.875 11.869 45.245 1.00 35.07 138 GLU C O 1
ATOM 4534 N N . GLU C 1 108 ? -14.269 11.555 46.981 1.00 36.34 139 GLU C N 1
ATOM 4535 C CA . GLU C 1 108 ? -14.417 10.128 46.732 1.00 36.99 139 GLU C CA 1
ATOM 4536 C C . GLU C 1 108 ? -14.771 9.855 45.258 1.00 36.79 139 GLU C C 1
ATOM 4537 O O . GLU C 1 108 ? -14.215 8.935 44.660 1.00 36.88 139 GLU C O 1
ATOM 4543 N N . ASP C 1 109 ? -15.666 10.663 44.678 1.00 36.46 140 ASP C N 1
ATOM 4544 C CA . ASP C 1 109 ? -16.033 10.535 43.261 1.00 36.58 140 ASP C CA 1
ATOM 4545 C C . ASP C 1 109 ? -14.841 10.754 42.324 1.00 36.23 140 ASP C C 1
ATOM 4546 O O . ASP C 1 109 ? -14.729 10.078 41.306 1.00 36.48 140 ASP C O 1
ATOM 4551 N N . GLU C 1 110 ? -13.967 11.704 42.659 1.00 35.69 141 GLU C N 1
ATOM 4552 C CA . GLU C 1 110 ? -12.750 11.947 41.875 1.00 35.58 141 GLU C CA 1
ATOM 4553 C C . GLU C 1 110 ? -11.799 10.730 41.887 1.00 34.79 141 GLU C C 1
ATOM 4554 O O . GLU C 1 110 ? -11.386 10.235 40.824 1.00 33.97 141 GLU C O 1
ATOM 4560 N N . TRP C 1 111 ? -11.484 10.243 43.085 1.00 33.76 142 TRP C N 1
ATOM 4561 C CA . TRP C 1 111 ? -10.705 9.020 43.227 1.00 33.42 142 TRP C CA 1
ATOM 4562 C C . TRP C 1 111 ? -11.286 7.863 42.392 1.00 33.44 142 TRP C C 1
ATOM 4563 O O . TRP C 1 111 ? -10.566 7.260 41.597 1.00 32.71 142 TRP C O 1
ATOM 4574 N N . ASN C 1 112 ? -12.577 7.570 42.579 1.00 33.63 143 ASN C N 1
ATOM 4575 C CA . ASN C 1 112 ? -13.229 6.434 41.910 1.00 34.30 143 ASN C CA 1
ATOM 4576 C C . ASN C 1 112 ? -13.228 6.556 40.392 1.00 34.40 143 ASN C C 1
ATOM 4577 O O . ASN C 1 112 ? -13.028 5.566 39.700 1.00 34.52 143 ASN C O 1
ATOM 4582 N N . GLU C 1 113 ? -13.411 7.770 39.878 1.00 34.52 144 GLU C N 1
ATOM 4583 C CA . GLU C 1 113 ? -13.321 7.996 38.434 1.00 35.35 144 GLU C CA 1
ATOM 4584 C C . GLU C 1 113 ? -11.970 7.599 37.820 1.00 34.62 144 GLU C C 1
ATOM 4585 O O . GLU C 1 113 ? -11.934 6.982 36.755 1.00 34.80 144 GLU C O 1
ATOM 4591 N N . MET C 1 114 ? -10.874 7.974 38.482 1.00 33.95 145 MET C N 1
ATOM 4592 C CA . MET C 1 114 ? -9.522 7.608 38.048 1.00 33.04 145 MET C CA 1
ATOM 4593 C C . MET C 1 114 ? -9.275 6.073 38.113 1.00 33.22 145 MET C C 1
ATOM 4594 O O . MET C 1 114 ? -8.819 5.457 37.132 1.00 32.46 145 MET C O 1
ATOM 4599 N N . ILE C 1 115 ? -9.587 5.453 39.255 1.00 32.82 146 ILE C N 1
ATOM 4600 C CA . ILE C 1 115 ? -9.429 4.011 39.357 1.00 33.17 146 ILE C CA 1
ATOM 4601 C C . ILE C 1 115 ? -10.311 3.277 38.334 1.00 33.52 146 ILE C C 1
ATOM 4602 O O . ILE C 1 115 ? -9.819 2.453 37.557 1.00 33.28 146 ILE C O 1
ATOM 4607 N N . GLN C 1 116 ? -11.607 3.583 38.338 1.00 33.89 147 GLN C N 1
ATOM 4608 C CA . GLN C 1 116 ? -12.540 2.941 37.417 1.00 34.26 147 GLN C CA 1
ATOM 4609 C C . GLN C 1 116 ? -12.217 3.273 35.979 1.00 34.02 147 GLN C C 1
ATOM 4610 O O . GLN C 1 116 ? -12.252 2.396 35.126 1.00 34.86 147 GLN C O 1
ATOM 4616 N N . GLY C 1 117 ? -11.880 4.526 35.713 1.00 33.51 148 GLY C N 1
ATOM 4617 C CA . GLY C 1 117 ? -11.630 4.955 34.350 1.00 33.44 148 GLY C CA 1
ATOM 4618 C C . GLY C 1 117 ? -10.360 4.395 33.743 1.00 33.40 148 GLY C C 1
ATOM 4619 O O . GLY C 1 117 ? -10.317 4.126 32.535 1.00 33.33 148 GLY C O 1
ATOM 4620 N N . ASN C 1 118 ? -9.334 4.206 34.571 1.00 32.78 149 ASN C N 1
ATOM 4621 C CA . ASN C 1 118 ? -8.006 3.859 34.071 1.00 33.03 149 ASN C CA 1
ATOM 4622 C C . ASN C 1 118 ? -7.537 2.427 34.347 1.00 33.33 149 ASN C C 1
ATOM 4623 O O . ASN C 1 118 ? -6.739 1.877 33.592 1.00 33.74 149 ASN C O 1
ATOM 4628 N N . LEU C 1 119 ? -8.024 1.825 35.423 1.00 32.95 150 LEU C N 1
ATOM 4629 C CA . LEU C 1 119 ? -7.589 0.489 35.760 1.00 32.61 150 LEU C CA 1
ATOM 4630 C C . LEU C 1 119 ? -8.710 -0.535 35.582 1.00 32.08 150 LEU C C 1
ATOM 4631 O O . LEU C 1 119 ? -8.595 -1.474 34.790 1.00 31.74 150 LEU C O 1
ATOM 4636 N N . THR C 1 120 ? -9.804 -0.331 36.303 1.00 31.85 151 THR C N 1
ATOM 4637 C CA . THR C 1 120 ? -10.898 -1.292 36.299 1.00 32.39 151 THR C CA 1
ATOM 4638 C C . THR C 1 120 ? -11.583 -1.410 34.935 1.00 32.28 151 THR C C 1
ATOM 4639 O O . THR C 1 120 ? -12.028 -2.495 34.554 1.00 32.64 151 THR C O 1
ATOM 4643 N N . ALA C 1 121 ? -11.650 -0.303 34.202 1.00 32.25 152 ALA C N 1
ATOM 4644 C CA . ALA C 1 121 ? -12.175 -0.335 32.843 1.00 32.19 152 ALA C CA 1
ATOM 4645 C C . ALA C 1 121 ? -11.410 -1.352 32.020 1.00 31.93 152 ALA C C 1
ATOM 4646 O O . ALA C 1 121 ? -12.009 -2.133 31.295 1.00 32.18 152 ALA C O 1
ATOM 4648 N N . VAL C 1 122 ? -10.090 -1.367 32.160 1.00 31.85 153 VAL C N 1
ATOM 4649 C CA . VAL C 1 122 ? -9.262 -2.249 31.337 1.00 31.90 153 VAL C CA 1
ATOM 4650 C C . VAL C 1 122 ? -9.517 -3.709 31.681 1.00 32.17 153 VAL C C 1
ATOM 4651 O O . VAL C 1 122 ? -9.664 -4.535 30.780 1.00 32.47 153 VAL C O 1
ATOM 4655 N N . PHE C 1 123 ? -9.604 -4.016 32.977 1.00 32.43 154 PHE C N 1
ATOM 4656 C CA . PHE C 1 123 ? -9.971 -5.355 33.425 1.00 32.66 154 PHE C CA 1
ATOM 4657 C C . PHE C 1 123 ? -11.280 -5.782 32.779 1.00 33.29 154 PHE C C 1
ATOM 4658 O O . PHE C 1 123 ? -11.337 -6.851 32.176 1.00 33.00 154 PHE C O 1
ATOM 4666 N N . HIS C 1 124 ? -12.306 -4.931 32.883 1.00 33.76 155 HIS C N 1
ATOM 4667 C CA . HIS C 1 124 ? -13.620 -5.224 32.302 1.00 34.50 155 HIS C CA 1
ATOM 4668 C C . HIS C 1 124 ? -13.535 -5.569 30.824 1.00 35.23 155 HIS C C 1
ATOM 4669 O O . HIS C 1 124 ? -14.104 -6.556 30.385 1.00 35.61 155 HIS C O 1
ATOM 4676 N N . LEU C 1 125 ? -12.807 -4.752 30.073 1.00 35.89 156 LEU C N 1
ATOM 4677 C CA . LEU C 1 125 ? -12.613 -4.960 28.643 1.00 36.27 156 LEU C CA 1
ATOM 4678 C C . LEU C 1 125 ? -11.846 -6.239 28.328 1.00 36.22 156 LEU C C 1
ATOM 4679 O O . LEU C 1 125 ? -12.248 -7.001 27.462 1.00 36.33 156 LEU C O 1
ATOM 4684 N N . LEU C 1 126 ? -10.742 -6.459 29.037 1.00 36.35 157 LEU C N 1
ATOM 4685 C CA . LEU C 1 126 ? -9.924 -7.662 28.877 1.00 36.30 157 LEU C CA 1
ATOM 4686 C C . LEU C 1 126 ? -10.738 -8.903 29.126 1.00 35.92 157 LEU C C 1
ATOM 4687 O O . LEU C 1 126 ? -10.587 -9.904 28.431 1.00 35.94 157 LEU C O 1
ATOM 4692 N N . LYS C 1 127 ? -11.594 -8.816 30.141 1.00 35.69 158 LYS C N 1
ATOM 4693 C CA . LYS C 1 127 ? -12.482 -9.887 30.545 1.00 35.82 158 LYS C CA 1
ATOM 4694 C C . LYS C 1 127 ? -13.447 -10.271 29.408 1.00 35.87 158 LYS C C 1
ATOM 4695 O O . LYS C 1 127 ? -13.893 -11.421 29.313 1.00 35.77 158 LYS C O 1
ATOM 4701 N N . LEU C 1 128 ? -1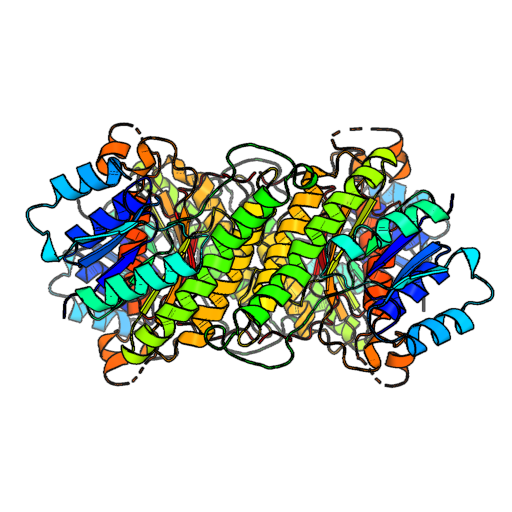3.742 -9.310 28.535 1.00 35.54 159 LEU C N 1
ATOM 4702 C CA . LEU C 1 128 ? -14.648 -9.541 27.424 1.00 35.58 159 LEU C CA 1
ATOM 4703 C C . LEU C 1 128 ? -13.879 -9.923 26.187 1.00 35.45 159 LEU C C 1
ATOM 4704 O O . LEU C 1 128 ? -14.267 -10.826 25.468 1.00 35.90 159 LEU C O 1
ATOM 4709 N N . VAL C 1 129 ? -12.771 -9.239 25.952 1.00 35.24 160 VAL C N 1
ATOM 4710 C CA . VAL C 1 129 ? -12.081 -9.332 24.683 1.00 34.79 160 VAL C CA 1
ATOM 4711 C C . VAL C 1 129 ? -11.096 -10.511 24.614 1.00 34.78 160 VAL C C 1
ATOM 4712 O O . VAL C 1 129 ? -11.042 -11.228 23.606 1.00 34.91 160 VAL C O 1
ATOM 4716 N N . VAL C 1 130 ? -10.342 -10.727 25.683 1.00 34.37 161 VAL C N 1
ATOM 4717 C CA . VAL C 1 130 ? -9.419 -11.864 25.741 1.00 34.33 161 VAL C CA 1
ATOM 4718 C C . VAL C 1 130 ? -10.010 -13.231 25.265 1.00 34.21 161 VAL C C 1
ATOM 4719 O O . VAL C 1 130 ? -9.391 -13.900 24.434 1.00 34.12 161 VAL C O 1
ATOM 4723 N N . PRO C 1 131 ? -11.198 -13.641 25.770 1.00 33.84 162 PRO C N 1
ATOM 4724 C CA . PRO C 1 131 ? -11.758 -14.906 25.250 1.00 33.72 162 PRO C CA 1
ATOM 4725 C C . PRO C 1 131 ? -11.925 -14.924 23.726 1.00 33.66 162 PRO C C 1
ATOM 4726 O O . PRO C 1 131 ? -11.665 -15.945 23.091 1.00 33.96 162 PRO C O 1
ATOM 4730 N N . VAL C 1 132 ? -12.359 -13.806 23.157 1.00 33.62 163 VAL C N 1
ATOM 4731 C CA . VAL C 1 132 ? -12.477 -13.640 21.708 1.00 33.48 163 VAL C CA 1
ATOM 4732 C C . VAL C 1 132 ? -11.107 -13.780 21.028 1.00 33.51 163 VAL C C 1
ATOM 4733 O O . VAL C 1 132 ? -10.984 -14.461 20.003 1.00 33.48 163 VAL C O 1
ATOM 4737 N N . MET C 1 133 ? -10.086 -13.154 21.617 1.00 33.24 164 MET C N 1
ATOM 4738 C CA . MET C 1 133 ? -8.707 -13.211 21.105 1.00 32.75 164 MET C CA 1
ATOM 4739 C C . MET C 1 133 ? -8.095 -14.624 21.181 1.00 32.98 164 MET C C 1
ATOM 4740 O O . MET C 1 133 ? -7.346 -15.033 20.284 1.00 32.48 164 MET C O 1
ATOM 4745 N N . ARG C 1 134 ? -8.419 -15.361 22.242 1.00 33.38 165 ARG C N 1
ATOM 4746 C CA . ARG C 1 134 ? -7.919 -16.734 22.407 1.00 34.13 165 ARG C CA 1
ATOM 4747 C C . ARG C 1 134 ? -8.469 -17.621 21.311 1.00 34.31 165 ARG C C 1
ATOM 4748 O O . ARG C 1 134 ? -7.727 -18.353 20.660 1.00 34.74 165 ARG C O 1
ATOM 4756 N N . LYS C 1 135 ? -9.778 -17.537 21.105 1.00 34.16 166 LYS C N 1
ATOM 4757 C CA . LYS C 1 135 ? -10.425 -18.240 20.019 1.00 34.28 166 LYS C CA 1
ATOM 4758 C C . LYS C 1 135 ? -9.812 -17.890 18.663 1.00 33.75 166 LYS C C 1
ATOM 4759 O O . LYS C 1 135 ? -9.750 -18.729 17.776 1.00 33.89 166 LYS C O 1
ATOM 4765 N N . GLN C 1 136 ? -9.373 -16.649 18.508 1.00 33.65 167 GLN C N 1
ATOM 4766 C CA . GLN C 1 136 ? -8.762 -16.193 17.259 1.00 33.64 167 GLN C CA 1
ATOM 4767 C C . GLN C 1 136 ? -7.327 -16.672 17.132 1.00 33.62 167 GLN C C 1
ATOM 4768 O O . GLN C 1 136 ? -6.771 -16.684 16.026 1.00 33.37 167 GLN C O 1
ATOM 4774 N N . ASN C 1 137 ? -6.737 -17.051 18.270 1.00 33.46 168 ASN C N 1
ATOM 4775 C CA . ASN C 1 137 ? -5.302 -17.312 18.384 1.00 33.66 168 ASN C CA 1
ATOM 4776 C C . ASN C 1 137 ? -4.475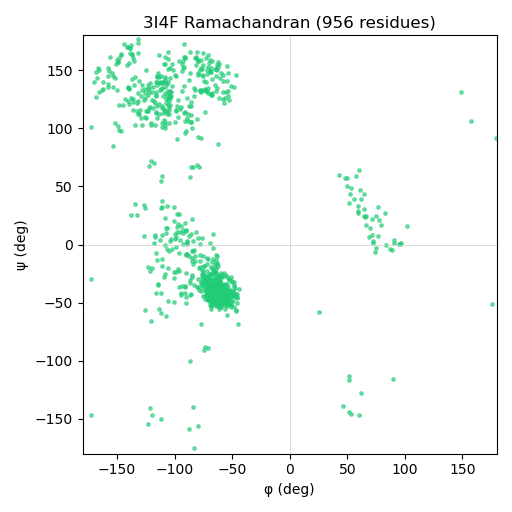 -16.072 18.017 1.00 33.02 168 ASN C C 1
ATOM 4777 O O . ASN C 1 137 ? -3.347 -16.189 17.545 1.00 33.35 168 ASN C O 1
ATOM 4782 N N . PHE C 1 138 ? -5.050 -14.891 18.231 1.00 32.29 169 PHE C N 1
ATOM 4783 C CA . PHE C 1 138 ? -4.414 -13.624 17.872 1.00 31.91 169 PHE C CA 1
ATOM 4784 C C . PHE C 1 138 ? -4.986 -12.461 18.673 1.00 31.81 169 PHE C C 1
ATOM 4785 O O . PHE C 1 138 ? -6.201 -12.324 18.798 1.00 32.17 169 PHE C O 1
ATOM 4793 N N . GLY C 1 139 ? -4.115 -11.602 19.179 1.00 31.40 170 GLY C N 1
ATOM 4794 C CA . GLY C 1 139 ? -4.576 -10.373 19.801 1.00 31.32 170 GLY C CA 1
ATOM 4795 C C . GLY C 1 139 ? -3.467 -9.379 20.021 1.00 30.70 170 GLY C C 1
ATOM 4796 O O . GLY C 1 139 ? -2.322 -9.759 20.171 1.00 31.05 170 GLY C O 1
ATOM 4797 N N . ARG C 1 140 ? -3.825 -8.102 20.019 1.00 30.40 171 ARG C N 1
ATOM 4798 C CA . ARG C 1 140 ? -2.906 -7.025 20.340 1.00 30.08 171 ARG C CA 1
ATOM 4799 C C . ARG C 1 140 ? -3.622 -6.120 21.319 1.00 30.07 171 ARG C C 1
ATOM 4800 O O . ARG C 1 140 ? -4.632 -5.501 20.990 1.00 30.67 171 ARG C O 1
ATOM 4808 N N . ILE C 1 141 ? -3.108 -6.061 22.532 1.00 30.20 172 ILE C N 1
ATOM 4809 C CA . ILE C 1 141 ? -3.666 -5.201 23.567 1.00 29.87 172 ILE C CA 1
ATOM 4810 C C . ILE C 1 141 ? -2.702 -4.048 23.747 1.00 29.61 172 ILE C C 1
ATOM 4811 O O . ILE C 1 141 ? -1.497 -4.267 23.868 1.00 29.64 172 ILE C O 1
ATOM 4816 N N . ILE C 1 142 ? -3.232 -2.828 23.696 1.00 29.50 173 ILE C N 1
ATOM 4817 C CA . ILE C 1 142 ? -2.439 -1.614 23.829 1.00 29.79 173 ILE C CA 1
ATOM 4818 C C . ILE C 1 142 ? -2.970 -0.735 24.953 1.00 29.87 173 ILE C C 1
ATOM 4819 O O . ILE C 1 142 ? -4.077 -0.228 24.892 1.00 29.61 173 ILE C O 1
ATOM 4824 N N . ASN C 1 143 ? -2.170 -0.555 25.990 1.00 30.55 174 ASN C N 1
ATOM 4825 C CA . ASN C 1 143 ? -2.552 0.359 27.051 1.00 31.09 174 ASN C CA 1
ATOM 4826 C C . ASN C 1 143 ? -1.724 1.643 26.958 1.00 31.62 174 ASN C C 1
ATOM 4827 O O . ASN C 1 143 ? -0.734 1.694 26.206 1.00 30.73 174 ASN C O 1
ATOM 4832 N N . TYR C 1 144 ? -2.166 2.677 27.668 1.00 31.94 175 TYR C N 1
ATOM 4833 C CA . TYR C 1 144 ? -1.426 3.933 27.763 1.00 33.38 175 TYR C CA 1
ATOM 4834 C C . TYR C 1 144 ? -0.997 4.182 29.188 1.00 33.29 175 TYR C C 1
ATOM 4835 O O . TYR C 1 144 ? -1.766 3.955 30.118 1.00 33.86 175 TYR C O 1
ATOM 4844 N N . GLY C 1 145 ? 0.225 4.674 29.343 1.00 33.65 176 GLY C N 1
ATOM 4845 C CA . GLY C 1 145 ? 0.731 5.121 30.632 1.00 34.30 176 GLY C CA 1
ATOM 4846 C C . GLY C 1 145 ? 1.085 6.585 30.521 1.00 34.63 176 GLY C C 1
ATOM 4847 O O . GLY C 1 145 ? 0.441 7.318 29.800 1.00 35.60 176 GLY C O 1
ATOM 4848 N N . PHE C 1 146 ? 2.114 7.014 31.236 1.00 34.87 177 PHE C N 1
ATOM 4849 C CA . PHE C 1 146 ? 2.630 8.370 31.121 1.00 34.86 177 PHE C CA 1
ATOM 4850 C C . PHE C 1 146 ? 4.132 8.218 31.221 1.00 35.65 177 PHE C C 1
ATOM 4851 O O . PHE C 1 146 ? 4.617 7.135 31.560 1.00 35.40 177 PHE C O 1
ATOM 4859 N N . GLN C 1 147 ? 4.869 9.289 30.938 1.00 36.61 178 GLN C N 1
ATOM 4860 C CA . GLN C 1 147 ? 6.326 9.219 30.941 1.00 37.64 178 GLN C CA 1
ATOM 4861 C C . GLN C 1 147 ? 6.900 8.853 32.313 1.00 37.29 178 GLN C C 1
ATOM 4862 O O . GLN C 1 147 ? 6.582 9.477 33.320 1.00 37.44 178 GLN C O 1
ATOM 4868 N N . GLY C 1 148 ? 7.729 7.816 32.332 1.00 37.28 179 GLY C N 1
ATOM 4869 C CA . GLY C 1 148 ? 8.368 7.346 33.550 1.00 37.69 179 GLY C CA 1
ATOM 4870 C C . GLY C 1 148 ? 7.551 6.321 34.309 1.00 38.25 179 GLY C C 1
ATOM 4871 O O . GLY C 1 148 ? 8.022 5.769 35.303 1.00 38.21 179 GLY C O 1
ATOM 4872 N N . ALA C 1 149 ? 6.338 6.049 33.833 1.00 38.73 180 ALA C N 1
ATOM 4873 C CA . ALA C 1 149 ? 5.419 5.130 34.502 1.00 39.65 180 ALA C CA 1
ATOM 4874 C C . ALA C 1 149 ? 6.030 3.772 34.849 1.00 40.29 180 ALA C C 1
ATOM 4875 O O . ALA C 1 149 ? 5.613 3.134 35.822 1.00 40.62 180 ALA C O 1
ATOM 4877 N N . ASP C 1 150 ? 7.023 3.343 34.071 1.00 40.91 181 ASP C N 1
ATOM 4878 C CA . ASP C 1 150 ? 7.634 2.028 34.263 1.00 41.63 181 ASP C CA 1
ATOM 4879 C C . ASP C 1 150 ? 8.413 1.934 35.593 1.00 40.94 181 ASP C C 1
ATOM 4880 O O . ASP C 1 150 ? 8.656 0.845 36.108 1.00 40.66 181 ASP C O 1
ATOM 4885 N N . SER C 1 151 ? 8.785 3.076 36.154 1.00 40.03 182 SER C N 1
ATOM 4886 C CA . SER C 1 151 ? 9.518 3.084 37.414 1.00 39.30 182 SER C CA 1
ATOM 4887 C C . SER C 1 151 ? 8.607 3.212 38.645 1.00 38.37 182 SER C C 1
ATOM 4888 O O . SER C 1 151 ? 9.092 3.446 39.746 1.00 38.33 182 SER C O 1
ATOM 4891 N N . ALA C 1 152 ? 7.297 3.044 38.456 1.00 37.37 183 ALA C N 1
ATOM 4892 C CA . ALA C 1 152 ? 6.324 3.177 39.552 1.00 36.45 183 ALA C CA 1
ATOM 4893 C C . ALA C 1 152 ? 6.548 4.477 40.333 1.00 35.55 183 ALA C C 1
ATOM 4894 O O . ALA C 1 152 ? 6.806 4.459 41.549 1.00 34.99 183 ALA C O 1
ATOM 4896 N N . PRO C 1 153 ? 6.493 5.613 39.622 1.00 34.84 184 PRO C N 1
ATOM 4897 C CA . PRO C 1 153 ? 6.795 6.861 40.293 1.00 34.19 184 PRO C CA 1
ATOM 4898 C C . PRO C 1 153 ? 5.556 7.519 40.863 1.00 33.59 184 PRO C C 1
ATOM 4899 O O . PRO C 1 153 ? 4.447 7.305 40.372 1.00 33.61 184 PRO C O 1
ATOM 4903 N N . GLY C 1 154 ? 5.763 8.301 41.913 1.00 32.99 185 GLY C N 1
ATOM 4904 C CA . GLY C 1 154 ? 4.768 9.228 42.371 1.00 32.61 185 GLY C CA 1
ATOM 4905 C C . GLY C 1 154 ? 4.740 10.413 41.427 1.00 32.63 185 GLY C C 1
ATOM 4906 O O . GLY C 1 154 ? 5.653 10.614 40.612 1.00 33.30 185 GLY C O 1
ATOM 4907 N N . TRP C 1 155 ? 3.677 11.197 41.526 1.00 31.95 186 TRP C N 1
ATOM 4908 C CA . TRP C 1 155 ? 3.497 12.335 40.658 1.00 30.75 186 TRP C CA 1
ATOM 4909 C C . TRP C 1 155 ? 2.684 13.361 41.402 1.00 30.56 186 TRP C C 1
ATOM 4910 O O . TRP C 1 155 ? 1.476 13.221 41.558 1.00 29.90 186 TRP C O 1
ATOM 4921 N N . ILE C 1 156 ? 3.370 14.398 41.858 1.00 30.92 187 ILE C N 1
ATOM 4922 C CA . ILE C 1 156 ? 2.748 15.455 42.638 1.00 31.46 187 ILE C CA 1
ATOM 4923 C C . ILE C 1 156 ? 1.530 16.040 41.899 1.00 31.38 187 ILE C C 1
ATOM 4924 O O . ILE C 1 156 ? 1.614 16.377 40.711 1.00 32.06 187 ILE C O 1
ATOM 4929 N N . TYR C 1 157 ? 0.397 16.087 42.595 1.00 30.96 188 TYR C N 1
ATOM 4930 C CA . TYR C 1 157 ? -0.883 16.583 42.060 1.00 30.92 188 TYR C CA 1
ATOM 4931 C C . TYR C 1 157 ? -1.572 15.682 41.045 1.00 30.72 188 TYR C C 1
ATOM 4932 O O . TYR C 1 157 ? -2.626 16.056 40.528 1.00 31.16 188 TYR C O 1
ATOM 4941 N N . ARG C 1 158 ? -0.985 14.523 40.752 1.00 30.30 189 ARG C N 1
ATOM 4942 C CA . ARG C 1 158 ? -1.608 13.517 39.880 1.00 29.84 189 ARG C CA 1
ATOM 4943 C C . ARG C 1 158 ? -1.696 12.154 40.557 1.00 28.96 189 ARG C C 1
ATOM 4944 O O . ARG C 1 158 ? -1.642 11.107 39.902 1.00 28.88 189 ARG C O 1
ATOM 4952 N N . SER C 1 159 ? -1.842 12.177 41.872 1.00 28.05 190 SER C N 1
ATOM 4953 C CA . SER C 1 159 ? -1.842 10.968 42.676 1.00 27.94 190 SER C CA 1
ATOM 4954 C C . SER C 1 159 ? -2.719 9.833 42.132 1.00 27.57 190 SER C C 1
ATOM 4955 O O . SER C 1 159 ? -2.224 8.739 41.906 1.00 27.87 190 SER C O 1
ATOM 4958 N N . ALA C 1 160 ? -4.011 10.093 41.934 1.00 27.14 191 ALA C N 1
ATOM 4959 C CA . ALA C 1 160 ? -4.953 9.041 41.575 1.00 26.70 191 ALA C CA 1
ATOM 4960 C C . ALA C 1 160 ? -4.702 8.515 40.178 1.00 26.91 191 ALA C C 1
ATOM 4961 O O . ALA C 1 160 ? -4.710 7.293 39.960 1.00 26.46 191 ALA C O 1
ATOM 4963 N N . PHE C 1 161 ? -4.499 9.440 39.238 1.00 27.01 192 PHE C N 1
ATOM 4964 C CA . PHE C 1 161 ? -4.190 9.089 37.853 1.00 27.26 192 PHE C CA 1
ATOM 4965 C C . PHE C 1 161 ? -2.931 8.248 37.801 1.00 27.14 192 PHE C C 1
ATOM 4966 O O . PHE C 1 161 ? -2.917 7.198 37.164 1.00 27.24 192 PHE C O 1
ATOM 4974 N N . ALA C 1 162 ? -1.893 8.699 38.500 1.00 27.54 193 ALA C N 1
ATOM 4975 C CA . ALA C 1 162 ? -0.597 8.017 38.498 1.00 27.86 193 ALA C CA 1
ATOM 4976 C C . ALA C 1 162 ? -0.681 6.626 39.100 1.00 27.79 193 ALA C C 1
ATOM 4977 O O . ALA C 1 162 ? -0.167 5.680 38.524 1.00 28.16 193 ALA C O 1
ATOM 4979 N N . ALA C 1 163 ? -1.342 6.503 40.245 1.00 27.98 194 ALA C N 1
ATOM 4980 C CA . ALA C 1 163 ? -1.568 5.194 40.881 1.00 28.20 194 ALA C CA 1
ATOM 4981 C C . ALA C 1 163 ? -2.288 4.199 39.968 1.00 28.49 194 ALA C C 1
ATOM 4982 O O . ALA C 1 163 ? -1.916 3.047 39.894 1.00 28.72 194 ALA C O 1
ATOM 4984 N N . ALA C 1 164 ? -3.329 4.648 39.281 1.00 29.24 195 ALA C N 1
ATOM 4985 C CA . ALA C 1 164 ? -4.107 3.770 38.426 1.00 29.66 195 ALA C CA 1
ATOM 4986 C C . ALA C 1 164 ? -3.299 3.397 37.193 1.00 30.34 195 ALA C C 1
ATOM 4987 O O . ALA C 1 164 ? -3.389 2.272 36.712 1.00 30.00 195 ALA C O 1
ATOM 4989 N N . LYS C 1 165 ? -2.498 4.344 36.698 1.00 30.93 196 LYS C N 1
ATOM 4990 C CA . LYS C 1 165 ? -1.693 4.113 35.504 1.00 31.26 196 LYS C CA 1
ATOM 4991 C C . LYS C 1 165 ? -0.471 3.235 35.778 1.00 31.37 196 LYS C C 1
ATOM 4992 O O . LYS C 1 165 ? -0.049 2.449 34.912 1.00 31.14 196 LYS C O 1
ATOM 4998 N N . VAL C 1 166 ? 0.079 3.376 36.985 1.00 30.67 197 VAL C N 1
ATOM 4999 C CA . VAL C 1 166 ? 1.192 2.559 37.450 1.00 30.09 197 VAL C CA 1
ATOM 5000 C C . VAL C 1 166 ? 0.704 1.125 37.718 1.00 30.09 197 VAL C C 1
ATOM 5001 O O . VAL C 1 166 ? 1.357 0.167 37.287 1.00 30.30 197 VAL C O 1
ATOM 5005 N N . GLY C 1 167 ? -0.441 0.977 38.403 1.00 29.24 198 GLY C N 1
ATOM 5006 C CA . GLY C 1 167 ? -1.131 -0.303 38.491 1.00 28.87 198 GLY C CA 1
ATOM 5007 C C . GLY C 1 167 ? -1.346 -0.924 37.111 1.00 29.68 198 GLY C C 1
ATOM 5008 O O . GLY C 1 167 ? -1.146 -2.134 36.916 1.00 29.99 198 GLY C O 1
ATOM 5009 N N . LEU C 1 168 ? -1.733 -0.099 36.141 1.00 29.35 199 LEU C N 1
ATOM 5010 C CA . LEU C 1 168 ? -1.949 -0.578 34.789 1.00 30.16 199 LEU C CA 1
ATOM 5011 C C . LEU C 1 168 ? -0.675 -1.165 34.133 1.00 30.23 199 LEU C C 1
ATOM 5012 O O . LEU C 1 168 ? -0.773 -2.084 33.321 1.00 30.45 199 LEU C O 1
ATOM 5017 N N . VAL C 1 169 ? 0.498 -0.647 34.503 1.00 30.10 200 VAL C N 1
ATOM 5018 C CA . VAL C 1 169 ? 1.782 -1.181 34.045 1.00 30.46 200 VAL C CA 1
ATOM 5019 C C . VAL C 1 169 ? 1.936 -2.646 34.478 1.00 31.16 200 VAL C C 1
ATOM 5020 O O . VAL C 1 169 ? 2.266 -3.528 33.672 1.00 30.78 200 VAL C O 1
ATOM 5024 N N . SER C 1 170 ? 1.689 -2.884 35.767 1.00 32.13 201 SER C N 1
ATOM 5025 C CA . SER C 1 170 ? 1.724 -4.214 36.344 1.00 32.79 201 SER C CA 1
ATOM 5026 C C . SER C 1 170 ? 0.783 -5.117 35.553 1.00 33.51 201 SER C C 1
ATOM 5027 O O . SER C 1 170 ? 1.177 -6.198 35.091 1.00 33.99 201 SER C O 1
ATOM 5030 N N . LEU C 1 171 ? -0.438 -4.628 35.348 1.00 33.96 202 LEU C N 1
ATOM 5031 C CA . LEU C 1 171 ? -1.502 -5.355 34.648 1.00 34.50 202 LEU C CA 1
ATOM 5032 C C . LEU C 1 171 ? -1.183 -5.716 33.200 1.00 34.72 202 LEU C C 1
ATOM 5033 O O . LEU C 1 171 ? -1.582 -6.770 32.711 1.00 35.23 202 LEU C O 1
ATOM 5038 N N . THR C 1 172 ? -0.485 -4.831 32.512 1.00 34.65 203 THR C N 1
ATOM 5039 C CA . THR C 1 172 ? -0.123 -5.048 31.120 1.00 34.43 203 THR C CA 1
ATOM 5040 C C . THR C 1 172 ? 0.913 -6.158 31.071 1.00 34.32 203 THR C C 1
ATOM 5041 O O . THR C 1 172 ? 0.899 -6.992 30.176 1.00 34.54 203 THR C O 1
ATOM 5045 N N . LYS C 1 173 ? 1.789 -6.179 32.065 1.00 34.19 204 LYS C N 1
ATOM 5046 C CA . LYS C 1 173 ? 2.834 -7.185 32.129 1.00 33.92 204 LYS C CA 1
ATOM 5047 C C . LYS C 1 173 ? 2.270 -8.574 32.459 1.00 33.81 204 LYS C C 1
ATOM 5048 O O . LYS C 1 173 ? 2.610 -9.550 31.788 1.00 33.63 204 LYS C O 1
ATOM 5054 N N . THR C 1 174 ? 1.407 -8.642 33.481 1.00 34.00 205 THR C N 1
ATOM 5055 C CA . THR C 1 174 ? 0.762 -9.880 33.923 1.00 33.89 205 THR C CA 1
ATOM 5056 C C . THR C 1 174 ? -0.010 -10.522 32.782 1.00 34.52 205 THR C C 1
ATOM 5057 O O . THR C 1 174 ? 0.083 -11.727 32.552 1.00 34.62 205 THR C O 1
ATOM 5061 N N . VAL C 1 175 ? -0.777 -9.696 32.074 1.00 35.26 206 VAL C N 1
ATOM 5062 C CA . VAL C 1 175 ? -1.575 -10.120 30.931 1.00 35.51 206 VAL C CA 1
ATOM 5063 C C . VAL C 1 175 ? -0.697 -10.555 29.763 1.00 35.99 206 VAL C C 1
ATOM 5064 O O . VAL C 1 175 ? -1.060 -11.472 29.038 1.00 36.62 206 VAL C O 1
ATOM 5068 N N . ALA C 1 176 ? 0.453 -9.910 29.576 1.00 36.10 207 ALA C N 1
ATOM 5069 C CA . ALA C 1 176 ? 1.411 -10.364 28.567 1.00 36.42 207 ALA C CA 1
ATOM 5070 C C . ALA C 1 176 ? 1.915 -11.777 28.871 1.00 36.90 207 ALA C C 1
ATOM 5071 O O . ALA C 1 176 ? 2.026 -12.597 27.971 1.00 36.95 207 ALA C O 1
ATOM 5073 N N . TYR C 1 177 ? 2.216 -12.056 30.140 1.00 37.38 208 TYR C N 1
ATOM 5074 C CA . TYR C 1 177 ? 2.705 -13.374 30.530 1.00 37.96 208 TYR C CA 1
ATOM 5075 C C . TYR C 1 177 ? 1.605 -14.430 30.443 1.00 37.63 208 TYR C C 1
ATOM 5076 O O . TYR C 1 177 ? 1.812 -15.497 29.873 1.00 37.42 208 TYR C O 1
ATOM 5085 N N . GLU C 1 178 ? 0.440 -14.116 31.002 1.00 37.47 209 GLU C N 1
ATOM 5086 C CA . GLU C 1 178 ? -0.684 -15.046 31.040 1.00 37.58 209 GLU C CA 1
ATOM 5087 C C . GLU C 1 178 ? -1.266 -15.402 29.652 1.00 37.81 209 GLU C C 1
ATOM 5088 O O . GLU C 1 178 ? -1.746 -16.520 29.452 1.00 37.98 209 GLU C O 1
ATOM 5094 N N . GLU C 1 179 ? -1.226 -14.472 28.700 1.00 37.41 210 GLU C N 1
ATOM 5095 C CA . GLU C 1 179 ? -1.912 -14.696 27.433 1.00 37.46 210 GLU C CA 1
ATOM 5096 C C . GLU C 1 179 ? -0.982 -14.995 26.232 1.00 37.37 210 GLU C C 1
ATOM 5097 O O . GLU C 1 179 ? -1.461 -15.284 25.121 1.00 36.88 210 GLU C O 1
ATOM 5103 N N . ALA C 1 180 ? 0.333 -14.934 26.466 1.00 36.94 211 ALA C N 1
ATOM 5104 C CA . ALA C 1 180 ? 1.348 -15.200 25.436 1.00 37.01 211 ALA C CA 1
ATOM 5105 C C . ALA C 1 180 ? 1.060 -16.445 24.601 1.00 37.21 211 ALA C C 1
ATOM 5106 O O . ALA C 1 180 ? 1.153 -16.397 23.378 1.00 37.43 211 ALA C O 1
ATOM 5108 N N . GLU C 1 181 ? 0.693 -17.539 25.272 1.00 37.43 212 GLU C N 1
ATOM 5109 C CA . GLU C 1 181 ? 0.443 -18.841 24.633 1.00 38.24 212 GLU C CA 1
ATOM 5110 C C . GLU C 1 181 ? -0.741 -18.854 23.655 1.00 37.88 212 GLU C C 1
ATOM 5111 O O . GLU C 1 181 ? -0.941 -19.819 22.928 1.00 38.09 212 GLU C O 1
ATOM 5117 N N . TYR C 1 182 ? -1.512 -17.777 23.627 1.00 37.55 213 TYR C N 1
ATOM 5118 C CA . TYR C 1 182 ? -2.642 -17.694 22.726 1.00 36.95 213 TYR C CA 1
ATOM 5119 C C . TYR C 1 182 ? -2.427 -16.749 21.558 1.00 36.40 213 TYR C C 1
ATOM 5120 O O . TYR C 1 182 ? -3.383 -16.445 20.845 1.00 36.61 213 TYR C O 1
ATOM 5129 N N . GLY C 1 183 ? -1.196 -16.275 21.364 1.00 35.54 214 GLY C N 1
ATOM 5130 C CA . GLY C 1 183 ? -0.908 -15.329 20.273 1.00 34.23 214 GLY C CA 1
ATOM 5131 C C . GLY C 1 183 ? -1.359 -13.907 20.578 1.00 33.42 214 GLY C C 1
ATOM 5132 O O . GLY C 1 183 ? -1.537 -13.089 19.673 1.00 33.39 214 GLY C O 1
ATOM 5133 N N . ILE C 1 184 ? -1.535 -13.612 21.861 1.00 32.64 215 ILE C N 1
ATOM 5134 C CA . ILE C 1 184 ? -1.949 -12.294 22.318 1.00 32.07 215 ILE C CA 1
ATOM 5135 C C . ILE C 1 184 ? -0.746 -11.608 22.933 1.00 31.68 215 ILE C C 1
ATOM 5136 O O . ILE C 1 184 ? -0.048 -12.211 23.735 1.00 31.45 215 ILE C O 1
ATOM 5141 N N . THR C 1 185 ? -0.506 -10.357 22.541 1.00 31.41 216 THR C N 1
ATOM 5142 C CA . THR C 1 185 ? 0.520 -9.516 23.161 1.00 31.42 216 THR C CA 1
ATOM 5143 C C . THR C 1 185 ? -0.133 -8.350 23.861 1.00 31.50 216 THR C C 1
ATOM 5144 O O . THR C 1 185 ? -1.171 -7.850 23.424 1.00 31.95 216 THR C O 1
ATOM 5148 N N . ALA C 1 186 ? 0.476 -7.903 24.950 1.00 31.25 217 ALA C N 1
ATOM 5149 C CA . ALA C 1 186 ? 0.033 -6.672 25.575 1.00 30.58 217 ALA C CA 1
ATOM 5150 C C . ALA C 1 186 ? 1.233 -5.753 25.696 1.00 30.00 217 ALA C C 1
ATOM 5151 O O . ALA C 1 186 ? 2.307 -6.188 26.092 1.00 29.54 217 ALA C O 1
ATOM 5153 N N . ASN C 1 187 ? 1.044 -4.496 25.312 1.00 29.56 218 ASN C N 1
ATOM 5154 C CA . ASN C 1 187 ? 2.086 -3.489 25.408 1.00 29.88 218 ASN C CA 1
ATOM 5155 C C . ASN C 1 187 ? 1.521 -2.155 25.824 1.00 30.59 218 ASN C C 1
ATOM 5156 O O . ASN C 1 187 ? 0.346 -1.861 25.602 1.00 30.37 218 ASN C O 1
ATOM 5161 N N . MET C 1 188 ? 2.368 -1.350 26.443 1.00 32.20 219 MET C N 1
ATOM 5162 C CA . MET C 1 188 ? 1.997 0.001 26.853 1.00 33.54 219 MET C CA 1
ATOM 5163 C C . MET C 1 188 ? 2.772 1.051 26.040 1.00 34.40 219 MET C C 1
ATOM 5164 O O . MET C 1 188 ? 3.965 0.888 25.740 1.00 34.71 219 MET C O 1
ATOM 5169 N N . VAL C 1 189 ? 2.057 2.102 25.665 1.00 35.61 220 VAL C N 1
ATOM 5170 C CA . VAL C 1 189 ? 2.620 3.288 25.049 1.00 37.05 220 VAL C CA 1
ATOM 5171 C C . VAL C 1 189 ? 2.460 4.441 26.045 1.00 37.82 220 VAL C C 1
ATOM 5172 O O . VAL C 1 189 ? 1.392 4.623 26.629 1.00 37.90 220 VAL C O 1
ATOM 5176 N N . CYS C 1 190 ? 3.534 5.196 26.246 1.00 39.14 221 CYS C N 1
ATOM 5177 C CA . CYS C 1 190 ? 3.538 6.326 27.158 1.00 40.77 221 CYS C CA 1
ATOM 5178 C C . CYS C 1 190 ? 3.811 7.633 26.401 1.00 41.69 221 CYS C C 1
ATOM 5179 O O . CYS C 1 190 ? 4.955 7.920 26.046 1.00 41.35 221 CYS C O 1
ATOM 5182 N N . PRO C 1 191 ? 2.756 8.432 26.149 1.00 42.74 222 PRO C N 1
ATOM 5183 C CA . PRO C 1 191 ? 3.004 9.719 25.519 1.00 43.54 222 PRO C CA 1
ATOM 5184 C C . PRO C 1 191 ? 3.499 10.767 26.525 1.00 44.46 222 PRO C C 1
ATOM 5185 O O . PRO C 1 191 ? 3.131 10.734 27.704 1.00 44.23 222 PRO C O 1
ATOM 5189 N N . GLY C 1 192 ? 4.352 11.671 26.052 1.00 45.47 223 GLY C N 1
ATOM 5190 C CA . GLY C 1 192 ? 4.779 12.817 26.853 1.00 46.91 223 GLY C CA 1
ATOM 5191 C C . GLY C 1 192 ? 3.711 13.898 26.837 1.00 47.82 223 GLY C C 1
ATOM 5192 O O . GLY C 1 192 ? 2.528 13.617 26.602 1.00 47.90 223 GLY C O 1
ATOM 5193 N N . ASP C 1 193 ? 4.115 15.139 27.084 1.00 48.78 224 ASP C N 1
ATOM 5194 C CA . ASP C 1 193 ? 3.167 16.250 27.031 1.00 49.80 224 ASP C CA 1
ATOM 5195 C C . ASP C 1 193 ? 2.902 16.688 25.592 1.00 49.89 224 ASP C C 1
ATOM 5196 O O . ASP C 1 193 ? 3.645 17.492 25.007 1.00 49.80 224 ASP C O 1
ATOM 5201 N N . ILE C 1 194 ? 1.855 16.106 25.020 1.00 49.90 225 ILE C N 1
ATOM 5202 C CA . ILE C 1 194 ? 1.288 16.598 23.780 1.00 50.07 225 ILE C CA 1
ATOM 5203 C C . ILE C 1 194 ? 0.157 17.508 24.241 1.00 50.25 225 ILE C C 1
ATOM 5204 O O . ILE C 1 194 ? -0.766 17.060 24.934 1.00 50.54 225 ILE C O 1
ATOM 5209 N N . ILE C 1 195 ? 0.242 18.788 23.900 1.00 50.24 226 ILE C N 1
ATOM 5210 C CA . ILE C 1 195 ? -0.752 19.749 24.371 1.00 50.35 226 ILE C CA 1
ATOM 5211 C C . ILE C 1 195 ? -1.560 20.342 23.224 1.00 49.98 226 ILE C C 1
ATOM 5212 O O . ILE C 1 195 ? -1.026 20.577 22.130 1.00 49.77 226 ILE C O 1
ATOM 5217 N N . GLY C 1 196 ? -2.846 20.575 23.494 1.00 49.39 227 GLY C N 1
ATOM 5218 C CA . GLY C 1 196 ? -3.721 21.323 22.598 1.00 48.39 227 GLY C CA 1
ATOM 5219 C C . GLY C 1 196 ? -3.903 20.675 21.245 1.00 47.75 227 GLY C C 1
ATOM 5220 O O . GLY C 1 196 ? -4.222 19.487 21.153 1.00 47.68 227 GLY C O 1
ATOM 5221 N N . GLU C 1 197 ? -3.670 21.461 20.197 1.00 47.12 228 GLU C N 1
ATOM 5222 C CA . GLU C 1 197 ? -3.924 21.035 18.823 1.00 46.67 228 GLU C CA 1
ATOM 5223 C C . GLU C 1 197 ? -3.006 19.898 18.365 1.00 46.24 228 GLU C C 1
ATOM 5224 O O . GLU C 1 197 ? -3.362 19.121 17.474 1.00 46.35 228 GLU C O 1
ATOM 5226 N N . MET C 1 198 ? -1.836 19.791 18.986 1.00 45.73 229 MET C N 1
ATOM 5227 C CA . MET C 1 198 ? -0.856 18.784 18.584 1.00 45.15 229 MET C CA 1
ATOM 5228 C C . MET C 1 198 ? -1.346 17.350 18.821 1.00 44.89 229 MET C C 1
ATOM 5229 O O . MET C 1 198 ? -0.897 16.420 18.142 1.00 44.82 229 MET C O 1
ATOM 5234 N N . LYS C 1 199 ? -2.283 17.177 19.753 1.00 44.39 230 LYS C N 1
ATOM 5235 C CA . LYS C 1 199 ? -2.884 15.866 19.996 1.00 44.15 230 LYS C CA 1
ATOM 5236 C C . LYS C 1 199 ? -3.540 15.281 18.747 1.00 43.77 230 LYS C C 1
ATOM 5237 O O . LYS C 1 199 ? -3.439 14.082 18.505 1.00 43.55 230 LYS C O 1
ATOM 5243 N N . GLU C 1 200 ? -4.180 16.135 17.949 1.00 43.50 231 GLU C N 1
ATOM 5244 C CA . GLU C 1 200 ? -4.870 15.709 16.729 1.00 43.47 231 GLU C CA 1
ATOM 5245 C C . GLU C 1 200 ? -4.012 15.954 15.487 1.00 43.19 231 GLU C C 1
ATOM 5246 O O . GLU C 1 200 ? -4.409 15.620 14.372 1.00 43.21 231 GLU C O 1
ATOM 5252 N N . ALA C 1 201 ? -2.831 16.537 15.686 1.00 43.01 232 ALA C N 1
ATOM 5253 C CA . ALA C 1 201 ? -1.958 16.930 14.579 1.00 42.45 232 ALA C CA 1
ATOM 5254 C C . ALA C 1 201 ? -1.194 15.769 13.944 1.00 42.22 232 ALA C C 1
ATOM 5255 O O . ALA C 1 201 ? -1.017 14.708 14.543 1.00 42.05 232 ALA C O 1
ATOM 5257 N N . THR C 1 202 ? -0.762 16.001 12.711 1.00 42.11 233 THR C N 1
ATOM 5258 C CA . THR C 1 202 ? 0.086 15.094 11.963 1.00 42.10 233 THR C CA 1
ATOM 5259 C C . THR C 1 202 ? 1.554 15.469 12.246 1.00 41.88 233 THR C C 1
ATOM 5260 O O . THR C 1 202 ? 1.836 16.580 12.714 1.00 41.83 233 THR C O 1
ATOM 5264 N N . ILE C 1 203 ? 2.478 14.542 11.989 1.00 41.62 234 ILE C N 1
ATOM 5265 C CA . ILE C 1 203 ? 3.921 14.809 12.149 1.00 41.44 234 ILE C CA 1
ATOM 5266 C C . ILE C 1 203 ? 4.398 15.922 11.210 1.00 41.55 234 ILE C C 1
ATOM 5267 O O . ILE C 1 203 ? 5.189 16.771 11.615 1.00 41.35 234 ILE C O 1
ATOM 5272 N N . GLN C 1 204 ? 3.904 15.918 9.972 1.00 41.96 235 GLN C N 1
ATOM 5273 C CA . GLN C 1 204 ? 4.194 16.984 9.020 1.00 42.83 235 GLN C CA 1
ATOM 5274 C C . GLN C 1 204 ? 3.849 18.364 9.593 1.00 42.97 235 GLN C C 1
ATOM 5275 O O . GLN C 1 204 ? 4.691 19.258 9.607 1.00 43.16 235 GLN C O 1
ATOM 5281 N N . GLU C 1 205 ? 2.621 18.518 10.079 1.00 43.46 236 GLU C N 1
ATOM 5282 C CA . GLU C 1 205 ? 2.152 19.781 10.645 1.00 43.97 236 GLU C CA 1
ATOM 5283 C C . GLU C 1 205 ? 3.080 20.280 11.745 1.00 44.08 236 GLU C C 1
ATOM 5284 O O . GLU C 1 205 ? 3.516 21.429 11.705 1.00 44.45 236 GLU C O 1
ATOM 5290 N N . ALA C 1 206 ? 3.402 19.406 12.697 1.00 44.34 237 ALA C N 1
ATOM 5291 C CA . ALA C 1 206 ? 4.336 19.734 13.781 1.00 44.55 237 ALA C CA 1
ATOM 5292 C C . ALA C 1 206 ? 5.686 20.230 13.277 1.00 44.75 237 ALA C C 1
ATOM 5293 O O . ALA C 1 206 ? 6.264 21.136 13.873 1.00 44.91 237 ALA C O 1
ATOM 5295 N N . ARG C 1 207 ? 6.184 19.635 12.191 1.00 45.15 238 ARG C N 1
ATOM 5296 C CA . ARG C 1 207 ? 7.486 20.023 11.621 1.00 45.82 238 ARG C CA 1
ATOM 5297 C C . ARG C 1 207 ? 7.493 21.444 11.058 1.00 46.24 238 ARG C C 1
ATOM 5298 O O . ARG C 1 207 ? 8.552 22.052 10.948 1.00 46.49 238 ARG C O 1
ATOM 5306 N N . GLN C 1 208 ? 6.313 21.958 10.706 1.00 46.87 239 GLN C N 1
ATOM 5307 C CA . GLN C 1 208 ? 6.167 23.308 10.149 1.00 47.42 239 GLN C CA 1
ATOM 5308 C C . GLN C 1 208 ? 5.950 24.363 11.236 1.00 47.46 239 GLN C C 1
ATOM 5309 O O . GLN C 1 208 ? 5.961 25.561 10.954 1.00 47.39 239 GLN C O 1
ATOM 5315 N N . LEU C 1 209 ? 5.759 23.908 12.473 1.00 47.66 240 LEU C N 1
ATOM 5316 C CA . LEU C 1 209 ? 5.559 24.796 13.619 1.00 47.79 240 LEU C CA 1
ATOM 5317 C C . LEU C 1 209 ? 6.687 24.661 14.639 1.00 47.83 240 LEU C C 1
ATOM 5318 O O . LEU C 1 209 ? 7.071 25.637 15.285 1.00 47.98 240 LEU C O 1
ATOM 5323 N N . ARG C 1 218 ? 10.489 20.209 17.641 1.00 36.91 249 ARG C N 1
ATOM 5324 C CA . ARG C 1 218 ? 9.084 20.007 17.288 1.00 36.98 249 ARG C CA 1
ATOM 5325 C C . ARG C 1 218 ? 8.318 19.320 18.413 1.00 36.96 249 ARG C C 1
ATOM 5326 O O . ARG C 1 218 ? 8.852 18.433 19.090 1.00 36.81 249 ARG C O 1
ATOM 5334 N N . SER C 1 219 ? 7.068 19.739 18.604 1.00 37.08 250 SER C N 1
ATOM 5335 C CA . SER C 1 219 ? 6.173 19.097 19.559 1.00 36.98 250 SER C CA 1
ATOM 5336 C C . SER C 1 219 ? 5.826 17.692 19.084 1.00 37.03 250 SER C C 1
ATOM 5337 O O . SER C 1 219 ? 5.678 17.452 17.885 1.00 36.95 250 SER C O 1
ATOM 5340 N N . GLY C 1 220 ? 5.721 16.763 20.029 1.00 37.23 251 GLY C N 1
ATOM 5341 C CA . GLY C 1 220 ? 5.174 15.446 19.739 1.00 37.40 251 GLY C CA 1
ATOM 5342 C C . GLY C 1 220 ? 3.736 15.595 19.294 1.00 37.65 251 GLY C C 1
ATOM 5343 O O . GLY C 1 220 ? 3.086 16.607 19.590 1.00 37.85 251 GLY C O 1
ATOM 5344 N N . THR C 1 221 ? 3.245 14.602 18.559 1.00 37.55 252 THR C N 1
ATOM 5345 C CA . THR C 1 221 ? 1.874 14.622 18.061 1.00 37.34 252 THR C CA 1
ATOM 5346 C C . THR C 1 221 ? 1.147 13.299 18.336 1.00 37.42 252 THR C C 1
ATOM 5347 O O . THR C 1 221 ? 1.748 12.320 18.808 1.00 37.52 252 THR C O 1
ATOM 5351 N N . GLY C 1 222 ? -0.153 13.289 18.042 1.00 36.82 253 GLY C N 1
ATOM 5352 C CA . GLY C 1 222 ? -0.939 12.071 18.041 1.00 36.26 253 GLY C CA 1
ATOM 5353 C C . GLY C 1 222 ? -0.430 11.057 17.033 1.00 36.02 253 GLY C C 1
ATOM 5354 O O . GLY C 1 222 ? -0.489 9.852 17.286 1.00 35.74 253 GLY C O 1
ATOM 5355 N N . GLU C 1 223 ? 0.093 11.536 15.901 1.00 35.70 254 GLU C N 1
ATOM 5356 C CA . GLU C 1 223 ? 0.595 10.622 14.876 1.00 35.60 254 GLU C CA 1
ATOM 5357 C C . GLU C 1 223 ? 1.840 9.857 15.325 1.00 34.87 254 GLU C C 1
ATOM 5358 O O . GLU C 1 223 ? 2.077 8.734 14.875 1.00 34.76 254 GLU C O 1
ATOM 5364 N N . ASP C 1 224 ? 2.628 10.467 16.206 1.00 34.37 255 ASP C N 1
ATOM 5365 C CA . ASP C 1 224 ? 3.757 9.783 16.840 1.00 33.83 255 ASP C CA 1
ATOM 5366 C C . ASP C 1 224 ? 3.275 8.552 17.613 1.00 33.24 255 ASP C C 1
ATOM 5367 O O . ASP C 1 224 ? 3.843 7.465 17.490 1.00 33.21 255 ASP C O 1
ATOM 5372 N N . ILE C 1 225 ? 2.202 8.726 18.382 1.00 32.34 256 ILE C N 1
ATOM 5373 C CA . ILE C 1 225 ? 1.588 7.639 19.132 1.00 31.13 256 ILE C CA 1
ATOM 5374 C C . ILE C 1 225 ? 0.994 6.606 18.191 1.00 30.47 256 ILE C C 1
ATOM 5375 O O . ILE C 1 225 ? 1.158 5.395 18.388 1.00 29.54 256 ILE C O 1
ATOM 5380 N N . ALA C 1 226 ? 0.304 7.114 17.167 1.00 30.05 257 ALA C N 1
ATOM 5381 C CA . ALA C 1 226 ? -0.380 6.299 16.181 1.00 29.86 257 ALA C CA 1
ATOM 5382 C C . ALA C 1 226 ? 0.576 5.332 15.488 1.00 30.02 257 ALA C C 1
ATOM 5383 O O . ALA C 1 226 ? 0.262 4.158 15.354 1.00 30.15 257 ALA C O 1
ATOM 5385 N N . ARG C 1 227 ? 1.746 5.807 15.075 1.00 29.99 258 ARG C N 1
ATOM 5386 C CA . ARG C 1 227 ? 2.661 4.950 14.316 1.00 30.57 258 ARG C CA 1
ATOM 5387 C C . ARG C 1 227 ? 3.360 3.912 15.190 1.00 30.64 258 ARG C C 1
ATOM 5388 O O . ARG C 1 227 ? 3.747 2.857 14.694 1.00 30.91 258 ARG C O 1
ATOM 5396 N N . THR C 1 228 ? 3.510 4.210 16.479 1.00 30.78 259 THR C N 1
ATOM 5397 C CA . THR C 1 228 ? 4.028 3.240 17.448 1.00 31.00 259 THR C CA 1
ATOM 5398 C C . THR C 1 228 ? 3.025 2.107 17.625 1.00 31.12 259 THR C C 1
ATOM 5399 O O . THR C 1 228 ? 3.375 0.923 17.538 1.00 30.27 259 THR C O 1
ATOM 5403 N N . ILE C 1 229 ? 1.775 2.500 17.858 1.00 31.58 260 ILE C N 1
ATOM 5404 C CA . ILE C 1 229 ? 0.657 1.570 17.991 1.00 31.84 260 ILE C CA 1
ATOM 5405 C C . ILE C 1 229 ? 0.485 0.707 16.728 1.00 31.84 260 ILE C C 1
ATOM 5406 O O . ILE C 1 229 ? 0.248 -0.502 16.811 1.00 32.04 260 ILE C O 1
ATOM 5411 N N . SER C 1 230 ? 0.640 1.321 15.568 1.00 31.36 261 SER C N 1
ATOM 5412 C CA . SER C 1 230 ? 0.551 0.594 14.313 1.00 31.78 261 SER C CA 1
ATOM 5413 C C . SER C 1 230 ? 1.657 -0.481 14.164 1.00 31.79 261 SER C C 1
ATOM 5414 O O . SER C 1 230 ? 1.400 -1.612 13.717 1.00 31.80 261 SER C O 1
ATOM 5417 N N . PHE C 1 231 ? 2.879 -0.120 14.549 1.00 31.30 262 PHE C N 1
ATOM 5418 C CA . PHE C 1 231 ? 4.006 -1.040 14.532 1.00 30.59 262 PHE C CA 1
ATOM 5419 C C . PHE C 1 231 ? 3.798 -2.209 15.520 1.00 30.89 262 PHE C C 1
ATOM 5420 O O . PHE C 1 231 ? 4.043 -3.368 15.186 1.00 30.24 262 PHE C O 1
ATOM 5428 N N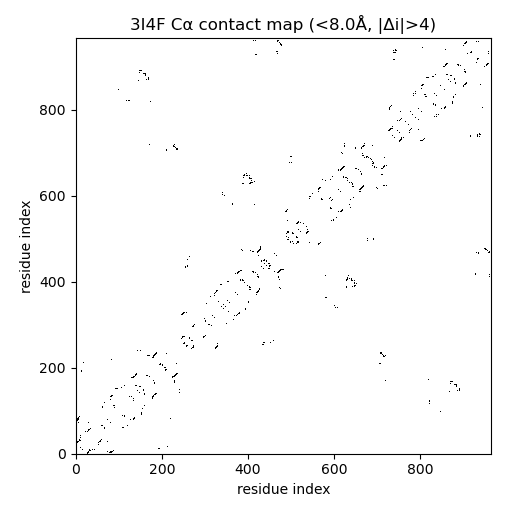 . LEU C 1 232 ? 3.312 -1.913 16.718 1.00 31.74 263 LEU C N 1
ATOM 5429 C CA . LEU C 1 232 ? 3.018 -2.979 17.686 1.00 32.79 263 LEU C CA 1
ATOM 5430 C C . LEU C 1 232 ? 1.910 -3.927 17.219 1.00 33.53 263 LEU C C 1
ATOM 5431 O O . LEU C 1 232 ? 1.901 -5.096 17.584 1.00 33.47 263 LEU C O 1
ATOM 5436 N N . CYS C 1 233 ? 1.005 -3.418 16.384 1.00 34.79 264 CYS C N 1
ATOM 5437 C CA . CYS C 1 233 ? -0.147 -4.177 15.903 1.00 35.91 264 CYS C CA 1
ATOM 5438 C C . CYS C 1 233 ? 0.142 -5.094 14.721 1.00 36.34 264 CYS C C 1
ATOM 5439 O O . CYS C 1 233 ? -0.675 -5.959 14.418 1.00 36.71 264 CYS C O 1
ATOM 5442 N N . GLU C 1 234 ? 1.292 -4.916 14.065 1.00 36.78 265 GLU C N 1
ATOM 5443 C CA . GLU C 1 234 ? 1.666 -5.729 12.892 1.00 37.18 265 GLU C CA 1
ATOM 5444 C C . GLU C 1 234 ? 1.804 -7.224 13.254 1.00 37.20 265 GLU C C 1
ATOM 5445 O O . GLU C 1 234 ? 2.094 -7.577 14.410 1.00 36.65 265 GLU C O 1
ATOM 5451 N N . ASP C 1 235 ? 1.580 -8.085 12.257 1.00 37.08 266 ASP C N 1
ATOM 5452 C CA . ASP C 1 235 ? 1.643 -9.543 12.416 1.00 36.98 266 ASP C CA 1
ATOM 5453 C C . ASP C 1 235 ? 2.995 -10.030 12.934 1.00 36.69 266 ASP C C 1
ATOM 5454 O O . ASP C 1 235 ? 3.052 -10.994 13.705 1.00 36.89 266 ASP C O 1
ATOM 5459 N N . ASP C 1 236 ? 4.069 -9.355 12.524 1.00 35.91 267 ASP C N 1
ATOM 5460 C CA . ASP C 1 236 ? 5.417 -9.773 12.868 1.00 35.68 267 ASP C CA 1
ATOM 5461 C C . ASP C 1 236 ? 5.961 -9.116 14.140 1.00 35.45 267 ASP C C 1
ATOM 5462 O O . ASP C 1 236 ? 7.138 -9.259 14.453 1.00 35.18 267 ASP C O 1
ATOM 5467 N N . SER C 1 237 ? 5.094 -8.428 14.883 1.00 35.14 268 SER C N 1
ATOM 5468 C CA . SER C 1 237 ? 5.453 -7.921 16.210 1.00 35.01 268 SER C CA 1
ATOM 5469 C C . SER C 1 237 ? 5.006 -8.866 17.302 1.00 34.87 268 SER C C 1
ATOM 5470 O O . SER C 1 237 ? 4.777 -8.445 18.430 1.00 34.38 268 SER C O 1
ATOM 5473 N N . ASP C 1 238 ? 4.884 -10.147 16.964 1.00 35.36 269 ASP C N 1
ATOM 5474 C CA . ASP C 1 238 ? 4.462 -11.161 17.942 1.00 36.02 269 ASP C CA 1
ATOM 5475 C C . ASP C 1 238 ? 5.450 -11.366 19.101 1.00 35.93 269 ASP C C 1
ATOM 5476 O O . ASP C 1 238 ? 5.046 -11.789 20.191 1.00 36.32 269 ASP C O 1
ATOM 5481 N N . MET C 1 239 ? 6.725 -11.043 18.878 1.00 35.42 270 MET C N 1
ATOM 5482 C CA . MET C 1 239 ? 7.732 -11.178 19.929 1.00 35.14 270 MET C CA 1
ATOM 5483 C C . MET C 1 239 ? 7.824 -9.968 20.867 1.00 34.84 270 MET C C 1
ATOM 5484 O O . MET C 1 239 ? 8.435 -10.063 21.941 1.00 34.24 270 MET C O 1
ATOM 5489 N N . ILE C 1 240 ? 7.214 -8.843 20.475 1.00 34.27 271 ILE C N 1
ATOM 5490 C CA . ILE C 1 240 ? 7.172 -7.673 21.348 1.00 33.93 271 ILE C CA 1
ATOM 5491 C C . ILE C 1 240 ? 5.992 -7.759 22.309 1.00 33.86 271 ILE C C 1
ATOM 5492 O O . ILE C 1 240 ? 4.835 -7.628 21.915 1.00 33.77 271 ILE C O 1
ATOM 5497 N N . THR C 1 241 ? 6.283 -7.939 23.583 1.00 34.21 272 THR C N 1
ATOM 5498 C CA . THR C 1 241 ? 5.216 -8.006 24.563 1.00 34.71 272 THR C CA 1
ATOM 5499 C C . THR C 1 241 ? 5.687 -7.651 25.970 1.00 35.37 272 THR C C 1
ATOM 5500 O O . THR C 1 241 ? 6.851 -7.862 26.327 1.00 34.93 272 THR C O 1
ATOM 5504 N N . GLY C 1 242 ? 4.768 -7.081 26.747 1.00 36.12 273 GLY C N 1
ATOM 5505 C CA . GLY C 1 242 ? 5.046 -6.652 28.111 1.00 37.31 273 GLY C CA 1
ATOM 5506 C C . GLY C 1 242 ? 6.041 -5.518 28.164 1.00 38.25 273 GLY C C 1
ATOM 5507 O O . GLY C 1 242 ? 6.736 -5.347 29.165 1.00 38.57 273 GLY C O 1
ATOM 5508 N N . THR C 1 243 ? 6.127 -4.751 27.080 1.00 39.14 274 THR C N 1
ATOM 5509 C CA . THR C 1 243 ? 7.033 -3.612 27.044 1.00 40.00 274 THR C CA 1
ATOM 5510 C C . THR C 1 243 ? 6.288 -2.304 27.235 1.00 40.06 274 THR C C 1
ATOM 5511 O O . THR C 1 243 ? 5.099 -2.197 26.938 1.00 40.36 274 THR C O 1
ATOM 5515 N N . ILE C 1 244 ? 7.010 -1.310 27.725 1.00 40.67 275 ILE C N 1
ATOM 5516 C CA . ILE C 1 244 ? 6.511 0.045 27.826 1.00 41.70 275 ILE C CA 1
ATOM 5517 C C . ILE C 1 244 ? 7.347 0.925 26.895 1.00 42.24 275 ILE C C 1
ATOM 5518 O O . ILE C 1 244 ? 8.565 1.035 27.067 1.00 42.89 275 ILE C O 1
ATOM 5523 N N . ILE C 1 245 ? 6.698 1.541 25.911 1.00 42.37 276 ILE C N 1
ATOM 5524 C CA . ILE C 1 245 ? 7.402 2.366 24.924 1.00 42.64 276 ILE C CA 1
ATOM 5525 C C . ILE C 1 245 ? 7.076 3.846 25.110 1.00 43.07 276 ILE C C 1
ATOM 5526 O O . ILE C 1 245 ? 5.944 4.277 24.904 1.00 43.07 276 ILE C O 1
ATOM 5531 N N . GLU C 1 246 ? 8.082 4.613 25.514 1.00 43.65 277 GLU C N 1
ATOM 5532 C CA . GLU C 1 246 ? 7.940 6.057 25.727 1.00 44.07 277 GLU C CA 1
ATOM 5533 C C . GLU C 1 246 ? 8.082 6.844 24.432 1.00 43.70 277 GLU C C 1
ATOM 5534 O O . GLU C 1 246 ? 9.049 6.679 23.696 1.00 43.78 277 GLU C O 1
ATOM 5540 N N . VAL C 1 247 ? 7.103 7.696 24.159 1.00 43.63 278 VAL C N 1
ATOM 5541 C CA . VAL C 1 247 ? 7.126 8.550 22.986 1.00 43.84 278 VAL C CA 1
ATOM 5542 C C . VAL C 1 247 ? 7.031 9.975 23.503 1.00 44.02 278 VAL C C 1
ATOM 5543 O O . VAL C 1 247 ? 6.039 10.668 23.319 1.00 44.30 278 VAL C O 1
ATOM 5547 N N . THR C 1 248 ? 8.085 10.395 24.177 1.00 44.41 279 THR C N 1
ATOM 5548 C CA . THR C 1 248 ? 8.096 11.662 24.878 1.00 44.82 279 THR C CA 1
ATOM 5549 C C . THR C 1 248 ? 9.033 12.675 24.210 1.00 44.99 279 THR C C 1
ATOM 5550 O O . THR C 1 248 ? 8.910 13.874 24.431 1.00 44.98 279 THR C O 1
ATOM 5554 N N . GLY C 1 249 ? 9.954 12.186 23.385 1.00 45.36 280 GLY C N 1
ATOM 5555 C CA . GLY C 1 249 ? 10.987 13.023 22.789 1.00 45.95 280 GLY C CA 1
ATOM 5556 C C . GLY C 1 249 ? 11.908 13.665 23.813 1.00 46.63 280 GLY C C 1
ATOM 5557 O O . GLY C 1 249 ? 12.276 14.829 23.667 1.00 46.62 280 GLY C O 1
ATOM 5558 N N . ALA C 1 250 ? 12.266 12.908 24.855 1.00 47.29 281 ALA C N 1
ATOM 5559 C CA . ALA C 1 250 ? 13.221 13.346 25.889 1.00 48.21 281 ALA C CA 1
ATOM 5560 C C . ALA C 1 250 ? 12.811 14.613 26.648 1.00 48.88 281 ALA C C 1
ATOM 5561 O O . ALA C 1 250 ? 13.665 15.415 27.038 1.00 48.90 281 ALA C O 1
ATOM 5563 N N . VAL C 1 251 ? 11.505 14.793 26.834 1.00 49.64 282 VAL C N 1
ATOM 5564 C CA . VAL C 1 251 ? 10.980 15.895 27.640 1.00 50.33 282 VAL C CA 1
ATOM 5565 C C . VAL C 1 251 ? 10.440 15.336 28.957 1.00 50.50 282 VAL C C 1
ATOM 5566 O O . VAL C 1 251 ? 9.572 14.464 28.959 1.00 50.94 282 VAL C O 1
ATOM 5570 N N . ASP C 1 252 ? 10.981 15.813 30.071 1.00 50.88 283 ASP C N 1
ATOM 5571 C CA . ASP C 1 252 ? 10.448 15.461 31.382 1.00 51.22 283 ASP C CA 1
ATOM 5572 C C . ASP C 1 252 ? 9.067 16.091 31.571 1.00 51.10 283 ASP C C 1
ATOM 5573 O O . ASP C 1 252 ? 8.881 17.291 31.340 1.00 51.11 283 ASP C O 1
ATOM 5578 N N . VAL C 1 253 ? 8.108 15.265 31.980 1.00 50.86 284 VAL C N 1
ATOM 5579 C CA . VAL C 1 253 ? 6.748 15.717 32.258 1.00 50.73 284 VAL C CA 1
ATOM 5580 C C . VAL C 1 253 ? 6.475 15.780 33.770 1.00 50.64 284 VAL C C 1
ATOM 5581 O O . VAL C 1 253 ? 5.992 16.796 34.275 1.00 50.58 284 VAL C O 1
ATOM 5585 N N . ILE C 1 254 ? 6.817 14.708 34.484 1.00 50.36 285 ILE C N 1
ATOM 5586 C CA . ILE C 1 254 ? 6.293 14.471 35.833 1.00 50.13 285 ILE C CA 1
ATOM 5587 C C . ILE C 1 254 ? 7.114 15.078 36.991 1.00 50.15 285 ILE C C 1
ATOM 5588 O O . ILE C 1 254 ? 6.759 14.910 38.166 1.00 50.33 285 ILE C O 1
ATOM 5593 N N . HIS C 1 255 ? 8.185 15.802 36.662 1.00 50.12 286 HIS C N 1
ATOM 5594 C CA . HIS C 1 255 ? 9.107 16.335 37.679 1.00 49.98 286 HIS C CA 1
ATOM 5595 C C . HIS C 1 255 ? 9.210 17.862 37.707 1.00 49.66 286 HIS C C 1
ATOM 5596 O O . HIS C 1 255 ? 8.660 18.552 36.854 1.00 49.39 286 HIS C O 1
ATOM 5603 N N . PHE D 1 6 ? 35.727 -9.727 70.096 1.00 40.79 37 PHE D N 1
ATOM 5604 C CA . PHE D 1 6 ? 34.375 -9.762 69.451 1.00 40.51 37 PHE D CA 1
ATOM 5605 C C . PHE D 1 6 ? 33.718 -8.362 69.416 1.00 40.21 37 PHE D C 1
ATOM 5606 O O . PHE D 1 6 ? 32.541 -8.187 69.765 1.00 40.63 37 PHE D O 1
ATOM 5608 N N . VAL D 1 7 ? 34.514 -7.368 69.028 1.00 38.97 38 VAL D N 1
ATOM 5609 C CA . VAL D 1 7 ? 34.034 -6.032 68.708 1.00 37.47 38 VAL D CA 1
ATOM 5610 C C . VAL D 1 7 ? 34.071 -5.986 67.192 1.00 36.70 38 VAL D C 1
ATOM 5611 O O . VAL D 1 7 ? 35.092 -6.317 66.587 1.00 36.48 38 VAL D O 1
ATOM 5615 N N . ARG D 1 8 ? 32.962 -5.610 66.565 1.00 35.70 39 ARG D N 1
ATOM 5616 C CA . ARG D 1 8 ? 32.899 -5.633 65.107 1.00 34.55 39 ARG D CA 1
ATOM 5617 C C . ARG D 1 8 ? 33.801 -4.570 64.443 1.00 33.93 39 ARG D C 1
ATOM 5618 O O . ARG D 1 8 ? 34.041 -3.488 65.013 1.00 33.35 39 ARG D O 1
ATOM 5626 N N . HIS D 1 9 ? 34.316 -4.899 63.260 1.00 32.59 40 HIS D N 1
ATOM 5627 C CA . HIS D 1 9 ? 35.225 -4.009 62.550 1.00 32.24 40 HIS D CA 1
ATOM 5628 C C . HIS D 1 9 ? 34.699 -3.482 61.199 1.00 32.33 40 HIS D C 1
ATOM 5629 O O . HIS D 1 9 ? 34.259 -4.260 60.323 1.00 31.59 40 HIS D O 1
ATOM 5636 N N . ALA D 1 10 ? 34.761 -2.161 61.026 1.00 31.92 41 ALA D N 1
ATOM 5637 C CA . ALA D 1 10 ? 34.308 -1.560 59.781 1.00 31.75 41 ALA D CA 1
ATOM 5638 C C . ALA D 1 10 ? 35.480 -1.053 58.938 1.00 32.01 41 ALA D C 1
ATOM 5639 O O . ALA D 1 10 ? 36.459 -0.549 59.463 1.00 31.97 41 ALA D O 1
ATOM 5641 N N . LEU D 1 11 ? 35.365 -1.209 57.627 1.00 32.22 42 LEU D N 1
ATOM 5642 C CA . LEU D 1 11 ? 36.289 -0.604 56.687 1.00 32.60 42 LEU D CA 1
ATOM 5643 C C . LEU D 1 11 ? 35.487 0.428 55.902 1.00 32.82 42 LEU D C 1
ATOM 5644 O O . LEU D 1 11 ? 34.484 0.087 55.286 1.00 32.89 42 LEU D O 1
ATOM 5649 N N . ILE D 1 12 ? 35.909 1.689 55.962 1.00 33.08 43 ILE D N 1
ATOM 5650 C CA . ILE D 1 12 ? 35.224 2.759 55.248 1.00 33.98 43 ILE D CA 1
ATOM 5651 C C . ILE D 1 12 ? 36.170 3.569 54.364 1.00 33.48 43 ILE D C 1
ATOM 5652 O O . ILE D 1 12 ? 37.160 4.102 54.828 1.00 33.20 43 ILE D O 1
ATOM 5657 N N . THR D 1 13 ? 35.845 3.664 53.086 1.00 33.32 44 THR D N 1
ATOM 5658 C CA . THR D 1 13 ? 36.677 4.430 52.176 1.00 33.52 44 THR D CA 1
ATOM 5659 C C . THR D 1 13 ? 36.338 5.923 52.273 1.00 33.87 44 THR D C 1
ATOM 5660 O O . THR D 1 13 ? 35.165 6.295 52.269 1.00 34.31 44 THR D O 1
ATOM 5664 N N . ALA D 1 14 ? 37.368 6.762 52.379 1.00 34.15 45 ALA D N 1
ATOM 5665 C CA . ALA D 1 14 ? 37.230 8.228 52.449 1.00 34.64 45 ALA D CA 1
ATOM 5666 C C . ALA D 1 14 ? 36.421 8.701 53.655 1.00 34.97 45 ALA D C 1
ATOM 5667 O O . ALA D 1 14 ? 35.538 9.554 53.529 1.00 35.21 45 ALA D O 1
ATOM 5669 N N . GLY D 1 15 ? 36.730 8.168 54.830 1.00 35.18 46 GLY D N 1
ATOM 5670 C CA . GLY D 1 15 ? 35.904 8.442 55.993 1.00 35.62 46 GLY D CA 1
ATOM 5671 C C . GLY D 1 15 ? 36.374 9.528 56.928 1.00 36.02 46 GLY D C 1
ATOM 5672 O O . GLY D 1 15 ? 36.057 9.480 58.112 1.00 36.31 46 GLY D O 1
ATOM 5673 N N . THR D 1 16 ? 37.140 10.496 56.424 1.00 36.56 47 THR D N 1
ATOM 5674 C CA . THR D 1 16 ? 37.649 11.583 57.283 1.00 37.16 47 THR D CA 1
ATOM 5675 C C . THR D 1 16 ? 37.019 12.922 56.956 1.00 37.39 47 THR D C 1
ATOM 5676 O O . THR D 1 16 ? 37.171 13.885 57.708 1.00 37.10 47 THR D O 1
ATOM 5680 N N . LYS D 1 17 ? 36.324 12.980 55.823 1.00 38.12 48 LYS D N 1
ATOM 5681 C CA . LYS D 1 17 ? 35.616 14.189 55.418 1.00 39.05 48 LYS D CA 1
ATOM 5682 C C . LYS D 1 17 ? 34.238 13.879 54.856 1.00 38.84 48 LYS D C 1
ATOM 5683 O O . LYS D 1 17 ? 33.888 12.709 54.671 1.00 38.77 48 LYS D O 1
ATOM 5689 N N . GLY D 1 18 ? 33.456 14.936 54.619 1.00 38.70 49 GLY D N 1
ATOM 5690 C CA . GLY D 1 18 ? 32.101 14.823 54.072 1.00 38.22 49 GLY D CA 1
ATOM 5691 C C . GLY D 1 18 ? 31.207 13.873 54.852 1.00 38.11 49 GLY D C 1
ATOM 5692 O O . GLY D 1 18 ? 31.308 13.754 56.078 1.00 37.76 49 GLY D O 1
ATOM 5693 N N . LEU D 1 19 ? 30.332 13.193 54.119 1.00 38.01 50 LEU D N 1
ATOM 5694 C CA . LEU D 1 19 ? 29.446 12.174 54.669 1.00 38.15 50 LEU D CA 1
ATOM 5695 C C . LEU D 1 19 ? 30.202 11.122 55.515 1.00 37.92 50 LEU D C 1
ATOM 5696 O O . LEU D 1 19 ? 29.768 10.771 56.620 1.00 37.69 50 LEU D O 1
ATOM 5701 N N . GLY D 1 20 ? 31.334 10.646 54.989 1.00 37.45 51 GLY D N 1
ATOM 5702 C CA . GLY D 1 20 ? 32.106 9.566 55.610 1.00 36.81 51 GLY D CA 1
ATOM 5703 C C . GLY D 1 20 ? 32.657 9.855 57.000 1.00 36.05 51 GLY D C 1
ATOM 5704 O O . GLY D 1 20 ? 32.866 8.937 57.801 1.00 35.59 51 GLY D O 1
ATOM 5705 N N . LYS D 1 21 ? 32.904 11.127 57.280 1.00 35.65 52 LYS D N 1
ATOM 5706 C CA . LYS D 1 21 ? 33.329 11.537 58.607 1.00 35.79 52 LYS D CA 1
ATOM 5707 C C . LYS D 1 21 ? 32.228 11.221 59.631 1.00 35.62 52 LYS D C 1
ATOM 5708 O O . LYS D 1 21 ? 32.500 10.590 60.652 1.00 35.53 52 LYS D O 1
ATOM 5714 N N . GLN D 1 22 ? 30.990 11.636 59.354 1.00 35.15 53 GLN D N 1
ATOM 5715 C CA . GLN D 1 22 ? 29.897 11.355 60.284 1.00 35.25 53 GLN D CA 1
ATOM 5716 C C . GLN D 1 22 ? 29.647 9.845 60.416 1.00 34.82 53 GLN D C 1
ATOM 5717 O O . GLN D 1 22 ? 29.361 9.359 61.515 1.00 33.83 53 GLN D O 1
ATOM 5723 N N . VAL D 1 23 ? 29.797 9.104 59.311 1.00 34.25 54 VAL D N 1
ATOM 5724 C CA . VAL D 1 23 ? 29.654 7.648 59.372 1.00 34.04 54 VAL D CA 1
ATOM 5725 C C . VAL D 1 23 ? 30.686 7.068 60.346 1.00 34.24 54 VAL D C 1
ATOM 5726 O O . VAL D 1 23 ? 30.327 6.321 61.261 1.00 33.87 54 VAL D O 1
ATOM 5730 N N . THR D 1 24 ? 31.950 7.453 60.175 1.00 34.45 55 THR D N 1
ATOM 5731 C CA . THR D 1 24 ? 33.013 7.050 61.106 1.00 34.88 55 THR D CA 1
ATOM 5732 C C . THR D 1 24 ? 32.706 7.377 62.571 1.00 35.04 55 THR D C 1
ATOM 5733 O O . THR D 1 24 ? 32.825 6.511 63.433 1.00 35.16 55 THR D O 1
ATOM 5737 N N . GLU D 1 25 ? 32.336 8.625 62.846 1.00 35.58 56 GLU D N 1
ATOM 5738 C CA . GLU D 1 25 ? 31.962 9.040 64.199 1.00 36.75 56 GLU D CA 1
ATOM 5739 C C . GLU D 1 25 ? 30.782 8.246 64.763 1.00 36.63 56 GLU D C 1
ATOM 5740 O O . GLU D 1 25 ? 30.754 7.949 65.954 1.00 36.52 56 GLU D O 1
ATOM 5746 N N . LYS D 1 26 ? 29.827 7.891 63.898 1.00 36.93 57 LYS D N 1
ATOM 5747 C CA . LYS D 1 26 ? 28.665 7.087 64.293 1.00 36.88 57 LYS D CA 1
ATOM 5748 C C . LYS D 1 26 ? 29.057 5.685 64.767 1.00 36.60 57 LYS D C 1
ATOM 5749 O O . LYS D 1 26 ? 28.623 5.253 65.844 1.00 36.64 57 LYS D O 1
ATOM 5755 N N . LEU D 1 27 ? 29.886 5.001 63.978 1.00 35.91 58 LEU D N 1
ATOM 5756 C CA . LEU D 1 27 ? 30.323 3.638 64.280 1.00 35.84 58 LEU D CA 1
ATOM 5757 C C . LEU D 1 27 ? 31.195 3.558 65.527 1.00 35.99 58 LEU D C 1
ATOM 5758 O O . LEU D 1 27 ? 31.069 2.627 66.322 1.00 35.90 58 LEU D O 1
ATOM 5763 N N . LEU D 1 28 ? 32.076 4.539 65.697 1.00 35.94 59 LEU D N 1
ATOM 5764 C CA . LEU D 1 28 ? 32.886 4.613 66.903 1.00 36.00 59 LEU D CA 1
ATOM 5765 C C . LEU D 1 28 ? 31.993 4.783 68.114 1.00 36.26 59 LEU D C 1
ATOM 5766 O O . LEU D 1 28 ? 32.117 4.046 69.079 1.00 35.92 59 LEU D O 1
ATOM 5771 N N . ALA D 1 29 ? 31.057 5.722 68.035 1.00 36.84 60 ALA D N 1
ATOM 5772 C CA . ALA D 1 29 ? 30.090 5.942 69.115 1.00 37.50 60 ALA D CA 1
ATOM 5773 C C . ALA D 1 29 ? 29.319 4.673 69.478 1.00 37.86 60 ALA D C 1
ATOM 5774 O O . ALA D 1 29 ? 28.860 4.531 70.603 1.00 38.33 60 ALA D O 1
ATOM 5776 N N . LYS D 1 30 ? 29.180 3.763 68.521 1.00 38.34 61 LYS D N 1
ATOM 5777 C CA . LYS D 1 30 ? 28.463 2.514 68.735 1.00 38.93 61 LYS D CA 1
ATOM 5778 C C . LYS D 1 30 ? 29.322 1.438 69.391 1.00 38.86 61 LYS D C 1
ATOM 5779 O O . LYS D 1 30 ? 28.817 0.357 69.702 1.00 39.21 61 LYS D O 1
ATOM 5785 N N . GLY D 1 31 ? 30.613 1.727 69.591 1.00 38.62 62 GLY D N 1
ATOM 5786 C CA . GLY D 1 31 ? 31.566 0.755 70.139 1.00 37.67 62 GLY D CA 1
ATOM 5787 C C . GLY D 1 31 ? 32.363 -0.005 69.080 1.00 37.48 62 GLY D C 1
ATOM 5788 O O . GLY D 1 31 ? 33.190 -0.851 69.415 1.00 37.67 62 GLY D O 1
ATOM 5789 N N . TYR D 1 32 ? 32.127 0.292 67.804 1.00 36.52 63 TYR D N 1
ATOM 5790 C CA . TYR D 1 32 ? 32.863 -0.371 66.721 1.00 35.98 63 TYR D CA 1
ATOM 5791 C C . TYR D 1 32 ? 34.310 0.115 66.544 1.00 35.11 63 TYR D C 1
ATOM 5792 O O . TYR D 1 32 ? 34.657 1.245 66.898 1.00 34.56 63 TYR D O 1
ATOM 5801 N N . SER D 1 33 ? 35.144 -0.762 65.996 1.00 34.03 64 SER D N 1
ATOM 5802 C CA . SER D 1 33 ? 36.479 -0.388 65.571 1.00 33.62 64 SER D CA 1
ATOM 5803 C C . SER D 1 33 ? 36.451 -0.142 64.058 1.00 33.38 64 SER D C 1
ATOM 5804 O O . SER D 1 33 ? 35.735 -0.829 63.330 1.00 33.39 64 SER D O 1
ATOM 5807 N N . VAL D 1 34 ? 37.247 0.822 63.597 1.00 33.15 65 VAL D N 1
ATOM 5808 C CA . VAL D 1 34 ? 37.139 1.345 62.229 1.00 32.99 65 VAL D CA 1
ATOM 5809 C C . VAL D 1 34 ? 38.502 1.502 61.542 1.00 32.60 65 VAL D C 1
ATOM 5810 O O . VAL D 1 34 ? 39.473 1.948 62.156 1.00 32.60 65 VAL D O 1
ATOM 5814 N N . THR D 1 35 ? 38.559 1.102 60.276 1.00 31.81 66 THR D N 1
ATOM 5815 C CA . THR D 1 35 ? 39.657 1.436 59.395 1.00 31.58 66 THR D CA 1
ATOM 5816 C C . THR D 1 35 ? 39.154 2.515 58.439 1.00 31.61 66 THR D C 1
ATOM 5817 O O . THR D 1 35 ? 38.168 2.318 57.762 1.00 31.06 66 THR D O 1
ATOM 5821 N N . VAL D 1 36 ? 39.835 3.653 58.405 1.00 31.92 67 VAL D N 1
ATOM 5822 C CA . VAL D 1 36 ? 39.434 4.779 57.583 1.00 32.60 67 VAL D CA 1
ATOM 5823 C C . VAL D 1 36 ? 40.496 5.052 56.527 1.00 33.07 67 VAL D C 1
ATOM 5824 O O . VAL D 1 36 ? 41.674 5.208 56.856 1.00 33.10 67 VAL D O 1
ATOM 5828 N N . THR D 1 37 ? 40.089 5.131 55.266 1.00 33.28 68 THR D N 1
ATOM 5829 C CA . THR D 1 37 ? 41.011 5.557 54.229 1.00 33.85 68 THR D CA 1
ATOM 5830 C C . THR D 1 37 ? 40.917 7.065 53.987 1.00 34.41 68 THR D C 1
ATOM 5831 O O . THR D 1 37 ? 39.900 7.686 54.270 1.00 34.63 68 THR D O 1
ATOM 5835 N N . TYR D 1 38 ? 41.990 7.646 53.471 1.00 35.17 69 TYR D N 1
ATOM 5836 C CA . TYR D 1 38 ? 41.981 9.025 53.009 1.00 36.07 69 TYR D CA 1
ATOM 5837 C C . TYR D 1 38 ? 42.918 9.122 51.826 1.00 36.95 69 TYR D C 1
ATOM 5838 O O . TYR D 1 38 ? 43.758 8.243 51.616 1.00 36.85 69 TYR D O 1
ATOM 5847 N N . HIS D 1 39 ? 42.779 10.202 51.067 1.00 38.08 70 HIS D N 1
ATOM 5848 C CA . HIS D 1 39 ? 43.554 10.403 49.849 1.00 39.07 70 HIS D CA 1
ATOM 5849 C C . HIS D 1 39 ? 44.413 11.647 49.972 1.00 38.60 70 HIS D C 1
ATOM 5850 O O . HIS D 1 39 ? 45.569 11.555 50.354 1.00 39.04 70 HIS D O 1
ATOM 5857 N N . THR D 1 42 ? 44.886 15.229 54.580 1.00 44.05 73 THR D N 1
ATOM 5858 C CA . THR D 1 42 ? 45.904 14.769 55.530 1.00 44.11 73 THR D CA 1
ATOM 5859 C C . THR D 1 42 ? 45.937 15.583 56.832 1.00 43.96 73 THR D C 1
ATOM 5860 O O . THR D 1 42 ? 46.276 15.055 57.893 1.00 43.76 73 THR D O 1
ATOM 5864 N N . THR D 1 43 ? 45.570 16.860 56.740 1.00 43.95 74 THR D N 1
ATOM 5865 C CA . THR D 1 43 ? 45.350 17.707 57.922 1.00 43.96 74 THR D CA 1
ATOM 5866 C C . THR D 1 43 ? 43.986 17.387 58.577 1.00 43.64 74 THR D C 1
ATOM 5867 O O . THR D 1 43 ? 43.824 17.483 59.805 1.00 43.48 74 THR D O 1
ATOM 5871 N N . ALA D 1 44 ? 43.020 17.000 57.746 1.00 43.12 75 ALA D N 1
ATOM 5872 C CA . ALA D 1 44 ? 41.720 16.530 58.216 1.00 42.78 75 ALA D CA 1
ATOM 5873 C C . ALA D 1 44 ? 41.854 15.185 58.944 1.00 42.41 75 ALA D C 1
ATOM 5874 O O . ALA D 1 44 ? 41.256 14.993 60.006 1.00 42.27 75 ALA D O 1
ATOM 5876 N N . MET D 1 45 ? 42.643 14.268 58.377 1.00 41.99 76 MET D N 1
ATOM 5877 C CA . MET D 1 45 ? 42.902 12.982 59.027 1.00 41.82 76 MET D CA 1
ATOM 5878 C C . MET D 1 45 ? 43.612 13.177 60.378 1.00 41.64 76 MET D C 1
ATOM 5879 O O . MET D 1 45 ? 43.260 12.534 61.366 1.00 41.16 76 MET D O 1
ATOM 5884 N N . GLU D 1 46 ? 44.582 14.088 60.409 1.00 41.79 77 GLU D N 1
ATOM 5885 C CA . GLU D 1 46 ? 45.350 14.366 61.620 1.00 42.53 77 GLU D CA 1
ATOM 5886 C C . GLU D 1 46 ? 44.488 14.920 62.758 1.00 42.16 77 GLU D C 1
ATOM 5887 O O . GLU D 1 46 ? 44.767 14.655 63.929 1.00 42.06 77 GLU D O 1
ATOM 5893 N N . THR D 1 47 ? 43.446 15.681 62.416 1.00 41.94 78 THR D N 1
ATOM 5894 C CA . THR D 1 47 ? 42.536 16.226 63.439 1.00 41.77 78 THR D CA 1
ATOM 5895 C C . THR D 1 47 ? 41.582 15.166 63.969 1.00 41.15 78 THR D C 1
ATOM 5896 O O . THR D 1 47 ? 41.237 15.176 65.147 1.00 40.64 78 THR D O 1
ATOM 5900 N N . MET D 1 48 ? 41.173 14.254 63.091 1.00 41.02 79 MET D N 1
ATOM 5901 C CA . MET D 1 48 ? 40.390 13.091 63.500 1.00 41.17 79 MET D CA 1
ATOM 5902 C C . MET D 1 48 ? 41.197 12.213 64.461 1.00 41.24 79 MET D C 1
ATOM 5903 O O . MET D 1 48 ? 40.725 11.912 65.564 1.00 40.88 79 MET D O 1
ATOM 5908 N N . LYS D 1 49 ? 42.415 11.837 64.047 1.00 41.57 80 LYS D N 1
ATOM 5909 C CA . LYS D 1 49 ? 43.328 11.053 64.886 1.00 41.99 80 LYS D CA 1
ATOM 5910 C C . LYS D 1 49 ? 43.449 11.662 66.276 1.00 42.25 80 LYS D C 1
ATOM 5911 O O . LYS D 1 49 ? 43.479 10.938 67.260 1.00 42.23 80 LYS D O 1
ATOM 5917 N N . GLU D 1 50 ? 43.496 12.992 66.337 1.00 42.72 81 GLU D N 1
ATOM 5918 C CA . GLU D 1 50 ? 43.658 13.721 67.596 1.00 43.27 81 GLU D CA 1
ATOM 5919 C C . GLU D 1 50 ? 42.369 13.740 68.427 1.00 43.04 81 GLU D C 1
ATOM 5920 O O . GLU D 1 50 ? 42.412 13.514 69.638 1.00 43.00 81 GLU D O 1
ATOM 5926 N N . THR D 1 51 ? 41.233 14.002 67.778 1.00 42.98 82 THR D N 1
ATOM 5927 C CA . THR D 1 51 ? 39.924 13.938 68.441 1.00 43.20 82 THR D CA 1
ATOM 5928 C C . THR D 1 51 ? 39.729 12.611 69.190 1.00 43.60 82 THR D C 1
ATOM 5929 O O . THR D 1 51 ? 39.240 12.606 70.326 1.00 43.46 82 THR D O 1
ATOM 5933 N N . TYR D 1 52 ? 40.128 11.504 68.559 1.00 43.81 83 TYR D N 1
ATOM 5934 C CA . TYR D 1 52 ? 39.931 10.166 69.136 1.00 44.27 83 TYR D CA 1
ATOM 5935 C C . TYR D 1 52 ? 41.210 9.519 69.664 1.00 44.45 83 TYR D C 1
ATOM 5936 O O . TYR D 1 52 ? 41.362 8.299 69.616 1.00 44.40 83 TYR D O 1
ATOM 5945 N N . LYS D 1 53 ? 42.105 10.356 70.180 1.00 44.99 84 LYS D N 1
ATOM 5946 C CA . LYS D 1 53 ? 43.319 9.937 70.897 1.00 45.79 84 LYS D CA 1
ATOM 5947 C C . LYS D 1 53 ? 43.063 8.825 71.930 1.00 45.97 84 LYS D C 1
ATOM 5948 O O . LYS D 1 53 ? 43.819 7.851 72.005 1.00 45.91 84 LYS D O 1
ATOM 5954 N N . ASP D 1 54 ? 41.996 8.981 72.716 1.00 46.27 85 ASP D N 1
ATOM 5955 C CA . ASP D 1 54 ? 41.714 8.077 73.837 1.00 46.79 85 ASP D CA 1
ATOM 5956 C C . ASP D 1 54 ? 41.146 6.721 73.417 1.00 46.59 85 ASP D C 1
ATOM 5957 O O . ASP D 1 54 ? 41.242 5.747 74.165 1.00 46.44 85 ASP D O 1
ATOM 5962 N N . VAL D 1 55 ? 40.566 6.654 72.223 1.00 46.69 86 VAL D N 1
ATOM 5963 C CA . VAL D 1 55 ? 40.152 5.362 71.660 1.00 46.82 86 VAL D CA 1
ATOM 5964 C C . VAL D 1 55 ? 40.985 4.924 70.436 1.00 46.67 86 VAL D C 1
ATOM 5965 O O . VAL D 1 55 ? 40.450 4.316 69.510 1.00 46.90 86 VAL D O 1
ATOM 5969 N N . GLU D 1 56 ? 42.293 5.198 70.459 1.00 46.61 87 GLU D N 1
ATOM 5970 C CA . GLU D 1 56 ? 43.174 5.001 69.284 1.00 46.80 87 GLU D CA 1
ATOM 5971 C C . GLU D 1 56 ? 43.287 3.560 68.762 1.00 46.20 87 GLU D C 1
ATOM 5972 O O . GLU D 1 56 ? 43.562 3.356 67.572 1.00 46.53 87 GLU D O 1
ATOM 5978 N N . GLU D 1 57 ? 43.084 2.575 69.637 1.00 45.32 88 GLU D N 1
ATOM 5979 C CA . GLU D 1 57 ? 43.200 1.162 69.252 1.00 44.54 88 GLU D CA 1
ATOM 5980 C C . GLU D 1 57 ? 42.059 0.733 68.335 1.00 43.38 88 GLU D C 1
ATOM 5981 O O . GLU D 1 57 ? 42.214 -0.214 67.558 1.00 43.47 88 GLU D O 1
ATOM 5987 N N . ARG D 1 58 ? 40.925 1.433 68.435 1.00 41.71 89 ARG D N 1
ATOM 5988 C CA . ARG D 1 58 ? 39.721 1.139 67.647 1.00 40.27 89 ARG D CA 1
ATOM 5989 C C . ARG D 1 58 ? 39.642 1.944 66.345 1.00 39.15 89 ARG D C 1
ATOM 5990 O O . ARG D 1 58 ? 38.679 1.817 65.594 1.00 39.09 89 ARG D O 1
ATOM 5998 N N . LEU D 1 59 ? 40.649 2.773 66.089 1.00 37.80 90 LEU D N 1
ATOM 5999 C CA . LEU D 1 59 ? 40.677 3.622 64.903 1.00 36.60 90 LEU D CA 1
ATOM 6000 C C . LEU D 1 59 ? 42.034 3.552 64.179 1.00 35.90 90 LEU D C 1
ATOM 6001 O O . LEU D 1 59 ? 43.078 3.849 64.759 1.00 35.82 90 LEU D O 1
ATOM 6006 N N . GLN D 1 60 ? 41.998 3.162 62.910 1.00 34.76 91 GLN D N 1
ATOM 6007 C CA . GLN D 1 60 ? 43.191 2.986 62.102 1.00 33.91 91 GLN D CA 1
ATOM 6008 C C . GLN D 1 60 ? 43.057 3.816 60.821 1.00 33.88 91 GLN D C 1
ATOM 6009 O O . GLN D 1 60 ? 42.036 3.746 60.130 1.00 33.85 91 GLN D O 1
ATOM 6015 N N . PHE D 1 61 ? 44.080 4.610 60.506 1.00 33.83 92 PHE D N 1
ATOM 6016 C CA . PHE D 1 61 ? 44.079 5.386 59.256 1.00 33.70 92 PHE D CA 1
ATOM 6017 C C . PHE D 1 61 ? 45.011 4.811 58.199 1.00 33.57 92 PHE D C 1
ATOM 6018 O O . PHE D 1 61 ? 46.166 4.524 58.471 1.00 33.49 92 PHE D O 1
ATOM 6026 N N . VAL D 1 62 ? 44.503 4.655 56.985 1.00 33.69 93 VAL D N 1
ATOM 6027 C CA . VAL D 1 62 ? 45.343 4.233 55.868 1.00 33.79 93 VAL D CA 1
ATOM 6028 C C . VAL D 1 62 ? 45.174 5.190 54.705 1.00 34.16 93 VAL D C 1
ATOM 6029 O O . VAL D 1 62 ? 44.060 5.547 54.360 1.00 33.95 93 VAL D O 1
ATOM 6033 N N . GLN D 1 63 ? 46.284 5.614 54.116 1.00 34.98 94 GLN D N 1
ATOM 6034 C CA . GLN D 1 63 ? 46.248 6.436 52.916 1.00 36.25 94 GLN D CA 1
ATOM 6035 C C . GLN D 1 63 ? 45.964 5.532 51.713 1.00 36.58 94 GLN D C 1
ATOM 6036 O O . GLN D 1 63 ? 46.594 4.485 51.589 1.00 36.57 94 GLN D O 1
ATOM 6042 N N . ALA D 1 64 ? 45.018 5.924 50.848 1.00 37.29 95 ALA D N 1
ATOM 6043 C CA . ALA D 1 64 ? 44.687 5.141 49.641 1.00 38.12 95 ALA D CA 1
ATOM 6044 C C . ALA D 1 64 ? 43.922 5.904 48.566 1.00 38.93 95 ALA D C 1
ATOM 6045 O O . ALA D 1 64 ? 43.018 6.681 48.870 1.00 39.46 95 ALA D O 1
ATOM 6047 N N . ASP D 1 65 ? 44.284 5.655 47.307 1.00 39.70 96 ASP D N 1
ATOM 6048 C CA . ASP D 1 65 ? 43.533 6.120 46.134 1.00 40.31 96 ASP D CA 1
ATOM 6049 C C . ASP D 1 65 ? 42.634 4.971 45.660 1.00 40.14 96 ASP D C 1
ATOM 6050 O O . ASP D 1 65 ? 43.126 3.976 45.119 1.00 39.97 96 ASP D O 1
ATOM 6055 N N . VAL D 1 66 ? 41.324 5.102 45.848 1.00 39.88 97 VAL D N 1
ATOM 6056 C CA . VAL D 1 66 ? 40.412 3.995 45.527 1.00 39.99 97 VAL D CA 1
ATOM 6057 C C . VAL D 1 66 ? 40.362 3.587 44.036 1.00 40.28 97 VAL D C 1
ATOM 6058 O O . VAL D 1 66 ? 39.873 2.496 43.716 1.00 40.12 97 VAL D O 1
ATOM 6062 N N . THR D 1 67 ? 40.862 4.442 43.137 1.00 40.09 98 THR D N 1
ATOM 6063 C CA . THR D 1 67 ? 40.993 4.066 41.721 1.00 40.33 98 THR D CA 1
ATOM 6064 C C . THR D 1 67 ? 42.173 3.112 41.458 1.00 40.98 98 THR D C 1
ATOM 6065 O O . THR D 1 67 ? 42.307 2.592 40.344 1.00 40.99 98 THR D O 1
ATOM 6069 N N . LYS D 1 68 ? 43.035 2.903 42.459 1.00 41.48 99 LYS D N 1
ATOM 6070 C CA . LYS D 1 68 ? 44.248 2.076 42.288 1.00 41.85 99 LYS D CA 1
ATOM 6071 C C . LYS D 1 68 ? 44.098 0.727 42.968 1.00 41.91 99 LYS D C 1
ATOM 6072 O O . LYS D 1 68 ? 43.914 0.662 44.184 1.00 42.24 99 LYS D O 1
ATOM 6078 N N . LYS D 1 69 ? 44.195 -0.347 42.190 1.00 42.02 100 LYS D N 1
ATOM 6079 C CA . LYS D 1 69 ? 44.026 -1.697 42.721 1.00 42.39 100 LYS D CA 1
ATOM 6080 C C . LYS D 1 69 ? 44.969 -2.013 43.902 1.00 42.43 100 LYS D C 1
ATOM 6081 O O . LYS D 1 69 ? 44.526 -2.559 44.918 1.00 41.96 100 LYS D O 1
ATOM 6087 N N . GLU D 1 70 ? 46.253 -1.663 43.765 1.00 42.44 101 GLU D N 1
ATOM 6088 C CA . GLU D 1 70 ? 47.256 -1.971 44.795 1.00 42.43 101 GLU D CA 1
ATOM 6089 C C . GLU D 1 70 ? 46.886 -1.355 46.130 1.00 41.76 101 GLU D C 1
ATOM 6090 O O . GLU D 1 70 ? 46.991 -2.015 47.163 1.00 41.35 101 GLU D O 1
ATOM 6096 N N . ASP D 1 71 ? 46.449 -0.094 46.092 1.00 41.46 102 ASP D N 1
ATOM 6097 C CA . ASP D 1 71 ? 46.064 0.645 47.301 1.00 41.08 102 ASP D CA 1
ATOM 6098 C C . ASP D 1 71 ? 44.865 -0.010 47.970 1.00 40.41 102 ASP D C 1
ATOM 6099 O O . ASP D 1 71 ? 44.765 -0.019 49.189 1.00 40.39 102 ASP D O 1
ATOM 6104 N N . LEU D 1 72 ? 43.979 -0.594 47.171 1.00 39.85 103 LEU D N 1
ATOM 6105 C CA . LEU D 1 72 ? 42.836 -1.319 47.718 1.00 39.46 103 LEU D CA 1
ATOM 6106 C C . LEU D 1 72 ? 43.274 -2.610 48.401 1.00 39.28 103 LEU D C 1
ATOM 6107 O O . LEU D 1 72 ? 42.759 -2.949 49.473 1.00 38.91 103 LEU D O 1
ATOM 6112 N N . HIS D 1 73 ? 44.227 -3.316 47.788 1.00 39.19 104 HIS D N 1
ATOM 6113 C CA . HIS D 1 73 ? 44.797 -4.524 48.385 1.00 39.55 104 HIS D CA 1
ATOM 6114 C C . HIS D 1 73 ? 45.462 -4.216 49.730 1.00 39.17 104 HIS D C 1
ATOM 6115 O O . HIS D 1 73 ? 45.333 -4.984 50.685 1.00 38.92 104 HIS D O 1
ATOM 6122 N N . LYS D 1 74 ? 46.151 -3.079 49.790 1.00 38.86 105 LYS D N 1
ATOM 6123 C CA . LYS D 1 74 ? 46.857 -2.661 50.987 1.00 38.77 105 LYS D CA 1
ATOM 6124 C C . LYS D 1 74 ? 45.940 -2.218 52.142 1.00 38.61 105 LYS D C 1
ATOM 6125 O O . LYS D 1 74 ? 46.292 -2.413 53.300 1.00 38.82 105 LYS D O 1
ATOM 6131 N N . ILE D 1 75 ? 44.773 -1.646 51.856 1.00 38.23 106 ILE D N 1
ATOM 6132 C CA . ILE D 1 75 ? 43.876 -1.291 52.963 1.00 38.21 106 ILE D CA 1
ATOM 6133 C C . ILE D 1 75 ? 43.233 -2.519 53.574 1.00 37.88 106 ILE D C 1
ATOM 6134 O O . ILE D 1 75 ? 42.993 -2.564 54.783 1.00 37.73 106 ILE D O 1
ATOM 6139 N N . VAL D 1 76 ? 42.965 -3.515 52.740 1.00 37.33 107 VAL D N 1
ATOM 6140 C CA . VAL D 1 76 ? 42.452 -4.780 53.246 1.00 37.00 107 VAL D CA 1
ATOM 6141 C C . VAL D 1 76 ? 43.513 -5.509 54.073 1.00 37.26 107 VAL D C 1
ATOM 6142 O O . VAL D 1 76 ? 43.236 -5.944 55.203 1.00 37.56 107 VAL D O 1
ATOM 6146 N N . GLU D 1 77 ? 44.730 -5.603 53.535 1.00 37.22 108 GLU D N 1
ATOM 6147 C CA . GLU D 1 77 ? 45.844 -6.232 54.255 1.00 37.04 108 GLU D CA 1
ATOM 6148 C C . GLU D 1 77 ? 46.118 -5.567 55.617 1.00 36.44 108 GLU D C 1
ATOM 6149 O O . GLU D 1 77 ? 46.400 -6.263 56.599 1.00 36.10 108 GLU D O 1
ATOM 6155 N N . GLU D 1 78 ? 46.017 -4.239 55.682 1.00 35.99 109 GLU D N 1
ATOM 6156 C CA . GLU D 1 78 ? 46.299 -3.510 56.931 1.00 36.14 109 GLU D CA 1
ATOM 6157 C C . GLU D 1 78 ? 45.162 -3.622 57.951 1.00 35.94 109 GLU D C 1
ATOM 6158 O O . GLU D 1 78 ? 45.401 -3.704 59.155 1.00 36.06 109 GLU D O 1
ATOM 6164 N N . ALA D 1 79 ? 43.928 -3.624 57.463 1.00 35.75 110 ALA D N 1
ATOM 6165 C CA . ALA D 1 79 ? 42.775 -3.892 58.310 1.00 35.72 110 ALA D CA 1
ATOM 6166 C C . ALA D 1 79 ? 42.854 -5.299 58.897 1.00 35.88 110 ALA D C 1
ATOM 6167 O O . ALA D 1 79 ? 42.658 -5.470 60.106 1.00 36.49 110 ALA D O 1
ATOM 6169 N N . MET D 1 80 ? 43.160 -6.293 58.056 1.00 35.27 111 MET D N 1
ATOM 6170 C CA . MET D 1 80 ? 43.274 -7.685 58.507 1.00 34.97 111 MET D CA 1
ATOM 6171 C C . MET D 1 80 ? 44.409 -7.883 59.525 1.00 35.34 111 MET D C 1
ATOM 6172 O O . MET D 1 80 ? 44.215 -8.534 60.554 1.00 35.22 111 MET D O 1
ATOM 6177 N N . SER D 1 81 ? 45.571 -7.292 59.245 1.00 35.52 112 SER D N 1
ATOM 6178 C CA . SER D 1 81 ? 46.730 -7.348 60.135 1.00 35.85 112 SER D CA 1
ATOM 6179 C C . SER D 1 81 ? 46.446 -6.858 61.546 1.00 35.84 112 SER D C 1
ATOM 6180 O O . SER D 1 81 ? 46.874 -7.487 62.519 1.00 35.95 112 SER D O 1
ATOM 6183 N N . HIS D 1 82 ? 45.749 -5.733 61.665 1.00 35.65 113 HIS D N 1
ATOM 6184 C CA . HIS D 1 82 ? 45.505 -5.142 62.979 1.00 35.93 113 HIS D CA 1
ATOM 6185 C C . HIS D 1 82 ? 44.226 -5.633 63.649 1.00 35.24 113 HIS D C 1
ATOM 6186 O O . HIS D 1 82 ? 44.130 -5.601 64.869 1.00 35.42 113 HIS D O 1
ATOM 6193 N N . PHE D 1 83 ? 43.254 -6.094 62.868 1.00 34.52 114 PHE D N 1
ATOM 6194 C CA . PHE D 1 83 ? 41.942 -6.408 63.441 1.00 33.84 114 PHE D CA 1
ATOM 6195 C C . PHE D 1 83 ? 41.464 -7.830 63.226 1.00 33.14 114 PHE D C 1
ATOM 6196 O O . PHE D 1 83 ? 40.582 -8.287 63.941 1.00 33.26 114 PHE D O 1
ATOM 6204 N N . GLY D 1 84 ? 42.034 -8.520 62.245 1.00 32.80 115 GLY D N 1
ATOM 6205 C CA . GLY D 1 84 ? 41.702 -9.925 61.987 1.00 32.61 115 GLY D CA 1
ATOM 6206 C C . GLY D 1 84 ? 40.355 -10.183 61.314 1.00 32.75 115 GLY D C 1
ATOM 6207 O O . GLY D 1 84 ? 40.022 -11.328 61.010 1.00 33.36 115 GLY D O 1
ATOM 6208 N N . LYS D 1 85 ? 39.583 -9.126 61.073 1.00 32.26 116 LYS D N 1
ATOM 6209 C CA . LYS D 1 85 ? 38.244 -9.251 60.524 1.00 32.20 116 LYS D CA 1
ATOM 6210 C C . LYS D 1 85 ? 37.789 -7.969 59.850 1.00 32.20 116 LYS D C 1
ATOM 6211 O O . LYS D 1 85 ? 38.238 -6.874 60.191 1.00 31.93 116 LYS D O 1
ATOM 6217 N N . ILE D 1 86 ? 36.913 -8.130 58.868 1.00 32.28 117 ILE D N 1
ATOM 6218 C CA . ILE D 1 86 ? 36.166 -7.025 58.298 1.00 32.70 117 ILE D CA 1
ATOM 6219 C C . ILE D 1 86 ? 34.680 -7.407 58.315 1.00 32.79 117 ILE D C 1
ATOM 6220 O O . ILE D 1 86 ? 34.234 -8.221 57.498 1.00 32.87 117 ILE D O 1
ATOM 6225 N N . ASP D 1 87 ? 33.945 -6.841 59.279 1.00 32.71 118 ASP D N 1
ATOM 6226 C CA . ASP D 1 87 ? 32.495 -7.054 59.441 1.00 32.51 118 ASP D CA 1
ATOM 6227 C C . ASP D 1 87 ? 31.618 -6.161 58.556 1.00 31.85 118 ASP D C 1
ATOM 6228 O O . ASP D 1 87 ? 30.548 -6.590 58.135 1.00 31.71 118 ASP D O 1
ATOM 6233 N N . PHE D 1 88 ? 32.050 -4.913 58.321 1.00 31.39 119 PHE D N 1
ATOM 6234 C CA . PHE D 1 88 ? 31.296 -3.933 57.526 1.00 30.45 119 PHE D CA 1
ATOM 6235 C C . PHE D 1 88 ? 32.200 -3.274 56.489 1.00 30.47 119 PHE D C 1
ATOM 6236 O O . PHE D 1 88 ? 33.283 -2.794 56.813 1.00 30.10 119 PHE D O 1
ATOM 6244 N N . LEU D 1 89 ? 31.745 -3.246 55.242 1.00 30.70 120 LEU D N 1
ATOM 6245 C CA . LEU D 1 89 ? 32.443 -2.552 54.181 1.00 30.97 120 LEU D CA 1
ATOM 6246 C C . LEU D 1 89 ? 31.524 -1.443 53.716 1.00 31.80 120 LEU D C 1
ATOM 6247 O O . LEU D 1 89 ? 30.446 -1.715 53.156 1.00 31.63 120 LEU D O 1
ATOM 6252 N N . ILE D 1 90 ? 31.945 -0.202 53.972 1.00 32.11 121 ILE D N 1
ATOM 6253 C CA . ILE D 1 90 ? 31.216 0.987 53.545 1.00 32.66 121 ILE D CA 1
ATOM 6254 C C . ILE D 1 90 ? 31.965 1.717 52.426 1.00 33.53 121 ILE D C 1
ATOM 6255 O O . ILE D 1 90 ? 32.984 2.373 52.644 1.00 33.73 121 ILE D O 1
ATOM 6260 N N . ASN D 1 91 ? 31.426 1.608 51.225 1.00 34.37 122 ASN D N 1
ATOM 6261 C CA . ASN D 1 91 ? 32.081 2.118 50.042 1.00 35.56 122 ASN D CA 1
ATOM 6262 C C . ASN D 1 91 ? 31.716 3.568 49.847 1.00 36.38 122 ASN D C 1
ATOM 6263 O O . ASN D 1 91 ? 31.165 3.962 48.817 1.00 36.61 122 ASN D O 1
ATOM 6268 N N . ASN D 1 92 ? 32.020 4.355 50.871 1.00 37.06 123 ASN D N 1
ATOM 6269 C CA . ASN D 1 92 ? 31.617 5.745 50.933 1.00 37.87 123 ASN D CA 1
ATOM 6270 C C . ASN D 1 92 ? 32.300 6.600 49.859 1.00 38.46 123 ASN D C 1
ATOM 6271 O O . ASN D 1 92 ? 31.734 7.580 49.382 1.00 38.12 123 ASN D O 1
ATOM 6276 N N . ALA D 1 93 ? 33.513 6.218 49.474 1.00 39.24 124 ALA D N 1
ATOM 6277 C CA . ALA D 1 93 ? 34.260 6.964 48.479 1.00 40.02 124 ALA D CA 1
ATOM 6278 C C . ALA D 1 93 ? 33.546 6.940 47.133 1.00 40.67 124 ALA D C 1
ATOM 6279 O O . ALA D 1 93 ? 33.115 5.882 46.653 1.00 40.30 124 ALA D O 1
ATOM 6281 N N . GLY D 1 94 ? 33.420 8.124 46.541 1.00 41.35 125 GLY D N 1
ATOM 6282 C CA . GLY D 1 94 ? 32.730 8.278 45.270 1.00 41.69 125 GLY D CA 1
ATOM 6283 C C . GLY D 1 94 ? 33.249 9.477 44.513 1.00 41.69 125 GLY D C 1
ATOM 6284 O O . GLY D 1 94 ? 32.673 10.566 44.622 1.00 42.52 125 GLY D O 1
ATOM 6285 N N . PRO D 1 95 ? 34.347 9.299 43.756 1.00 41.23 126 PRO D N 1
ATOM 6286 C CA . PRO D 1 95 ? 34.834 10.364 42.885 1.00 41.21 126 PRO D CA 1
ATOM 6287 C C . PRO D 1 95 ? 33.691 10.943 42.047 1.00 41.21 126 PRO D C 1
ATOM 6288 O O . PRO D 1 95 ? 32.877 10.196 41.500 1.00 40.87 126 PRO D O 1
ATOM 6292 N N . TYR D 1 96 ? 33.651 12.268 41.955 1.00 41.33 127 TYR D N 1
ATOM 6293 C CA . TYR D 1 96 ? 32.546 12.987 41.352 1.00 41.48 127 TYR D CA 1
ATOM 6294 C C . TYR D 1 96 ? 33.080 14.097 40.441 1.00 40.98 127 TYR D C 1
ATOM 6295 O O . TYR D 1 96 ? 33.879 14.926 40.876 1.00 40.97 127 TYR D O 1
ATOM 6304 N N . VAL D 1 97 ? 32.652 14.097 39.177 1.00 40.72 128 VAL D N 1
ATOM 6305 C CA . VAL D 1 97 ? 32.962 15.184 38.246 1.00 40.16 128 VAL D CA 1
ATOM 6306 C C . VAL D 1 97 ? 31.910 16.275 38.460 1.00 40.29 128 VAL D C 1
ATOM 6307 O O . VAL D 1 97 ? 30.777 16.166 37.981 1.00 40.20 128 VAL D O 1
ATOM 6311 N N . PHE D 1 98 ? 32.291 17.313 39.202 1.00 40.15 129 PHE D N 1
ATOM 6312 C CA . PHE D 1 98 ? 31.386 18.405 39.548 1.00 40.08 129 PHE D CA 1
ATOM 6313 C C . PHE D 1 98 ? 31.034 19.277 38.335 1.00 39.59 129 PHE D C 1
ATOM 6314 O O . PHE D 1 98 ? 29.946 19.856 38.286 1.00 39.30 129 PHE D O 1
ATOM 6322 N N . GLU D 1 99 ? 31.945 19.353 37.361 1.00 38.87 130 GLU D N 1
ATOM 6323 C CA . GLU D 1 99 ? 31.670 20.059 36.113 1.00 38.83 130 GLU D CA 1
ATOM 6324 C C . GLU D 1 99 ? 30.444 19.454 35.435 1.00 38.20 130 GLU D C 1
ATOM 6325 O O . GLU D 1 99 ? 30.243 18.236 35.458 1.00 38.26 130 GLU D O 1
ATOM 6331 N N . ARG D 1 100 ? 29.617 20.325 34.868 1.00 37.62 131 ARG D N 1
ATOM 6332 C CA . ARG D 1 100 ? 28.457 19.923 34.093 1.00 37.19 131 ARG D CA 1
ATOM 6333 C C . ARG D 1 100 ? 28.801 19.997 32.624 1.00 36.48 131 ARG D C 1
ATOM 6334 O O . ARG D 1 100 ? 28.904 21.082 32.068 1.00 36.32 131 ARG D O 1
ATOM 6342 N N . LYS D 1 101 ? 29.001 18.839 32.004 1.00 35.94 132 LYS D N 1
ATOM 6343 C CA . LYS D 1 101 ? 29.199 18.764 30.555 1.00 35.84 132 LYS D CA 1
ATOM 6344 C C . LYS D 1 101 ? 28.619 17.486 29.934 1.00 35.29 132 LYS D C 1
ATOM 6345 O O . LYS D 1 101 ? 28.314 16.519 30.631 1.00 35.12 132 LYS D O 1
ATOM 6351 N N . LYS D 1 102 ? 28.461 17.499 28.615 1.00 35.04 133 LYS D N 1
ATOM 6352 C CA . LYS D 1 102 ? 27.830 16.382 27.910 1.00 34.49 133 LYS D CA 1
ATOM 6353 C C . LYS D 1 102 ? 28.806 15.208 27.735 1.00 34.63 133 LYS D C 1
ATOM 6354 O O . LYS D 1 102 ? 30.020 15.407 27.647 1.00 34.22 133 LYS D O 1
ATOM 6360 N N . LEU D 1 103 ? 28.277 13.989 27.693 1.00 34.85 134 LEU D N 1
ATOM 6361 C CA . LEU D 1 103 ? 29.114 12.799 27.551 1.00 35.45 134 LEU D CA 1
ATOM 6362 C C . LEU D 1 103 ? 30.158 12.943 26.439 1.00 35.89 134 LEU D C 1
ATOM 6363 O O . LEU D 1 103 ? 31.320 12.572 26.612 1.00 36.09 134 LEU D O 1
ATOM 6368 N N . VAL D 1 104 ? 29.738 13.496 25.306 1.00 36.18 135 VAL D N 1
ATOM 6369 C CA . VAL D 1 104 ? 30.600 13.649 24.145 1.00 36.57 135 VAL D CA 1
ATOM 6370 C C . VAL D 1 104 ? 31.799 14.593 24.416 1.00 36.85 135 VAL D C 1
ATOM 6371 O O . VAL D 1 104 ? 32.758 14.634 23.634 1.00 36.89 135 VAL D O 1
ATOM 6375 N N . ASP D 1 105 ? 31.744 15.333 25.526 1.00 36.99 136 ASP D N 1
ATOM 6376 C CA . ASP D 1 105 ? 32.797 16.283 25.901 1.00 37.25 136 ASP D CA 1
ATOM 6377 C C . ASP D 1 105 ? 33.700 15.765 27.015 1.00 37.28 136 ASP D C 1
ATOM 6378 O O . ASP D 1 105 ? 34.580 16.481 27.487 1.00 37.42 136 ASP D O 1
ATOM 6383 N N . TYR D 1 106 ? 33.471 14.531 27.446 1.00 37.39 137 TYR D N 1
ATOM 6384 C CA . TYR D 1 106 ? 34.282 13.932 28.496 1.00 37.58 137 TYR D CA 1
ATOM 6385 C C . TYR D 1 106 ? 35.670 13.538 28.015 1.00 37.56 137 TYR D C 1
ATOM 6386 O O . TYR D 1 106 ? 35.832 12.916 26.964 1.00 37.13 137 TYR D O 1
ATOM 6395 N N . GLU D 1 107 ? 36.674 13.911 28.798 1.00 37.96 138 GLU D N 1
ATOM 6396 C CA . GLU D 1 107 ? 38.017 13.400 28.577 1.00 38.30 138 GLU D CA 1
ATOM 6397 C C . GLU D 1 107 ? 38.057 11.947 28.993 1.00 37.80 138 GLU D C 1
ATOM 6398 O O . GLU D 1 107 ? 37.358 11.540 29.924 1.00 37.16 138 GLU D O 1
ATOM 6404 N N . GLU D 1 108 ? 38.864 11.169 28.288 1.00 37.56 139 GLU D N 1
ATOM 6405 C CA . GLU D 1 108 ? 39.032 9.772 28.615 1.00 38.21 139 GLU D CA 1
ATOM 6406 C C . GLU D 1 108 ? 39.443 9.558 30.086 1.00 37.99 139 GLU D C 1
ATOM 6407 O O . GLU D 1 108 ? 39.036 8.577 30.697 1.00 37.99 139 GLU D O 1
ATOM 6413 N N . ASP D 1 109 ? 40.234 10.479 30.638 1.00 37.90 140 ASP D N 1
ATOM 6414 C CA . ASP D 1 109 ? 40.661 10.428 32.035 1.00 37.95 140 ASP D CA 1
ATOM 6415 C C . ASP D 1 109 ? 39.486 10.576 32.978 1.00 37.31 140 ASP D C 1
ATOM 6416 O O . ASP D 1 109 ? 39.437 9.899 34.002 1.00 37.21 140 ASP D O 1
ATOM 6421 N N . GLU D 1 110 ? 38.560 11.477 32.638 1.00 36.61 141 GLU D N 1
ATOM 6422 C CA . GLU D 1 110 ? 37.340 11.689 33.431 1.00 35.97 141 GLU D CA 1
ATOM 6423 C C . GLU D 1 110 ? 36.419 10.471 33.419 1.00 34.86 141 GLU D C 1
ATOM 6424 O O . GLU D 1 110 ? 35.957 10.045 34.475 1.00 34.61 141 GLU D O 1
ATOM 6430 N N . TRP D 1 111 ? 36.170 9.913 32.233 1.00 33.99 142 TRP D N 1
ATOM 6431 C CA . TRP D 1 111 ? 35.374 8.691 32.090 1.00 33.39 142 TRP D CA 1
ATOM 6432 C C . TRP D 1 111 ? 35.950 7.575 32.973 1.00 33.79 142 TRP D C 1
ATOM 6433 O O . TRP D 1 111 ? 35.286 7.093 33.891 1.00 33.12 142 TRP D O 1
ATOM 6444 N N . ASN D 1 112 ? 37.203 7.202 32.703 1.00 34.19 143 ASN D N 1
ATOM 6445 C CA . ASN D 1 112 ? 37.891 6.175 33.476 1.00 34.70 143 ASN D CA 1
ATOM 6446 C C . ASN D 1 112 ? 37.880 6.406 34.972 1.00 34.68 143 ASN D C 1
ATOM 6447 O O . ASN D 1 112 ? 37.709 5.458 35.728 1.00 35.18 143 ASN D O 1
ATOM 6452 N N . GLU D 1 113 ? 38.045 7.652 35.401 1.00 34.62 144 GLU D N 1
ATOM 6453 C CA . GLU D 1 113 ? 38.009 7.966 36.830 1.00 35.05 144 GLU D CA 1
ATOM 6454 C C . GLU D 1 113 ? 36.658 7.642 37.465 1.00 34.63 144 GLU D C 1
ATOM 6455 O O . GLU D 1 113 ? 36.610 7.067 38.550 1.00 34.49 144 GLU D O 1
ATOM 6461 N N . MET D 1 114 ? 35.572 7.988 36.774 1.00 34.13 145 MET D N 1
ATOM 6462 C CA . MET D 1 114 ? 34.218 7.654 37.222 1.00 33.88 145 MET D CA 1
ATOM 6463 C C . MET D 1 114 ? 33.964 6.139 37.309 1.00 34.03 145 MET D C 1
ATOM 6464 O O . MET D 1 114 ? 33.428 5.650 38.320 1.00 34.18 145 MET D O 1
ATOM 6469 N N . ILE D 1 115 ? 34.353 5.400 36.266 1.00 33.33 146 ILE D N 1
ATOM 6470 C CA . ILE D 1 115 ? 34.097 3.962 36.210 1.00 33.25 146 ILE D CA 1
ATOM 6471 C C . ILE D 1 115 ? 34.934 3.193 37.240 1.00 33.14 146 ILE D C 1
ATOM 6472 O O . ILE D 1 115 ? 34.398 2.384 38.009 1.00 32.77 146 ILE D O 1
ATOM 6477 N N . GLN D 1 116 ? 36.240 3.472 37.252 1.00 33.07 147 GLN D N 1
ATOM 6478 C CA . GLN D 1 116 ? 37.179 2.850 38.177 1.00 33.17 147 GLN D CA 1
ATOM 6479 C C . GLN D 1 116 ? 36.913 3.264 39.599 1.00 33.06 147 GLN D C 1
ATOM 6480 O O . GLN D 1 116 ? 36.991 2.444 40.513 1.00 33.86 147 GLN D O 1
ATOM 6486 N N . GLY D 1 117 ? 36.595 4.535 39.794 1.00 32.71 148 GLY D N 1
ATOM 6487 C CA . GLY D 1 117 ? 36.398 5.051 41.129 1.00 32.37 148 GLY D CA 1
ATOM 6488 C C . GLY D 1 117 ? 35.108 4.596 41.778 1.00 32.26 148 GLY D C 1
ATOM 6489 O O . GLY D 1 117 ? 35.076 4.402 43.003 1.00 31.64 148 GLY D O 1
ATOM 6490 N N . ASN D 1 118 ? 34.056 4.422 40.961 1.00 32.44 149 ASN D N 1
ATOM 6491 C CA . ASN D 1 118 ? 32.696 4.122 41.465 1.00 32.43 149 ASN D CA 1
ATOM 6492 C C . ASN D 1 118 ? 32.167 2.721 41.238 1.00 32.79 149 ASN D C 1
ATOM 6493 O O . ASN D 1 118 ? 31.314 2.265 41.982 1.00 33.97 149 ASN D O 1
ATOM 6498 N N . LEU D 1 119 ? 32.649 2.030 40.217 1.00 32.90 150 LEU D N 1
ATOM 6499 C CA . LEU D 1 119 ? 32.148 0.704 39.960 1.00 32.33 150 LEU D CA 1
ATOM 6500 C C . LEU D 1 119 ? 33.242 -0.334 40.185 1.00 32.66 150 LEU D C 1
ATOM 6501 O O . LEU D 1 119 ? 33.083 -1.262 40.992 1.00 33.02 150 LEU D O 1
ATOM 6506 N N . THR D 1 120 ? 34.361 -0.159 39.500 1.00 32.34 151 THR D N 1
ATOM 6507 C CA . THR D 1 120 ? 35.418 -1.164 39.535 1.00 32.48 151 THR D CA 1
ATOM 6508 C C . THR D 1 120 ? 36.159 -1.249 40.862 1.00 32.30 151 THR D C 1
ATOM 6509 O O . THR D 1 120 ? 36.560 -2.336 41.269 1.00 32.31 151 THR D O 1
ATOM 6513 N N . ALA D 1 121 ? 36.330 -0.111 41.528 1.00 32.45 152 ALA D N 1
ATOM 6514 C CA . ALA D 1 121 ? 36.855 -0.091 42.891 1.00 32.54 152 ALA D CA 1
ATOM 6515 C C . ALA D 1 121 ? 36.037 -0.994 43.783 1.00 32.76 152 ALA D C 1
ATOM 6516 O O . ALA D 1 121 ? 36.595 -1.637 44.663 1.00 33.71 152 ALA D O 1
ATOM 6518 N N . VAL D 1 122 ? 34.720 -1.050 43.571 1.00 32.63 153 VAL D N 1
ATOM 6519 C CA . VAL D 1 122 ? 33.872 -1.893 44.424 1.00 32.76 153 VAL D CA 1
ATOM 6520 C C . VAL D 1 122 ? 34.111 -3.364 44.110 1.00 33.07 153 VAL D C 1
ATOM 6521 O O . VAL D 1 122 ? 34.253 -4.178 45.026 1.00 33.68 153 VAL D O 1
ATOM 6525 N N . PHE D 1 123 ? 34.198 -3.700 42.827 1.00 33.14 154 PHE D N 1
ATOM 6526 C CA . PHE D 1 123 ? 34.521 -5.059 42.436 1.00 33.21 154 PHE D CA 1
ATOM 6527 C C . PHE D 1 123 ? 35.800 -5.499 43.139 1.00 34.23 154 PHE D C 1
ATOM 6528 O O . PHE D 1 123 ? 35.827 -6.556 43.779 1.00 34.88 154 PHE D O 1
ATOM 6536 N N . HIS D 1 124 ? 36.846 -4.678 43.031 1.00 34.51 155 HIS D N 1
ATOM 6537 C CA . HIS D 1 124 ? 38.168 -5.003 43.568 1.00 34.27 155 HIS D CA 1
ATOM 6538 C C . HIS D 1 124 ? 38.100 -5.280 45.068 1.00 34.13 155 HIS D C 1
ATOM 6539 O O . HIS D 1 124 ? 38.578 -6.313 45.530 1.00 33.71 155 HIS D O 1
ATOM 6546 N N . LEU D 1 125 ? 37.501 -4.349 45.811 1.00 34.16 156 LEU D N 1
ATOM 6547 C CA . LEU D 1 125 ? 37.250 -4.523 47.238 1.00 34.26 156 LEU D CA 1
ATOM 6548 C C . LEU D 1 125 ? 36.502 -5.799 47.581 1.00 34.50 156 LEU D C 1
ATOM 6549 O O . LEU D 1 125 ? 36.914 -6.528 48.476 1.00 34.37 156 LEU D O 1
ATOM 6554 N N . LEU D 1 126 ? 35.412 -6.059 46.859 1.00 34.88 157 LEU D N 1
ATOM 6555 C CA . LEU D 1 126 ? 34.577 -7.237 47.082 1.00 35.37 157 LEU D CA 1
ATOM 6556 C C . LEU D 1 126 ? 35.381 -8.507 46.904 1.00 35.52 157 LEU D C 1
ATOM 6557 O O . LEU D 1 126 ? 35.322 -9.417 47.739 1.00 35.76 157 LEU D O 1
ATOM 6562 N N . LYS D 1 127 ? 36.143 -8.546 45.817 1.00 35.52 158 LYS D N 1
ATOM 6563 C CA . LYS D 1 127 ? 37.049 -9.638 45.525 1.00 35.75 158 LYS D CA 1
ATOM 6564 C C . LYS D 1 127 ? 37.991 -9.928 46.717 1.00 35.54 158 LYS D C 1
ATOM 6565 O O . LYS D 1 127 ? 38.380 -11.066 46.945 1.00 36.09 158 LYS D O 1
ATOM 6571 N N . LEU D 1 128 ? 38.322 -8.910 47.501 1.00 35.02 159 LEU D N 1
ATOM 6572 C CA . LEU D 1 128 ? 39.189 -9.108 48.654 1.00 34.56 159 LEU D CA 1
ATOM 6573 C C . LEU D 1 128 ? 38.402 -9.414 49.909 1.00 34.11 159 LEU D C 1
ATOM 6574 O O . LEU D 1 128 ? 38.834 -10.189 50.741 1.00 34.34 159 LEU D O 1
ATOM 6579 N N . VAL D 1 129 ? 37.235 -8.806 50.047 1.00 33.72 160 VAL D N 1
ATOM 6580 C CA . VAL D 1 129 ? 36.585 -8.793 51.335 1.00 33.31 160 VAL D CA 1
ATOM 6581 C C . VAL D 1 129 ? 35.558 -9.888 51.484 1.00 33.43 160 VAL D C 1
ATOM 6582 O O . VAL D 1 129 ? 35.433 -10.470 52.565 1.00 33.66 160 VAL D O 1
ATOM 6586 N N . VAL D 1 130 ? 34.842 -10.196 50.409 1.00 33.38 161 VAL D N 1
ATOM 6587 C CA . VAL D 1 130 ? 33.879 -11.297 50.440 1.00 33.63 161 VAL D CA 1
ATOM 6588 C C . VAL D 1 130 ? 34.464 -12.621 51.022 1.00 33.72 161 VAL D C 1
ATOM 6589 O O . VAL D 1 130 ? 33.840 -13.220 51.896 1.00 33.73 161 VAL D O 1
ATOM 6593 N N . PRO D 1 131 ? 35.661 -13.068 50.568 1.00 33.90 162 PRO D N 1
ATOM 6594 C CA . PRO D 1 131 ? 36.164 -14.318 51.187 1.00 34.10 162 PRO D CA 1
ATOM 6595 C C . PRO D 1 131 ? 36.299 -14.272 52.705 1.00 34.32 162 PRO D C 1
ATOM 6596 O O . PRO D 1 131 ? 35.984 -15.254 53.381 1.00 34.86 162 PRO D O 1
ATOM 6600 N N . VAL D 1 132 ? 36.743 -13.138 53.236 1.00 34.17 163 VAL D N 1
ATOM 6601 C CA . VAL D 1 132 ? 36.875 -12.984 54.672 1.00 33.97 163 VAL D CA 1
ATOM 6602 C C . VAL D 1 132 ? 35.485 -13.071 55.324 1.00 33.66 163 VAL D C 1
ATOM 6603 O O . VAL D 1 132 ? 35.289 -13.845 56.263 1.00 33.52 163 VAL D O 1
ATOM 6607 N N . MET D 1 133 ? 34.535 -12.297 54.792 1.00 33.01 164 MET D N 1
ATOM 6608 C CA . MET D 1 133 ? 33.134 -12.320 55.227 1.00 32.70 164 MET D CA 1
ATOM 6609 C C . MET D 1 133 ? 32.516 -13.732 55.230 1.00 33.36 164 MET D C 1
ATOM 6610 O O . MET D 1 133 ? 31.786 -14.083 56.156 1.00 32.76 164 MET D O 1
ATOM 6615 N N . ARG D 1 134 ? 32.821 -14.524 54.199 1.00 34.14 165 ARG D N 1
ATOM 6616 C CA . ARG D 1 134 ? 32.409 -15.933 54.108 1.00 35.21 165 ARG D CA 1
ATOM 6617 C C . ARG D 1 134 ? 32.943 -16.787 55.233 1.00 35.96 165 ARG D C 1
ATOM 6618 O O . ARG D 1 134 ? 32.213 -17.604 55.791 1.00 36.65 165 ARG D O 1
ATOM 6626 N N . LYS D 1 135 ? 34.221 -16.608 55.557 1.00 36.47 166 LYS D N 1
ATOM 6627 C CA . LYS D 1 135 ? 34.819 -17.297 56.684 1.00 36.91 166 LYS D CA 1
ATOM 6628 C C . LYS D 1 135 ? 34.148 -16.906 57.991 1.00 36.87 166 LYS D C 1
ATOM 6629 O O . LYS D 1 135 ? 34.012 -17.734 58.896 1.00 36.93 166 LYS D O 1
ATOM 6635 N N . GLN D 1 136 ? 33.744 -15.638 58.090 1.00 36.92 167 GLN D N 1
ATOM 6636 C CA . GLN D 1 136 ? 33.079 -15.117 59.300 1.00 36.83 167 GLN D CA 1
ATOM 6637 C C . GLN D 1 136 ? 31.629 -15.580 59.424 1.00 36.66 167 GLN D C 1
ATOM 6638 O O . GLN D 1 136 ? 31.075 -15.599 60.525 1.00 36.87 167 GLN D O 1
ATOM 6644 N N . ASN D 1 137 ? 31.025 -15.945 58.289 1.00 36.30 168 ASN D N 1
ATOM 6645 C CA . ASN D 1 137 ? 29.574 -16.106 58.175 1.00 35.76 168 ASN D CA 1
ATOM 6646 C C . ASN D 1 137 ? 28.838 -14.852 58.590 1.00 34.93 168 ASN D C 1
ATOM 6647 O O . ASN D 1 137 ? 27.780 -14.893 59.234 1.00 34.91 168 ASN D O 1
ATOM 6652 N N . PHE D 1 138 ? 29.428 -13.729 58.203 1.00 34.01 169 PHE D N 1
ATOM 6653 C CA . PHE D 1 138 ? 28.897 -12.421 58.510 1.00 33.45 169 PHE D CA 1
ATOM 6654 C C . PHE D 1 138 ? 29.531 -11.371 57.622 1.00 33.16 169 PHE D C 1
ATOM 6655 O O . PHE D 1 138 ? 30.744 -11.332 57.480 1.00 32.73 169 PHE D O 1
ATOM 6663 N N . GLY D 1 139 ? 28.703 -10.503 57.050 1.00 33.34 170 GLY D N 1
ATOM 6664 C CA . GLY D 1 139 ? 29.210 -9.366 56.291 1.00 33.76 170 GLY D CA 1
ATOM 6665 C C . GLY D 1 139 ? 28.131 -8.367 55.929 1.00 34.17 170 GLY D C 1
ATOM 6666 O O . GLY D 1 139 ? 27.011 -8.757 55.578 1.00 34.55 170 GLY D O 1
ATOM 6667 N N . ARG D 1 140 ? 28.464 -7.081 56.029 1.00 33.70 171 ARG D N 1
ATOM 6668 C CA . ARG D 1 140 ? 27.569 -6.016 55.606 1.00 33.54 171 ARG D CA 1
ATOM 6669 C C . ARG D 1 140 ? 28.270 -5.137 54.586 1.00 33.74 171 ARG D C 1
ATOM 6670 O O . ARG D 1 140 ? 29.272 -4.484 54.896 1.00 34.31 171 ARG D O 1
ATOM 6678 N N . ILE D 1 141 ? 27.755 -5.136 53.365 1.00 33.63 172 ILE D N 1
ATOM 6679 C CA . ILE D 1 141 ? 28.281 -4.276 52.320 1.00 33.37 172 ILE D CA 1
ATOM 6680 C C . ILE D 1 141 ? 27.312 -3.131 52.108 1.00 33.02 172 ILE D C 1
ATOM 6681 O O . ILE D 1 141 ? 26.125 -3.350 51.917 1.00 32.77 172 ILE D O 1
ATOM 6686 N N . ILE D 1 142 ? 27.836 -1.912 52.164 1.00 33.08 173 ILE D N 1
ATOM 6687 C CA . ILE D 1 142 ? 27.059 -0.706 51.943 1.00 33.00 173 ILE D CA 1
ATOM 6688 C C . ILE D 1 142 ? 27.686 0.098 50.808 1.00 33.39 173 ILE D C 1
ATOM 6689 O O . ILE D 1 142 ? 28.808 0.575 50.927 1.00 33.34 173 ILE D O 1
ATOM 6694 N N . ASN D 1 143 ? 26.954 0.230 49.703 1.00 33.64 174 ASN D N 1
ATOM 6695 C CA . ASN D 1 143 ? 27.373 1.052 48.579 1.00 33.53 174 ASN D CA 1
ATOM 6696 C C . ASN D 1 143 ? 26.543 2.328 48.555 1.00 33.75 174 ASN D C 1
ATOM 6697 O O . ASN D 1 143 ? 25.473 2.384 49.146 1.00 32.93 174 ASN D O 1
ATOM 6702 N N . TYR D 1 144 ? 27.040 3.362 47.891 1.00 34.13 175 TYR D N 1
ATOM 6703 C CA . TYR D 1 144 ? 26.276 4.592 47.766 1.00 35.57 175 TYR D CA 1
ATOM 6704 C C . TYR D 1 144 ? 25.725 4.753 46.355 1.00 35.98 175 TYR D C 1
ATOM 6705 O O . TYR D 1 144 ? 26.428 4.498 45.364 1.00 36.08 175 TYR D O 1
ATOM 6714 N N . GLY D 1 145 ? 24.477 5.197 46.269 1.00 36.15 176 GLY D N 1
ATOM 6715 C CA . GLY D 1 145 ? 23.915 5.598 44.993 1.00 36.69 176 GLY D CA 1
ATOM 6716 C C . GLY D 1 145 ? 23.675 7.085 44.958 1.00 37.08 176 GLY D C 1
ATOM 6717 O O . GLY D 1 145 ? 24.388 7.854 45.600 1.00 37.60 176 GLY D O 1
ATOM 6718 N N . PHE D 1 146 ? 22.672 7.487 44.190 1.00 37.21 177 PHE D N 1
ATOM 6719 C CA . PHE D 1 146 ? 22.212 8.868 44.158 1.00 37.42 177 PHE D CA 1
ATOM 6720 C C . PHE D 1 146 ? 20.704 8.777 44.118 1.00 37.72 177 PHE D C 1
ATOM 6721 O O . PHE D 1 146 ? 20.178 7.691 43.918 1.00 37.88 177 PHE D O 1
ATOM 6729 N N . GLN D 1 147 ? 20.004 9.888 44.313 1.00 38.41 178 GLN D N 1
ATOM 6730 C CA . GLN D 1 147 ? 18.541 9.836 44.402 1.00 38.97 178 GLN D CA 1
ATOM 6731 C C . GLN D 1 147 ? 17.907 9.458 43.068 1.00 38.85 178 GLN D C 1
ATOM 6732 O O . GLN D 1 147 ? 18.222 10.050 42.040 1.00 39.18 178 GLN D O 1
ATOM 6738 N N . GLY D 1 148 ? 17.035 8.453 43.092 1.00 38.78 179 GLY D N 1
ATOM 6739 C CA . GLY D 1 148 ? 16.381 7.953 41.888 1.00 38.57 179 GLY D CA 1
ATOM 6740 C C . GLY D 1 148 ? 17.130 6.825 41.191 1.00 38.85 179 GLY D C 1
ATOM 6741 O O . GLY D 1 148 ? 16.668 6.319 40.163 1.00 39.02 179 GLY D O 1
ATOM 6742 N N . ALA D 1 149 ? 18.261 6.413 41.769 1.00 38.80 180 ALA D N 1
ATOM 6743 C CA . ALA D 1 149 ? 19.161 5.408 41.185 1.00 39.00 180 ALA D CA 1
ATOM 6744 C C . ALA D 1 149 ? 18.529 4.075 40.766 1.00 39.26 180 ALA D C 1
ATOM 6745 O O . ALA D 1 149 ? 18.890 3.526 39.713 1.00 39.14 180 ALA D O 1
ATOM 6747 N N . ASP D 1 150 ? 17.600 3.560 41.573 1.00 39.65 181 ASP D N 1
ATOM 6748 C CA . ASP D 1 150 ? 17.037 2.232 41.323 1.00 40.45 181 ASP D CA 1
ATOM 6749 C C . ASP D 1 150 ? 16.170 2.157 40.048 1.00 40.04 181 ASP D C 1
ATOM 6750 O O . ASP D 1 150 ? 15.862 1.066 39.555 1.00 39.71 181 ASP D O 1
ATOM 6755 N N . SER D 1 151 ? 15.783 3.310 39.514 1.00 39.45 182 SER D N 1
ATOM 6756 C CA . SER D 1 151 ? 15.017 3.330 38.270 1.00 39.17 182 SER D CA 1
ATOM 6757 C C . SER D 1 151 ? 15.928 3.408 37.030 1.00 38.32 182 SER D C 1
ATOM 6758 O O . SER D 1 151 ? 15.452 3.655 35.935 1.00 38.36 182 SER D O 1
ATOM 6761 N N . ALA D 1 152 ? 17.236 3.210 37.216 1.00 37.69 183 ALA D N 1
ATOM 6762 C CA . ALA D 1 152 ? 18.216 3.298 36.115 1.00 36.81 183 ALA D CA 1
ATOM 6763 C C . ALA D 1 152 ? 18.073 4.583 35.262 1.00 35.95 183 ALA D C 1
ATOM 6764 O O . ALA D 1 152 ? 18.003 4.526 34.033 1.00 35.50 183 ALA D O 1
ATOM 6766 N N . PRO D 1 153 ? 18.025 5.754 35.917 1.00 35.43 184 PRO D N 1
ATOM 6767 C CA . PRO D 1 153 ? 17.751 6.942 35.126 1.00 34.97 184 PRO D CA 1
ATOM 6768 C C . PRO D 1 153 ? 19.007 7.497 34.441 1.00 34.72 184 PRO D C 1
ATOM 6769 O O . PRO D 1 153 ? 20.132 7.170 34.816 1.00 34.10 184 PRO D O 1
ATOM 6773 N N . GLY D 1 154 ? 18.794 8.310 33.416 1.00 34.68 185 GLY D N 1
ATOM 6774 C CA . GLY D 1 154 ? 19.840 9.168 32.895 1.00 34.89 185 GLY D CA 1
ATOM 6775 C C . GLY D 1 154 ? 19.935 10.417 33.757 1.00 34.60 185 GLY D C 1
ATOM 6776 O O . GLY D 1 154 ? 18.975 10.813 34.417 1.00 35.49 185 GLY D O 1
ATOM 6777 N N . TRP D 1 155 ? 21.103 11.027 33.777 1.00 34.21 186 TRP D N 1
ATOM 6778 C CA . TRP D 1 155 ? 21.312 12.234 34.549 1.00 33.53 186 TRP D CA 1
ATOM 6779 C C . TRP D 1 155 ? 22.047 13.195 33.651 1.00 33.53 186 TRP D C 1
ATOM 6780 O O . TRP D 1 155 ? 23.257 13.049 33.438 1.00 33.55 186 TRP D O 1
ATOM 6791 N N . ILE D 1 156 ? 21.324 14.167 33.109 1.00 33.38 187 ILE D N 1
ATOM 6792 C CA . ILE D 1 156 ? 21.944 15.131 32.200 1.00 33.31 187 ILE D CA 1
ATOM 6793 C C . ILE D 1 156 ? 23.150 15.817 32.870 1.00 32.72 187 ILE D C 1
ATOM 6794 O O . ILE D 1 156 ? 23.088 16.241 34.039 1.00 32.42 187 ILE D O 1
ATOM 6799 N N . TYR D 1 157 ? 24.259 15.834 32.134 1.00 32.21 188 TYR D N 1
ATOM 6800 C CA . TYR D 1 157 ? 25.543 16.406 32.576 1.00 32.37 188 TYR D CA 1
ATOM 6801 C C . TYR D 1 157 ? 26.262 15.595 33.648 1.00 32.38 188 TYR D C 1
ATOM 6802 O O . TYR D 1 157 ? 27.262 16.047 34.202 1.00 32.80 188 TYR D O 1
ATOM 6811 N N . ARG D 1 158 ? 25.756 14.400 33.931 1.00 32.33 189 ARG D N 1
ATOM 6812 C CA . ARG D 1 158 ? 26.371 13.501 34.900 1.00 32.10 189 ARG D CA 1
ATOM 6813 C C . ARG D 1 158 ? 26.438 12.090 34.332 1.00 32.08 189 ARG D C 1
ATOM 6814 O O . ARG D 1 158 ? 26.292 11.108 35.070 1.00 32.02 189 ARG D O 1
ATOM 6822 N N . SER D 1 159 ? 26.661 12.003 33.017 1.00 31.85 190 SER D N 1
ATOM 6823 C CA . SER D 1 159 ? 26.669 10.731 32.286 1.00 31.91 190 SER D CA 1
ATOM 6824 C C . SER D 1 159 ? 27.454 9.636 32.991 1.00 31.65 190 SER D C 1
ATOM 6825 O O . SER D 1 159 ? 26.870 8.672 33.497 1.00 32.12 190 SER D O 1
ATOM 6828 N N . ALA D 1 160 ? 28.769 9.819 33.054 1.00 31.08 191 ALA D N 1
ATOM 6829 C CA . ALA D 1 160 ? 29.683 8.799 33.564 1.00 30.05 191 ALA D CA 1
ATOM 6830 C C . ALA D 1 160 ? 29.399 8.404 35.003 1.00 29.14 191 ALA D C 1
ATOM 6831 O O . ALA D 1 160 ? 29.377 7.210 35.323 1.00 28.40 191 ALA D O 1
ATOM 6833 N N . PHE D 1 161 ? 29.168 9.399 35.858 1.00 29.15 192 PHE D N 1
ATOM 6834 C CA . PHE D 1 161 ? 28.885 9.152 37.287 1.00 28.77 192 PHE D CA 1
ATOM 6835 C C . PHE D 1 161 ? 27.626 8.299 37.427 1.00 28.73 192 PHE D C 1
ATOM 6836 O O . PHE D 1 161 ? 27.638 7.257 38.098 1.00 29.00 192 PHE D O 1
ATOM 6844 N N . ALA D 1 162 ? 26.557 8.739 36.761 1.00 28.33 193 ALA D N 1
ATOM 6845 C CA . ALA D 1 162 ? 25.265 8.063 36.782 1.00 28.06 193 ALA D CA 1
ATOM 6846 C C . ALA D 1 162 ? 25.364 6.643 36.236 1.00 28.07 193 ALA D C 1
ATOM 6847 O O . ALA D 1 162 ? 24.864 5.704 36.859 1.00 28.57 193 ALA D O 1
ATOM 6849 N N . ALA D 1 163 ? 26.023 6.485 35.087 1.00 27.50 194 ALA D N 1
ATOM 6850 C CA . ALA D 1 163 ? 26.272 5.164 34.519 1.00 26.95 194 ALA D CA 1
ATOM 6851 C C . ALA D 1 163 ? 27.006 4.244 35.496 1.00 27.14 194 ALA D C 1
ATOM 6852 O O . ALA D 1 163 ? 26.633 3.088 35.667 1.00 27.36 194 ALA D O 1
ATOM 6854 N N . ALA D 1 164 ? 28.056 4.753 36.130 1.00 27.51 195 ALA D N 1
ATOM 6855 C CA . ALA D 1 164 ? 28.823 3.946 37.068 1.00 27.99 195 ALA D CA 1
ATOM 6856 C C . ALA D 1 164 ? 27.998 3.583 38.290 1.00 27.79 195 ALA D C 1
ATOM 6857 O O . ALA D 1 164 ? 28.022 2.447 38.725 1.00 28.34 195 ALA D O 1
ATOM 6859 N N . LYS D 1 165 ? 27.250 4.540 38.825 1.00 27.99 196 LYS D N 1
ATOM 6860 C CA . LYS D 1 165 ? 26.407 4.285 39.994 1.00 27.94 196 LYS D CA 1
ATOM 6861 C C . LYS D 1 165 ? 25.193 3.402 39.715 1.00 27.47 196 LYS D C 1
ATOM 6862 O O . LYS D 1 165 ? 24.844 2.578 40.553 1.00 27.47 196 LYS D O 1
ATOM 6868 N N . VAL D 1 166 ? 24.548 3.583 38.557 1.00 26.95 197 VAL D N 1
ATOM 6869 C CA . VAL D 1 166 ? 23.431 2.725 38.151 1.00 26.08 197 VAL D CA 1
ATOM 6870 C C . VAL D 1 166 ? 23.930 1.286 37.974 1.00 26.79 197 VAL D C 1
ATOM 6871 O O . VAL D 1 166 ? 23.302 0.333 38.478 1.00 26.33 197 VAL D O 1
ATOM 6875 N N . GLY D 1 167 ? 25.079 1.134 37.299 1.00 27.10 198 GLY D N 1
ATOM 6876 C CA . GLY D 1 167 ? 25.752 -0.170 37.200 1.00 27.24 198 GLY D CA 1
ATOM 6877 C C . GLY D 1 167 ? 25.996 -0.745 38.596 1.00 27.25 198 GLY D C 1
ATOM 6878 O O . GLY D 1 167 ? 25.820 -1.944 38.832 1.00 27.51 198 GLY D O 1
ATOM 6879 N N . LEU D 1 168 ? 26.391 0.113 39.528 1.00 27.54 199 LEU D N 1
ATOM 6880 C CA . LEU D 1 168 ? 26.597 -0.307 40.916 1.00 28.60 199 LEU D CA 1
ATOM 6881 C C . LEU D 1 168 ? 25.302 -0.836 41.564 1.00 28.59 199 LEU D C 1
ATOM 6882 O O . LEU D 1 168 ? 25.360 -1.761 42.366 1.00 29.45 199 LEU D O 1
ATOM 6887 N N . VAL D 1 169 ? 24.155 -0.249 41.214 1.00 27.94 200 VAL D N 1
ATOM 6888 C CA . VAL D 1 169 ? 22.849 -0.757 41.648 1.00 28.33 200 VAL D CA 1
ATOM 6889 C C . VAL D 1 169 ? 22.664 -2.239 41.289 1.00 28.63 200 VAL D C 1
ATOM 6890 O O . VAL D 1 169 ? 22.319 -3.065 42.148 1.00 28.46 200 VAL D O 1
ATOM 6894 N N . SER D 1 170 ? 22.904 -2.571 40.018 1.00 29.68 201 SER D N 1
ATOM 6895 C CA . SER D 1 170 ? 22.825 -3.955 39.552 1.00 29.95 201 SER D CA 1
ATOM 6896 C C . SER D 1 170 ? 23.742 -4.859 40.369 1.00 30.73 201 SER D C 1
ATOM 6897 O O . SER D 1 170 ? 23.347 -5.949 40.786 1.00 30.71 201 SER D O 1
ATOM 6900 N N . LEU D 1 171 ? 24.960 -4.376 40.595 1.00 31.55 202 LEU D N 1
ATOM 6901 C CA . LEU D 1 171 ? 26.019 -5.129 41.252 1.00 32.24 202 LEU D CA 1
ATOM 6902 C C . LEU D 1 171 ? 25.710 -5.378 42.717 1.00 32.40 202 LEU D C 1
ATOM 6903 O O . LEU D 1 171 ? 25.990 -6.446 43.238 1.00 32.74 202 LEU D O 1
ATOM 6908 N N . THR D 1 172 ? 25.161 -4.374 43.380 1.00 32.56 203 THR D N 1
ATOM 6909 C CA . THR D 1 172 ? 24.735 -4.513 44.768 1.00 33.24 203 THR D CA 1
ATOM 6910 C C . THR D 1 172 ? 23.723 -5.643 44.888 1.00 33.41 203 THR D C 1
ATOM 6911 O O . THR D 1 172 ? 23.804 -6.465 45.808 1.00 33.71 203 THR D O 1
ATOM 6915 N N . LYS D 1 173 ? 22.797 -5.682 43.936 1.00 33.47 204 LYS D N 1
ATOM 6916 C CA . LYS D 1 173 ? 21.726 -6.656 43.929 1.00 33.80 204 LYS D CA 1
ATOM 6917 C C . LYS D 1 173 ? 22.261 -8.073 43.701 1.00 33.78 204 LYS D C 1
ATOM 6918 O O . LYS D 1 173 ? 21.902 -8.994 44.447 1.00 33.41 204 LYS D O 1
ATOM 6924 N N . THR D 1 174 ? 23.133 -8.225 42.696 1.00 33.49 205 THR D N 1
ATOM 6925 C CA . THR D 1 174 ? 23.738 -9.513 42.343 1.00 33.16 205 THR D CA 1
ATOM 6926 C C . THR D 1 174 ? 24.538 -10.080 43.515 1.00 33.29 205 THR D C 1
ATOM 6927 O O . THR D 1 174 ? 24.409 -11.258 43.858 1.00 33.79 205 THR D O 1
ATOM 6931 N N . VAL D 1 175 ? 25.356 -9.240 44.124 1.00 33.18 206 VAL D N 1
ATOM 6932 C CA . VAL D 1 175 ? 26.150 -9.648 45.268 1.00 33.33 206 VAL D CA 1
ATOM 6933 C C . VAL D 1 175 ? 25.239 -10.046 46.430 1.00 33.48 206 VAL D C 1
ATOM 6934 O O . VAL D 1 175 ? 25.526 -10.996 47.150 1.00 34.01 206 VAL D O 1
ATOM 6938 N N . ALA D 1 176 ? 24.114 -9.363 46.578 1.00 33.49 207 ALA D N 1
ATOM 6939 C CA . ALA D 1 176 ? 23.165 -9.742 47.607 1.00 33.72 207 ALA D CA 1
ATOM 6940 C C . ALA D 1 176 ? 22.661 -11.179 47.418 1.00 34.18 207 ALA D C 1
ATOM 6941 O O . ALA D 1 176 ? 22.671 -11.959 48.383 1.00 33.97 207 ALA D O 1
ATOM 6943 N N . TYR D 1 177 ? 22.281 -11.542 46.189 1.00 34.68 208 TYR D N 1
ATOM 6944 C CA . TYR D 1 177 ? 21.806 -12.905 45.899 1.00 35.63 208 TYR D CA 1
ATOM 6945 C C . TYR D 1 177 ? 22.910 -13.971 45.958 1.00 35.83 208 TYR D C 1
ATOM 6946 O O . TYR D 1 177 ? 22.646 -15.083 46.410 1.00 35.95 208 TYR D O 1
ATOM 6955 N N . GLU D 1 178 ? 24.119 -13.647 45.484 1.00 35.70 209 GLU D N 1
ATOM 6956 C CA . GLU D 1 178 ? 25.229 -14.615 45.449 1.00 35.97 209 GLU D CA 1
ATOM 6957 C C . GLU D 1 178 ? 25.798 -14.936 46.851 1.00 36.46 209 GLU D C 1
ATOM 6958 O O . GLU D 1 178 ? 26.312 -16.025 47.081 1.00 36.04 209 GLU D O 1
ATOM 6964 N N . GLU D 1 179 ? 25.691 -13.992 47.786 1.00 36.97 210 GLU D N 1
ATOM 6965 C CA . GLU D 1 179 ? 26.395 -14.124 49.056 1.00 37.61 210 GLU D CA 1
ATOM 6966 C C . GLU D 1 179 ? 25.458 -14.214 50.261 1.00 37.54 210 GLU D C 1
ATOM 6967 O O . GLU D 1 179 ? 25.924 -14.211 51.409 1.00 37.94 210 GLU D O 1
ATOM 6973 N N . ALA D 1 180 ? 24.151 -14.289 49.990 1.00 36.92 211 ALA D N 1
ATOM 6974 C CA . ALA D 1 180 ? 23.130 -14.397 51.027 1.00 36.43 211 ALA D CA 1
ATOM 6975 C C . ALA D 1 180 ? 23.357 -15.642 51.861 1.00 36.48 211 ALA D C 1
ATOM 6976 O O . ALA D 1 180 ? 23.159 -15.609 53.071 1.00 36.73 211 ALA D O 1
ATOM 6978 N N . GLU D 1 181 ? 23.797 -16.714 51.196 1.00 36.41 212 GLU D N 1
ATOM 6979 C CA . GLU D 1 181 ? 24.081 -18.029 51.790 1.00 36.80 212 GLU D CA 1
ATOM 6980 C C . GLU D 1 181 ? 25.016 -17.940 52.977 1.00 35.81 212 GLU D C 1
ATOM 6981 O O . GLU D 1 181 ? 24.958 -18.769 53.868 1.00 35.63 212 GLU D O 1
ATOM 6987 N N . TYR D 1 182 ? 25.885 -16.936 52.960 1.00 34.94 213 TYR D N 1
ATOM 6988 C CA . TYR D 1 182 ? 27.027 -16.886 53.852 1.00 33.87 213 TYR D CA 1
ATOM 6989 C C . TYR D 1 182 ? 26.865 -15.850 54.961 1.00 33.05 213 TYR D C 1
ATOM 6990 O O . TYR D 1 182 ? 27.834 -15.500 55.621 1.00 32.79 213 TYR D O 1
ATOM 6999 N N . GLY D 1 183 ? 25.647 -15.353 55.161 1.00 32.14 214 GLY D N 1
ATOM 7000 C CA . GLY D 1 183 ? 25.403 -14.338 56.189 1.00 30.98 214 GLY D CA 1
ATOM 7001 C C . GLY D 1 183 ? 25.817 -12.933 55.757 1.00 30.57 214 GLY D C 1
ATOM 7002 O O . GLY D 1 183 ? 25.947 -12.046 56.593 1.00 30.45 214 GLY D O 1
ATOM 7003 N N . ILE D 1 184 ? 26.013 -12.726 54.456 1.00 29.62 215 ILE D N 1
ATOM 7004 C CA . ILE D 1 184 ? 26.401 -11.424 53.945 1.00 29.44 215 ILE D CA 1
ATOM 7005 C C . ILE D 1 184 ? 25.227 -10.690 53.303 1.00 29.68 215 ILE D C 1
ATOM 7006 O O . ILE D 1 184 ? 24.510 -11.266 52.494 1.00 30.25 215 ILE D O 1
ATOM 7011 N N . THR D 1 185 ? 25.033 -9.423 53.676 1.00 29.90 216 THR D N 1
ATOM 7012 C CA . THR D 1 185 ? 24.035 -8.562 53.027 1.00 29.99 216 THR D CA 1
ATOM 7013 C C . THR D 1 185 ? 24.689 -7.420 52.270 1.00 29.59 216 THR D C 1
ATOM 7014 O O . THR D 1 185 ? 25.723 -6.876 52.691 1.00 29.61 216 THR D O 1
ATOM 7018 N N . ALA D 1 186 ? 24.088 -7.068 51.138 1.00 29.35 217 ALA D N 1
ATOM 7019 C CA . ALA D 1 186 ? 24.548 -5.917 50.364 1.00 28.69 217 ALA D CA 1
ATOM 7020 C C . ALA D 1 186 ? 23.385 -4.981 50.144 1.00 28.68 217 ALA D C 1
ATOM 7021 O O . ALA D 1 186 ? 22.337 -5.393 49.667 1.00 28.68 217 ALA D O 1
ATOM 7023 N N . ASN D 1 187 ? 23.574 -3.721 50.513 1.00 29.10 218 ASN D N 1
ATOM 7024 C CA . ASN D 1 187 ? 22.558 -2.691 50.318 1.00 29.58 218 ASN D CA 1
ATOM 7025 C C . ASN D 1 187 ? 23.201 -1.400 49.843 1.00 30.81 218 ASN D C 1
ATOM 7026 O O . ASN D 1 187 ? 24.437 -1.230 49.914 1.00 30.59 218 ASN D O 1
ATOM 7031 N N . MET D 1 188 ? 22.349 -0.513 49.338 1.00 31.51 219 MET D N 1
ATOM 7032 C CA . MET D 1 188 ? 22.743 0.797 48.892 1.00 32.58 219 MET D CA 1
ATOM 7033 C C . MET D 1 188 ? 21.967 1.867 49.661 1.00 33.34 219 MET D C 1
ATOM 7034 O O . MET D 1 188 ? 20.767 1.724 49.946 1.00 33.55 219 MET D O 1
ATOM 7039 N N . VAL D 1 189 ? 22.669 2.926 50.022 1.00 33.89 220 VAL D N 1
ATOM 7040 C CA . VAL D 1 189 ? 22.040 4.110 50.557 1.00 35.11 220 VAL D CA 1
ATOM 7041 C C . VAL D 1 189 ? 22.188 5.229 49.505 1.00 35.94 220 VAL D C 1
ATOM 7042 O O . VAL D 1 189 ? 23.255 5.388 48.915 1.00 35.92 220 VAL D O 1
ATOM 7046 N N . CYS D 1 190 ? 21.109 5.959 49.241 1.00 36.85 221 CYS D N 1
ATOM 7047 C CA . CYS D 1 190 ? 21.166 7.096 48.333 1.00 38.58 221 CYS D CA 1
ATOM 7048 C C . CYS D 1 190 ? 20.980 8.427 49.069 1.00 39.26 221 CYS D C 1
ATOM 7049 O O . CYS D 1 190 ? 19.873 8.778 49.473 1.00 39.41 221 CYS D O 1
ATOM 7052 N N . PRO D 1 191 ? 22.074 9.168 49.258 1.00 40.05 222 PRO D N 1
ATOM 7053 C CA . PRO D 1 191 ? 21.915 10.497 49.828 1.00 40.67 222 PRO D CA 1
ATOM 7054 C C . PRO D 1 191 ? 21.366 11.462 48.772 1.00 41.76 222 PRO D C 1
ATOM 7055 O O . PRO D 1 191 ? 21.682 11.331 47.581 1.00 41.45 222 PRO D O 1
ATOM 7059 N N . GLY D 1 192 ? 20.529 12.402 49.208 1.00 42.81 223 GLY D N 1
ATOM 7060 C CA . GLY D 1 192 ? 19.968 13.407 48.316 1.00 44.37 223 GLY D CA 1
ATOM 7061 C C . GLY D 1 192 ? 20.957 14.538 48.163 1.00 45.76 223 GLY D C 1
ATOM 7062 O O . GLY D 1 192 ? 22.166 14.308 48.070 1.00 46.00 223 GLY D O 1
ATOM 7063 N N . ASP D 1 193 ? 20.460 15.771 48.146 1.00 47.06 224 ASP D N 1
ATOM 7064 C CA . ASP D 1 193 ? 21.365 16.909 48.067 1.00 48.28 224 ASP D CA 1
ATOM 7065 C C . ASP D 1 193 ? 21.716 17.362 49.480 1.00 48.52 224 ASP D C 1
ATOM 7066 O O . ASP D 1 193 ? 20.952 18.081 50.136 1.00 48.57 224 ASP D O 1
ATOM 7071 N N . ILE D 1 194 ? 22.860 16.880 49.956 1.00 48.54 225 ILE D N 1
ATOM 7072 C CA . ILE D 1 194 ? 23.415 17.331 51.218 1.00 48.21 225 ILE D CA 1
ATOM 7073 C C . ILE D 1 194 ? 24.572 18.239 50.831 1.00 48.12 225 ILE D C 1
ATOM 7074 O O . ILE D 1 194 ? 25.562 17.791 50.242 1.00 48.79 225 ILE D O 1
ATOM 7079 N N . ILE D 1 195 ? 24.413 19.525 51.117 1.00 47.72 226 ILE D N 1
ATOM 7080 C CA . ILE D 1 195 ? 25.316 20.551 50.603 1.00 47.39 226 ILE D CA 1
ATOM 7081 C C . ILE D 1 195 ? 26.299 21.050 51.661 1.00 46.84 226 ILE D C 1
ATOM 7082 O O . ILE D 1 195 ? 25.900 21.341 52.802 1.00 46.63 226 ILE D O 1
ATOM 7084 N N . GLY D 1 196 ? 27.576 21.107 51.264 1.00 45.99 227 GLY D N 1
ATOM 7085 C CA . GLY D 1 196 ? 28.656 21.767 52.013 1.00 44.92 227 GLY D CA 1
ATOM 7086 C C . GLY D 1 196 ? 28.833 21.411 53.473 1.00 44.20 227 GLY D C 1
ATOM 7087 O O . GLY D 1 196 ? 29.137 20.273 53.806 1.00 44.75 227 GLY D O 1
ATOM 7088 N N . GLU D 1 197 ? 28.640 22.395 54.345 1.00 43.28 228 GLU D N 1
ATOM 7089 C CA . GLU D 1 197 ? 28.811 22.221 55.792 1.00 42.65 228 GLU D CA 1
ATOM 7090 C C . GLU D 1 197 ? 27.922 21.120 56.373 1.00 42.19 228 GLU D C 1
ATOM 7091 O O . GLU D 1 197 ? 28.258 20.497 57.386 1.00 41.98 228 GLU D O 1
ATOM 7093 N N . MET D 1 198 ? 26.793 20.874 55.719 1.00 41.58 229 MET D N 1
ATOM 7094 C CA . MET D 1 198 ? 25.828 19.912 56.225 1.00 41.01 229 MET D CA 1
ATOM 7095 C C . MET D 1 198 ? 26.240 18.439 56.049 1.00 40.89 229 MET D C 1
ATOM 7096 O O . MET D 1 198 ? 25.696 17.562 56.726 1.00 40.90 229 MET D O 1
ATOM 7101 N N . LYS D 1 199 ? 27.196 18.173 55.157 1.00 40.36 230 LYS D N 1
ATOM 7102 C CA . LYS D 1 199 ? 27.754 16.829 55.000 1.00 40.50 230 LYS D CA 1
ATOM 7103 C C . LYS D 1 199 ? 28.366 16.320 56.305 1.00 40.16 230 LYS D C 1
ATOM 7104 O O . LYS D 1 199 ? 28.208 15.151 56.662 1.00 40.08 230 LYS D O 1
ATOM 7110 N N . GLU D 1 200 ? 29.058 17.204 57.012 1.00 39.83 231 GLU D N 1
ATOM 7111 C CA . GLU D 1 200 ? 29.790 16.818 58.213 1.00 39.98 231 GLU D CA 1
ATOM 7112 C C . GLU D 1 200 ? 28.993 17.161 59.472 1.00 39.35 231 GLU D C 1
ATOM 7113 O O . GLU D 1 200 ? 29.468 16.954 60.587 1.00 39.15 231 GLU D O 1
ATOM 7119 N N . ALA D 1 201 ? 27.769 17.648 59.277 1.00 38.72 232 ALA D N 1
ATOM 7120 C CA . ALA D 1 201 ? 26.928 18.099 60.388 1.00 38.52 232 ALA D CA 1
ATOM 7121 C C . ALA D 1 201 ? 25.994 17.039 60.971 1.00 38.46 232 ALA D C 1
ATOM 7122 O O . ALA D 1 201 ? 25.698 16.024 60.343 1.00 38.58 232 ALA D O 1
ATOM 7124 N N . THR D 1 202 ? 25.534 17.306 62.187 1.00 38.54 233 THR D N 1
ATOM 7125 C CA . THR D 1 202 ? 24.635 16.426 62.919 1.00 38.67 233 THR D CA 1
ATOM 7126 C C . THR D 1 202 ? 23.163 16.798 62.640 1.00 38.13 233 THR D C 1
ATOM 7127 O O . THR D 1 202 ? 22.884 17.901 62.170 1.00 38.30 233 THR D O 1
ATOM 7131 N N . ILE D 1 203 ? 22.239 15.875 62.908 1.00 37.47 234 ILE D N 1
ATOM 7132 C CA . ILE D 1 203 ? 20.792 16.153 62.828 1.00 36.94 234 ILE D CA 1
ATOM 7133 C C . ILE D 1 203 ? 20.390 17.343 63.705 1.00 36.93 234 ILE D C 1
ATOM 7134 O O . ILE D 1 203 ? 19.704 18.254 63.245 1.00 36.81 234 ILE D O 1
ATOM 7139 N N . GLN D 1 204 ? 20.822 17.317 64.963 1.00 36.97 235 GLN D N 1
ATOM 7140 C CA . GLN D 1 204 ? 20.633 18.422 65.895 1.00 37.50 235 GLN D CA 1
ATOM 7141 C C . GLN D 1 204 ? 21.012 19.783 65.318 1.00 37.16 235 GLN D C 1
ATOM 7142 O O . GLN D 1 204 ? 20.281 20.752 65.488 1.00 36.71 235 GLN D O 1
ATOM 7148 N N . GLU D 1 205 ? 22.148 19.842 64.627 1.00 37.13 236 GLU D N 1
ATOM 7149 C CA . GLU D 1 205 ? 22.635 21.086 64.038 1.00 37.11 236 GLU D CA 1
ATOM 7150 C C . GLU D 1 205 ? 21.763 21.575 62.875 1.00 37.23 236 GLU D C 1
ATOM 7151 O O . GLU D 1 205 ? 21.443 22.766 62.794 1.00 36.66 236 GLU D O 1
ATOM 7157 N N . ALA D 1 206 ? 21.375 20.655 61.988 1.00 37.30 237 ALA D N 1
ATOM 7158 C CA . ALA D 1 206 ? 20.447 20.969 60.897 1.00 37.61 237 ALA D CA 1
ATOM 7159 C C . ALA D 1 206 ? 19.097 21.466 61.402 1.00 38.06 237 ALA D C 1
ATOM 7160 O O . ALA D 1 206 ? 18.462 22.306 60.767 1.00 38.09 237 ALA D O 1
ATOM 7162 N N . ARG D 1 207 ? 18.673 20.940 62.544 1.00 38.72 238 ARG D N 1
ATOM 7163 C CA . ARG D 1 207 ? 17.388 21.274 63.131 1.00 39.87 238 ARG D CA 1
ATOM 7164 C C . ARG D 1 207 ? 17.423 22.673 63.750 1.00 40.44 238 ARG D C 1
ATOM 7165 O O . ARG D 1 207 ? 16.384 23.289 63.983 1.00 40.63 238 ARG D O 1
ATOM 7173 N N . GLN D 1 208 ? 18.628 23.170 64.004 1.00 41.14 239 GLN D N 1
ATOM 7174 C CA . GLN D 1 208 ? 18.829 24.511 64.540 1.00 41.72 239 GLN D CA 1
ATOM 7175 C C . GLN D 1 208 ? 18.853 25.557 63.411 1.00 41.93 239 GLN D C 1
ATOM 7176 O O . GLN D 1 208 ? 18.553 26.729 63.648 1.00 41.53 239 GLN D O 1
ATOM 7182 N N . LEU D 1 209 ? 19.234 25.112 62.204 1.00 42.43 240 LEU D N 1
ATOM 7183 C CA . LEU D 1 209 ? 18.972 25.788 60.901 1.00 42.73 240 LEU D CA 1
ATOM 7184 C C . LEU D 1 209 ? 20.073 25.540 59.863 1.00 42.62 240 LEU D C 1
ATOM 7185 O O . LEU D 1 209 ? 21.245 25.827 60.098 1.00 42.69 240 LEU D O 1
ATOM 7190 N N . ILE D 1 216 ? 11.161 22.730 52.067 1.00 43.52 247 ILE D N 1
ATOM 7191 C CA . ILE D 1 216 ? 10.460 21.590 52.658 1.00 43.16 247 ILE D CA 1
ATOM 7192 C C . ILE D 1 216 ? 10.624 21.570 54.183 1.00 42.72 247 ILE D C 1
ATOM 7193 O O . ILE D 1 216 ? 9.639 21.604 54.924 1.00 42.59 247 ILE D O 1
ATOM 7198 N N . GLY D 1 217 ? 11.871 21.524 54.641 1.00 42.11 248 GLY D N 1
ATOM 7199 C CA . GLY D 1 217 ? 12.162 21.488 56.070 1.00 41.09 248 GLY D CA 1
ATOM 7200 C C . GLY D 1 217 ? 13.649 21.621 56.302 1.00 40.21 248 GLY D C 1
ATOM 7201 O O . GLY D 1 217 ? 14.337 22.304 55.538 1.00 40.31 248 GLY D O 1
ATOM 7202 N N . ARG D 1 218 ? 14.134 20.961 57.353 1.00 39.10 249 ARG D N 1
ATOM 7203 C CA . ARG D 1 218 ? 15.557 20.937 57.686 1.00 37.87 249 ARG D CA 1
ATOM 7204 C C . ARG D 1 218 ? 16.382 20.263 56.598 1.00 37.56 249 ARG D C 1
ATOM 7205 O O . ARG D 1 218 ? 15.905 19.364 55.892 1.00 37.43 249 ARG D O 1
ATOM 7213 N N . SER D 1 219 ? 17.626 20.709 56.472 1.00 36.82 250 SER D N 1
ATOM 7214 C CA . SER D 1 219 ? 18.579 20.081 55.571 1.00 35.87 250 SER D CA 1
ATOM 7215 C C . SER D 1 219 ? 18.882 18.628 55.997 1.00 35.41 250 SER D C 1
ATOM 7216 O O . SER D 1 219 ? 18.905 18.303 57.187 1.00 34.78 250 SER D O 1
ATOM 7219 N N . GLY D 1 220 ? 19.091 17.761 55.014 1.00 34.81 251 GLY D N 1
ATOM 7220 C CA . GLY D 1 220 ? 19.630 16.435 55.280 1.00 34.92 251 GLY D CA 1
ATOM 7221 C C . GLY D 1 220 ? 21.080 16.581 55.691 1.00 34.91 251 GLY D C 1
ATOM 7222 O O . GLY D 1 220 ? 21.722 17.587 55.366 1.00 34.72 251 GLY D O 1
ATOM 7223 N N . THR D 1 221 ? 21.584 15.594 56.427 1.00 34.88 252 THR D N 1
ATOM 7224 C CA . THR D 1 221 ? 22.938 15.650 56.976 1.00 34.69 252 THR D CA 1
ATOM 7225 C C . THR D 1 221 ? 23.640 14.313 56.848 1.00 34.85 252 THR D C 1
ATOM 7226 O O . THR D 1 221 ? 23.007 13.292 56.560 1.00 34.47 252 THR D O 1
ATOM 7230 N N . GLY D 1 222 ? 24.948 14.330 57.112 1.00 35.00 253 GLY D N 1
ATOM 7231 C CA . GLY D 1 222 ? 25.753 13.119 57.199 1.00 34.82 253 GLY D CA 1
ATOM 7232 C C . GLY D 1 222 ? 25.259 12.175 58.271 1.00 35.00 253 GLY D C 1
ATOM 7233 O O . GLY D 1 222 ? 25.311 10.963 58.095 1.00 35.26 253 GLY D O 1
ATOM 7234 N N . GLU D 1 223 ? 24.769 12.710 59.385 1.00 35.11 254 GLU D N 1
ATOM 7235 C CA . GLU D 1 223 ? 24.169 11.850 60.400 1.00 35.21 254 GLU D CA 1
ATOM 7236 C C . GLU D 1 223 ? 22.974 11.035 59.881 1.00 34.92 254 GLU D C 1
ATOM 7237 O O . GLU D 1 223 ? 22.854 9.852 60.220 1.00 35.42 254 GLU D O 1
ATOM 7243 N N . ASP D 1 224 ? 22.108 11.651 59.068 1.00 34.01 255 ASP D N 1
ATOM 7244 C CA . ASP D 1 224 ? 20.995 10.935 58.435 1.00 33.48 255 ASP D CA 1
ATOM 7245 C C . ASP D 1 224 ? 21.481 9.675 57.713 1.00 32.97 255 ASP D C 1
ATOM 7246 O O . ASP D 1 224 ? 20.830 8.634 57.786 1.00 33.31 255 ASP D O 1
ATOM 7251 N N . ILE D 1 225 ? 22.610 9.777 57.010 1.00 32.39 256 ILE D N 1
ATOM 7252 C CA . ILE D 1 225 ? 23.203 8.644 56.301 1.00 31.62 256 ILE D CA 1
ATOM 7253 C C . ILE D 1 225 ? 23.798 7.686 57.311 1.00 31.64 256 ILE D C 1
ATOM 7254 O O . ILE D 1 225 ? 23.609 6.466 57.234 1.00 31.38 256 ILE D O 1
ATOM 7259 N N . ALA D 1 226 ? 24.506 8.264 58.277 1.00 31.55 257 ALA D N 1
ATOM 7260 C CA . ALA D 1 226 ? 25.198 7.504 59.290 1.00 31.29 257 ALA D CA 1
ATOM 7261 C C . ALA D 1 226 ? 24.232 6.635 60.082 1.00 31.27 257 ALA D C 1
ATOM 7262 O O . ALA D 1 226 ? 24.566 5.512 60.418 1.00 30.98 257 ALA D O 1
ATOM 7264 N N . ARG D 1 227 ? 23.038 7.135 60.380 1.00 31.65 258 ARG D N 1
ATOM 7265 C CA . ARG D 1 227 ? 22.102 6.333 61.186 1.00 32.80 258 ARG D CA 1
ATOM 7266 C C . ARG D 1 227 ? 21.425 5.213 60.371 1.00 32.54 258 ARG D C 1
ATOM 7267 O O . ARG D 1 227 ? 21.106 4.151 60.904 1.00 32.17 258 ARG D O 1
ATOM 7275 N N . THR D 1 228 ? 21.248 5.451 59.078 1.00 32.96 259 THR D N 1
ATOM 7276 C CA . THR D 1 228 ? 20.710 4.447 58.169 1.00 33.52 259 THR D CA 1
ATOM 7277 C C . THR D 1 228 ? 21.721 3.320 57.928 1.00 33.92 259 THR D C 1
ATOM 7278 O O . THR D 1 228 ? 21.363 2.136 57.963 1.00 33.85 259 THR D O 1
ATOM 7282 N N . ILE D 1 229 ? 22.982 3.689 57.710 1.00 34.23 260 ILE D N 1
ATOM 7283 C CA . ILE D 1 229 ? 24.068 2.707 57.577 1.00 34.71 260 ILE D CA 1
ATOM 7284 C C . ILE D 1 229 ? 24.216 1.882 58.865 1.00 34.80 260 ILE D C 1
ATOM 7285 O O . ILE D 1 229 ? 24.354 0.657 58.829 1.00 34.42 260 ILE D O 1
ATOM 7290 N N . SER D 1 230 ? 24.159 2.572 60.001 1.00 35.17 261 SER D N 1
ATOM 7291 C CA . SER D 1 230 ? 24.246 1.934 61.309 1.00 35.20 261 SER D CA 1
ATOM 7292 C C . SER D 1 230 ? 23.131 0.900 61.537 1.00 35.05 261 SER D C 1
ATOM 7293 O O . SER D 1 230 ? 23.382 -0.174 62.076 1.00 35.62 261 SER D O 1
ATOM 7296 N N . PHE D 1 231 ? 21.913 1.233 61.120 1.00 34.47 262 PHE D N 1
ATOM 7297 C CA . PHE D 1 231 ? 20.778 0.309 61.158 1.00 34.25 262 PHE D CA 1
ATOM 7298 C C . PHE D 1 231 ? 20.958 -0.927 60.254 1.00 34.23 262 PHE D C 1
ATOM 7299 O O . PHE D 1 231 ? 20.699 -2.037 60.679 1.00 34.06 262 PHE D O 1
ATOM 7307 N N . LEU D 1 232 ? 21.411 -0.741 59.019 1.00 34.85 263 LEU D N 1
ATOM 7308 C CA . LEU D 1 232 ? 21.701 -1.883 58.139 1.00 35.52 263 LEU D CA 1
ATOM 7309 C C . LEU D 1 232 ? 22.840 -2.806 58.630 1.00 36.43 263 LEU D C 1
ATOM 7310 O O . LEU D 1 232 ? 22.879 -3.988 58.273 1.00 36.33 263 LEU D O 1
ATOM 7315 N N . CYS D 1 233 ? 23.747 -2.265 59.450 1.00 36.93 264 CYS D N 1
ATOM 7316 C CA . CYS D 1 233 ? 24.890 -3.017 59.968 1.00 37.81 264 CYS D CA 1
ATOM 7317 C C . CYS D 1 233 ? 24.593 -3.833 61.227 1.00 37.79 264 CYS D C 1
ATOM 7318 O O . CYS D 1 233 ? 25.400 -4.665 61.624 1.00 38.09 264 CYS D O 1
ATOM 7321 N N . GLU D 1 234 ? 23.439 -3.613 61.849 1.00 37.69 265 GLU D N 1
ATOM 7322 C CA . GLU D 1 234 ? 23.085 -4.358 63.056 1.00 37.77 265 GLU D CA 1
ATOM 7323 C C . GLU D 1 234 ? 22.985 -5.870 62.767 1.00 37.51 265 GLU D C 1
ATOM 7324 O O . GLU D 1 234 ? 22.756 -6.289 61.617 1.00 36.97 265 GLU D O 1
ATOM 7330 N N . ASP D 1 235 ? 23.182 -6.677 63.812 1.00 37.32 266 ASP D N 1
ATOM 7331 C CA . ASP D 1 235 ? 23.046 -8.134 63.729 1.00 37.43 266 ASP D CA 1
ATOM 7332 C C . ASP D 1 235 ? 21.664 -8.573 63.209 1.00 37.07 266 ASP D C 1
ATOM 7333 O O . ASP D 1 235 ? 21.561 -9.452 62.350 1.00 36.47 266 ASP D O 1
ATOM 7338 N N . ASP D 1 236 ? 20.611 -7.941 63.725 1.00 36.78 267 ASP D N 1
ATOM 7339 C CA . ASP D 1 236 ? 19.238 -8.285 63.353 1.00 36.78 267 ASP D CA 1
ATOM 7340 C C . ASP D 1 236 ? 18.733 -7.676 62.030 1.00 36.54 267 ASP D C 1
ATOM 7341 O O . ASP D 1 236 ? 17.542 -7.757 61.710 1.00 36.37 267 ASP D O 1
ATOM 7346 N N . SER D 1 237 ? 19.633 -7.092 61.249 1.00 36.64 268 SER D N 1
ATOM 7347 C CA . SER D 1 237 ? 19.253 -6.567 59.937 1.00 36.89 268 SER D CA 1
ATOM 7348 C C . SER D 1 237 ? 19.650 -7.529 58.837 1.00 37.17 268 SER D C 1
ATOM 7349 O O . SER D 1 237 ? 19.778 -7.134 57.674 1.00 37.62 268 SER D O 1
ATOM 7352 N N . ASP D 1 238 ? 19.851 -8.789 59.212 1.00 37.36 269 ASP D N 1
ATOM 7353 C CA . ASP D 1 238 ? 20.307 -9.805 58.272 1.00 37.93 269 ASP D CA 1
ATOM 7354 C C . ASP D 1 238 ? 19.299 -10.150 57.176 1.00 37.90 269 ASP D C 1
ATOM 7355 O O . ASP D 1 238 ? 19.695 -10.616 56.119 1.00 38.56 269 ASP D O 1
ATOM 7360 N N . MET D 1 239 ? 18.014 -9.894 57.399 1.00 37.79 270 MET D N 1
ATOM 7361 C CA . MET D 1 239 ? 17.012 -10.123 56.347 1.00 37.53 270 MET D CA 1
ATOM 7362 C C . MET D 1 239 ? 16.873 -8.964 55.358 1.00 37.38 270 MET D C 1
ATOM 7363 O O . MET D 1 239 ? 16.311 -9.136 54.271 1.00 37.60 270 MET D O 1
ATOM 7368 N N . ILE D 1 240 ? 17.378 -7.785 55.726 1.00 37.14 271 ILE D N 1
ATOM 7369 C CA . ILE D 1 240 ? 17.376 -6.636 54.820 1.00 36.61 271 ILE D CA 1
ATOM 7370 C C . ILE D 1 240 ? 18.618 -6.690 53.933 1.00 36.91 271 ILE D C 1
ATOM 7371 O O . ILE D 1 240 ? 19.727 -6.409 54.377 1.00 37.03 271 ILE D O 1
ATOM 7376 N N . THR D 1 241 ? 18.416 -7.057 52.675 1.00 37.14 272 THR D N 1
ATOM 7377 C CA . THR D 1 241 ? 19.495 -7.154 51.717 1.00 37.70 272 THR D CA 1
ATOM 7378 C C . THR D 1 241 ? 18.951 -6.823 50.335 1.00 38.13 272 THR D C 1
ATOM 7379 O O . THR D 1 241 ? 17.747 -6.917 50.110 1.00 38.46 272 THR D O 1
ATOM 7383 N N . GLY D 1 242 ? 19.825 -6.405 49.429 1.00 38.35 273 GLY D N 1
ATOM 7384 C CA . GLY D 1 242 ? 19.424 -6.026 48.081 1.00 39.37 273 GLY D CA 1
ATOM 7385 C C . GLY D 1 242 ? 18.548 -4.786 47.974 1.00 40.42 273 GLY D C 1
ATOM 7386 O O . GLY D 1 242 ? 17.925 -4.561 46.939 1.00 40.70 273 GLY D O 1
ATOM 7387 N N . THR D 1 243 ? 18.485 -3.966 49.016 1.00 41.24 274 THR D N 1
ATOM 7388 C CA . THR D 1 243 ? 17.566 -2.824 48.977 1.00 42.74 274 THR D CA 1
ATOM 7389 C C . THR D 1 243 ? 18.264 -1.481 48.835 1.00 42.85 274 THR D C 1
ATOM 7390 O O . THR D 1 243 ? 19.424 -1.319 49.207 1.00 43.09 274 THR D O 1
ATOM 7394 N N . ILE D 1 244 ? 17.535 -0.521 48.291 1.00 43.64 275 ILE D N 1
ATOM 7395 C CA . ILE D 1 244 ? 18.045 0.822 48.104 1.00 44.55 275 ILE D CA 1
ATOM 7396 C C . ILE D 1 244 ? 17.269 1.779 48.997 1.00 44.75 275 ILE D C 1
ATOM 7397 O O . ILE D 1 244 ? 16.081 2.012 48.786 1.00 45.27 275 ILE D O 1
ATOM 7402 N N . ILE D 1 245 ? 17.937 2.325 50.001 1.00 44.94 276 ILE D N 1
ATOM 7403 C CA . ILE D 1 245 ? 17.286 3.269 50.887 1.00 45.34 276 ILE D CA 1
ATOM 7404 C C . ILE D 1 245 ? 17.568 4.706 50.433 1.00 46.01 276 ILE D C 1
ATOM 7405 O O . ILE D 1 245 ? 18.711 5.152 50.391 1.00 46.18 276 ILE D O 1
ATOM 7410 N N . GLU D 1 246 ? 16.512 5.412 50.047 1.00 46.69 277 GLU D N 1
ATOM 7411 C CA . GLU D 1 246 ? 16.638 6.816 49.682 1.00 47.17 277 GLU D CA 1
ATOM 7412 C C . GLU D 1 246 ? 16.532 7.672 50.940 1.00 46.54 277 GLU D C 1
ATOM 7413 O O . GLU D 1 246 ? 15.559 7.577 51.680 1.00 46.59 277 GLU D O 1
ATOM 7419 N N . VAL D 1 247 ? 17.558 8.475 51.197 1.00 46.31 278 VAL D N 1
ATOM 7420 C CA . VAL D 1 247 ? 17.554 9.408 52.328 1.00 46.25 278 VAL D CA 1
ATOM 7421 C C . VAL D 1 247 ? 17.651 10.819 51.757 1.00 46.63 278 VAL D C 1
ATOM 7422 O O . VAL D 1 247 ? 18.671 11.492 51.880 1.00 46.54 278 VAL D O 1
ATOM 7426 N N . THR D 1 248 ? 16.574 11.253 51.117 1.00 47.37 279 THR D N 1
ATOM 7427 C CA . THR D 1 248 ? 16.606 12.486 50.340 1.00 48.33 279 THR D CA 1
ATOM 7428 C C . THR D 1 248 ? 15.674 13.562 50.887 1.00 48.70 279 THR D C 1
ATOM 7429 O O . THR D 1 248 ? 15.694 14.687 50.410 1.00 49.30 279 THR D O 1
ATOM 7433 N N . GLY D 1 249 ? 14.861 13.210 51.881 1.00 49.24 280 GLY D N 1
ATOM 7434 C CA . GLY D 1 249 ? 13.795 14.079 52.383 1.00 49.62 280 GLY D CA 1
ATOM 7435 C C . GLY D 1 249 ? 12.853 14.642 51.329 1.00 50.08 280 GLY D C 1
ATOM 7436 O O . GLY D 1 249 ? 12.413 15.786 51.446 1.00 50.10 280 GLY D O 1
ATOM 7437 N N . ALA D 1 250 ? 12.555 13.842 50.300 1.00 50.62 281 ALA D N 1
ATOM 7438 C CA . ALA D 1 250 ? 11.612 14.202 49.217 1.00 51.24 281 ALA D CA 1
ATOM 7439 C C . ALA D 1 250 ? 12.062 15.367 48.325 1.00 51.86 281 ALA D C 1
ATOM 7440 O O . ALA D 1 250 ? 11.240 16.029 47.687 1.00 51.82 281 ALA D O 1
ATOM 7442 N N . VAL D 1 251 ? 13.371 15.602 48.279 1.00 52.75 282 VAL D N 1
ATOM 7443 C CA . VAL D 1 251 ? 13.937 16.692 47.493 1.00 53.42 282 VAL D CA 1
ATOM 7444 C C . VAL D 1 251 ? 14.588 16.119 46.253 1.00 53.69 282 VAL D C 1
ATOM 7445 O O . VAL D 1 251 ? 15.529 15.335 46.348 1.00 54.00 282 VAL D O 1
ATOM 7449 N N . ASP D 1 252 ? 14.076 16.525 45.096 1.00 54.21 283 ASP D N 1
ATOM 7450 C CA . ASP D 1 252 ? 14.574 16.060 43.810 1.00 54.60 283 ASP D CA 1
ATOM 7451 C C . ASP D 1 252 ? 15.952 16.640 43.482 1.00 54.54 283 ASP D C 1
ATOM 7452 O O . ASP D 1 252 ? 16.174 17.839 43.604 1.00 54.41 283 ASP D O 1
ATOM 7457 N N . VAL D 1 253 ? 16.862 15.762 43.064 1.00 54.66 284 VAL D N 1
ATOM 7458 C CA . VAL D 1 253 ? 18.221 16.134 42.684 1.00 54.72 284 VAL D CA 1
ATOM 7459 C C . VAL D 1 253 ? 18.383 16.033 41.166 1.00 54.73 284 VAL D C 1
ATOM 7460 O O . VAL D 1 253 ? 18.646 17.029 40.494 1.00 54.83 284 VAL D O 1
ATOM 7464 N N . ILE D 1 254 ? 18.200 14.831 40.633 1.00 54.68 285 ILE D N 1
ATOM 7465 C CA . ILE D 1 254 ? 18.530 14.538 39.242 1.00 54.94 285 ILE D CA 1
ATOM 7466 C C . ILE D 1 254 ? 17.614 15.216 38.189 1.00 55.06 285 ILE D C 1
ATOM 7467 O O . ILE D 1 254 ? 17.811 15.015 36.990 1.00 54.90 285 ILE D O 1
ATOM 7472 N N . HIS D 1 255 ? 16.633 16.010 38.639 1.00 55.23 286 HIS D N 1
ATOM 7473 C CA . HIS D 1 255 ? 15.770 16.802 37.735 1.00 55.42 286 HIS D CA 1
ATOM 7474 C C . HIS D 1 255 ? 15.695 18.266 38.166 1.00 55.29 286 HIS D C 1
ATOM 7475 O O . HIS D 1 255 ? 16.572 19.070 37.855 1.00 55.36 286 HIS D O 1
#

Radius of gyration: 28.58 Å; Cα contacts (8 Å, |Δi|>4): 2248; chains: 4; bounding box: 70×51×89 Å

Sequence (966 aa):
FVRHALITAGTKGLGKQVTEKLLAKGYSVTVTYHSDTTAMETMKETYKDVEERLQFVQADVTKKEDLHHKIVEEAMSHFGKIDFLINNAGPYVFERKKLVDYEEDEWNEMIQGNLTAVFHLLKLVVPVMRKQNFGRIINYGFQGADSAPGWIYRSAFAAAKVGLVSLTKTVAYEEAEYGITANMVCPGDIIGEMKEATIQEARQLRSGTGEDIARTISFLCEDDSDMITGTIIEVTGAVDVIHFVRHALITAGTKGLGKQVTEKLLAKGYSVTVTYHSDTTAMETMKETYKDVEERLQFVQADVTKKEDLHHKIVEEAMSHFGKIDFLINNAGPYVFERKKLVDYEEDEWNEMIQGNLTAVFHLLKLVVPVMRKQNFGRIINYGFQGADSAPGWIYRSAFAAAKVGLVSLTKTVAYEEAEYGITANMVCPGDIIGEMKEATIQEARQLRSGTGEDIARTISFLCEDDSDMITGTIIEVTGAVDVIHFVRHALITAGTKGLGKQVTEKLLAKGYSVTVTYHTTAMETMKETYKDVEERLQFVQADVTKKEDLHKIVEEAMSHFGKIDFLINNAGPYVFERKKLVDYEEDEWNEMIQGNLTAVFHLLKLVVPVMRKQNFGRIINYGFQGADSAPGWIYRSAFAAAKVGLVSLTKTVAYEEAEYGITANMVCPGDIIGEMKEATIQEARQLRSGTGEDIARTISFLCEDDSDMITGTIIEVTGAVDVIHFVRHALITAGTKGLGKQVTEKLLAKGYSVTVTYHTTAMETMKETYKDVEERLQFVQADVTKKEDLHKIVEEAMSHFGKIDFLINNAGPYVFERKKLVDYEEDEWNEMIQGNLTAVFHLLKLVVPVMRKQNFGRIINYGFQGADSAPGWIYRSAFAAAKVGLVSLTKTVAYEEAEYGITANMVCPGDIIGEMKEATIQEARQLIGRSGTGEDIARTISFLCEDDSDMITGTIIEVTGAVDVIH